Protein AF-0000000075742979 (afdb_homodimer)

Foldseek 3Di:
DPPPLDALLCVLVVLCVVVPHDLCRVCVQLVHDSVVSVCSNVVNDQDQPLVSLVSSCVVSVHPSVSNNDSSVTCQALNLPVLVLQVLLLVCLPDQNCVVCPVPNAAADDDDPLVVLVVLLVVLLLCVLLVNLSPCSNSLSVSLSVLSSCCRHHDPVCNLSSLQSNLSSLLSSLSSCLLQPNLVSSLSSLVSSLVSCVVNVHVLSNLLSLLSNLSSPCPDVRNVVSLVSLCVLQVVLVVVLVVLDLSSLLSNLLSLLSNLLSCLLVLNNVSSVVSLVSSQSSQVSNVAQDQRSHSRGHDLLSLLSVLSSCLSNLNLVVSVVSVVVRPPQVVGGLLSQLVSLCSNLSSCVSVLNLVRNQVSNVVNCVSRVSSLLSHSCNVVSLVSSCVSPVVVGDPPSVVSCVVSRD/DPPPLAALLCVLVVLCVVVPHDLCRVCVQLVHDSVVSVCSNVVVDQDQPLVSLVSSCVVSVHPSVSNNDSNVTCPALNCPVLVLQVLLLVCLPDQLCVVCPVPNAAADDDDPLVVLVVLLVVLLLCVLLLNQSPCSNSLSVSLSVLSNCCRHHDPVCNLSSLQSNLSSLLSSLSSCLLLPNLVSSLSSLVSSLVSCVVNVHVLSNLLSLLSNLSSPCPDVRNVVSLVSLCVLQVVLVVVLVVLDLSSLLSNLLSLLSNLLSCLLVLNNVSSVVSLVSSQSSQVSNVAQDQRSHSRGHDLLSLLSVLSSCLSNLNLVVSVVSVVVRPPQVVGGLLSQLVSLCSNLSSCLSVLNLVRNLVSNVVNCVSRVSSLLSHNCNVVSLVSSCVSPVVVGDPPSVVSCVVSRD

pLDDT: mean 85.49, std 13.37, range [21.77, 98.5]

InterPro domains:
  IPR001387 Cro/C1-type, helix-turn-helix domain [PS50943] (14-67)
  IPR001387 Cro/C1-type, helix-turn-helix domain [SM00530] (11-67)
  IPR001387 Cro/C1-type, helix-turn-helix domain [cd00093] (9-67)
  IPR010982 Lambda repressor-like, DNA-binding domain superfamily [G3DSA:1.10.260.40] (5-81)
  IPR010982 Lambda repressor-like, DNA-binding domain superfamily [SSF47413] (6-69)

Organism: Mycobacterium marinum (strain ATCC BAA-535 / M) (NCBI:txid216594)

Nearest PDB structures (foldseek):
  8rtc-assembly1_A  TM=5.058E-01  e=1.995E-01  Bacillus phage phi3T
  4gyo-assembly3_B  TM=4.997E-01  e=2.160E-01  Bacillus subtilis subsp. subtilis str. 168
  9dze-assembly1_B  TM=2.645E-01  e=1.289E-01  synthetic construct
  8fbn-assembly1_E  TM=3.028E-01  e=9.766E-01  synthetic construct
  6e9r-assembly1_B  TM=3.457E-01  e=3.920E+00  synthetic construct

Structure (mmCIF, N/CA/C/O backbone):
data_AF-0000000075742979-model_v1
#
loop_
_entity.id
_entity.type
_entity.pdbx_description
1 polymer 'Transcriptional regulatory protein'
#
loop_
_atom_site.group_PDB
_atom_site.id
_atom_site.type_symbol
_atom_site.label_atom_id
_atom_site.label_alt_id
_atom_site.label_comp_id
_atom_site.label_asym_id
_atom_site.label_entity_id
_atom_site.label_seq_id
_atom_site.pdbx_PDB_ins_code
_atom_site.Cartn_x
_atom_site.Cartn_y
_atom_site.Cartn_z
_atom_site.occupancy
_atom_site.B_iso_or_equiv
_atom_site.auth_seq_id
_atom_site.auth_comp_id
_atom_site.auth_asym_id
_atom_site.auth_atom_id
_atom_site.pdbx_PDB_model_num
ATOM 1 N N . MET A 1 1 ? -16.797 20.641 -16.25 1 21.77 1 MET A N 1
ATOM 2 C CA . MET A 1 1 ? -15.906 21.609 -15.641 1 21.77 1 MET A CA 1
ATOM 3 C C . MET A 1 1 ? -14.703 20.922 -15.008 1 21.77 1 MET A C 1
ATOM 5 O O . MET A 1 1 ? -14.828 19.828 -14.453 1 21.77 1 MET A O 1
ATOM 9 N N . PRO A 1 2 ? -13.508 21.172 -15.414 1 26.16 2 PRO A N 1
ATOM 10 C CA . PRO A 1 2 ? -12.289 20.469 -14.992 1 26.16 2 PRO A CA 1
ATOM 11 C C . PRO A 1 2 ? -12.227 20.25 -13.484 1 26.16 2 PRO A C 1
ATOM 13 O O . PRO A 1 2 ? -12.781 21.031 -12.719 1 26.16 2 PRO A O 1
ATOM 16 N N . ARG A 1 3 ? -12.273 19.203 -13.047 1 35.12 3 ARG A N 1
ATOM 17 C CA . ARG A 1 3 ? -12.297 19.078 -11.586 1 35.12 3 ARG A CA 1
ATOM 18 C C . ARG A 1 3 ? -11.367 20.078 -10.93 1 35.12 3 ARG A C 1
ATOM 20 O O . ARG A 1 3 ? -10.148 19.938 -10.992 1 35.12 3 ARG A O 1
ATOM 27 N N . ALA A 1 4 ? -11.461 21.297 -10.898 1 39.97 4 ALA A N 1
ATOM 28 C CA . ALA A 1 4 ? -10.844 22.438 -10.234 1 39.97 4 ALA A CA 1
ATOM 29 C C . ALA A 1 4 ? -10.391 22.078 -8.828 1 39.97 4 ALA A C 1
ATOM 31 O O . ALA A 1 4 ? -11.023 21.266 -8.148 1 39.97 4 ALA A O 1
ATOM 32 N N . ASP A 1 5 ? -9.039 22.312 -8.375 1 51.34 5 ASP A N 1
ATOM 33 C CA . ASP A 1 5 ? -8.281 22.266 -7.129 1 51.34 5 ASP A CA 1
ATOM 34 C C . ASP A 1 5 ? -9.117 22.797 -5.965 1 51.34 5 ASP A C 1
ATOM 36 O O . ASP A 1 5 ? -9.203 24.016 -5.766 1 51.34 5 ASP A O 1
ATOM 40 N N . ARG A 1 6 ? -9.961 22.188 -5.559 1 63.91 6 ARG A N 1
ATOM 41 C CA . ARG A 1 6 ? -10.891 22.688 -4.543 1 63.91 6 ARG A CA 1
ATOM 42 C C . ARG A 1 6 ? -10.18 22.922 -3.215 1 63.91 6 ARG A C 1
ATOM 44 O O . ARG A 1 6 ? -9.297 22.141 -2.834 1 63.91 6 ARG A O 1
ATOM 51 N N . THR A 1 7 ? -10.359 24.031 -2.711 1 74.69 7 THR A N 1
ATOM 52 C CA . THR A 1 7 ? -9.867 24.312 -1.37 1 74.69 7 THR A CA 1
ATOM 53 C C . THR A 1 7 ? -10.555 23.438 -0.336 1 74.69 7 THR A C 1
ATOM 55 O O . THR A 1 7 ? -11.602 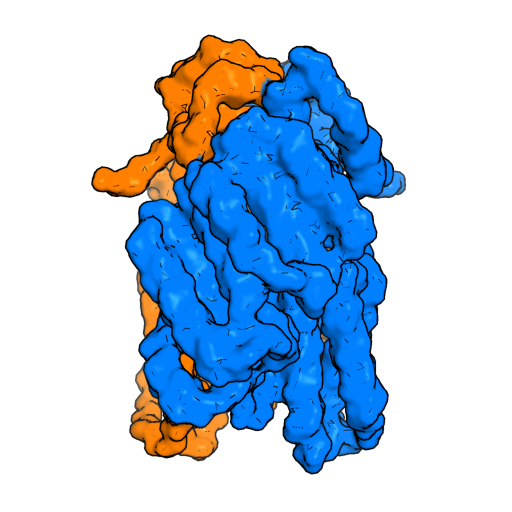22.844 -0.613 1 74.69 7 THR A O 1
ATOM 58 N N . PRO A 1 8 ? -9.953 23.234 0.695 1 80.31 8 PRO A N 1
ATOM 59 C CA . PRO A 1 8 ? -10.625 22.469 1.75 1 80.31 8 PRO A CA 1
ATOM 60 C C . PRO A 1 8 ? -12.031 22.984 2.049 1 80.31 8 PRO A C 1
ATOM 62 O O . PRO A 1 8 ? -12.945 22.188 2.297 1 80.31 8 PRO A O 1
ATOM 65 N N . GLY A 1 9 ? -12.133 24.328 1.956 1 84.31 9 GLY A N 1
ATOM 66 C CA . GLY A 1 9 ? -13.445 24.906 2.189 1 84.31 9 GLY A CA 1
ATOM 67 C C . GLY A 1 9 ? -14.469 24.5 1.144 1 84.31 9 GLY A C 1
ATOM 68 O O . GLY A 1 9 ? -15.617 24.203 1.475 1 84.31 9 GLY A O 1
ATOM 69 N N . GLU A 1 10 ? -13.938 24.531 -0.092 1 81.88 10 GLU A N 1
ATOM 70 C CA . GLU A 1 10 ? -14.82 24.094 -1.173 1 81.88 10 GLU A CA 1
ATOM 71 C C . GLU A 1 10 ? -15.203 22.625 -1.017 1 81.88 10 GLU A C 1
ATOM 73 O O . GLU A 1 10 ? -16.344 22.234 -1.312 1 81.88 10 GLU A O 1
ATOM 78 N N . LEU A 1 11 ? -14.258 21.922 -0.571 1 80.44 11 LEU A N 1
ATOM 79 C CA . LEU A 1 11 ? -14.531 20.5 -0.311 1 80.44 11 LEU A CA 1
ATOM 80 C C . LEU A 1 11 ? -15.578 20.359 0.786 1 80.44 11 LEU A C 1
ATOM 82 O O . LEU A 1 11 ? -16.453 19.484 0.697 1 80.44 11 LEU A O 1
ATOM 86 N N . VAL A 1 12 ? -15.477 21.188 1.735 1 84.56 12 VAL A N 1
ATOM 87 C CA . VAL A 1 12 ? -16.453 21.188 2.814 1 84.56 12 VAL A CA 1
ATOM 88 C C . VAL A 1 12 ? -17.859 21.438 2.246 1 84.56 12 VAL A C 1
ATOM 90 O O . VAL A 1 12 ? -18.797 20.719 2.553 1 84.56 12 VAL A O 1
ATOM 93 N N . GLY A 1 13 ? -17.891 22.438 1.402 1 86.19 13 GLY A N 1
ATOM 94 C CA . GLY A 1 13 ? -19.172 22.75 0.779 1 86.19 13 GLY A CA 1
ATOM 95 C C . GLY A 1 13 ? -19.719 21.609 -0.056 1 86.19 13 GLY A C 1
ATOM 96 O O . GLY A 1 13 ? -20.906 21.281 0.027 1 86.19 13 GLY A O 1
ATOM 97 N N . ARG A 1 14 ? -18.891 21.094 -0.788 1 81.19 14 ARG A N 1
ATOM 98 C CA . ARG A 1 14 ? -19.266 19.984 -1.668 1 81.19 14 ARG A CA 1
ATOM 99 C C . ARG A 1 14 ? -19.797 18.812 -0.866 1 81.19 14 ARG A C 1
ATOM 101 O O . ARG A 1 14 ? -20.891 18.312 -1.133 1 81.19 14 ARG A O 1
ATOM 108 N N . TYR A 1 15 ? -19.047 18.422 0.06 1 77.69 15 TYR A N 1
ATOM 109 C CA . TYR A 1 15 ? -19.406 17.25 0.846 1 77.69 15 TYR A CA 1
ATOM 110 C C . TYR A 1 15 ? -20.609 17.531 1.727 1 77.69 15 TYR A C 1
ATOM 112 O O . TYR A 1 15 ? -21.453 16.656 1.948 1 77.69 15 TYR A O 1
ATOM 120 N N . ARG A 1 16 ? -20.656 18.766 2.186 1 82.5 16 ARG A N 1
ATOM 121 C CA . ARG A 1 16 ? -21.828 19.188 2.961 1 82.5 16 ARG A CA 1
ATOM 122 C C . ARG A 1 16 ? -23.094 19.078 2.133 1 82.5 16 ARG A C 1
ATOM 124 O O . ARG A 1 16 ? -24.109 18.562 2.604 1 82.5 16 ARG A O 1
ATOM 131 N N . LYS A 1 17 ? -22.938 19.562 0.986 1 80.62 17 LYS A N 1
ATOM 132 C CA . LYS A 1 17 ? -24.078 19.516 0.079 1 80.62 17 LYS A CA 1
ATOM 133 C C . LYS A 1 17 ? -24.438 18.078 -0.305 1 80.62 17 LYS A C 1
ATOM 135 O O . LYS A 1 17 ? -25.609 17.734 -0.411 1 80.62 17 LYS A O 1
ATOM 140 N N . GLU A 1 18 ? -23.453 17.344 -0.498 1 72.81 18 GLU A N 1
ATOM 141 C CA . GLU A 1 18 ? -23.641 15.945 -0.849 1 72.81 18 GLU A CA 1
ATOM 142 C C . GLU A 1 18 ? -24.375 15.188 0.262 1 72.81 18 GLU A C 1
ATOM 144 O O . GLU A 1 18 ? -25.109 14.234 -0.006 1 72.81 18 GLU A O 1
ATOM 149 N N . ARG A 1 19 ? -24.172 15.719 1.435 1 67.62 19 ARG A N 1
ATOM 150 C CA . ARG A 1 19 ? -24.797 15.125 2.611 1 67.62 19 ARG A CA 1
ATOM 151 C C . ARG A 1 19 ? -26.125 15.812 2.945 1 67.62 19 ARG A C 1
ATOM 153 O O . ARG A 1 19 ? -26.719 15.539 3.988 1 67.62 19 ARG A O 1
ATOM 160 N N . ASN A 1 20 ? -26.453 16.766 2.082 1 74.75 20 ASN A N 1
ATOM 161 C CA . ASN A 1 20 ? -27.641 17.594 2.25 1 74.75 20 ASN A CA 1
ATOM 162 C C . ASN A 1 20 ? -27.672 18.266 3.621 1 74.75 20 ASN A C 1
ATOM 164 O O . ASN A 1 20 ? -28.703 18.297 4.281 1 74.75 20 ASN A O 1
ATOM 168 N N . TRP A 1 21 ? -26.562 18.578 4.105 1 80.31 21 TRP A N 1
ATOM 169 C CA . TRP A 1 21 ? -26.438 19.359 5.332 1 80.31 21 TRP A CA 1
ATOM 170 C C . TRP A 1 21 ? -26.484 20.859 5.031 1 80.31 21 TRP A C 1
ATOM 172 O O . TRP A 1 21 ? -25.922 21.312 4.031 1 80.31 21 TRP A O 1
ATOM 182 N N . SER A 1 22 ? -27.281 21.5 5.891 1 83.88 22 SER A N 1
ATOM 183 C CA . SER A 1 22 ? -27.172 22.953 5.855 1 83.88 22 SER A CA 1
ATOM 184 C C . SER A 1 22 ? -25.906 23.438 6.555 1 83.88 22 SER A C 1
ATOM 186 O O . SER A 1 22 ? -25.25 22.656 7.262 1 83.88 22 SER A O 1
ATOM 188 N N . ARG A 1 23 ? -25.562 24.656 6.285 1 87.88 23 ARG A N 1
ATOM 189 C CA . ARG A 1 23 ? -24.422 25.234 6.973 1 87.88 23 ARG A CA 1
ATOM 190 C C . ARG A 1 23 ? -24.641 25.281 8.477 1 87.88 23 ARG A C 1
ATOM 192 O O . ARG A 1 23 ? -23.703 25.094 9.258 1 87.88 23 ARG A O 1
ATOM 199 N N . GLU A 1 24 ? -25.906 25.531 8.836 1 81.88 24 GLU A N 1
ATOM 200 C CA . GLU A 1 24 ? -26.266 25.578 10.25 1 81.88 24 GLU A CA 1
ATOM 201 C C . GLU A 1 24 ? -26.016 24.234 10.938 1 81.88 24 GLU A C 1
ATOM 203 O O . GLU A 1 24 ? -25.469 24.188 12.039 1 81.88 24 GLU A O 1
ATOM 208 N N . ARG A 1 25 ? -26.344 23.281 10.25 1 79.94 25 ARG A N 1
ATOM 209 C CA . ARG A 1 25 ? -26.156 21.938 10.797 1 79.94 25 ARG A CA 1
ATOM 210 C C . ARG A 1 25 ? -24.688 21.625 10.961 1 79.94 25 ARG A C 1
ATOM 212 O O . ARG A 1 25 ? -24.266 21.109 12.008 1 79.94 25 ARG A O 1
ATOM 219 N N . LEU A 1 26 ? -23.984 21.844 9.961 1 84.94 26 LEU A N 1
ATOM 220 C CA . LEU A 1 26 ? -22.547 21.578 10.039 1 84.94 26 LEU A CA 1
ATOM 221 C C . LEU A 1 26 ? -21.922 22.406 11.164 1 84.94 26 LEU A C 1
ATOM 223 O O . LEU A 1 26 ? -21.094 21.891 11.922 1 84.94 26 LEU A O 1
ATOM 227 N N . ALA A 1 27 ? -22.266 23.609 11.281 1 81.5 27 ALA A N 1
ATOM 228 C CA . ALA A 1 27 ? -21.734 24.516 12.297 1 81.5 27 ALA A CA 1
ATOM 229 C C . ALA A 1 27 ? -21.984 23.984 13.703 1 81.5 27 ALA A C 1
ATOM 231 O O . ALA A 1 27 ? -21.078 24 14.547 1 81.5 27 ALA A O 1
ATOM 232 N N . GLY A 1 28 ? -23.047 23.594 13.852 1 74.12 28 GLY A N 1
ATOM 233 C CA . GLY A 1 28 ? -23.391 23.016 15.141 1 74.12 28 GLY A CA 1
ATOM 234 C C . GLY A 1 28 ? -22.562 21.781 15.469 1 74.12 28 GLY A C 1
ATOM 235 O O . GLY A 1 28 ? -22.109 21.625 16.609 1 74.12 28 GLY A O 1
ATOM 236 N N . GLN A 1 29 ? -22.359 20.938 14.445 1 71.81 29 GLN A N 1
ATOM 237 C CA . GLN A 1 29 ? -21.656 19.672 14.641 1 71.81 29 GLN A CA 1
ATOM 238 C C . GLN A 1 29 ? -20.188 19.922 14.969 1 71.81 29 GLN A C 1
ATOM 240 O O . GLN A 1 29 ? -19.562 19.141 15.703 1 71.81 29 GLN A O 1
ATOM 245 N N . ILE A 1 30 ? -19.688 20.938 14.414 1 74.5 30 ILE A N 1
ATOM 246 C CA . ILE A 1 30 ? -18.266 21.172 14.602 1 74.5 30 ILE A CA 1
ATOM 247 C C . ILE A 1 30 ? -18.047 22.281 15.625 1 74.5 30 ILE A C 1
ATOM 249 O O . ILE A 1 30 ? -16.922 22.734 15.82 1 74.5 30 ILE A O 1
ATOM 253 N N . HIS A 1 31 ? -19.234 22.688 16.25 1 73.06 31 HIS A N 1
ATOM 254 C CA . HIS A 1 31 ? -19.219 23.719 17.281 1 73.06 31 HIS A CA 1
ATOM 255 C C . HIS A 1 31 ? -18.547 24.984 16.781 1 73.06 31 HIS A C 1
ATOM 257 O O . HIS A 1 31 ? -17.656 25.531 17.438 1 73.06 31 HIS A O 1
ATOM 263 N N . LYS A 1 32 ? -18.938 25.328 15.602 1 81.31 32 LYS A N 1
ATOM 264 C CA . LYS A 1 32 ? -18.547 26.594 15 1 81.31 32 LYS A CA 1
ATOM 265 C C . LYS A 1 32 ? -19.766 27.422 14.609 1 81.31 32 LYS A C 1
ATOM 267 O O . LYS A 1 32 ? -20.906 26.938 14.703 1 81.31 32 LYS A O 1
ATOM 272 N N . SER A 1 33 ? -19.609 28.594 14.305 1 76.69 33 SER A N 1
ATOM 273 C CA . SER A 1 33 ? -20.719 29.438 13.867 1 76.69 33 SER A CA 1
ATOM 274 C C . SER A 1 33 ? -21.078 29.172 12.406 1 76.69 33 SER A C 1
ATOM 276 O O . SER A 1 33 ? -20.234 28.703 11.633 1 76.69 33 SER A O 1
ATOM 278 N N . VAL A 1 34 ? -22.359 29.422 12.141 1 83.38 34 VAL A N 1
ATOM 279 C CA . VAL A 1 34 ? -22.797 29.297 10.758 1 83.38 34 VAL A CA 1
ATOM 280 C C . VAL A 1 34 ? -21.969 30.219 9.867 1 83.38 34 VAL A C 1
ATOM 282 O O . VAL A 1 34 ? -21.625 29.844 8.734 1 83.38 34 VAL A O 1
ATOM 285 N N . SER A 1 35 ? -21.641 31.344 10.414 1 79.38 35 SER A N 1
ATOM 286 C CA . SER A 1 35 ? -20.812 32.281 9.672 1 79.38 35 SER A CA 1
ATOM 287 C C . SER A 1 35 ? -19.438 31.703 9.367 1 79.38 35 SER A C 1
ATOM 289 O O . SER A 1 35 ? -18.906 31.875 8.266 1 79.38 35 SER A O 1
ATOM 291 N N . TRP A 1 36 ? -18.922 30.969 10.273 1 84.88 36 TRP A N 1
ATOM 292 C CA . TRP A 1 36 ? -17.625 30.328 10.07 1 84.88 36 TRP A CA 1
ATOM 293 C C . TRP A 1 36 ? -17.688 29.328 8.93 1 84.88 36 TRP A C 1
ATOM 295 O O . TRP A 1 36 ? -16.828 29.328 8.047 1 84.88 36 TRP A O 1
ATOM 305 N N . VAL A 1 37 ? -18.719 28.562 8.914 1 90.06 37 VAL A N 1
ATOM 306 C CA . VAL A 1 37 ? -18.859 27.547 7.875 1 90.06 37 VAL A CA 1
ATOM 307 C C . VAL A 1 37 ? -19 28.219 6.512 1 90.06 37 VAL A C 1
ATOM 309 O O . VAL A 1 37 ? -18.359 27.812 5.543 1 90.06 37 VAL A O 1
ATOM 312 N N . ALA A 1 38 ? -19.797 29.219 6.527 1 84.88 38 ALA A N 1
ATOM 313 C CA . ALA A 1 38 ? -19.984 29.953 5.277 1 84.88 38 ALA A CA 1
ATOM 314 C C . ALA A 1 38 ? -18.656 30.531 4.777 1 84.88 38 ALA A C 1
ATOM 316 O O . ALA A 1 38 ? -18.359 30.469 3.584 1 84.88 38 ALA A O 1
ATOM 317 N N . GLN A 1 39 ? -17.953 31.078 5.672 1 83 39 GLN A N 1
ATOM 318 C CA . GLN A 1 39 ? -16.688 31.703 5.312 1 83 39 GLN A CA 1
ATOM 319 C C . GLN A 1 39 ? -15.68 30.672 4.809 1 83 39 GLN A C 1
ATOM 321 O O . GLN A 1 39 ? -14.938 30.938 3.859 1 83 39 GLN A O 1
ATOM 326 N N . ILE A 1 40 ? -15.688 29.484 5.453 1 86.19 40 ILE A N 1
ATOM 327 C CA . ILE A 1 40 ? -14.766 28.438 5.031 1 86.19 40 ILE A CA 1
ATOM 328 C C . ILE A 1 40 ? -15.141 27.953 3.635 1 86.19 40 ILE A C 1
ATOM 330 O O . ILE A 1 40 ? -14.273 27.734 2.785 1 86.19 40 ILE A O 1
ATOM 334 N N . GLU A 1 41 ? -16.391 27.828 3.43 1 88.44 41 GLU A N 1
ATOM 335 C CA . GLU A 1 41 ? -16.859 27.297 2.148 1 88.44 41 GLU A CA 1
ATOM 336 C C . GLU A 1 41 ? -16.578 28.281 1.017 1 88.44 41 GLU A C 1
ATOM 338 O O . GLU A 1 41 ? -16.359 27.875 -0.125 1 88.44 41 GLU A O 1
ATOM 343 N N . ARG A 1 42 ? -16.641 29.547 1.396 1 80.12 42 ARG A N 1
ATOM 344 C CA . ARG A 1 42 ? -16.406 30.578 0.396 1 80.12 42 ARG A CA 1
ATOM 345 C C . ARG A 1 42 ? -14.906 30.875 0.259 1 80.12 42 ARG A C 1
ATOM 347 O O . ARG A 1 42 ? -14.508 31.734 -0.535 1 80.12 42 ARG A O 1
ATOM 354 N N . GLY A 1 43 ? -14.195 30.234 1.104 1 78.81 43 GLY A N 1
ATOM 355 C CA . GLY A 1 43 ? -12.758 30.438 1.037 1 78.81 43 GLY A CA 1
ATOM 356 C C . GLY A 1 43 ? -12.289 31.688 1.752 1 78.81 43 GLY A C 1
ATOM 357 O O . GLY A 1 43 ? -11.164 32.125 1.555 1 78.81 43 GLY A O 1
ATOM 358 N N . GLU A 1 44 ? -13.117 32.281 2.488 1 74.19 44 GLU A N 1
ATOM 359 C CA . GLU A 1 44 ? -12.789 33.5 3.207 1 74.19 44 GLU A CA 1
ATOM 360 C C . GLU A 1 44 ? -11.938 33.219 4.441 1 74.19 44 GLU A C 1
ATOM 362 O O . GLU A 1 44 ? -11.172 34.062 4.887 1 74.19 44 GLU A O 1
ATOM 367 N N . LEU A 1 45 ? -12.188 32.062 5.098 1 78 45 LEU A N 1
ATOM 368 C CA . LEU A 1 45 ? -11.344 31.594 6.191 1 78 45 LEU A CA 1
ATOM 369 C C . LEU A 1 45 ? -10.547 30.359 5.773 1 78 45 LEU A C 1
ATOM 371 O O . LEU A 1 45 ? -11.086 29.453 5.125 1 78 45 LEU A O 1
ATOM 375 N N . PRO A 1 46 ? -9.312 30.359 6.066 1 74.5 46 PRO A N 1
ATOM 376 C CA . PRO A 1 46 ? -8.531 29.172 5.734 1 74.5 46 PRO A CA 1
ATOM 377 C C . PRO A 1 46 ? -8.891 27.969 6.609 1 74.5 46 PRO A C 1
ATOM 379 O O . PRO A 1 46 ? -9.164 28.125 7.801 1 74.5 46 PRO A O 1
ATOM 382 N N . LEU A 1 47 ? -9.141 26.844 5.988 1 80.62 47 LEU A N 1
ATOM 383 C CA . LEU A 1 47 ? -9.344 25.594 6.688 1 80.62 47 LEU A CA 1
ATOM 384 C C . LEU A 1 47 ? -8.094 24.719 6.625 1 80.62 47 LEU A C 1
ATOM 386 O O . LEU A 1 47 ? -7.93 23.922 5.699 1 80.62 47 LEU A O 1
ATOM 390 N N . VAL A 1 48 ? -7.25 24.922 7.645 1 74.62 48 VAL A N 1
ATOM 391 C CA . VAL A 1 48 ? -5.938 24.297 7.59 1 74.62 48 VAL A CA 1
ATOM 392 C C . VAL A 1 48 ? -5.672 23.547 8.891 1 74.62 48 VAL A C 1
ATOM 394 O O . VAL A 1 48 ? -4.641 22.875 9.039 1 74.62 48 VAL A O 1
ATOM 397 N N . ASP A 1 49 ? -6.57 23.656 9.805 1 71.25 49 ASP A N 1
ATOM 398 C CA . ASP A 1 49 ? -6.445 22.953 11.07 1 71.25 49 ASP A CA 1
ATOM 399 C C . ASP A 1 49 ? -6.684 21.453 10.891 1 71.25 49 ASP A C 1
ATOM 401 O O . ASP A 1 49 ? -7.801 21.031 10.586 1 71.25 49 ASP A O 1
ATOM 405 N N . ILE A 1 50 ? -5.672 20.703 11.062 1 74.12 50 ILE A N 1
ATOM 406 C CA . ILE A 1 50 ? -5.723 19.266 10.766 1 74.12 50 ILE A CA 1
ATOM 407 C C . ILE A 1 50 ? -6.766 18.594 11.656 1 74.12 50 ILE A C 1
ATOM 409 O O . ILE A 1 50 ? -7.418 17.641 11.234 1 74.12 50 ILE A O 1
ATOM 413 N N . THR A 1 51 ? -6.898 19.172 12.836 1 66.94 51 THR A N 1
ATOM 414 C CA . THR A 1 51 ? -7.922 18.625 13.727 1 66.94 51 THR A CA 1
ATOM 415 C C . THR A 1 51 ? -9.312 18.906 13.172 1 66.94 51 THR A C 1
ATOM 417 O O . THR A 1 51 ? -10.164 18.016 13.133 1 66.94 51 THR A O 1
ATOM 420 N N . VAL A 1 52 ? -9.406 20.141 12.695 1 76.38 52 VAL A N 1
ATOM 421 C CA . VAL A 1 52 ? -10.695 20.516 12.125 1 76.38 52 VAL A CA 1
ATOM 422 C C . VAL A 1 52 ? -10.922 19.75 10.82 1 76.38 52 VAL A C 1
ATOM 424 O O . VAL A 1 52 ? -12.023 19.281 10.547 1 76.38 52 VAL A O 1
ATOM 427 N N . LEU A 1 53 ? -9.781 19.672 10.102 1 79.19 53 LEU A N 1
ATOM 428 C CA . LEU A 1 53 ? -9.867 18.906 8.867 1 79.19 53 LEU A CA 1
ATOM 429 C C . LEU A 1 53 ? -10.281 17.469 9.156 1 79.19 53 LEU A C 1
ATOM 431 O O . LEU A 1 53 ? -11.133 16.906 8.461 1 79.19 53 LEU A O 1
ATOM 435 N N . GLY A 1 54 ? -9.602 16.953 10.141 1 71.56 54 GLY A N 1
ATOM 436 C CA . GLY A 1 54 ? -9.953 15.609 10.547 1 71.56 54 GLY A CA 1
ATOM 437 C C . GLY A 1 54 ? -11.398 15.484 11 1 71.56 54 GLY A C 1
ATOM 438 O O . GLY A 1 54 ? -12.094 14.539 10.625 1 71.56 54 GLY A O 1
ATOM 439 N N . GLN A 1 55 ? -11.789 16.516 11.727 1 71.5 55 GLN A N 1
ATOM 440 C CA . GLN A 1 55 ? -13.164 16.547 12.219 1 71.5 55 GLN A CA 1
ATOM 441 C C . GLN A 1 55 ? -14.156 16.656 11.062 1 71.5 55 GLN A C 1
ATOM 443 O O . GLN A 1 55 ? -15.148 15.93 11.016 1 71.5 55 GLN A O 1
ATOM 448 N N . LEU A 1 56 ? -13.805 17.562 10.234 1 77.62 56 LEU A N 1
ATOM 449 C CA . LEU A 1 56 ? -14.68 17.797 9.086 1 77.62 56 LEU A CA 1
ATOM 450 C C . LEU A 1 56 ? -14.711 16.562 8.188 1 77.62 56 LEU A C 1
ATOM 452 O O . LEU A 1 56 ? -15.781 16.156 7.719 1 77.62 56 LEU A O 1
ATOM 456 N N . ALA A 1 57 ? -13.531 16.062 7.965 1 73.62 57 ALA A N 1
ATOM 457 C CA . ALA A 1 57 ? -13.461 14.859 7.133 1 73.62 57 ALA A CA 1
ATOM 458 C C . ALA A 1 57 ? -14.289 13.719 7.727 1 73.62 57 ALA A C 1
ATOM 460 O O . ALA A 1 57 ? -15.047 13.062 7.016 1 73.62 57 ALA A O 1
ATOM 461 N N . ALA A 1 58 ? -14.148 13.672 8.961 1 64.56 58 ALA A N 1
ATOM 462 C CA . ALA A 1 58 ? -14.883 12.641 9.68 1 64.56 58 ALA A CA 1
ATOM 463 C C . ALA A 1 58 ? -16.375 12.914 9.656 1 64.56 58 ALA A C 1
ATOM 465 O O . ALA A 1 58 ? -17.188 12.016 9.391 1 64.56 58 ALA A O 1
ATOM 466 N N . LEU A 1 59 ? -16.719 14.227 9.891 1 66.94 59 LEU A N 1
ATOM 467 C CA . LEU A 1 59 ? -18.109 14.664 9.969 1 66.94 59 LEU A CA 1
ATOM 468 C C . LEU A 1 59 ? -18.781 14.57 8.609 1 66.94 59 LEU A C 1
ATOM 470 O O . LEU A 1 59 ? -19.969 14.203 8.516 1 66.94 59 LEU A O 1
ATOM 474 N N . LEU A 1 60 ? -18 14.82 7.578 1 71.62 60 LEU A N 1
ATOM 475 C CA . LEU A 1 60 ? -18.547 14.93 6.23 1 71.62 60 LEU A CA 1
ATOM 476 C C . LEU A 1 60 ? -18.344 13.633 5.453 1 71.62 60 LEU A C 1
ATOM 478 O O . LEU A 1 60 ? -18.812 13.516 4.312 1 71.62 60 LEU A O 1
ATOM 482 N N . GLY A 1 61 ? -17.609 12.727 6.141 1 60.25 61 GLY A N 1
ATOM 483 C CA . GLY A 1 61 ? -17.344 11.445 5.496 1 60.25 61 GLY A CA 1
ATOM 484 C C . GLY A 1 61 ? -16.391 11.555 4.328 1 60.25 61 GLY A C 1
ATOM 485 O O . GLY A 1 61 ? -16.562 10.875 3.314 1 60.25 61 GLY A O 1
ATOM 486 N N . ALA A 1 62 ? -15.602 12.422 4.387 1 65 62 ALA A N 1
ATOM 487 C CA . ALA A 1 62 ? -14.617 12.672 3.342 1 65 62 ALA A CA 1
ATOM 488 C C . ALA A 1 62 ? -13.25 12.125 3.738 1 65 62 ALA A C 1
ATOM 490 O O . ALA A 1 62 ? -12.914 12.07 4.926 1 65 62 ALA A O 1
ATOM 491 N N . PRO A 1 63 ? -12.609 11.492 2.824 1 57.69 63 PRO A N 1
ATOM 492 C CA . PRO A 1 63 ? -11.227 11.141 3.15 1 57.69 63 PRO A CA 1
ATOM 493 C C . PRO A 1 63 ? -10.414 12.328 3.654 1 57.69 63 PRO A C 1
ATOM 495 O O . PRO A 1 63 ? -10.336 13.359 2.979 1 57.69 63 PRO A O 1
ATOM 498 N N . LEU A 1 64 ? -9.891 12 4.828 1 63.78 64 LEU A N 1
ATOM 499 C CA . LEU A 1 64 ? -9.07 13.07 5.398 1 63.78 64 LEU A CA 1
ATOM 500 C C . LEU A 1 64 ? -7.973 13.484 4.426 1 63.78 64 LEU A C 1
ATOM 502 O O . LEU A 1 64 ? -7.664 14.672 4.309 1 63.78 64 LEU A O 1
ATOM 506 N N . GLN A 1 65 ? -7.633 12.477 3.742 1 59.91 65 GLN A N 1
ATOM 507 C CA . GLN A 1 65 ? -6.531 12.758 2.826 1 59.91 65 GLN A CA 1
ATOM 508 C C . GLN A 1 65 ? -6.953 13.758 1.754 1 59.91 65 GLN A C 1
ATOM 510 O O . GLN A 1 65 ? -6.16 14.609 1.34 1 59.91 65 GLN A O 1
ATOM 515 N N . GLU A 1 66 ? -8.086 13.68 1.376 1 65.44 66 GLU A N 1
ATOM 516 C CA . GLU A 1 66 ? -8.578 14.633 0.381 1 65.44 66 GLU A CA 1
ATOM 517 C C . GLU A 1 66 ? -8.555 16.062 0.92 1 65.44 66 GLU A C 1
ATOM 519 O O . GLU A 1 66 ? -8.195 17 0.201 1 65.44 66 GLU A O 1
ATOM 524 N N . PHE A 1 67 ? -8.953 16.203 2.158 1 72.5 67 PHE A N 1
ATOM 525 C CA . PHE A 1 67 ? -8.93 17.516 2.793 1 72.5 67 PHE A CA 1
ATOM 526 C C . PHE A 1 67 ? -7.5 18 2.982 1 72.5 67 PHE A C 1
ATOM 528 O O . PHE A 1 67 ? -7.211 19.188 2.777 1 72.5 67 PHE A O 1
ATOM 535 N N . ILE A 1 68 ? -6.789 16.922 3.367 1 67.56 68 ILE A N 1
ATOM 536 C CA . ILE A 1 68 ? -5.387 17.266 3.566 1 67.56 68 ILE A CA 1
ATOM 537 C C . ILE A 1 68 ? -4.773 17.719 2.242 1 67.56 68 ILE A C 1
ATOM 539 O O . ILE A 1 68 ? -4.121 18.75 2.178 1 67.56 68 ILE A O 1
ATOM 543 N N . ASP A 1 69 ? -5.117 16.969 1.266 1 62.25 69 ASP A N 1
ATOM 544 C CA . ASP A 1 69 ? -4.582 17.297 -0.052 1 62.25 69 ASP A CA 1
ATOM 545 C C . ASP A 1 69 ? -5.082 18.656 -0.518 1 62.25 69 ASP A C 1
ATOM 547 O O . ASP A 1 69 ? -4.32 19.453 -1.085 1 62.25 69 ASP A O 1
ATOM 551 N N . ALA A 1 70 ? -6.27 18.875 -0.309 1 68.06 70 ALA A N 1
ATOM 552 C CA . ALA A 1 70 ? -6.871 20.141 -0.702 1 68.06 70 ALA A CA 1
ATOM 553 C C . ALA A 1 70 ? -6.273 21.297 0.091 1 68.06 70 ALA A C 1
ATOM 555 O O . ALA A 1 70 ? -6.078 22.391 -0.446 1 68.06 70 ALA A O 1
ATOM 556 N N . ALA A 1 71 ? -6.09 20.984 1.367 1 67 71 ALA A N 1
ATOM 557 C CA . ALA A 1 71 ? -5.539 22.031 2.229 1 67 71 ALA A CA 1
ATOM 558 C C . ALA A 1 71 ? -4.09 22.328 1.862 1 67 71 ALA A C 1
ATOM 560 O O . ALA A 1 71 ? -3.652 23.484 1.949 1 67 71 ALA A O 1
ATOM 561 N N . LEU A 1 72 ? -3.494 21.156 1.652 1 58 72 LEU A N 1
ATOM 562 C CA . LEU A 1 72 ? -2.086 21.312 1.311 1 58 72 LEU A CA 1
ATOM 563 C C . LEU A 1 72 ? -1.93 21.859 -0.106 1 58 72 LEU A C 1
ATOM 565 O O . LEU A 1 72 ? -0.905 22.469 -0.436 1 58 72 LEU A O 1
ATOM 569 N N . GLY A 1 73 ? -3.012 21.984 -0.778 1 48.62 73 GLY A N 1
ATOM 570 C CA . GLY A 1 73 ? -2.982 22.438 -2.158 1 48.62 73 GLY A CA 1
ATOM 571 C C . GLY A 1 73 ? -2.375 21.422 -3.109 1 48.62 73 GLY A C 1
ATOM 572 O O . GLY A 1 73 ? -1.891 20.375 -2.682 1 48.62 73 GLY A O 1
ATOM 573 N N . PRO A 1 74 ? -2.797 21.484 -4.285 1 43 74 PRO A N 1
ATOM 574 C CA . PRO A 1 74 ? -2.285 20.578 -5.312 1 43 74 PRO A CA 1
ATOM 575 C C . PRO A 1 74 ? -0.808 20.234 -5.121 1 43 74 PRO A C 1
ATOM 577 O O . PRO A 1 74 ? -0.359 19.156 -5.52 1 43 74 PRO A O 1
ATOM 580 N N . ASP A 1 75 ? -0.099 21.047 -4.637 1 39.34 75 ASP A N 1
ATOM 581 C CA . ASP A 1 75 ? 1.35 20.891 -4.699 1 39.34 75 ASP A CA 1
ATOM 582 C C . ASP A 1 75 ? 1.838 19.891 -3.652 1 39.34 75 ASP A C 1
ATOM 584 O O . ASP A 1 75 ? 2.967 19.391 -3.734 1 39.34 75 ASP A O 1
ATOM 588 N N . THR A 1 76 ? 1.409 19.766 -2.5 1 35.41 76 THR A N 1
ATOM 589 C CA . THR A 1 76 ? 2.121 19 -1.486 1 35.41 76 THR A CA 1
ATOM 590 C C . THR A 1 76 ? 1.925 17.5 -1.706 1 35.41 76 THR A C 1
ATOM 592 O O . THR A 1 76 ? 2.895 16.734 -1.74 1 35.41 76 THR A O 1
ATOM 595 N N . GLU A 1 77 ? 1.232 16.609 -0.886 1 39.47 77 GLU A N 1
ATOM 596 C CA . GLU A 1 77 ? 1.227 15.188 -1.176 1 39.47 77 GLU A CA 1
ATOM 597 C C . GLU A 1 77 ? 0.636 14.898 -2.555 1 39.47 77 GLU A C 1
ATOM 599 O O . GLU A 1 77 ? -0.569 14.68 -2.686 1 39.47 77 GLU A O 1
ATOM 604 N N . THR A 1 78 ? 0.728 15.688 -3.559 1 37.72 78 THR A N 1
ATOM 605 C CA . THR A 1 78 ? 0.394 15.625 -4.977 1 37.72 78 THR A CA 1
ATOM 606 C C . THR A 1 78 ? 0.591 14.211 -5.516 1 37.72 78 THR A C 1
ATOM 608 O O . THR A 1 78 ? 1.724 13.773 -5.73 1 37.72 78 THR A O 1
ATOM 611 N N . VAL A 1 79 ? 0.419 13.203 -4.941 1 39.75 79 VAL A N 1
ATOM 612 C CA . VAL A 1 79 ? 0.353 12.164 -5.965 1 39.75 79 VAL A CA 1
ATOM 613 C C . VAL A 1 79 ? -0.2 12.75 -7.262 1 39.75 79 VAL A C 1
ATOM 615 O O . VAL A 1 79 ? -1.396 13.031 -7.363 1 39.75 79 VAL A O 1
ATOM 618 N N . ARG A 1 80 ? 0.406 13.859 -7.715 1 40.62 80 ARG A N 1
ATOM 619 C CA . ARG A 1 80 ? 0.156 14.406 -9.047 1 40.62 80 ARG A CA 1
ATOM 620 C C . ARG A 1 80 ? -0.422 13.344 -9.969 1 40.62 80 ARG A C 1
ATOM 622 O O . ARG A 1 80 ? 0.073 12.211 -10.016 1 40.62 80 ARG A O 1
ATOM 629 N N . ASN A 1 81 ? -1.658 13.367 -10.031 1 50.97 81 ASN A N 1
ATOM 630 C CA . ASN A 1 81 ? -2.264 12.664 -11.156 1 50.97 81 ASN A CA 1
ATOM 631 C C . ASN A 1 81 ? -1.312 12.586 -12.352 1 50.97 81 ASN A C 1
ATOM 633 O O . ASN A 1 81 ? -1.391 13.406 -13.266 1 50.97 81 ASN A O 1
ATOM 637 N N . ARG A 1 82 ? -0.174 11.969 -12.125 1 61.97 82 ARG A N 1
ATOM 638 C CA . ARG A 1 82 ? 0.753 11.758 -13.234 1 61.97 82 ARG A CA 1
ATOM 639 C C . ARG A 1 82 ? 0.277 10.617 -14.133 1 61.97 82 ARG A C 1
ATOM 641 O O . ARG A 1 82 ? 0.274 9.453 -13.727 1 61.97 82 ARG A O 1
ATOM 648 N N . PRO A 1 83 ? -0.333 10.992 -15.141 1 66.62 83 PRO A N 1
ATOM 649 C CA . PRO A 1 83 ? -0.863 9.992 -16.062 1 66.62 83 PRO A CA 1
ATOM 650 C C . PRO A 1 83 ? 0.067 8.789 -16.234 1 66.62 83 PRO A C 1
ATOM 652 O O . PRO A 1 83 ? -0.4 7.656 -16.359 1 66.62 83 PRO A O 1
ATOM 655 N N . TYR A 1 84 ? 1.363 9.102 -16.109 1 74.31 84 TYR A N 1
ATOM 656 C CA . TYR A 1 84 ? 2.303 8 -16.328 1 74.31 84 TYR A CA 1
ATOM 657 C C . TYR A 1 84 ? 2.297 7.039 -15.156 1 74.31 84 TYR A C 1
ATOM 659 O O . TYR A 1 84 ? 2.582 5.852 -15.312 1 74.31 84 TYR A O 1
ATOM 667 N N . VAL A 1 85 ? 1.92 7.477 -14.031 1 80 85 VAL A N 1
ATOM 668 C CA . VAL A 1 85 ? 1.852 6.613 -12.859 1 80 85 VAL A CA 1
ATOM 669 C C . VAL A 1 85 ? 0.564 5.793 -12.898 1 80 85 VAL A C 1
ATOM 671 O O . VAL A 1 85 ? 0.559 4.617 -12.516 1 80 85 VAL A O 1
ATOM 674 N N . GLU A 1 86 ? -0.454 6.387 -13.461 1 79.06 86 GLU A N 1
ATOM 675 C CA . GLU A 1 86 ? -1.749 5.715 -13.508 1 79.06 86 GLU A CA 1
ATOM 676 C C . GLU A 1 86 ? -1.69 4.469 -14.391 1 79.06 86 GLU A C 1
ATOM 678 O O . GLU A 1 86 ? -2.252 3.43 -14.039 1 79.06 86 GLU A O 1
ATOM 683 N N . GLN A 1 87 ? -1.049 4.594 -15.484 1 83.12 87 GLN A N 1
ATOM 684 C CA . GLN A 1 87 ? -0.935 3.443 -16.375 1 83.12 87 GLN A CA 1
ATOM 685 C C . GLN A 1 87 ? -0.149 2.312 -15.719 1 83.12 87 GLN A C 1
ATOM 687 O O . GLN A 1 87 ? -0.49 1.139 -15.875 1 83.12 87 GLN A O 1
ATOM 692 N N . LEU A 1 88 ? 0.829 2.66 -15.055 1 87.75 88 LEU A N 1
ATOM 693 C CA . LEU A 1 88 ? 1.624 1.658 -14.352 1 87.75 88 LEU A CA 1
ATOM 694 C C . LEU A 1 88 ? 0.817 1.013 -13.227 1 87.75 88 LEU A C 1
ATOM 696 O O . LEU A 1 88 ? 0.839 -0.21 -13.062 1 87.75 88 LEU A O 1
ATOM 700 N N . ARG A 1 89 ? 0.052 1.805 -12.562 1 84.5 89 ARG A N 1
ATOM 701 C CA . ARG A 1 89 ? -0.811 1.293 -11.508 1 84.5 89 ARG A CA 1
ATOM 702 C C . ARG A 1 89 ? -1.807 0.277 -12.055 1 84.5 89 ARG A C 1
ATOM 704 O O . ARG A 1 89 ? -2.01 -0.783 -11.453 1 84.5 89 ARG A O 1
ATOM 711 N N . LEU A 1 90 ? -2.312 0.579 -13.133 1 83.31 90 LEU A N 1
ATOM 712 C CA . LEU A 1 90 ? -3.295 -0.304 -13.758 1 83.31 90 LEU A CA 1
ATOM 713 C C . LEU A 1 90 ? -2.654 -1.625 -14.164 1 83.31 90 LEU A C 1
ATOM 715 O O . LEU A 1 90 ? -3.262 -2.688 -14.016 1 83.31 90 LEU A O 1
ATOM 719 N N . ALA A 1 91 ? -1.481 -1.513 -14.562 1 86.25 91 ALA A N 1
ATOM 720 C CA . ALA A 1 91 ? -0.782 -2.711 -15.016 1 86.25 91 ALA A CA 1
ATOM 721 C C . ALA A 1 91 ? -0.479 -3.646 -13.844 1 86.25 91 ALA A C 1
ATOM 723 O O . ALA A 1 91 ? -0.301 -4.852 -14.039 1 86.25 91 ALA A O 1
ATOM 724 N N . ILE A 1 92 ? -0.425 -3.061 -12.695 1 86.25 92 ILE A N 1
ATOM 725 C CA . ILE A 1 92 ? -0.036 -3.881 -11.555 1 86.25 92 ILE A CA 1
ATOM 726 C C . ILE A 1 92 ? -1.268 -4.215 -10.719 1 86.25 92 ILE A C 1
ATOM 728 O O . ILE A 1 92 ? -1.173 -4.945 -9.727 1 86.25 92 ILE A O 1
ATOM 732 N N . ALA A 1 93 ? -2.387 -3.605 -11.172 1 79.75 93 ALA A N 1
ATOM 733 C CA . ALA A 1 93 ? -3.619 -3.854 -10.43 1 79.75 93 ALA A CA 1
ATOM 734 C C . ALA A 1 93 ? -4.344 -5.086 -10.961 1 79.75 93 ALA A C 1
ATOM 736 O O . ALA A 1 93 ? -4.359 -5.328 -12.172 1 79.75 93 ALA A O 1
ATOM 737 N N . GLY A 1 94 ? -4.797 -5.969 -10.133 1 72.62 94 GLY A N 1
ATOM 738 C CA . GLY A 1 94 ? -5.586 -7.125 -10.523 1 72.62 94 GLY A CA 1
ATOM 739 C C . GLY A 1 94 ? -4.754 -8.234 -11.148 1 72.62 94 GLY A C 1
ATOM 740 O O . GLY A 1 94 ? -3.555 -8.344 -10.883 1 72.62 94 GLY A O 1
ATOM 741 N N . HIS A 1 95 ? -5.441 -9.109 -11.75 1 72.38 95 HIS A N 1
ATOM 742 C CA . HIS A 1 95 ? -4.766 -10.203 -12.438 1 72.38 95 HIS A CA 1
ATOM 743 C C . HIS A 1 95 ? -4.074 -9.711 -13.711 1 72.38 95 HIS A C 1
ATOM 745 O O . HIS A 1 95 ? -4.688 -9.023 -14.523 1 72.38 95 HIS A O 1
ATOM 751 N N . PRO A 1 96 ? -2.885 -10.023 -13.859 1 68.19 96 PRO A N 1
ATOM 752 C CA . PRO A 1 96 ? -2.096 -9.492 -14.969 1 68.19 96 PRO A CA 1
ATOM 753 C C . PRO A 1 96 ? -2.576 -10.008 -16.328 1 68.19 96 PRO A C 1
ATOM 755 O O . PRO A 1 96 ? -2.32 -9.375 -17.359 1 68.19 96 PRO A O 1
ATOM 758 N N . ALA A 1 97 ? -3.258 -11.109 -16.297 1 67.5 97 ALA A N 1
ATOM 759 C CA . ALA A 1 97 ? -3.785 -11.695 -17.531 1 67.5 97 ALA A CA 1
ATOM 760 C C . ALA A 1 97 ? -5.23 -12.148 -17.344 1 67.5 97 ALA A C 1
ATOM 762 O O . ALA A 1 97 ? -5.523 -13.344 -17.375 1 67.5 97 ALA A O 1
ATOM 763 N N . PRO A 1 98 ? -6.094 -11.18 -17.25 1 69 98 PRO A N 1
ATOM 764 C CA . PRO A 1 98 ? -7.477 -11.523 -16.906 1 69 98 PRO A CA 1
ATOM 765 C C . PRO A 1 98 ? -8.125 -12.461 -17.922 1 69 98 PRO A C 1
ATOM 767 O O . PRO A 1 98 ? -8.922 -13.328 -17.547 1 69 98 PRO A O 1
ATOM 770 N N . ASP A 1 99 ? -7.738 -12.32 -19.141 1 69.5 99 ASP A N 1
ATOM 771 C CA . ASP A 1 99 ? -8.344 -13.141 -20.188 1 69.5 99 ASP A CA 1
ATOM 772 C C . ASP A 1 99 ? -7.93 -14.602 -20.047 1 69.5 99 ASP A C 1
ATOM 774 O O . ASP A 1 99 ? -8.625 -15.5 -20.531 1 69.5 99 ASP A O 1
ATOM 778 N N . ASN A 1 100 ? -6.844 -14.805 -19.391 1 70.62 100 ASN A N 1
ATOM 779 C CA . ASN A 1 100 ? -6.312 -16.156 -19.25 1 70.62 100 ASN A CA 1
ATOM 780 C C . ASN A 1 100 ? -6.922 -16.875 -18.062 1 70.62 100 ASN A C 1
ATOM 782 O O . ASN A 1 100 ? -6.691 -18.078 -17.875 1 70.62 100 ASN A O 1
ATOM 786 N N . ILE A 1 101 ? -7.684 -16.203 -17.297 1 69.62 101 ILE A N 1
ATOM 787 C CA . ILE A 1 101 ? -8.242 -16.797 -16.094 1 69.62 101 ILE A CA 1
ATOM 788 C C . ILE A 1 101 ? -9.281 -17.859 -16.453 1 69.62 101 ILE A C 1
ATOM 790 O O . ILE A 1 101 ? -9.219 -18.984 -15.984 1 69.62 101 ILE A O 1
ATOM 794 N N . ILE A 1 102 ? -10.086 -17.469 -17.344 1 67.62 102 ILE A N 1
ATOM 795 C CA . ILE A 1 102 ? -11.203 -18.344 -17.672 1 67.62 102 ILE A CA 1
ATOM 796 C C . ILE A 1 102 ? -10.828 -19.234 -18.859 1 67.62 102 ILE A C 1
ATOM 798 O O . ILE A 1 102 ? -11.172 -20.422 -18.891 1 67.62 102 ILE A O 1
ATOM 802 N N . THR A 1 103 ? -10 -18.625 -19.828 1 70.06 103 THR A N 1
ATOM 803 C CA . THR A 1 103 ? -9.594 -19.359 -21.016 1 70.06 103 THR A CA 1
ATOM 804 C C . THR A 1 103 ? -8.078 -19.359 -21.172 1 70.06 103 THR A C 1
ATOM 806 O O . THR A 1 103 ? -7.531 -18.547 -21.922 1 70.06 103 THR A O 1
ATOM 809 N N . PRO A 1 104 ? -7.512 -20.266 -20.406 1 69.69 104 PRO A N 1
ATOM 810 C CA . PRO A 1 104 ? -6.051 -20.281 -20.5 1 69.69 104 PRO A CA 1
ATOM 811 C C . PRO A 1 104 ? -5.555 -20.656 -21.891 1 69.69 104 PRO A C 1
ATOM 813 O O . PRO A 1 104 ? -6.125 -21.547 -22.547 1 69.69 104 PRO A O 1
ATOM 816 N N . VAL A 1 105 ? -4.781 -19.766 -22.484 1 69.38 105 VAL A N 1
ATOM 817 C CA . VAL A 1 105 ? -4.141 -20.031 -23.781 1 69.38 105 VAL A CA 1
ATOM 818 C C . VAL A 1 105 ? -2.822 -20.766 -23.547 1 69.38 105 VAL A C 1
ATOM 820 O O . VAL A 1 105 ? -2.004 -20.359 -22.734 1 69.38 105 VAL A O 1
ATOM 823 N N . ILE A 1 106 ? -2.738 -21.859 -24.172 1 72.25 106 ILE A N 1
ATOM 824 C CA . ILE A 1 106 ? -1.516 -22.641 -24.109 1 72.25 106 ILE A CA 1
ATOM 825 C C . ILE A 1 106 ? -0.723 -22.484 -25.406 1 72.25 106 ILE A C 1
ATOM 827 O O . ILE A 1 106 ? -1.304 -22.422 -26.484 1 72.25 106 ILE A O 1
ATOM 831 N N . ASP A 1 107 ? 0.608 -22.297 -25.328 1 71.25 107 ASP A N 1
ATOM 832 C CA . ASP A 1 107 ? 1.562 -22.266 -26.438 1 71.25 107 ASP A CA 1
ATOM 833 C C . ASP A 1 107 ? 1.331 -21.062 -27.344 1 71.25 107 ASP A C 1
ATOM 835 O O . ASP A 1 107 ? 1.019 -21.219 -28.531 1 71.25 107 ASP A O 1
ATOM 839 N N . GLY A 1 108 ? 1.315 -20 -26.781 1 74.94 108 GLY A N 1
ATOM 840 C CA . GLY A 1 108 ? 1.22 -18.75 -27.531 1 74.94 108 GLY A CA 1
ATOM 841 C C . GLY A 1 108 ? 2.406 -18.516 -28.438 1 74.94 108 GLY A C 1
ATOM 842 O O . GLY A 1 108 ? 3.301 -19.359 -28.531 1 74.94 108 GLY A O 1
ATOM 843 N N . PRO A 1 109 ? 2.389 -17.484 -29.266 1 78.75 109 PRO A N 1
ATOM 844 C CA . PRO A 1 109 ? 3.479 -17.172 -30.203 1 78.75 109 PRO A CA 1
ATOM 845 C C . PRO A 1 109 ? 4.82 -16.984 -29.484 1 78.75 109 PRO A C 1
ATOM 847 O O . PRO A 1 109 ? 4.859 -16.594 -28.328 1 78.75 109 PRO A O 1
ATOM 850 N N . PRO A 1 110 ? 5.879 -17.453 -30.25 1 83.44 110 PRO A N 1
ATOM 851 C CA . PRO A 1 110 ? 7.207 -17.25 -29.672 1 83.44 110 PRO A CA 1
ATOM 852 C C . PRO A 1 110 ? 7.508 -15.773 -29.391 1 83.44 110 PRO A C 1
ATOM 854 O O . PRO A 1 110 ? 7.047 -14.898 -30.141 1 83.44 110 PRO A O 1
ATOM 857 N N . CYS A 1 111 ? 8.18 -15.648 -28.297 1 88.38 111 CYS A N 1
ATOM 858 C CA . CYS A 1 111 ? 8.547 -14.297 -27.891 1 88.38 111 CYS A CA 1
ATOM 859 C C . CYS A 1 111 ? 9.93 -13.922 -28.406 1 88.38 111 CYS A C 1
ATOM 861 O O . CYS A 1 111 ? 10.812 -14.781 -28.5 1 88.38 111 CYS A O 1
ATOM 863 N N . ASP A 1 112 ? 10.062 -12.695 -28.891 1 93.06 112 ASP A N 1
ATOM 864 C CA . ASP A 1 112 ? 11.375 -12.141 -29.219 1 93.06 112 ASP A CA 1
ATOM 865 C C . ASP A 1 112 ? 12.164 -11.812 -27.953 1 93.06 112 ASP A C 1
ATOM 867 O O . ASP A 1 112 ? 12.141 -10.68 -27.469 1 93.06 112 ASP A O 1
ATOM 871 N N . MET A 1 113 ? 12.961 -12.75 -27.562 1 93.81 113 MET A N 1
ATOM 872 C CA . MET A 1 113 ? 13.656 -12.648 -26.297 1 93.81 113 MET A CA 1
ATOM 873 C C . MET A 1 113 ? 14.664 -11.508 -26.312 1 93.81 113 MET A C 1
ATOM 875 O O . MET A 1 113 ? 14.852 -10.828 -25.297 1 93.81 113 MET A O 1
ATOM 879 N N . GLU A 1 114 ? 15.273 -11.305 -27.375 1 95.12 114 GLU A N 1
ATOM 880 C CA . GLU A 1 114 ? 16.281 -10.25 -27.469 1 95.12 114 GLU A CA 1
ATOM 881 C C . GLU A 1 114 ? 15.641 -8.867 -27.344 1 95.12 114 GLU A C 1
ATOM 883 O O . GLU A 1 114 ? 16.172 -7.992 -26.656 1 95.12 114 GLU A O 1
ATOM 888 N N . SER A 1 115 ? 14.562 -8.688 -27.969 1 96.56 115 SER A N 1
ATOM 889 C CA . SER A 1 115 ? 13.828 -7.434 -27.844 1 96.56 115 SER A CA 1
ATOM 890 C C . SER A 1 115 ? 13.406 -7.172 -26.406 1 96.56 115 SER A C 1
ATOM 892 O O . SER A 1 115 ? 13.547 -6.051 -25.906 1 96.56 115 SER A O 1
ATOM 894 N N . LEU A 1 116 ? 12.953 -8.188 -25.781 1 96.81 116 LEU A N 1
ATOM 895 C CA . LEU A 1 116 ? 12.516 -8.055 -24.391 1 96.81 116 LEU A CA 1
ATOM 896 C C . LEU A 1 116 ? 13.68 -7.695 -23.484 1 96.81 116 LEU A C 1
ATOM 898 O O . LEU A 1 116 ? 13.547 -6.84 -22.609 1 96.81 116 LEU A O 1
ATOM 902 N N . ARG A 1 117 ? 14.797 -8.289 -23.75 1 96.81 117 ARG A N 1
ATOM 903 C CA . ARG A 1 117 ? 16 -8 -22.969 1 96.81 117 ARG A CA 1
ATOM 904 C C . ARG A 1 117 ? 16.453 -6.555 -23.172 1 96.81 117 ARG A C 1
ATOM 906 O O . ARG A 1 117 ? 16.781 -5.871 -22.203 1 96.81 117 ARG A O 1
ATOM 913 N N . GLN A 1 118 ? 16.406 -6.16 -24.344 1 97.31 118 GLN A N 1
ATOM 914 C CA . GLN A 1 118 ? 16.828 -4.809 -24.672 1 97.31 118 GLN A CA 1
ATOM 915 C C . GLN A 1 118 ? 15.906 -3.768 -24.047 1 97.31 118 GLN A C 1
ATOM 917 O O . GLN A 1 118 ? 16.375 -2.746 -23.531 1 97.31 118 GLN A O 1
ATOM 922 N N . ARG A 1 119 ? 14.703 -4.027 -24.094 1 97.19 119 ARG A N 1
ATOM 923 C CA . ARG A 1 119 ? 13.727 -3.098 -23.531 1 97.19 119 ARG A CA 1
ATOM 92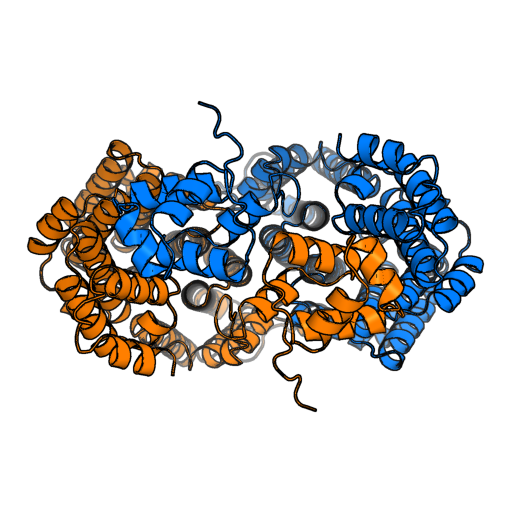4 C C . ARG A 1 119 ? 13.852 -3.031 -22.016 1 97.19 119 ARG A C 1
ATOM 926 O O . ARG A 1 119 ? 13.727 -1.958 -21.422 1 97.19 119 ARG A O 1
ATOM 933 N N . THR A 1 120 ? 14.086 -4.148 -21.391 1 97.25 120 THR A N 1
ATOM 934 C CA . THR A 1 120 ? 14.305 -4.176 -19.953 1 97.25 120 THR A CA 1
ATOM 935 C C . THR A 1 120 ? 15.539 -3.363 -19.578 1 97.25 120 THR A C 1
ATOM 937 O O . THR A 1 120 ? 15.492 -2.553 -18.641 1 97.25 120 THR A O 1
ATOM 940 N N . ARG A 1 121 ? 16.578 -3.553 -20.328 1 96.44 121 ARG A N 1
ATOM 941 C CA . ARG A 1 121 ? 17.812 -2.805 -20.094 1 96.44 121 ARG A CA 1
ATOM 942 C C . ARG A 1 121 ? 17.594 -1.308 -20.281 1 96.44 121 ARG A C 1
ATOM 944 O O . ARG A 1 121 ? 18.078 -0.501 -19.484 1 96.44 121 ARG A O 1
ATOM 951 N N . HIS A 1 122 ? 16.844 -1.002 -21.234 1 96.62 122 HIS A N 1
ATOM 952 C CA . HIS A 1 122 ? 16.562 0.399 -21.516 1 96.62 122 HIS A CA 1
ATOM 953 C C . HIS A 1 122 ? 15.789 1.049 -20.375 1 96.62 122 HIS A C 1
ATOM 955 O O . HIS A 1 122 ? 16.109 2.17 -19.969 1 96.62 122 HIS A O 1
ATOM 961 N N . ILE A 1 123 ? 14.859 0.396 -19.891 1 96.38 123 ILE A N 1
ATOM 962 C CA . ILE A 1 123 ? 14.055 0.895 -18.781 1 96.38 123 ILE A CA 1
ATOM 963 C C . ILE A 1 123 ? 14.961 1.191 -17.578 1 96.38 123 ILE A C 1
ATOM 965 O O . ILE A 1 123 ? 14.875 2.268 -16.984 1 96.38 123 ILE A O 1
ATOM 969 N N . TRP A 1 124 ? 15.812 0.337 -17.266 1 96.06 124 TRP A N 1
ATOM 970 C CA . TRP A 1 124 ? 16.672 0.515 -16.094 1 96.06 124 TRP A CA 1
ATOM 971 C C . TRP A 1 124 ? 17.656 1.656 -16.312 1 96.06 124 TRP A C 1
ATOM 973 O O . TRP A 1 124 ? 17.984 2.404 -15.391 1 96.06 124 TRP A O 1
ATOM 983 N N . GLN A 1 125 ? 18.156 1.734 -17.531 1 95.44 125 GLN A N 1
ATOM 984 C CA . GLN A 1 125 ? 19.031 2.854 -17.844 1 95.44 125 GLN A CA 1
ATOM 985 C C . GLN A 1 125 ? 18.344 4.188 -17.609 1 95.44 125 GLN A C 1
ATOM 987 O O . GLN A 1 125 ? 18.938 5.113 -17.047 1 95.44 125 GLN A O 1
ATOM 992 N N . ARG A 1 126 ? 17.141 4.219 -17.969 1 94.69 126 ARG A N 1
ATOM 993 C CA . ARG A 1 126 ? 16.375 5.453 -17.812 1 94.69 126 ARG A CA 1
ATOM 994 C C . ARG A 1 126 ? 16.062 5.711 -16.344 1 94.69 126 ARG A C 1
ATOM 996 O O . ARG A 1 126 ? 16.078 6.859 -15.891 1 94.69 126 ARG A O 1
ATOM 1003 N N . ILE A 1 127 ? 15.781 4.699 -15.625 1 92.88 127 ILE A N 1
ATOM 1004 C CA . ILE A 1 127 ? 15.516 4.836 -14.195 1 92.88 127 ILE A CA 1
ATOM 1005 C C . ILE A 1 127 ? 16.766 5.352 -13.492 1 92.88 127 ILE A C 1
ATOM 1007 O O . ILE A 1 127 ? 16.688 6.277 -12.68 1 92.88 127 ILE A O 1
ATOM 1011 N N . HIS A 1 128 ? 17.875 4.809 -13.867 1 93.75 128 HIS A N 1
ATOM 1012 C CA . HIS A 1 128 ? 19.141 5.238 -13.289 1 93.75 128 HIS A CA 1
ATOM 1013 C C . HIS A 1 128 ? 19.469 6.68 -13.664 1 93.75 128 HIS A C 1
ATOM 1015 O O . HIS A 1 128 ? 20.203 7.363 -12.953 1 93.75 128 HIS A O 1
ATOM 1021 N N . ALA A 1 129 ? 18.859 7.125 -14.695 1 93.19 129 ALA A N 1
ATOM 1022 C CA . ALA A 1 129 ? 19.047 8.508 -15.133 1 93.19 129 ALA A CA 1
ATOM 1023 C C . ALA A 1 129 ? 17.984 9.422 -14.516 1 93.19 129 ALA A C 1
ATOM 1025 O O . ALA A 1 129 ? 17.953 10.617 -14.805 1 93.19 129 ALA A O 1
ATOM 1026 N N . SER A 1 130 ? 17.109 8.836 -13.719 1 90.75 130 SER A N 1
ATOM 1027 C CA . SER A 1 130 ? 16 9.539 -13.078 1 90.75 130 SER A CA 1
ATOM 1028 C C . SER A 1 130 ? 15.055 10.125 -14.109 1 90.75 130 SER A C 1
ATOM 1030 O O . SER A 1 130 ? 14.531 11.227 -13.93 1 90.75 130 SER A O 1
ATOM 1032 N N . ALA A 1 131 ? 14.914 9.484 -15.18 1 87.81 131 ALA A N 1
ATOM 1033 C CA . ALA A 1 131 ? 13.977 9.883 -16.219 1 87.81 131 ALA A CA 1
ATOM 1034 C C . ALA A 1 131 ? 12.664 9.125 -16.109 1 87.81 131 ALA A C 1
ATOM 1036 O O . ALA A 1 131 ? 12.328 8.312 -16.969 1 87.81 131 ALA A O 1
ATOM 1037 N N . TYR A 1 132 ? 11.844 9.438 -15.164 1 81.94 132 TYR A N 1
ATOM 1038 C CA . TYR A 1 132 ? 10.68 8.648 -14.773 1 81.94 132 TYR A CA 1
ATOM 1039 C C . TYR A 1 132 ? 9.469 9.008 -15.625 1 81.94 132 TYR A C 1
ATOM 1041 O O . TYR A 1 132 ? 8.648 8.148 -15.945 1 81.94 132 TYR A O 1
ATOM 1049 N N . ARG A 1 133 ? 9.336 10.227 -15.984 1 76.75 133 ARG A N 1
ATOM 1050 C CA . ARG A 1 133 ? 8.109 10.75 -16.578 1 76.75 133 ARG A CA 1
ATOM 1051 C C . ARG A 1 133 ? 7.762 10.023 -17.859 1 76.75 133 ARG A C 1
ATOM 1053 O O . ARG A 1 133 ? 6.586 9.852 -18.188 1 76.75 133 ARG A O 1
ATOM 1060 N N . ASP A 1 134 ? 8.75 9.469 -18.469 1 80.62 134 ASP A N 1
ATOM 1061 C CA . ASP A 1 134 ? 8.492 8.82 -19.75 1 80.62 134 ASP A CA 1
ATOM 1062 C C . ASP A 1 134 ? 8.445 7.301 -19.609 1 80.62 134 ASP A C 1
ATOM 1064 O O . ASP A 1 134 ? 8.164 6.586 -20.562 1 80.62 134 ASP A O 1
ATOM 1068 N N . MET A 1 135 ? 8.617 6.863 -18.438 1 88.81 135 MET A N 1
ATOM 1069 C CA . MET A 1 135 ? 8.836 5.426 -18.328 1 88.81 135 MET A CA 1
ATOM 1070 C C . MET A 1 135 ? 7.578 4.711 -17.844 1 88.81 135 MET A C 1
ATOM 1072 O O . MET A 1 135 ? 7.453 3.494 -18 1 88.81 135 MET A O 1
ATOM 1076 N N . GLY A 1 136 ? 6.629 5.367 -17.312 1 88 136 GLY A N 1
ATOM 1077 C CA . GLY A 1 136 ? 5.43 4.738 -16.781 1 88 136 GLY A CA 1
ATOM 1078 C C . GLY A 1 136 ? 4.727 3.852 -17.797 1 88 136 GLY A C 1
ATOM 1079 O O . GLY A 1 136 ? 4.609 2.643 -17.594 1 88 136 GLY A O 1
ATOM 1080 N N . PRO A 1 137 ? 4.371 4.449 -18.875 1 89.12 137 PRO A N 1
ATOM 1081 C CA . PRO A 1 137 ? 3.695 3.664 -19.906 1 89.12 137 PRO A CA 1
ATOM 1082 C C . PRO A 1 137 ? 4.578 2.559 -20.484 1 89.12 137 PRO A C 1
ATOM 1084 O O . PRO A 1 137 ? 4.09 1.47 -20.797 1 89.12 137 PRO A O 1
ATOM 1087 N N . THR A 1 138 ? 5.836 2.861 -20.609 1 94.19 138 THR A N 1
ATOM 1088 C CA . THR A 1 138 ? 6.77 1.888 -21.156 1 94.19 138 THR A CA 1
ATOM 1089 C C . THR A 1 138 ? 6.887 0.672 -20.234 1 94.19 138 THR A C 1
ATOM 1091 O O . THR A 1 138 ? 6.844 -0.469 -20.703 1 94.19 138 THR A O 1
ATOM 1094 N N . ILE A 1 139 ? 7.02 0.917 -19.031 1 95.94 139 ILE A N 1
ATOM 1095 C CA . ILE A 1 139 ? 7.113 -0.167 -18.062 1 95.94 139 ILE A CA 1
ATOM 1096 C C . ILE A 1 139 ? 5.809 -0.958 -18.047 1 95.94 139 ILE A C 1
ATOM 1098 O O . ILE A 1 139 ? 5.824 -2.191 -18.062 1 95.94 139 ILE A O 1
ATOM 1102 N N . ALA A 1 140 ? 4.676 -0.235 -18.031 1 92.62 140 ALA A N 1
ATOM 1103 C CA . ALA A 1 140 ? 3.361 -0.875 -18.016 1 92.62 140 ALA A CA 1
ATOM 1104 C C . ALA A 1 140 ? 3.195 -1.81 -19.219 1 92.62 140 ALA A C 1
ATOM 1106 O O . ALA A 1 140 ? 2.732 -2.943 -19.062 1 92.62 140 ALA A O 1
ATOM 1107 N N . ALA A 1 141 ? 3.561 -1.354 -20.344 1 93.12 141 ALA A N 1
ATOM 1108 C CA . ALA A 1 141 ? 3.438 -2.145 -21.562 1 93.12 141 ALA A CA 1
ATOM 1109 C C . ALA A 1 141 ? 4.312 -3.393 -21.5 1 93.12 141 ALA A C 1
ATOM 1111 O O . ALA A 1 141 ? 3.883 -4.48 -21.875 1 93.12 141 ALA A O 1
ATOM 1112 N N . LEU A 1 142 ? 5.496 -3.225 -21.078 1 96.12 142 LEU A N 1
ATOM 1113 C CA . LEU A 1 142 ? 6.406 -4.359 -20.984 1 96.12 142 LEU A CA 1
ATOM 1114 C C . LEU A 1 142 ? 5.922 -5.371 -19.953 1 96.12 142 LEU A C 1
ATOM 1116 O O . LEU A 1 142 ? 6.027 -6.582 -20.172 1 96.12 142 LEU A O 1
ATOM 1120 N N . ILE A 1 143 ? 5.418 -4.898 -18.812 1 95.25 143 ILE A N 1
ATOM 1121 C CA . ILE A 1 143 ? 4.848 -5.785 -17.797 1 95.25 143 ILE A CA 1
ATOM 1122 C C . ILE A 1 143 ? 3.736 -6.629 -18.422 1 95.25 143 ILE A C 1
ATOM 1124 O O . ILE A 1 143 ? 3.719 -7.852 -18.281 1 95.25 143 ILE A O 1
ATOM 1128 N N . SER A 1 144 ? 2.84 -5.953 -19.109 1 92.25 144 SER A N 1
ATOM 1129 C CA . SER A 1 144 ? 1.72 -6.652 -19.734 1 92.25 144 SER A CA 1
ATOM 1130 C C . SER A 1 144 ? 2.205 -7.727 -20.688 1 92.25 144 SER A C 1
ATOM 1132 O O . SER A 1 144 ? 1.711 -8.859 -20.672 1 92.25 144 SER A O 1
ATOM 1134 N N . GLU A 1 145 ? 3.131 -7.395 -21.484 1 92.5 145 GLU A N 1
ATOM 1135 C CA . GLU A 1 145 ? 3.67 -8.328 -22.469 1 92.5 145 GLU A CA 1
ATOM 1136 C C . GLU A 1 145 ? 4.359 -9.508 -21.781 1 92.5 145 GLU A C 1
ATOM 1138 O O . GLU A 1 145 ? 4.113 -10.664 -22.141 1 92.5 145 GLU A O 1
ATOM 1143 N N . LEU A 1 146 ? 5.188 -9.242 -20.844 1 94.75 146 LEU A N 1
ATOM 1144 C CA . LEU A 1 146 ? 5.938 -10.281 -20.156 1 94.75 146 LEU A CA 1
ATOM 1145 C C . LEU A 1 146 ? 5.008 -11.18 -19.344 1 94.75 146 LEU A C 1
ATOM 1147 O O . LEU A 1 146 ? 5.211 -12.391 -19.266 1 94.75 146 LEU A O 1
ATOM 1151 N N . GLU A 1 147 ? 4.023 -10.562 -18.656 1 92.25 147 GLU A N 1
ATOM 1152 C CA . GLU A 1 147 ? 3.035 -11.344 -17.906 1 92.25 147 GLU A CA 1
ATOM 1153 C C . GLU A 1 147 ? 2.297 -12.312 -18.828 1 92.25 147 GLU A C 1
ATOM 1155 O O . GLU A 1 147 ? 2.139 -13.492 -18.5 1 92.25 147 GLU A O 1
ATOM 1160 N N . ASN A 1 148 ? 1.881 -11.836 -19.922 1 89.06 148 ASN A N 1
ATOM 1161 C CA . ASN A 1 148 ? 1.202 -12.688 -20.891 1 89.06 148 ASN A CA 1
ATOM 1162 C C . ASN A 1 148 ? 2.125 -13.781 -21.422 1 89.06 148 ASN A C 1
ATOM 1164 O O . ASN A 1 148 ? 1.754 -14.953 -21.438 1 89.06 148 ASN A O 1
ATOM 1168 N N . ALA A 1 149 ? 3.291 -13.438 -21.812 1 90.56 149 ALA A N 1
ATOM 1169 C CA . ALA A 1 149 ? 4.25 -14.375 -22.375 1 90.56 149 ALA A CA 1
ATOM 1170 C C . ALA A 1 149 ? 4.629 -15.453 -21.375 1 90.56 149 ALA A C 1
ATOM 1172 O O . ALA A 1 149 ? 4.785 -16.625 -21.734 1 90.56 149 ALA A O 1
ATOM 1173 N N . SER A 1 150 ? 4.824 -15.07 -20.172 1 90.69 150 SER A N 1
ATOM 1174 C CA . SER A 1 150 ? 5.234 -16.031 -19.141 1 90.69 150 SER A CA 1
ATOM 1175 C C . SER A 1 150 ? 4.16 -17.094 -18.906 1 90.69 150 SER A C 1
ATOM 1177 O O . SER A 1 150 ? 4.441 -18.156 -18.359 1 90.69 150 SER A O 1
ATOM 1179 N N . ARG A 1 151 ? 2.984 -16.859 -19.297 1 85.88 151 ARG A N 1
ATOM 1180 C CA . ARG A 1 151 ? 1.873 -17.781 -19.094 1 85.88 151 ARG A CA 1
ATOM 1181 C C . ARG A 1 151 ? 1.563 -18.562 -20.359 1 85.88 151 ARG A C 1
ATOM 1183 O O . ARG A 1 151 ? 1.066 -19.688 -20.297 1 85.88 151 ARG A O 1
ATOM 1190 N N . THR A 1 152 ? 1.897 -17.953 -21.5 1 85.94 152 THR A N 1
ATOM 1191 C CA . THR A 1 152 ? 1.408 -18.531 -22.75 1 85.94 152 THR A CA 1
ATOM 1192 C C . THR A 1 152 ? 2.562 -19.078 -23.594 1 85.94 152 THR A C 1
ATOM 1194 O O . THR A 1 152 ? 2.354 -19.891 -24.484 1 85.94 152 THR A O 1
ATOM 1197 N N . ALA A 1 153 ? 3.723 -18.562 -23.328 1 86.69 153 ALA A N 1
ATOM 1198 C CA . ALA A 1 153 ? 4.863 -18.984 -24.141 1 86.69 153 ALA A CA 1
ATOM 1199 C C . ALA A 1 153 ? 5.188 -20.453 -23.906 1 86.69 153 ALA A C 1
ATOM 1201 O O . ALA A 1 153 ? 4.699 -21.062 -22.953 1 86.69 153 ALA A O 1
ATOM 1202 N N . ALA A 1 154 ? 5.945 -20.953 -24.844 1 85.94 154 ALA A N 1
ATOM 1203 C CA . ALA A 1 154 ? 6.41 -22.344 -24.719 1 85.94 154 ALA A CA 1
ATOM 1204 C C . ALA A 1 154 ? 7.207 -22.531 -23.422 1 85.94 154 ALA A C 1
ATOM 1206 O O . ALA A 1 154 ? 7.891 -21.625 -22.969 1 85.94 154 ALA A O 1
ATOM 1207 N N . LYS A 1 155 ? 7.16 -23.703 -22.844 1 83.81 155 LYS A N 1
ATOM 1208 C CA . LYS A 1 155 ? 7.816 -24.031 -21.594 1 83.81 155 LYS A CA 1
ATOM 1209 C C . LYS A 1 155 ? 9.32 -23.797 -21.672 1 83.81 155 LYS A C 1
ATOM 1211 O O . LYS A 1 155 ? 9.961 -23.453 -20.688 1 83.81 155 LYS A O 1
ATOM 1216 N N . THR A 1 156 ? 9.844 -23.922 -22.859 1 85.5 156 THR A N 1
ATOM 1217 C CA . THR A 1 156 ? 11.281 -23.797 -23.047 1 85.5 156 THR A CA 1
ATOM 1218 C C . THR A 1 156 ? 11.734 -22.344 -22.922 1 85.5 156 THR A C 1
ATOM 1220 O O . THR A 1 156 ? 12.898 -22.078 -22.625 1 85.5 156 THR A O 1
ATOM 1223 N N . GLN A 1 157 ? 10.82 -21.406 -23.094 1 88.44 157 GLN A N 1
ATOM 1224 C CA . GLN A 1 157 ? 11.188 -20 -23.062 1 88.44 157 GLN A CA 1
ATOM 1225 C C . GLN A 1 157 ? 10.891 -19.391 -21.703 1 88.44 157 GLN A C 1
ATOM 1227 O O . GLN A 1 157 ? 11.406 -18.312 -21.359 1 88.44 157 GLN A O 1
ATOM 1232 N N . ARG A 1 158 ? 10.133 -20.062 -20.953 1 87.56 158 ARG A N 1
ATOM 1233 C CA . ARG A 1 158 ? 9.625 -19.5 -19.703 1 87.56 158 ARG A CA 1
ATOM 1234 C C . ARG A 1 158 ? 10.766 -19.219 -18.734 1 87.56 158 ARG A C 1
ATOM 1236 O O . ARG A 1 158 ? 10.773 -18.172 -18.078 1 87.56 158 ARG A O 1
ATOM 1243 N N . PRO A 1 159 ? 11.766 -20.031 -18.781 1 89.88 159 PRO A N 1
ATOM 1244 C CA . PRO A 1 159 ? 12.859 -19.766 -17.844 1 89.88 159 PRO A CA 1
ATOM 1245 C C . PRO A 1 159 ? 13.586 -18.453 -18.141 1 89.88 159 PRO A C 1
ATOM 1247 O O . PRO A 1 159 ? 14.188 -17.859 -17.234 1 89.88 159 PRO A O 1
ATOM 1250 N N . GLU A 1 160 ? 13.492 -18.016 -19.344 1 93.19 160 GLU A N 1
ATOM 1251 C CA . GLU A 1 160 ? 14.164 -16.766 -19.688 1 93.19 160 GLU A CA 1
ATOM 1252 C C . GLU A 1 160 ? 13.234 -15.57 -19.531 1 93.19 160 GLU A C 1
ATOM 1254 O O . GLU A 1 160 ? 13.695 -14.438 -19.391 1 93.19 160 GLU A O 1
ATOM 1259 N N . LEU A 1 161 ? 11.961 -15.789 -19.516 1 95.5 161 LEU A N 1
ATOM 1260 C CA . LEU A 1 161 ? 10.969 -14.719 -19.422 1 95.5 161 LEU A CA 1
ATOM 1261 C C . LEU A 1 161 ? 10.805 -14.25 -17.984 1 95.5 161 LEU A C 1
ATOM 1263 O O . LEU A 1 161 ? 10.625 -13.055 -17.734 1 95.5 161 LEU A O 1
ATOM 1267 N N . LEU A 1 162 ? 10.922 -15.156 -17.078 1 95.69 162 LEU A N 1
ATOM 1268 C CA . LEU A 1 162 ? 10.609 -14.891 -15.672 1 95.69 162 LEU A CA 1
ATOM 1269 C C . LEU A 1 162 ? 11.617 -13.922 -15.062 1 95.69 162 LEU A C 1
ATOM 1271 O O . LEU A 1 162 ? 11.234 -12.961 -14.391 1 95.69 162 LEU A O 1
ATOM 1275 N N . PRO A 1 163 ? 12.922 -14.07 -15.352 1 96.56 163 PRO A N 1
ATOM 1276 C CA . PRO A 1 163 ? 13.875 -13.07 -14.852 1 96.56 163 PRO A CA 1
ATOM 1277 C C . PRO A 1 163 ? 13.617 -11.68 -15.406 1 96.56 163 PRO A C 1
ATOM 1279 O O . PRO A 1 163 ? 13.75 -10.688 -14.688 1 96.56 163 PRO A O 1
ATOM 1282 N N . LEU A 1 164 ? 13.227 -11.641 -16.641 1 97.5 164 LEU A N 1
ATOM 1283 C CA . LEU A 1 164 ? 12.922 -10.352 -17.25 1 97.5 164 LEU A CA 1
ATOM 1284 C C . LEU A 1 164 ? 11.695 -9.727 -16.609 1 97.5 164 LEU A C 1
ATOM 1286 O O . LEU A 1 164 ? 11.664 -8.516 -16.375 1 97.5 164 LEU A O 1
ATOM 1290 N N . LEU A 1 165 ? 10.727 -10.523 -16.344 1 97.06 165 LEU A N 1
ATOM 1291 C CA . LEU A 1 165 ? 9.531 -10.062 -15.648 1 97.06 165 LEU A CA 1
ATOM 1292 C C . LEU A 1 165 ? 9.883 -9.516 -14.273 1 97.06 165 LEU A C 1
ATOM 1294 O O . LEU A 1 165 ? 9.453 -8.422 -13.898 1 97.06 165 LEU A O 1
ATOM 1298 N N . ALA A 1 166 ? 10.711 -10.258 -13.531 1 97.25 166 ALA A N 1
ATOM 1299 C CA . ALA A 1 166 ? 11.148 -9.828 -12.203 1 97.25 166 ALA A CA 1
ATOM 1300 C C . ALA A 1 166 ? 11.875 -8.492 -12.273 1 97.25 166 ALA A C 1
ATOM 1302 O O . ALA A 1 166 ? 11.594 -7.582 -11.484 1 97.25 166 ALA A O 1
ATOM 1303 N N . GLN A 1 167 ? 12.719 -8.398 -13.227 1 97.94 167 GLN A N 1
ATOM 1304 C CA . GLN A 1 167 ? 13.508 -7.18 -13.375 1 97.94 167 GLN A CA 1
ATOM 1305 C C . GLN A 1 167 ? 12.625 -5.988 -13.727 1 97.94 167 GLN A C 1
ATOM 1307 O O . GLN A 1 167 ? 12.852 -4.875 -13.25 1 97.94 167 GLN A O 1
ATOM 1312 N N . THR A 1 168 ? 11.688 -6.219 -14.539 1 97.69 168 THR A N 1
ATOM 1313 C CA . THR A 1 168 ? 10.781 -5.152 -14.938 1 97.69 168 THR A CA 1
ATOM 1314 C C . THR A 1 168 ? 9.93 -4.699 -13.758 1 97.69 168 THR A C 1
ATOM 1316 O O . THR A 1 168 ? 9.727 -3.5 -13.555 1 97.69 168 THR A O 1
ATOM 1319 N N . TYR A 1 169 ? 9.469 -5.637 -13 1 97.25 169 TYR A N 1
ATOM 1320 C CA . TYR A 1 169 ? 8.727 -5.289 -11.789 1 97.25 169 TYR A CA 1
ATOM 1321 C C . TYR A 1 169 ? 9.617 -4.543 -10.797 1 97.25 169 TYR A C 1
ATOM 1323 O O . TYR A 1 169 ? 9.148 -3.652 -10.086 1 97.25 169 TYR A O 1
ATOM 1331 N N . GLN A 1 170 ? 10.844 -4.918 -10.703 1 97.5 170 GLN A N 1
ATOM 1332 C CA . GLN A 1 170 ? 11.781 -4.191 -9.852 1 97.5 170 GLN A CA 1
ATOM 1333 C C . GLN A 1 170 ? 11.914 -2.736 -10.297 1 97.5 170 GLN A C 1
ATOM 1335 O O . GLN A 1 170 ? 11.945 -1.827 -9.469 1 97.5 170 GLN A O 1
ATOM 1340 N N . ALA A 1 171 ? 11.992 -2.578 -11.578 1 96.75 171 ALA A N 1
ATOM 1341 C CA . ALA A 1 171 ? 12.07 -1.222 -12.117 1 96.75 171 ALA A CA 1
ATOM 1342 C C . ALA A 1 171 ? 10.805 -0.431 -11.789 1 96.75 171 ALA A C 1
ATOM 1344 O O . ALA A 1 171 ? 10.875 0.749 -11.438 1 96.75 171 ALA A O 1
ATOM 1345 N N . ALA A 1 172 ? 9.688 -1.083 -11.914 1 95.75 172 ALA A N 1
ATOM 1346 C CA . ALA A 1 172 ? 8.43 -0.451 -11.547 1 95.75 172 ALA A CA 1
ATOM 1347 C C . ALA A 1 172 ? 8.43 -0.018 -10.078 1 95.75 172 ALA A C 1
ATOM 1349 O O . ALA A 1 172 ? 8.055 1.11 -9.758 1 95.75 172 ALA A O 1
ATOM 1350 N N . ALA A 1 173 ? 8.883 -0.912 -9.25 1 94.88 173 ALA A N 1
ATOM 1351 C CA . ALA A 1 173 ? 8.953 -0.604 -7.82 1 94.88 173 ALA A CA 1
ATOM 1352 C C . ALA A 1 173 ? 9.875 0.584 -7.566 1 94.88 173 ALA A C 1
ATOM 1354 O O . ALA A 1 173 ? 9.547 1.479 -6.781 1 94.88 173 ALA A O 1
ATOM 1355 N N . ALA A 1 174 ? 11.008 0.583 -8.234 1 94.19 174 ALA A N 1
ATOM 1356 C CA . ALA A 1 174 ? 11.977 1.665 -8.07 1 94.19 174 ALA A CA 1
ATOM 1357 C C . ALA A 1 174 ? 11.375 3.006 -8.484 1 94.19 174 ALA A C 1
ATOM 1359 O O . ALA A 1 174 ? 11.555 4.012 -7.793 1 94.19 174 ALA A O 1
ATOM 1360 N N . MET A 1 175 ? 10.672 3.006 -9.523 1 90.62 175 MET A N 1
ATOM 1361 C CA . MET A 1 175 ? 10.055 4.238 -10.008 1 90.62 175 MET A CA 1
ATOM 1362 C C . MET A 1 175 ? 8.938 4.695 -9.078 1 90.62 175 MET A C 1
ATOM 1364 O O . MET A 1 175 ? 8.844 5.879 -8.75 1 90.62 175 MET A O 1
ATOM 1368 N N . LEU A 1 176 ? 8.109 3.785 -8.664 1 87.94 176 LEU A N 1
ATOM 1369 C CA . LEU A 1 176 ? 6.941 4.109 -7.855 1 87.94 176 LEU A CA 1
ATOM 1370 C C . LEU A 1 176 ? 7.355 4.676 -6.5 1 87.94 176 LEU A C 1
ATOM 1372 O O . LEU A 1 176 ? 6.68 5.555 -5.957 1 87.94 176 LEU A O 1
ATOM 1376 N N . VAL A 1 177 ? 8.414 4.219 -5.965 1 84.19 177 VAL A N 1
ATOM 1377 C CA . VAL A 1 177 ? 8.938 4.754 -4.715 1 84.19 177 VAL A CA 1
ATOM 1378 C C . VAL A 1 177 ? 9.297 6.227 -4.898 1 84.19 177 VAL A C 1
ATOM 1380 O O . VAL A 1 177 ? 9.07 7.043 -4.004 1 84.19 177 VAL A O 1
ATOM 1383 N N . LYS A 1 178 ? 9.82 6.551 -5.996 1 80.12 178 LYS A N 1
ATOM 1384 C CA . LYS A 1 178 ? 10.258 7.914 -6.266 1 80.12 178 LYS A CA 1
ATOM 1385 C C . LYS A 1 178 ? 9.07 8.875 -6.312 1 80.12 178 LYS A C 1
ATOM 1387 O O . LYS A 1 178 ? 9.195 10.039 -5.93 1 80.12 178 LYS A O 1
ATOM 1392 N N . VAL A 1 179 ? 8.008 8.328 -6.754 1 73.19 179 VAL A N 1
ATOM 1393 C CA . VAL A 1 179 ? 6.855 9.211 -6.902 1 73.19 179 VAL A CA 1
ATOM 1394 C C . VAL A 1 179 ? 5.973 9.125 -5.66 1 73.19 179 VAL A C 1
ATOM 1396 O O . VAL A 1 179 ? 4.879 9.695 -5.625 1 73.19 179 VAL A O 1
ATOM 1399 N N . GLY A 1 180 ? 6.352 8.32 -4.715 1 72.94 180 GLY A N 1
ATOM 1400 C CA . GLY A 1 180 ? 5.676 8.289 -3.426 1 72.94 180 GLY A CA 1
ATOM 1401 C C . GLY A 1 180 ? 4.543 7.281 -3.371 1 72.94 180 GLY A C 1
ATOM 1402 O O . GLY A 1 180 ? 3.75 7.281 -2.426 1 72.94 180 GLY A O 1
ATOM 1403 N N . ASP A 1 181 ? 4.359 6.508 -4.359 1 78.38 181 ASP A N 1
ATOM 1404 C CA . ASP A 1 181 ? 3.32 5.484 -4.363 1 78.38 181 ASP A CA 1
ATOM 1405 C C . ASP A 1 181 ? 3.82 4.191 -3.721 1 78.38 181 ASP A C 1
ATOM 1407 O O . ASP A 1 181 ? 4.172 3.24 -4.422 1 78.38 181 ASP A O 1
ATOM 1411 N N . ARG A 1 182 ? 3.758 4.051 -2.473 1 79.75 182 ARG A N 1
ATOM 1412 C CA . ARG A 1 182 ? 4.371 2.965 -1.713 1 79.75 182 ARG A CA 1
ATOM 1413 C C . ARG A 1 182 ? 3.555 1.682 -1.835 1 79.75 182 ARG A C 1
ATOM 1415 O O . ARG A 1 182 ? 4.117 0.586 -1.896 1 79.75 182 ARG A O 1
ATOM 1422 N N . GLY A 1 183 ? 2.262 1.834 -1.84 1 80.75 183 GLY A N 1
ATOM 1423 C CA . GLY A 1 183 ? 1.42 0.656 -1.982 1 80.75 183 GLY A CA 1
ATOM 1424 C C . GLY A 1 183 ? 1.664 -0.097 -3.277 1 80.75 183 GLY A C 1
ATOM 1425 O O . GLY A 1 183 ? 1.982 -1.288 -3.258 1 80.75 183 GLY A O 1
ATOM 1426 N N . ALA A 1 184 ? 1.589 0.657 -4.359 1 86.31 184 ALA A N 1
ATOM 1427 C CA . ALA A 1 184 ? 1.837 0.044 -5.66 1 86.31 184 ALA A CA 1
ATOM 1428 C C . ALA A 1 184 ? 3.275 -0.455 -5.77 1 86.31 184 ALA A C 1
ATOM 1430 O O . ALA A 1 184 ? 3.535 -1.494 -6.379 1 86.31 184 ALA A O 1
ATOM 1431 N N . GLY A 1 185 ? 4.176 0.312 -5.199 1 91.12 185 GLY A N 1
ATOM 1432 C CA . GLY A 1 185 ? 5.562 -0.119 -5.18 1 91.12 185 GLY A CA 1
ATOM 1433 C C . GLY A 1 185 ? 5.77 -1.439 -4.465 1 91.12 185 GLY A C 1
ATOM 1434 O O . GLY A 1 185 ? 6.531 -2.289 -4.926 1 91.12 185 GLY A O 1
ATOM 1435 N N . TRP A 1 186 ? 5.082 -1.586 -3.396 1 89.75 186 TRP A N 1
ATOM 1436 C CA . TRP A 1 186 ? 5.152 -2.828 -2.633 1 89.75 186 TRP A CA 1
ATOM 1437 C C . TRP A 1 186 ? 4.629 -4.004 -3.453 1 89.75 186 TRP A C 1
ATOM 1439 O O . TRP A 1 186 ? 5.262 -5.059 -3.512 1 89.75 186 TRP A O 1
ATOM 1449 N N . VAL A 1 187 ? 3.553 -3.807 -4.066 1 91.69 187 VAL A N 1
ATOM 1450 C CA . VAL A 1 187 ? 2.961 -4.859 -4.887 1 91.69 187 VAL A CA 1
ATOM 1451 C C . VAL A 1 187 ? 3.916 -5.227 -6.02 1 91.69 187 VAL A C 1
ATOM 1453 O O . VAL A 1 187 ? 4.141 -6.41 -6.289 1 91.69 187 VAL A O 1
ATOM 1456 N N . ALA A 1 188 ? 4.461 -4.227 -6.66 1 94.75 188 ALA A N 1
ATOM 1457 C CA . ALA A 1 188 ? 5.406 -4.48 -7.746 1 94.75 188 ALA A CA 1
ATOM 1458 C C . ALA A 1 188 ? 6.609 -5.281 -7.25 1 94.75 188 ALA A C 1
ATOM 1460 O O . ALA A 1 188 ? 7.02 -6.25 -7.887 1 94.75 188 ALA A O 1
ATOM 1461 N N . ALA A 1 189 ? 7.152 -4.879 -6.164 1 94.75 189 ALA A N 1
ATOM 1462 C CA . ALA A 1 189 ? 8.297 -5.59 -5.594 1 94.75 189 ALA A CA 1
ATOM 1463 C C . ALA A 1 189 ? 7.918 -7.023 -5.23 1 94.75 189 ALA A C 1
ATOM 1465 O O . ALA A 1 189 ? 8.703 -7.949 -5.438 1 94.75 189 ALA A O 1
ATOM 1466 N N . ASP A 1 190 ? 6.762 -7.148 -4.676 1 93.31 190 ASP A N 1
ATOM 1467 C CA . ASP A 1 190 ? 6.289 -8.477 -4.297 1 93.31 190 ASP A CA 1
ATOM 1468 C C . ASP A 1 190 ? 6.141 -9.375 -5.523 1 93.31 190 ASP A C 1
ATOM 1470 O O . ASP A 1 190 ? 6.508 -10.555 -5.484 1 93.31 190 ASP A O 1
ATOM 1474 N N . ARG A 1 191 ? 5.629 -8.875 -6.566 1 94.31 191 ARG A N 1
ATOM 1475 C CA . ARG A 1 191 ? 5.5 -9.648 -7.797 1 94.31 191 ARG A CA 1
ATOM 1476 C C . ARG A 1 191 ? 6.871 -9.969 -8.391 1 94.31 191 ARG A C 1
ATOM 1478 O O . ARG A 1 191 ? 7.055 -11.023 -9 1 94.31 191 ARG A O 1
ATOM 1485 N N . ALA A 1 192 ? 7.789 -9.031 -8.227 1 95.81 192 ALA A N 1
ATOM 1486 C CA . ALA A 1 192 ? 9.164 -9.32 -8.641 1 95.81 192 ALA A CA 1
ATOM 1487 C C . ALA A 1 192 ? 9.719 -10.523 -7.887 1 95.81 192 ALA A C 1
ATOM 1489 O O . ALA A 1 192 ? 10.352 -11.398 -8.484 1 95.81 192 ALA A O 1
ATOM 1490 N N . ILE A 1 193 ? 9.484 -10.586 -6.629 1 93 193 ILE A N 1
ATOM 1491 C CA . ILE A 1 193 ? 9.953 -11.688 -5.793 1 93 193 ILE A CA 1
ATOM 1492 C C . ILE A 1 193 ? 9.305 -12.992 -6.25 1 93 193 ILE A C 1
ATOM 1494 O O . ILE A 1 193 ? 9.977 -14.016 -6.379 1 93 193 ILE A O 1
ATOM 1498 N N . ALA A 1 194 ? 8.023 -12.961 -6.523 1 91.12 194 ALA A N 1
ATOM 1499 C CA . ALA A 1 194 ? 7.305 -14.148 -6.973 1 91.12 194 ALA A CA 1
ATOM 1500 C C . ALA A 1 194 ? 7.867 -14.664 -8.289 1 91.12 194 ALA A C 1
ATOM 1502 O O . ALA A 1 194 ? 8.102 -15.867 -8.445 1 91.12 194 ALA A O 1
ATOM 1503 N N . ALA A 1 195 ? 8.055 -13.781 -9.234 1 93.44 195 ALA A N 1
ATOM 1504 C CA . ALA A 1 195 ? 8.625 -14.172 -10.516 1 93.44 195 ALA A CA 1
ATOM 1505 C C . ALA A 1 195 ? 10.031 -14.742 -10.344 1 93.44 195 ALA A C 1
ATOM 1507 O O . ALA A 1 195 ? 10.391 -15.727 -10.984 1 93.44 195 ALA A O 1
ATOM 1508 N N . ALA A 1 196 ? 10.836 -14.109 -9.508 1 93.62 196 ALA A N 1
ATOM 1509 C CA . ALA A 1 196 ? 12.195 -14.555 -9.234 1 93.62 196 ALA A CA 1
ATOM 1510 C C . ALA A 1 196 ? 12.203 -15.961 -8.625 1 93.62 196 ALA A C 1
ATOM 1512 O O . ALA A 1 196 ? 13.047 -16.781 -8.969 1 93.62 196 ALA A O 1
ATOM 1513 N N . GLU A 1 197 ? 11.305 -16.188 -7.758 1 88.56 197 GLU A N 1
ATOM 1514 C CA . GLU A 1 197 ? 11.211 -17.5 -7.121 1 88.56 197 GLU A CA 1
ATOM 1515 C C . GLU A 1 197 ? 10.914 -18.594 -8.141 1 88.56 197 GLU A C 1
ATOM 1517 O O . GLU A 1 197 ? 11.484 -19.688 -8.078 1 88.56 197 GLU A O 1
ATOM 1522 N N . GLN A 1 198 ? 10.055 -18.312 -9.055 1 88.19 198 GLN A N 1
ATOM 1523 C CA . GLN A 1 198 ? 9.711 -19.266 -10.102 1 88.19 198 GLN A CA 1
ATOM 1524 C C . GLN A 1 198 ? 10.914 -19.547 -11 1 88.19 198 GLN A C 1
ATOM 1526 O O . GLN A 1 198 ? 10.992 -20.609 -11.625 1 88.19 198 GLN A O 1
ATOM 1531 N N . SER A 1 199 ? 11.797 -18.625 -11.07 1 88.94 199 SER A N 1
ATOM 1532 C CA . SER A 1 199 ? 13 -18.812 -11.883 1 88.94 199 SER A CA 1
ATOM 1533 C C . SER A 1 199 ? 14.109 -19.484 -11.094 1 88.94 199 SER A C 1
ATOM 1535 O O . SER A 1 199 ? 15.172 -19.781 -11.641 1 88.94 199 SER A O 1
ATOM 1537 N N . HIS A 1 200 ? 13.914 -19.703 -9.789 1 86.38 200 HIS A N 1
ATOM 1538 C CA . HIS A 1 200 ? 14.867 -20.328 -8.883 1 86.38 200 HIS A CA 1
ATOM 1539 C C . HIS A 1 200 ? 16.188 -19.578 -8.867 1 86.38 200 HIS A C 1
ATOM 1541 O O . HIS A 1 200 ? 17.266 -20.203 -8.93 1 86.38 200 HIS A O 1
ATOM 1547 N N . ASP A 1 201 ? 16.172 -18.281 -8.844 1 88.44 201 ASP A N 1
ATOM 1548 C CA . ASP A 1 201 ? 17.344 -17.406 -8.805 1 88.44 201 ASP A CA 1
ATOM 1549 C C . ASP A 1 201 ? 17.406 -16.641 -7.484 1 88.44 201 ASP A C 1
ATOM 1551 O O . ASP A 1 201 ? 16.75 -15.594 -7.34 1 88.44 201 ASP A O 1
ATOM 1555 N N . PRO A 1 202 ? 18.188 -17.094 -6.559 1 87.06 202 PRO A N 1
ATOM 1556 C CA . PRO A 1 202 ? 18.234 -16.469 -5.234 1 87.06 202 PRO A CA 1
ATOM 1557 C C . PRO A 1 202 ? 18.625 -14.992 -5.297 1 87.06 202 PRO A C 1
ATOM 1559 O O . PRO A 1 202 ? 18.125 -14.188 -4.512 1 87.06 202 PRO A O 1
ATOM 1562 N N . ALA A 1 203 ? 19.562 -14.688 -6.16 1 92.19 203 ALA A N 1
ATOM 1563 C CA . ALA A 1 203 ? 19.984 -13.289 -6.281 1 92.19 203 ALA A CA 1
ATOM 1564 C C . ALA A 1 203 ? 18.812 -12.406 -6.723 1 92.19 203 ALA A C 1
ATOM 1566 O O . ALA A 1 203 ? 18.625 -11.305 -6.195 1 92.19 203 ALA A O 1
ATOM 1567 N N . LEU A 1 204 ? 18.062 -12.938 -7.633 1 93.81 204 LEU A N 1
ATOM 1568 C CA . LEU A 1 204 ? 16.922 -12.188 -8.141 1 93.81 204 LEU A CA 1
ATOM 1569 C C . LEU A 1 204 ? 15.852 -12.023 -7.059 1 93.81 204 LEU A C 1
ATOM 1571 O O . LEU A 1 204 ? 15.172 -11 -6.996 1 93.81 204 LEU A O 1
ATOM 1575 N N . ILE A 1 205 ? 15.695 -12.992 -6.199 1 92.25 205 ILE A N 1
ATOM 1576 C CA . ILE A 1 205 ? 14.773 -12.914 -5.066 1 92.25 205 ILE A CA 1
ATOM 1577 C C . ILE A 1 205 ? 15.242 -11.82 -4.102 1 92.25 205 ILE A C 1
ATOM 1579 O O . ILE A 1 205 ? 14.445 -10.969 -3.691 1 92.25 205 ILE A O 1
ATOM 1583 N N . LEU A 1 206 ? 16.516 -11.828 -3.801 1 91.69 206 LEU A N 1
ATOM 1584 C CA . LEU A 1 206 ? 17.062 -10.836 -2.889 1 91.69 206 LEU A CA 1
ATOM 1585 C C . LEU A 1 206 ? 16.938 -9.43 -3.471 1 91.69 206 LEU A C 1
ATOM 1587 O O . LEU A 1 206 ? 16.703 -8.469 -2.736 1 91.69 206 LEU A O 1
ATOM 1591 N N . ALA A 1 207 ? 17.125 -9.359 -4.762 1 95.62 207 ALA A N 1
ATOM 1592 C CA . ALA A 1 207 ? 16.953 -8.07 -5.422 1 95.62 207 ALA A CA 1
ATOM 1593 C C . ALA A 1 207 ? 15.531 -7.543 -5.238 1 95.62 207 ALA A C 1
ATOM 1595 O O . ALA A 1 207 ? 15.328 -6.355 -4.977 1 95.62 207 ALA A O 1
ATOM 1596 N N . GLY A 1 208 ? 14.562 -8.406 -5.414 1 94.75 208 GLY A N 1
ATOM 1597 C CA . GLY A 1 208 ? 13.18 -8.031 -5.16 1 94.75 208 GLY A CA 1
ATOM 1598 C C . GLY A 1 208 ? 12.938 -7.59 -3.729 1 94.75 208 GLY A C 1
ATOM 1599 O O . GLY A 1 208 ? 12.227 -6.609 -3.488 1 94.75 208 GLY A O 1
ATOM 1600 N N . GLN A 1 209 ? 13.516 -8.273 -2.814 1 92.69 209 GLN A N 1
ATOM 1601 C CA . GLN A 1 209 ? 13.383 -7.93 -1.404 1 92.69 209 GLN A CA 1
ATOM 1602 C C . GLN A 1 209 ? 13.992 -6.559 -1.112 1 92.69 209 GLN A C 1
ATOM 1604 O O . GLN A 1 209 ? 13.453 -5.793 -0.313 1 92.69 209 GLN A O 1
ATOM 1609 N N . LEU A 1 210 ? 15.086 -6.344 -1.711 1 94.62 210 LEU A N 1
ATOM 1610 C CA . LEU A 1 210 ? 15.727 -5.039 -1.558 1 94.62 210 LEU A CA 1
ATOM 1611 C C . LEU A 1 210 ? 14.805 -3.926 -2.049 1 94.62 210 LEU A C 1
ATOM 1613 O O . LEU A 1 210 ? 14.648 -2.904 -1.375 1 94.62 210 LEU A O 1
ATOM 1617 N N . ARG A 1 211 ? 14.203 -4.117 -3.225 1 95.38 211 ARG A N 1
ATOM 1618 C CA . ARG A 1 211 ? 13.273 -3.127 -3.758 1 95.38 211 ARG A CA 1
ATOM 1619 C C . ARG A 1 211 ? 12.07 -2.951 -2.834 1 95.38 211 ARG A C 1
ATOM 1621 O O . ARG A 1 211 ? 11.594 -1.833 -2.641 1 95.38 211 ARG A O 1
ATOM 1628 N N . MET A 1 212 ? 11.617 -4.035 -2.311 1 92.25 212 MET A N 1
ATOM 1629 C CA . MET A 1 212 ? 10.5 -3.977 -1.379 1 92.25 212 MET A CA 1
ATOM 1630 C C . MET A 1 212 ? 10.852 -3.135 -0.156 1 92.25 212 MET A C 1
ATOM 1632 O O . MET A 1 212 ? 10.078 -2.262 0.242 1 92.25 212 MET A O 1
ATOM 1636 N N . ALA A 1 213 ? 11.977 -3.434 0.413 1 92.06 213 ALA A N 1
ATOM 1637 C CA . ALA A 1 213 ? 12.406 -2.689 1.593 1 92.06 213 ALA A CA 1
ATOM 1638 C C . ALA A 1 213 ? 12.508 -1.196 1.292 1 92.06 213 ALA A C 1
ATOM 1640 O O . ALA A 1 213 ? 12.133 -0.364 2.125 1 92.06 213 ALA A O 1
ATOM 1641 N N . ARG A 1 214 ? 12.969 -0.853 0.13 1 91.81 214 ARG A N 1
ATOM 1642 C CA . ARG A 1 214 ? 13.086 0.545 -0.272 1 91.81 214 ARG A CA 1
ATOM 1643 C C . ARG A 1 214 ? 11.711 1.217 -0.321 1 91.81 214 ARG A C 1
ATOM 1645 O O . ARG A 1 214 ? 11.586 2.398 0.007 1 91.81 214 ARG A O 1
ATOM 1652 N N . THR A 1 215 ? 10.75 0.5 -0.757 1 87 215 THR A N 1
ATOM 1653 C CA . THR A 1 215 ? 9.398 1.046 -0.839 1 87 215 THR A CA 1
ATOM 1654 C C . THR A 1 215 ? 8.852 1.343 0.553 1 87 215 THR A C 1
ATOM 1656 O O . THR A 1 215 ? 8.031 2.246 0.723 1 87 215 THR A O 1
ATOM 1659 N N . LEU A 1 216 ? 9.359 0.689 1.51 1 82.38 216 LEU A N 1
ATOM 1660 C CA . LEU A 1 216 ? 8.758 0.759 2.84 1 82.38 216 LEU A CA 1
ATOM 1661 C C . LEU A 1 216 ? 9.602 1.634 3.766 1 82.38 216 LEU A C 1
ATOM 1663 O O . LEU A 1 216 ? 9.242 1.837 4.926 1 82.38 216 LEU A O 1
ATOM 1667 N N . LEU A 1 217 ? 10.672 2.186 3.33 1 77.44 217 LEU A N 1
ATOM 1668 C CA . LEU A 1 217 ? 11.641 2.914 4.145 1 77.44 217 LEU A CA 1
ATOM 1669 C C . LEU A 1 217 ? 11.016 4.172 4.738 1 77.44 217 LEU A C 1
ATOM 1671 O O . LEU A 1 217 ? 11.352 4.57 5.855 1 77.44 217 LEU A O 1
ATOM 1675 N N . ASP A 1 218 ? 10.203 4.805 3.922 1 61.12 218 ASP A N 1
ATOM 1676 C CA . ASP A 1 218 ? 9.695 6.102 4.359 1 61.12 218 ASP A CA 1
ATOM 1677 C C . ASP A 1 218 ? 8.234 5.996 4.809 1 61.12 218 ASP A C 1
ATOM 1679 O O . ASP A 1 218 ? 7.504 6.988 4.793 1 61.12 218 ASP A O 1
ATOM 1683 N N . SER A 1 219 ? 7.836 4.82 5.152 1 57.56 219 SER A N 1
ATOM 1684 C CA . SER A 1 219 ? 6.453 4.613 5.566 1 57.56 219 SER A CA 1
ATOM 1685 C C . SER A 1 219 ? 6.375 4.188 7.031 1 57.56 219 SER A C 1
ATOM 1687 O O . SER A 1 219 ? 7.398 4.098 7.711 1 57.56 219 SER A O 1
ATOM 1689 N N . SER A 1 220 ? 5.18 4.227 7.523 1 56.38 220 SER A N 1
ATOM 1690 C CA . SER A 1 220 ? 4.922 3.705 8.859 1 56.38 220 SER A CA 1
ATOM 1691 C C . SER A 1 220 ? 5.332 2.24 8.969 1 56.38 220 SER A C 1
ATOM 1693 O O . SER A 1 220 ? 5.387 1.685 10.07 1 56.38 220 SER A O 1
ATOM 1695 N N . GLU A 1 221 ? 5.824 1.877 7.863 1 67.69 221 GLU A N 1
ATOM 1696 C CA . GLU A 1 221 ? 6.121 0.449 7.816 1 67.69 221 GLU A CA 1
ATOM 1697 C C . GLU A 1 221 ? 7.625 0.196 7.883 1 67.69 221 GLU A C 1
ATOM 1699 O O . GLU A 1 221 ? 8.117 -0.806 7.359 1 67.69 221 GLU A O 1
ATOM 1704 N N . GLN A 1 222 ? 8.383 0.982 8.453 1 75.06 222 GLN A N 1
ATOM 1705 C CA . GLN A 1 222 ? 9.828 0.865 8.547 1 75.06 222 GLN A CA 1
ATOM 1706 C C . GLN A 1 222 ? 10.227 -0.411 9.289 1 75.06 222 GLN A C 1
ATOM 1708 O O . GLN A 1 222 ? 11.289 -0.986 9.016 1 75.06 222 GLN A O 1
ATOM 1713 N N . ALA A 1 223 ? 9.383 -0.795 10.203 1 75.56 223 ALA A N 1
ATOM 1714 C CA . ALA A 1 223 ? 9.672 -2.01 10.961 1 75.56 223 ALA A CA 1
ATOM 1715 C C . ALA A 1 223 ? 9.75 -3.225 10.039 1 75.56 223 ALA A C 1
ATOM 1717 O O . ALA A 1 223 ? 10.586 -4.109 10.234 1 75.56 223 ALA A O 1
ATOM 1718 N N . LEU A 1 224 ? 8.914 -3.189 9.07 1 81.06 224 LEU A N 1
ATOM 1719 C CA . LEU A 1 224 ? 8.922 -4.277 8.102 1 81.06 224 LEU A CA 1
ATOM 1720 C C . LEU A 1 224 ? 10.195 -4.254 7.266 1 81.06 224 LEU A C 1
ATOM 1722 O O . LEU A 1 224 ? 10.82 -5.293 7.039 1 81.06 224 LEU A O 1
ATOM 1726 N N . ALA A 1 225 ? 10.547 -3.109 6.789 1 87.25 225 ALA A N 1
ATOM 1727 C CA . ALA A 1 225 ? 11.789 -2.961 6.043 1 87.25 225 ALA A CA 1
ATOM 1728 C C . ALA A 1 225 ? 12.984 -3.426 6.867 1 87.25 225 ALA A C 1
ATOM 1730 O O . ALA A 1 225 ? 13.859 -4.129 6.359 1 87.25 225 ALA A O 1
ATOM 1731 N N . ARG A 1 226 ? 12.969 -3.074 8.117 1 87.5 226 ARG A N 1
ATOM 1732 C CA . ARG A 1 226 ? 14.055 -3.471 9.016 1 87.5 226 ARG A CA 1
ATOM 1733 C C . ARG A 1 226 ? 14.141 -4.988 9.125 1 87.5 226 ARG A C 1
ATOM 1735 O O . ARG A 1 226 ? 15.234 -5.559 9.078 1 87.5 226 ARG A O 1
ATOM 1742 N N . HIS A 1 227 ? 13.031 -5.574 9.273 1 84.75 227 HIS A N 1
ATOM 1743 C CA . HIS A 1 227 ? 13 -7.027 9.406 1 84.75 227 HIS A CA 1
ATOM 1744 C C . HIS A 1 227 ? 13.562 -7.703 8.164 1 84.75 227 HIS A C 1
ATOM 1746 O O . HIS A 1 227 ? 14.438 -8.57 8.266 1 84.75 227 HIS A O 1
ATOM 1752 N N . VAL A 1 228 ? 13.125 -7.293 7.031 1 87.25 228 VAL A N 1
ATOM 1753 C CA . VAL A 1 228 ? 13.531 -7.898 5.77 1 87.25 228 VAL A CA 1
ATOM 1754 C C . VAL A 1 228 ? 15.023 -7.668 5.543 1 87.25 228 VAL A C 1
ATOM 1756 O O . VAL A 1 228 ? 15.75 -8.594 5.168 1 87.25 228 VAL A O 1
ATOM 1759 N N . LEU A 1 229 ? 15.461 -6.508 5.805 1 92.62 229 LEU A N 1
ATOM 1760 C CA . LEU A 1 229 ? 16.859 -6.168 5.582 1 92.62 229 LEU A CA 1
ATOM 1761 C C . LEU A 1 229 ? 17.766 -6.883 6.578 1 92.62 229 LEU A C 1
ATOM 1763 O O . LEU A 1 229 ? 18.875 -7.301 6.234 1 92.62 229 LEU A O 1
ATOM 1767 N N . THR A 1 230 ? 17.312 -6.992 7.797 1 91.12 230 THR A N 1
ATOM 1768 C CA . THR A 1 230 ? 18.078 -7.73 8.805 1 91.12 230 THR A CA 1
ATOM 1769 C C . THR A 1 230 ? 18.266 -9.188 8.383 1 91.12 230 THR A C 1
ATOM 1771 O O . THR A 1 230 ? 19.359 -9.727 8.461 1 91.12 230 THR A O 1
ATOM 1774 N N . GLN A 1 231 ? 17.234 -9.766 7.914 1 86.44 231 GLN A N 1
ATOM 1775 C CA . GLN A 1 231 ? 17.297 -11.148 7.453 1 86.44 231 GLN A CA 1
ATOM 1776 C C . GLN A 1 231 ? 18.266 -11.289 6.273 1 86.44 231 GLN A C 1
ATOM 1778 O O . GLN A 1 231 ? 19.031 -12.242 6.203 1 86.44 231 GLN A O 1
ATOM 1783 N N . ALA A 1 232 ? 18.203 -10.398 5.367 1 88.88 232 ALA A N 1
ATOM 1784 C CA . ALA A 1 232 ? 19.016 -10.438 4.156 1 88.88 232 ALA A CA 1
ATOM 1785 C C . ALA A 1 232 ? 20.5 -10.297 4.492 1 88.88 232 ALA A C 1
ATOM 1787 O O . ALA A 1 232 ? 21.359 -10.789 3.754 1 88.88 232 ALA A O 1
ATOM 1788 N N . THR A 1 233 ? 20.812 -9.648 5.586 1 92.56 233 THR A N 1
ATOM 1789 C CA . THR A 1 233 ? 22.203 -9.336 5.902 1 92.56 233 THR A CA 1
ATOM 1790 C C . THR A 1 233 ? 22.766 -10.336 6.902 1 92.56 233 THR A C 1
ATOM 1792 O O . THR A 1 233 ? 23.969 -10.336 7.18 1 92.56 233 THR A O 1
ATOM 1795 N N . ARG A 1 234 ? 21.969 -11.203 7.43 1 87.94 234 ARG A N 1
ATOM 1796 C CA . ARG A 1 234 ? 22.328 -12.094 8.523 1 87.94 234 ARG A CA 1
ATOM 1797 C C . ARG A 1 234 ? 23.484 -13.008 8.117 1 87.94 234 ARG A C 1
ATOM 1799 O O . ARG A 1 234 ? 24.359 -13.297 8.93 1 87.94 234 ARG A O 1
ATOM 1806 N N . ARG A 1 235 ? 23.531 -13.422 6.914 1 86.44 235 ARG A N 1
ATOM 1807 C CA . ARG A 1 235 ? 24.531 -14.391 6.484 1 86.44 235 ARG A CA 1
ATOM 1808 C C . ARG A 1 235 ? 25.625 -13.719 5.652 1 86.44 235 ARG A C 1
ATOM 1810 O O . ARG A 1 235 ? 26.109 -14.297 4.68 1 86.44 235 ARG A O 1
ATOM 1817 N N . HIS A 1 236 ? 25.938 -12.516 5.957 1 91.12 236 HIS A N 1
ATOM 1818 C CA . HIS A 1 236 ? 26.906 -11.766 5.164 1 91.12 236 HIS A CA 1
ATOM 1819 C C . HIS A 1 236 ? 28.266 -12.445 5.168 1 91.12 236 HIS A C 1
ATOM 1821 O O . HIS A 1 236 ? 29 -12.398 4.172 1 91.12 236 HIS A O 1
ATOM 1827 N N . ASP A 1 237 ? 28.594 -13.18 6.246 1 92.44 237 ASP A N 1
ATOM 1828 C CA . ASP A 1 237 ? 29.875 -13.867 6.309 1 92.44 237 ASP A CA 1
ATOM 1829 C C . ASP A 1 237 ? 29.953 -14.992 5.273 1 92.44 237 ASP A C 1
ATOM 1831 O O . ASP A 1 237 ? 30.969 -15.141 4.586 1 92.44 237 ASP A O 1
ATOM 1835 N N . ALA A 1 238 ? 28.906 -15.742 5.234 1 89.62 238 ALA A N 1
ATOM 1836 C CA . ALA A 1 238 ? 28.844 -16.828 4.254 1 89.62 238 ALA A CA 1
ATOM 1837 C C . ALA A 1 238 ? 28.906 -16.281 2.83 1 89.62 238 ALA A C 1
ATOM 1839 O O . ALA A 1 238 ? 29.516 -16.891 1.949 1 89.62 238 ALA A O 1
ATOM 1840 N N . ILE A 1 239 ? 28.328 -15.172 2.633 1 89.06 239 ILE A N 1
ATOM 1841 C CA . ILE A 1 239 ? 28.281 -14.547 1.314 1 89.06 239 ILE A CA 1
ATOM 1842 C C . ILE A 1 239 ? 29.688 -14.039 0.948 1 89.06 239 ILE A C 1
ATOM 1844 O O . ILE A 1 239 ? 30.125 -14.188 -0.194 1 89.06 239 ILE A O 1
ATOM 1848 N N . ILE A 1 240 ? 30.328 -13.484 1.87 1 91.56 240 ILE A N 1
ATOM 1849 C CA . ILE A 1 240 ? 31.688 -13.023 1.671 1 91.56 240 ILE A CA 1
ATOM 1850 C C . ILE A 1 240 ? 32.594 -14.203 1.308 1 91.56 240 ILE A C 1
ATOM 1852 O O . ILE A 1 240 ? 33.375 -14.125 0.353 1 91.56 240 ILE A O 1
ATOM 1856 N N . ALA A 1 241 ? 32.438 -15.258 2.025 1 93.12 241 ALA A N 1
ATOM 1857 C CA . ALA A 1 241 ? 33.25 -16.453 1.781 1 93.12 241 ALA A CA 1
ATOM 1858 C C . ALA A 1 241 ? 32.969 -17.031 0.397 1 93.12 241 ALA A C 1
ATOM 1860 O O . ALA A 1 241 ? 33.875 -17.531 -0.274 1 93.12 241 ALA A O 1
ATOM 1861 N N . GLY A 1 242 ? 31.844 -17 -0.032 1 91.94 242 GLY A N 1
ATOM 1862 C CA . GLY A 1 242 ? 31.453 -17.531 -1.329 1 91.94 242 GLY A CA 1
ATOM 1863 C C . GLY A 1 242 ? 31.938 -16.672 -2.488 1 91.94 242 GLY A C 1
ATOM 1864 O O . GLY A 1 242 ? 32.125 -17.172 -3.6 1 91.94 242 GLY A O 1
ATOM 1865 N N . GLY A 1 243 ? 31.938 -15.367 -2.365 1 92.75 243 GLY A N 1
ATOM 1866 C CA . GLY A 1 243 ? 32.562 -14.461 -3.316 1 92.75 243 GLY A CA 1
ATOM 1867 C C . GLY A 1 243 ? 31.688 -14.148 -4.512 1 92.75 243 GLY A C 1
ATOM 1868 O O . GLY A 1 243 ? 32.156 -13.609 -5.512 1 92.75 243 GLY A O 1
ATOM 1869 N N . ASP A 1 244 ? 30.406 -14.492 -4.52 1 93.88 244 ASP A N 1
ATOM 1870 C CA . ASP A 1 244 ? 29.516 -14.18 -5.633 1 93.88 244 ASP A CA 1
ATOM 1871 C C . ASP A 1 244 ? 29.234 -12.68 -5.703 1 93.88 244 ASP A C 1
ATOM 1873 O O . ASP A 1 244 ? 28.625 -12.117 -4.793 1 93.88 244 ASP A O 1
ATOM 1877 N N . PRO A 1 245 ? 29.609 -12.047 -6.762 1 96.12 245 PRO A N 1
ATOM 1878 C CA . PRO A 1 245 ? 29.5 -10.586 -6.832 1 96.12 245 PRO A CA 1
ATOM 1879 C C . PRO A 1 245 ? 28.062 -10.094 -6.742 1 96.12 245 PRO A C 1
ATOM 1881 O O . PRO A 1 245 ? 27.797 -9.039 -6.16 1 96.12 245 PRO A O 1
ATOM 1884 N N . ALA A 1 246 ? 27.188 -10.812 -7.305 1 95.44 246 ALA A N 1
ATOM 1885 C CA . ALA A 1 246 ? 25.781 -10.422 -7.266 1 95.44 246 ALA A CA 1
ATOM 1886 C C . ALA A 1 246 ? 25.234 -10.453 -5.836 1 95.44 246 ALA A C 1
ATOM 1888 O O . ALA A 1 246 ? 24.625 -9.492 -5.371 1 95.44 246 ALA A O 1
ATOM 1889 N N . LEU A 1 247 ? 25.484 -11.539 -5.172 1 93.88 247 LEU A N 1
ATOM 1890 C CA . LEU A 1 247 ? 25.016 -11.68 -3.795 1 93.88 247 LEU A CA 1
ATOM 1891 C C . LEU A 1 247 ? 25.703 -10.664 -2.889 1 93.88 247 LEU A C 1
ATOM 1893 O O . LEU A 1 247 ? 25.062 -10.086 -2.004 1 93.88 247 LEU A O 1
ATOM 1897 N N . ILE A 1 248 ? 26.984 -10.453 -3.115 1 96.44 248 ILE A N 1
ATOM 1898 C CA . ILE A 1 248 ? 27.734 -9.461 -2.355 1 96.44 248 ILE A CA 1
ATOM 1899 C C . ILE A 1 248 ? 27.094 -8.086 -2.527 1 96.44 248 ILE A C 1
ATOM 1901 O O . ILE A 1 248 ? 26.859 -7.375 -1.548 1 96.44 248 ILE A O 1
ATOM 1905 N N . SER A 1 249 ? 26.797 -7.707 -3.734 1 97.81 249 SER A N 1
ATOM 1906 C CA . SER A 1 249 ? 26.188 -6.414 -4.035 1 97.81 249 SER A CA 1
ATOM 1907 C C . SER A 1 249 ? 24.828 -6.262 -3.354 1 97.81 249 SER A C 1
ATOM 1909 O O . SER A 1 249 ? 24.531 -5.211 -2.783 1 97.81 249 SER A O 1
ATOM 1911 N N . LEU A 1 250 ? 24.062 -7.285 -3.422 1 96.25 250 LEU A N 1
ATOM 1912 C CA . LEU A 1 250 ? 22.703 -7.242 -2.879 1 96.25 250 LEU A CA 1
ATOM 1913 C C . LEU A 1 250 ? 22.734 -7.191 -1.354 1 96.25 250 LEU A C 1
ATOM 1915 O O . LEU A 1 250 ? 22.031 -6.391 -0.743 1 96.25 250 LEU A O 1
ATOM 1919 N N . VAL A 1 251 ? 23.516 -7.988 -0.719 1 95.62 251 VAL A N 1
ATOM 1920 C CA . VAL A 1 251 ? 23.625 -8.008 0.735 1 95.62 251 VAL A CA 1
ATOM 1921 C C . VAL A 1 251 ? 24.266 -6.703 1.218 1 95.62 251 VAL A C 1
ATOM 1923 O O . VAL A 1 251 ? 23.828 -6.133 2.223 1 95.62 251 VAL A O 1
ATOM 1926 N N . GLY A 1 252 ? 25.281 -6.301 0.542 1 98 252 GLY A N 1
ATOM 1927 C CA . GLY A 1 252 ? 25.875 -5.012 0.862 1 98 252 GLY A CA 1
ATOM 1928 C C . GLY A 1 252 ? 24.891 -3.863 0.79 1 98 252 GLY A C 1
ATOM 1929 O O . GLY A 1 252 ? 24.828 -3.025 1.69 1 98 252 GLY A O 1
ATOM 1930 N N . SER A 1 253 ? 24.109 -3.77 -0.288 1 98 253 SER A N 1
ATOM 1931 C CA . SER A 1 253 ? 23.094 -2.738 -0.442 1 98 253 SER A CA 1
ATOM 1932 C C . SER A 1 253 ? 22.047 -2.828 0.662 1 98 253 SER A C 1
ATOM 1934 O O . SER A 1 253 ? 21.562 -1.806 1.15 1 98 253 SER A O 1
ATOM 1936 N N . SER A 1 254 ? 21.688 -4.055 1.031 1 96.75 254 SER A N 1
ATOM 1937 C CA . SER A 1 254 ? 20.75 -4.25 2.139 1 96.75 254 SER A CA 1
ATOM 1938 C C . SER A 1 254 ? 21.328 -3.703 3.441 1 96.75 254 SER A C 1
ATOM 1940 O O . SER A 1 254 ? 20.609 -3.068 4.219 1 96.75 254 SER A O 1
ATOM 1942 N N . ALA A 1 255 ? 22.578 -3.924 3.646 1 97.94 255 ALA A N 1
ATOM 1943 C CA . ALA A 1 255 ? 23.25 -3.404 4.84 1 97.94 255 ALA A CA 1
ATOM 1944 C C . ALA A 1 255 ? 23.234 -1.879 4.855 1 97.94 255 ALA A C 1
ATOM 1946 O O . ALA A 1 255 ? 23.078 -1.266 5.914 1 97.94 255 ALA A O 1
ATOM 1947 N N . LEU A 1 256 ? 23.422 -1.312 3.73 1 98.19 256 LEU A N 1
ATOM 1948 C CA . LEU A 1 256 ? 23.406 0.144 3.639 1 98.19 256 LEU A CA 1
ATOM 1949 C C . LEU A 1 256 ? 22.031 0.698 4.008 1 98.19 256 LEU A C 1
ATOM 1951 O O . LEU A 1 256 ? 21.938 1.668 4.762 1 98.19 256 LEU A O 1
ATOM 1955 N N . LEU A 1 257 ? 21 0.105 3.49 1 96.5 257 LEU A N 1
ATOM 1956 C CA . LEU A 1 257 ? 19.656 0.544 3.828 1 96.5 257 LEU A CA 1
ATOM 1957 C C . LEU A 1 257 ? 19.359 0.326 5.309 1 96.5 257 LEU A C 1
ATOM 1959 O O . LEU A 1 257 ? 18.719 1.159 5.949 1 96.5 257 LEU A O 1
ATOM 1963 N N . LEU A 1 258 ? 19.812 -0.773 5.801 1 96.25 258 LEU A N 1
ATOM 1964 C CA . LEU A 1 258 ? 19.641 -1.052 7.223 1 96.25 258 LEU A CA 1
ATOM 1965 C C . LEU A 1 258 ? 20.344 -0.005 8.07 1 96.25 258 LEU A C 1
ATOM 1967 O O . LEU A 1 258 ? 19.844 0.411 9.109 1 96.25 258 LEU A O 1
ATOM 1971 N N . ALA A 1 259 ? 21.516 0.418 7.633 1 97.25 259 ALA A N 1
ATOM 1972 C CA . ALA A 1 259 ? 22.234 1.479 8.32 1 97.25 259 ALA A CA 1
ATOM 1973 C C . ALA A 1 259 ? 21.406 2.756 8.398 1 97.25 259 ALA A C 1
ATOM 1975 O O . ALA A 1 259 ? 21.359 3.404 9.445 1 97.25 259 ALA A O 1
ATOM 1976 N N . ILE A 1 260 ? 20.828 3.068 7.316 1 94.62 260 ILE A N 1
ATOM 1977 C CA . ILE A 1 260 ? 19.984 4.262 7.266 1 94.62 260 ILE A CA 1
ATOM 1978 C C . ILE A 1 260 ? 18.828 4.133 8.258 1 94.62 260 ILE A C 1
ATOM 1980 O O . ILE A 1 260 ? 18.547 5.066 9.008 1 94.62 260 ILE A O 1
ATOM 1984 N N . LEU A 1 261 ? 18.219 3.031 8.305 1 89.81 261 LEU A N 1
ATOM 1985 C CA . LEU A 1 261 ? 17.094 2.801 9.211 1 89.81 261 LEU A CA 1
ATOM 1986 C C . LEU A 1 261 ? 17.547 2.908 10.664 1 89.81 261 LEU A C 1
ATOM 1988 O O . LEU A 1 261 ? 16.875 3.535 11.484 1 89.81 261 LEU A O 1
ATOM 1992 N N . HIS A 1 262 ? 18.672 2.309 10.977 1 92.06 262 HIS A N 1
ATOM 1993 C CA . HIS A 1 262 ? 19.203 2.414 12.336 1 92.06 262 HIS A CA 1
ATOM 1994 C C . HIS A 1 262 ? 19.531 3.859 12.688 1 92.06 262 HIS A C 1
ATOM 1996 O O . HIS A 1 262 ? 19.328 4.289 13.82 1 92.06 262 HIS A O 1
ATOM 2002 N N . ALA A 1 263 ? 20.031 4.562 11.75 1 88.69 263 ALA A N 1
ATOM 2003 C CA . ALA A 1 263 ? 20.344 5.973 11.969 1 88.69 263 ALA A CA 1
ATOM 2004 C C . ALA A 1 263 ? 19.078 6.77 12.266 1 88.69 263 ALA A C 1
ATOM 2006 O O . ALA A 1 263 ? 19.062 7.617 13.164 1 88.69 263 ALA A O 1
ATOM 2007 N N . ARG A 1 264 ? 18.016 6.488 11.523 1 80.44 264 ARG A N 1
ATOM 2008 C CA . ARG A 1 264 ? 16.734 7.152 11.742 1 80.44 264 ARG A CA 1
ATOM 2009 C C . ARG A 1 264 ? 16.203 6.867 13.148 1 80.44 264 ARG A C 1
ATOM 2011 O O . ARG A 1 264 ? 15.539 7.711 13.75 1 80.44 264 ARG A O 1
ATOM 2018 N N . ASP A 1 265 ? 16.625 5.738 13.617 1 80.06 265 ASP A N 1
ATOM 2019 C CA . ASP A 1 265 ? 16.234 5.352 14.969 1 80.06 265 ASP A CA 1
ATOM 2020 C C . ASP A 1 265 ? 17.234 5.875 16 1 80.06 265 ASP A C 1
ATOM 2022 O O . ASP A 1 265 ? 17.219 5.477 17.156 1 80.06 265 ASP A O 1
ATOM 2026 N N . ALA A 1 266 ? 18.141 6.598 15.578 1 82.31 266 ALA A N 1
ATOM 2027 C CA . ALA A 1 266 ? 19.188 7.195 16.406 1 82.31 266 ALA A CA 1
ATOM 2028 C C . ALA A 1 266 ? 20.047 6.117 17.062 1 82.31 266 ALA A C 1
ATOM 2030 O O . ALA A 1 266 ? 20.547 6.297 18.172 1 82.31 266 ALA A O 1
ATOM 2031 N N . ASN A 1 267 ? 20.078 5.016 16.531 1 88.88 267 ASN A N 1
ATOM 2032 C CA . ASN A 1 267 ? 20.969 3.945 16.969 1 88.88 267 ASN A CA 1
ATOM 2033 C C . ASN A 1 267 ? 22.312 3.988 16.234 1 88.88 267 ASN A C 1
ATOM 2035 O O . ASN A 1 267 ? 22.531 3.217 15.305 1 88.88 267 ASN A O 1
ATOM 2039 N N . THR A 1 268 ? 23.172 4.789 16.719 1 89.31 268 THR A N 1
ATOM 2040 C CA . THR A 1 268 ? 24.453 5.082 16.062 1 89.31 268 THR A CA 1
ATOM 2041 C C . THR A 1 268 ? 25.297 3.82 15.938 1 89.31 268 THR A C 1
ATOM 2043 O O . THR A 1 268 ? 25.844 3.537 14.875 1 89.31 268 THR A O 1
ATOM 2046 N N . ASP A 1 269 ? 25.344 3.068 16.953 1 94.31 269 ASP A N 1
ATOM 2047 C CA . ASP A 1 269 ? 26.188 1.886 16.969 1 94.31 269 ASP A CA 1
ATOM 2048 C C . ASP A 1 269 ? 25.766 0.875 15.914 1 94.31 269 ASP A C 1
ATOM 2050 O O . ASP A 1 269 ? 26.594 0.371 15.156 1 94.31 269 ASP A O 1
ATOM 2054 N N . ALA A 1 270 ? 24.5 0.603 15.883 1 95.5 270 ALA A N 1
ATOM 2055 C CA . ALA A 1 270 ? 23.984 -0.349 14.906 1 95.5 270 ALA A CA 1
ATOM 2056 C C . ALA A 1 270 ? 24.188 0.158 13.484 1 95.5 270 ALA A C 1
ATOM 2058 O O . ALA A 1 270 ? 24.5 -0.621 12.578 1 95.5 270 ALA A O 1
ATOM 2059 N N . ALA A 1 271 ? 24 1.414 13.258 1 96.12 271 ALA A N 1
ATOM 2060 C CA . ALA A 1 271 ? 24.219 2.006 11.945 1 96.12 271 ALA A CA 1
ATOM 2061 C C . ALA A 1 271 ? 25.656 1.825 11.492 1 96.12 271 ALA A C 1
ATOM 2063 O O . ALA A 1 271 ? 25.922 1.403 10.359 1 96.12 271 ALA A O 1
ATOM 2064 N N . GLU A 1 272 ? 26.531 2.064 12.422 1 97.25 272 GLU A N 1
ATOM 2065 C CA . GLU A 1 272 ? 27.953 1.959 12.102 1 97.25 272 GLU A CA 1
ATOM 2066 C C . GLU A 1 272 ? 28.359 0.508 11.859 1 97.25 272 GLU A C 1
ATOM 2068 O O . GLU A 1 272 ? 29.219 0.229 11.031 1 97.25 272 GLU A O 1
ATOM 2073 N N . GLN A 1 273 ? 27.797 -0.346 12.617 1 97.75 273 GLN A N 1
ATOM 2074 C CA . GLN A 1 273 ? 28.062 -1.763 12.398 1 97.75 273 GLN A CA 1
ATOM 2075 C C . GLN A 1 273 ? 27.625 -2.188 10.992 1 97.75 273 GLN A C 1
ATOM 2077 O O . GLN A 1 273 ? 28.359 -2.92 10.312 1 97.75 273 GLN A O 1
ATOM 2082 N N . CYS A 1 274 ? 26.469 -1.733 10.578 1 98.25 274 CYS A N 1
ATOM 2083 C CA . CYS A 1 274 ? 26 -2.037 9.234 1 98.25 274 CYS A CA 1
ATOM 2084 C C . CYS A 1 274 ? 26.922 -1.455 8.18 1 98.25 274 CYS A C 1
ATOM 2086 O O . CYS A 1 274 ? 27.203 -2.102 7.164 1 98.25 274 CYS A O 1
ATOM 2088 N N . LEU A 1 275 ? 27.406 -0.272 8.398 1 98.25 275 LEU A N 1
ATOM 2089 C CA . LEU A 1 275 ? 28.359 0.331 7.473 1 98.25 275 LEU A CA 1
ATOM 2090 C C . LEU A 1 275 ? 29.641 -0.491 7.391 1 98.25 275 LEU A C 1
ATOM 2092 O O . LEU A 1 275 ? 30.219 -0.645 6.312 1 98.25 275 LEU A O 1
ATOM 2096 N N . THR A 1 276 ? 30.047 -0.97 8.523 1 98.25 276 THR A N 1
ATOM 2097 C CA . THR A 1 276 ? 31.234 -1.803 8.562 1 98.25 276 THR A CA 1
ATOM 2098 C C . THR A 1 276 ? 31.047 -3.062 7.723 1 98.25 276 THR A C 1
ATOM 2100 O O . THR A 1 276 ? 31.938 -3.439 6.949 1 98.25 276 THR A O 1
ATOM 2103 N N . VAL A 1 277 ? 29.938 -3.664 7.863 1 97.94 277 VAL A N 1
ATOM 2104 C CA . VAL A 1 277 ? 29.625 -4.848 7.074 1 97.94 277 VAL A CA 1
ATOM 2105 C C . VAL A 1 277 ? 29.641 -4.496 5.586 1 97.94 277 VAL A C 1
ATOM 2107 O O . VAL A 1 277 ? 30.219 -5.219 4.777 1 97.94 277 VAL A O 1
ATOM 2110 N N . ALA A 1 278 ? 29 -3.404 5.219 1 98.5 278 ALA A N 1
ATOM 2111 C CA . ALA A 1 278 ? 28.953 -2.969 3.824 1 98.5 278 ALA A CA 1
ATOM 2112 C C . ALA A 1 278 ? 30.359 -2.713 3.283 1 98.5 278 ALA A C 1
ATOM 2114 O O . ALA A 1 278 ? 30.656 -3.074 2.145 1 98.5 278 ALA A O 1
ATOM 2115 N N . ARG A 1 279 ? 31.219 -2.115 4.066 1 98 279 ARG A N 1
ATOM 2116 C CA . ARG A 1 279 ? 32.594 -1.845 3.662 1 98 279 ARG A CA 1
ATOM 2117 C C . ARG A 1 279 ? 33.344 -3.141 3.398 1 98 279 ARG A C 1
ATOM 2119 O O . ARG A 1 279 ? 34.094 -3.24 2.424 1 98 279 ARG A O 1
ATOM 2126 N N . ARG A 1 280 ? 33.156 -4.066 4.266 1 97.94 280 ARG A N 1
ATOM 2127 C CA . ARG A 1 280 ? 33.812 -5.359 4.078 1 97.94 280 ARG A CA 1
ATOM 2128 C C . ARG A 1 280 ? 33.375 -6.016 2.777 1 97.94 280 ARG A C 1
ATOM 2130 O O . ARG A 1 280 ? 34.188 -6.527 2.02 1 97.94 280 ARG A O 1
ATOM 2137 N N . LEU A 1 281 ? 32.125 -5.973 2.561 1 98.06 281 LEU A N 1
ATOM 2138 C CA . LEU A 1 281 ? 31.578 -6.555 1.342 1 98.06 281 LEU A CA 1
ATOM 2139 C C . LEU A 1 281 ? 32.094 -5.82 0.108 1 98.06 281 LEU A C 1
ATOM 2141 O O . LEU A 1 281 ? 32.469 -6.453 -0.883 1 98.06 281 LEU A O 1
ATOM 2145 N N . ALA A 1 282 ? 32.125 -4.543 0.157 1 98 282 ALA A N 1
ATOM 2146 C CA . ALA A 1 282 ? 32.625 -3.744 -0.959 1 98 282 ALA A CA 1
ATOM 2147 C C . ALA A 1 282 ? 34.094 -4.035 -1.229 1 98 282 ALA A C 1
ATOM 2149 O O . ALA A 1 282 ? 34.531 -4.047 -2.381 1 98 282 ALA A O 1
ATOM 2150 N N . ALA A 1 283 ? 34.812 -4.254 -0.181 1 97.19 283 ALA A N 1
ATOM 2151 C CA . ALA A 1 283 ? 36.219 -4.578 -0.32 1 97.19 283 ALA A CA 1
ATOM 2152 C C . ALA A 1 283 ? 36.406 -5.895 -1.068 1 97.19 283 ALA A C 1
ATOM 2154 O O . ALA A 1 283 ? 37.312 -6.016 -1.909 1 97.19 283 ALA A O 1
ATOM 2155 N N . VAL A 1 284 ? 35.625 -6.809 -0.785 1 96.94 284 VAL A N 1
ATOM 2156 C CA . VAL A 1 284 ? 35.688 -8.102 -1.457 1 96.94 284 VAL A CA 1
ATOM 2157 C C . VAL A 1 284 ? 35.312 -7.941 -2.928 1 96.94 284 VAL A C 1
ATOM 2159 O O . VAL A 1 284 ? 35.906 -8.57 -3.801 1 96.94 284 VAL A O 1
ATOM 2162 N N . LEU A 1 285 ? 34.344 -7.098 -3.193 1 96.12 285 LEU A N 1
ATOM 2163 C CA . LEU A 1 285 ? 33.906 -6.855 -4.562 1 96.12 285 LEU A CA 1
ATOM 2164 C C . LEU A 1 285 ? 35 -6.191 -5.379 1 96.12 285 LEU A C 1
ATOM 2166 O O . LEU A 1 285 ? 35.125 -6.434 -6.582 1 96.12 285 LEU A O 1
ATOM 2170 N N . GLY A 1 286 ? 35.781 -5.355 -4.715 1 94.81 286 GLY A N 1
ATOM 2171 C CA . GLY A 1 286 ? 36.969 -4.793 -5.32 1 94.81 286 GLY A CA 1
ATOM 2172 C C . GLY A 1 286 ? 36.688 -3.561 -6.16 1 94.81 286 GLY A C 1
ATOM 2173 O O . GLY A 1 286 ? 37.625 -2.906 -6.641 1 94.81 286 GLY A O 1
ATOM 2174 N N . GLY A 1 287 ? 35.5 -3.129 -6.438 1 95.44 287 GLY A N 1
ATOM 2175 C CA . GLY A 1 287 ? 35.125 -1.955 -7.211 1 95.44 287 GLY A CA 1
ATOM 2176 C C . GLY A 1 287 ? 33.625 -1.735 -7.273 1 95.44 287 GLY A C 1
ATOM 2177 O O . GLY A 1 287 ? 32.875 -2.504 -6.695 1 95.44 287 GLY A O 1
ATOM 2178 N N . ASP A 1 288 ? 33.25 -0.573 -7.891 1 96.19 288 ASP A N 1
ATOM 2179 C CA . ASP A 1 288 ? 31.828 -0.28 -8.039 1 96.19 288 ASP A CA 1
ATOM 2180 C C . ASP A 1 288 ? 31.219 -1.065 -9.203 1 96.19 288 ASP A C 1
ATOM 2182 O O . ASP A 1 288 ? 31.766 -1.058 -10.312 1 96.19 288 ASP A O 1
ATOM 2186 N N . CYS A 1 289 ? 30.25 -1.761 -8.938 1 95.31 289 CYS A N 1
ATOM 2187 C CA . CYS A 1 289 ? 29.547 -2.572 -9.93 1 95.31 289 CYS A CA 1
ATOM 2188 C C . CYS A 1 289 ? 28.047 -2.328 -9.859 1 95.31 289 CYS A C 1
ATOM 2190 O O . CYS A 1 289 ? 27.547 -1.789 -8.875 1 95.31 289 CYS A O 1
ATOM 2192 N N . ASN A 1 290 ? 27.344 -2.68 -10.938 1 96.56 290 ASN A N 1
ATOM 2193 C CA . ASN A 1 290 ? 25.906 -2.469 -10.977 1 96.56 290 ASN A CA 1
ATOM 2194 C C . ASN A 1 290 ? 25.141 -3.789 -11.109 1 96.56 290 ASN A C 1
ATOM 2196 O O . ASN A 1 290 ? 24.234 -3.914 -11.93 1 96.56 290 ASN A O 1
ATOM 2200 N N . HIS A 1 291 ? 25.609 -4.758 -10.312 1 96.06 291 HIS A N 1
ATOM 2201 C CA . HIS A 1 291 ? 24.859 -6.012 -10.273 1 96.06 291 HIS A CA 1
ATOM 2202 C C . HIS A 1 291 ? 23.453 -5.797 -9.734 1 96.06 291 HIS A C 1
ATOM 2204 O O . HIS A 1 291 ? 23.281 -5.234 -8.648 1 96.06 291 HIS A O 1
ATOM 2210 N N . HIS A 1 292 ? 22.438 -6.246 -10.523 1 95.69 292 HIS A N 1
ATOM 2211 C CA . HIS A 1 292 ? 21.016 -6.137 -10.188 1 95.69 292 HIS A CA 1
ATOM 2212 C C . HIS A 1 292 ? 20.625 -4.688 -9.914 1 95.69 292 HIS A C 1
ATOM 2214 O O . HIS A 1 292 ? 19.812 -4.418 -9.039 1 95.69 292 HIS A O 1
ATOM 2220 N N . ASP A 1 293 ? 21.391 -3.764 -10.562 1 95.88 293 ASP A N 1
ATOM 2221 C CA . ASP A 1 293 ? 21.062 -2.342 -10.539 1 95.88 293 ASP A CA 1
ATOM 2222 C C . ASP A 1 293 ? 21.172 -1.768 -9.133 1 95.88 293 ASP A C 1
ATOM 2224 O O . ASP A 1 293 ? 20.344 -0.939 -8.727 1 95.88 293 ASP A O 1
ATOM 2228 N N . THR A 1 294 ? 22.109 -2.197 -8.359 1 96.31 294 THR A N 1
ATOM 2229 C CA . THR A 1 294 ? 22.328 -1.733 -6.992 1 96.31 294 THR A CA 1
ATOM 2230 C C . THR A 1 294 ? 23.359 -0.611 -6.953 1 96.31 294 THR A C 1
ATOM 2232 O O . THR A 1 294 ? 23.453 0.111 -5.957 1 96.31 294 THR A O 1
ATOM 2235 N N . GLU A 1 295 ? 24.281 -0.611 -7.977 1 96.69 295 GLU A N 1
ATOM 2236 C CA . GLU A 1 295 ? 25.406 0.312 -8.016 1 96.69 295 GLU A CA 1
ATOM 2237 C C . GLU A 1 295 ? 26.234 0.23 -6.734 1 96.69 295 GLU A C 1
ATOM 2239 O O . GLU A 1 295 ? 26.656 1.255 -6.191 1 96.69 295 GLU A O 1
ATOM 2244 N N . PHE A 1 296 ? 26.453 -0.984 -6.297 1 97.69 296 PHE A N 1
ATOM 2245 C CA . PHE A 1 296 ? 27.156 -1.204 -5.043 1 97.69 296 PHE A CA 1
ATOM 2246 C C . PHE A 1 296 ? 28.672 -1.201 -5.266 1 97.69 296 PHE A C 1
ATOM 2248 O O . PHE A 1 296 ? 29.156 -1.722 -6.273 1 97.69 296 PHE A O 1
ATOM 2255 N N . GLY A 1 297 ? 29.312 -0.681 -4.301 1 97.88 297 GLY A N 1
ATOM 2256 C CA . GLY A 1 297 ? 30.766 -0.635 -4.254 1 97.88 297 GLY A CA 1
ATOM 2257 C C . GLY A 1 297 ? 31.297 0.392 -3.273 1 97.88 297 GLY A C 1
ATOM 2258 O O . GLY A 1 297 ? 30.531 0.996 -2.521 1 97.88 297 GLY A O 1
ATOM 2259 N N . PRO A 1 298 ? 32.594 0.524 -3.285 1 97.44 298 PRO A N 1
ATOM 2260 C CA . PRO A 1 298 ? 33.219 1.4 -2.291 1 97.44 298 PRO A CA 1
ATOM 2261 C C . PRO A 1 298 ? 32.688 2.838 -2.365 1 97.44 298 PRO A C 1
ATOM 2263 O O . PRO A 1 298 ? 32.469 3.475 -1.332 1 97.44 298 PRO A O 1
ATOM 2266 N N . THR A 1 299 ? 32.531 3.361 -3.557 1 97.94 299 THR A N 1
ATOM 2267 C CA . THR A 1 299 ? 32.062 4.734 -3.705 1 97.94 299 THR A CA 1
ATOM 2268 C C . THR A 1 299 ? 30.656 4.895 -3.135 1 97.94 299 THR A C 1
ATOM 2270 O O . THR A 1 299 ? 30.391 5.832 -2.381 1 97.94 299 THR A O 1
ATOM 2273 N N . ASN A 1 300 ? 29.766 3.99 -3.465 1 97.62 300 ASN A N 1
ATOM 2274 C CA . ASN A 1 300 ? 28.391 4.055 -2.963 1 97.62 300 ASN A CA 1
ATOM 2275 C C . ASN A 1 300 ? 28.344 3.877 -1.448 1 97.62 300 ASN A C 1
ATOM 2277 O O . ASN A 1 300 ? 27.531 4.5 -0.772 1 97.62 300 ASN A O 1
ATOM 2281 N N . VAL A 1 301 ? 29.203 3.037 -0.905 1 98.25 301 VAL A N 1
ATOM 2282 C CA . VAL A 1 301 ? 29.266 2.863 0.542 1 98.25 301 VAL A CA 1
ATOM 2283 C C . VAL A 1 301 ? 29.672 4.18 1.2 1 98.25 301 VAL A C 1
ATOM 2285 O O . VAL A 1 301 ? 29.078 4.586 2.203 1 98.25 301 VAL A O 1
ATOM 2288 N N . ALA A 1 302 ? 30.656 4.797 0.608 1 98.19 302 ALA A N 1
ATOM 2289 C CA . ALA A 1 302 ? 31.109 6.082 1.139 1 98.19 302 ALA A CA 1
ATOM 2290 C C . ALA A 1 302 ? 30 7.121 1.083 1 98.19 302 ALA A C 1
ATOM 2292 O O . ALA A 1 302 ? 29.797 7.891 2.027 1 98.19 302 ALA A O 1
ATOM 2293 N N . MET A 1 303 ? 29.297 7.148 0.018 1 98 303 MET A N 1
ATOM 2294 C CA . MET A 1 303 ? 28.188 8.078 -0.137 1 98 303 MET A CA 1
ATOM 2295 C C . MET A 1 303 ? 27.094 7.797 0.891 1 98 303 MET A C 1
ATOM 2297 O O . MET A 1 303 ? 26.531 8.727 1.48 1 98 303 MET A O 1
ATOM 2301 N N . HIS A 1 304 ? 26.781 6.543 1.117 1 97.75 304 HIS A N 1
ATOM 2302 C CA . HIS A 1 304 ? 25.766 6.172 2.102 1 97.75 304 HIS A CA 1
ATOM 2303 C C . HIS A 1 304 ? 26.203 6.547 3.512 1 97.75 304 HIS A C 1
ATOM 2305 O O . HIS A 1 304 ? 25.375 6.898 4.355 1 97.75 304 HIS A O 1
ATOM 2311 N N . ALA A 1 305 ? 27.5 6.453 3.74 1 98.31 305 ALA A N 1
ATOM 2312 C CA . ALA A 1 305 ? 28.016 6.855 5.047 1 98.31 305 ALA A CA 1
ATOM 2313 C C . ALA A 1 305 ? 27.703 8.32 5.332 1 98.31 305 ALA A C 1
ATOM 2315 O O . ALA A 1 305 ? 27.422 8.695 6.477 1 98.31 305 ALA A O 1
ATOM 2316 N N . VAL A 1 306 ? 27.766 9.102 4.32 1 98.06 306 VAL A N 1
ATOM 2317 C CA . VAL A 1 306 ? 27.359 10.5 4.449 1 98.06 306 VAL A CA 1
ATOM 2318 C C . VAL A 1 306 ? 25.891 10.578 4.832 1 98.06 306 VAL A C 1
ATOM 2320 O O . VAL A 1 306 ? 25.516 11.289 5.773 1 98.06 306 VAL A O 1
ATOM 2323 N N . GLY A 1 307 ? 25.062 9.789 4.133 1 97.06 307 GLY A N 1
ATOM 2324 C CA . GLY A 1 307 ? 23.641 9.758 4.43 1 97.06 307 GLY A CA 1
ATOM 2325 C C . GLY A 1 307 ? 23.328 9.312 5.848 1 97.06 307 GLY A C 1
ATOM 2326 O O . GLY A 1 307 ? 22.422 9.844 6.492 1 97.06 307 GLY A O 1
ATOM 2327 N N . VAL A 1 308 ? 24.078 8.375 6.32 1 95.94 308 VAL A N 1
ATOM 2328 C CA . VAL A 1 308 ? 23.891 7.859 7.672 1 95.94 308 VAL A CA 1
ATOM 2329 C C . VAL A 1 308 ? 24.203 8.961 8.688 1 95.94 308 VAL A C 1
ATOM 2331 O O . VAL A 1 308 ? 23.438 9.164 9.633 1 95.94 308 VAL A O 1
ATOM 2334 N N . ALA A 1 309 ? 25.219 9.719 8.453 1 95.75 309 ALA A N 1
ATOM 2335 C CA . ALA A 1 309 ? 25.562 10.812 9.352 1 95.75 309 ALA A CA 1
ATOM 2336 C C . ALA A 1 309 ? 24.484 11.891 9.344 1 95.75 309 ALA A C 1
ATOM 2338 O O . ALA A 1 309 ? 24.156 12.461 10.391 1 95.75 309 ALA A O 1
ATOM 2339 N N . VAL A 1 310 ? 23.953 12.125 8.195 1 93.12 310 VAL A N 1
ATOM 2340 C CA . VAL A 1 310 ? 22.875 13.109 8.062 1 93.12 310 VAL A CA 1
ATOM 2341 C C . VAL A 1 310 ? 21.656 12.656 8.852 1 93.12 310 VAL A C 1
ATOM 2343 O O . VAL A 1 310 ? 21.078 13.438 9.609 1 93.12 310 VAL A O 1
ATOM 2346 N N . GLU A 1 311 ? 21.312 11.406 8.703 1 88.31 311 GLU A N 1
ATOM 2347 C CA . GLU A 1 311 ? 20.156 10.859 9.414 1 88.31 311 GLU A CA 1
ATOM 2348 C C . GLU A 1 311 ? 20.375 10.883 10.922 1 88.31 311 GLU A C 1
ATOM 2350 O O . GLU A 1 311 ? 19.422 11.07 11.688 1 88.31 311 GLU A O 1
ATOM 2355 N N . LEU A 1 312 ? 21.641 10.812 11.281 1 86.31 312 LEU A N 1
ATOM 2356 C CA . LEU A 1 312 ? 22 10.859 12.695 1 86.31 312 LEU A CA 1
ATOM 2357 C C . LEU A 1 312 ? 22.031 12.305 13.203 1 86.31 312 LEU A C 1
ATOM 2359 O O . LEU A 1 312 ? 22.234 12.539 14.391 1 86.31 312 LEU A O 1
ATOM 2363 N N . GLY A 1 313 ? 21.875 13.242 12.305 1 84.88 313 GLY A N 1
ATOM 2364 C CA . GLY A 1 313 ? 21.844 14.648 12.664 1 84.88 313 GLY A CA 1
ATOM 2365 C C . GLY A 1 313 ? 23.219 15.258 12.82 1 84.88 313 GLY A C 1
ATOM 2366 O O . GLY A 1 313 ? 23.359 16.344 13.391 1 84.88 313 GLY A O 1
ATOM 2367 N N . ASN A 1 314 ? 24.219 14.547 12.422 1 89.69 314 ASN A N 1
ATOM 2368 C CA . ASN A 1 314 ? 25.594 15.031 12.555 1 89.69 314 ASN A CA 1
ATOM 2369 C C . ASN A 1 314 ? 26.109 15.648 11.258 1 89.69 314 ASN A C 1
ATOM 2371 O O . ASN A 1 314 ? 26.797 15 10.484 1 89.69 314 ASN A O 1
ATOM 2375 N N . GLY A 1 315 ? 25.875 16.922 11.102 1 91.19 315 GLY A N 1
ATOM 2376 C CA . GLY A 1 315 ? 26.203 17.625 9.875 1 91.19 315 GLY A CA 1
ATOM 2377 C C . GLY A 1 315 ? 27.703 17.672 9.602 1 91.19 315 GLY A C 1
ATOM 2378 O O . GLY A 1 315 ? 28.141 17.406 8.484 1 91.19 315 GLY A O 1
ATOM 2379 N N . GLN A 1 316 ? 28.438 18.031 10.617 1 93.75 316 GLN A N 1
ATOM 2380 C CA . GLN A 1 316 ? 29.875 18.141 10.438 1 93.75 316 GLN A CA 1
ATOM 2381 C C . GLN A 1 316 ? 30.5 16.797 10.078 1 93.75 316 GLN A C 1
ATOM 2383 O O . GLN A 1 316 ? 31.344 16.719 9.188 1 93.75 316 GLN A O 1
ATOM 2388 N N . GLN A 1 317 ? 30.062 15.781 10.75 1 95.56 317 GLN A N 1
ATOM 2389 C CA . GLN A 1 317 ? 30.562 14.445 10.43 1 95.56 317 GLN A CA 1
ATOM 2390 C C . GLN A 1 317 ? 30.203 14.055 9 1 95.56 317 GLN A C 1
ATOM 2392 O O . GLN A 1 317 ? 31.016 13.422 8.312 1 95.56 317 GLN A O 1
ATOM 2397 N N . ALA A 1 318 ? 29 14.375 8.578 1 97.38 318 ALA A N 1
ATOM 2398 C CA . ALA A 1 318 ? 28.578 14.102 7.207 1 97.38 318 ALA A CA 1
ATOM 2399 C C . ALA A 1 318 ? 29.5 14.781 6.203 1 97.38 318 ALA A C 1
ATOM 2401 O O . ALA A 1 318 ? 29.953 14.156 5.238 1 97.38 318 ALA A O 1
ATOM 2402 N N . LEU A 1 319 ? 29.812 16.031 6.469 1 97.56 319 LEU A N 1
ATOM 2403 C CA . LEU A 1 319 ? 30.688 16.781 5.57 1 97.56 319 LEU A CA 1
ATOM 2404 C C . LEU A 1 319 ? 32.094 16.25 5.609 1 97.56 319 LEU A C 1
ATOM 2406 O O . LEU A 1 319 ? 32.781 16.219 4.586 1 97.56 319 LEU A O 1
ATOM 2410 N N . ASP A 1 320 ? 32.562 15.836 6.734 1 98 320 ASP A N 1
ATOM 2411 C CA . ASP A 1 320 ? 33.875 15.203 6.855 1 98 320 ASP A CA 1
ATOM 2412 C C . ASP A 1 320 ? 33.938 13.906 6.043 1 98 320 ASP A C 1
ATOM 2414 O O . ASP A 1 320 ? 34.906 13.656 5.34 1 98 320 ASP A O 1
ATOM 2418 N N . ARG A 1 321 ? 32.906 13.109 6.117 1 97.94 321 ARG A N 1
ATOM 2419 C CA . ARG A 1 321 ? 32.844 11.867 5.348 1 97.94 321 ARG A CA 1
ATOM 2420 C C . ARG A 1 321 ? 32.781 12.156 3.852 1 97.94 321 ARG A C 1
ATOM 2422 O O . ARG A 1 321 ? 33.344 11.414 3.053 1 97.94 321 ARG A O 1
ATOM 2429 N N . ALA A 1 322 ? 32.094 13.211 3.496 1 98 322 ALA A N 1
ATOM 2430 C CA . ALA A 1 322 ? 31.938 13.594 2.094 1 98 322 ALA A CA 1
ATOM 2431 C C . ALA A 1 322 ? 33.312 13.891 1.468 1 98 322 ALA A C 1
ATOM 2433 O O . ALA A 1 322 ? 33.5 13.641 0.278 1 98 322 ALA A O 1
ATOM 2434 N N . ALA A 1 323 ? 34.188 14.383 2.27 1 96.31 323 ALA A N 1
ATOM 2435 C CA . ALA A 1 323 ? 35.531 14.727 1.798 1 96.31 323 ALA A CA 1
ATOM 2436 C C . ALA A 1 323 ? 36.281 13.484 1.346 1 96.31 323 ALA A C 1
ATOM 2438 O O . ALA A 1 323 ? 37.219 13.57 0.558 1 96.31 323 ALA A O 1
ATOM 2439 N N . HIS A 1 324 ? 35.844 12.344 1.755 1 94.38 324 HIS A N 1
ATOM 2440 C CA . HIS A 1 324 ? 36.531 11.102 1.437 1 94.38 324 HIS A CA 1
ATOM 2441 C C . HIS A 1 324 ? 35.844 10.359 0.294 1 94.38 324 HIS A C 1
ATOM 2443 O O . HIS A 1 324 ? 36.281 9.281 -0.109 1 94.38 324 HIS A O 1
ATOM 2449 N N . VAL A 1 325 ? 34.719 10.867 -0.211 1 97.31 325 VAL A N 1
ATOM 2450 C CA . VAL A 1 325 ? 34.031 10.234 -1.338 1 97.31 325 VAL A CA 1
ATOM 2451 C C . VAL A 1 325 ? 34.812 10.531 -2.629 1 97.31 325 VAL A C 1
ATOM 2453 O O . VAL A 1 325 ? 35.031 11.688 -2.969 1 97.31 325 VAL A O 1
ATOM 2456 N N . ARG A 1 326 ? 35.156 9.453 -3.307 1 94.56 326 ARG A N 1
ATOM 2457 C CA . ARG A 1 326 ? 35.938 9.594 -4.527 1 94.56 326 ARG A CA 1
ATOM 2458 C C . ARG A 1 326 ? 35.094 9.234 -5.758 1 94.56 326 ARG A C 1
ATOM 2460 O O . ARG A 1 326 ? 34.375 8.242 -5.75 1 94.56 326 ARG A O 1
ATOM 2467 N N . HIS A 1 327 ? 35.125 10.039 -6.75 1 93.06 327 HIS A N 1
ATOM 2468 C CA . HIS A 1 327 ? 34.594 9.836 -8.086 1 93.06 327 HIS A CA 1
ATOM 2469 C C . HIS A 1 327 ? 33.094 9.523 -8.039 1 93.06 327 HIS A C 1
ATOM 2471 O O . HIS A 1 327 ? 32.625 8.539 -8.633 1 93.06 327 HIS A O 1
ATOM 2477 N N . PRO A 1 328 ? 32.312 10.32 -7.352 1 94.94 328 PRO A N 1
ATOM 2478 C CA . PRO A 1 328 ? 30.875 10.078 -7.348 1 94.94 328 PRO A CA 1
ATOM 2479 C C . PRO A 1 328 ? 30.266 10.125 -8.742 1 94.94 328 PRO A C 1
ATOM 2481 O O . PRO A 1 328 ? 29.203 9.539 -8.977 1 94.94 328 PRO A O 1
ATOM 2484 N N . GLU A 1 329 ? 31 10.758 -9.734 1 94.25 329 GLU A N 1
ATOM 2485 C CA . GLU A 1 329 ? 30.5 10.953 -11.094 1 94.25 329 GLU A CA 1
ATOM 2486 C C . GLU A 1 329 ? 30.453 9.641 -11.859 1 94.25 329 GLU A C 1
ATOM 2488 O O . GLU A 1 329 ? 29.828 9.555 -12.922 1 94.25 329 GLU A O 1
ATOM 2493 N N . GLN A 1 330 ? 31.062 8.664 -11.32 1 94.31 330 GLN A N 1
ATOM 2494 C CA . GLN A 1 330 ? 31.078 7.367 -11.977 1 94.31 330 GLN A CA 1
ATOM 2495 C C . GLN A 1 330 ? 29.75 6.629 -11.758 1 94.31 330 GLN A C 1
ATOM 2497 O O . GLN A 1 330 ? 29.469 5.648 -12.445 1 94.31 330 GLN A O 1
ATOM 2502 N N . LEU A 1 331 ? 29 7.012 -10.805 1 96.69 331 LEU A N 1
ATOM 2503 C CA . LEU A 1 331 ? 27.703 6.391 -10.539 1 96.69 331 LEU A CA 1
ATOM 2504 C C . LEU A 1 331 ? 26.594 7.086 -11.328 1 96.69 331 LEU A C 1
ATOM 2506 O O . LEU A 1 331 ? 26.844 8.07 -12.031 1 96.69 331 LEU A O 1
ATOM 2510 N N . SER A 1 332 ? 25.469 6.559 -11.359 1 96.56 332 SER A N 1
ATOM 2511 C CA . SER A 1 332 ? 24.344 7.047 -12.148 1 96.56 332 SER A CA 1
ATOM 2512 C C . SER A 1 332 ? 23.938 8.453 -11.727 1 96.56 332 SER A C 1
ATOM 2514 O O . SER A 1 332 ? 24.203 8.875 -10.602 1 96.56 332 SER A O 1
ATOM 2516 N N . PRO A 1 333 ? 23.297 9.211 -12.609 1 96.44 333 PRO A N 1
ATOM 2517 C CA . PRO A 1 333 ? 22.766 10.523 -12.242 1 96.44 333 PRO A CA 1
ATOM 2518 C C . PRO A 1 333 ? 21.828 10.461 -11.039 1 96.44 333 PRO A C 1
ATOM 2520 O O . PRO A 1 333 ? 21.859 11.344 -10.18 1 96.44 333 PRO A O 1
ATOM 2523 N N . GLU A 1 334 ? 21.078 9.414 -10.977 1 94.62 334 GLU A N 1
ATOM 2524 C CA . GLU A 1 334 ? 20.188 9.227 -9.828 1 94.62 334 GLU A CA 1
ATOM 2525 C C . GLU A 1 334 ? 20.969 9.195 -8.523 1 94.62 334 GLU A C 1
ATOM 2527 O O . GLU A 1 334 ? 20.641 9.906 -7.574 1 94.62 334 GLU A O 1
ATOM 2532 N N . ARG A 1 335 ? 22 8.406 -8.5 1 95.75 335 ARG A N 1
ATOM 2533 C CA . ARG A 1 335 ? 22.781 8.234 -7.273 1 95.75 335 ARG A CA 1
ATOM 2534 C C . ARG A 1 335 ? 23.547 9.516 -6.93 1 95.75 335 ARG A C 1
ATOM 2536 O O . ARG A 1 335 ? 23.625 9.891 -5.758 1 95.75 335 ARG A O 1
ATOM 2543 N N . GLN A 1 336 ? 24.047 10.164 -7.934 1 97.38 336 GLN A N 1
ATOM 2544 C CA . GLN A 1 336 ? 24.734 11.43 -7.727 1 97.38 336 GLN A CA 1
ATOM 2545 C C . GLN A 1 336 ? 23.797 12.469 -7.113 1 97.38 336 GLN A C 1
ATOM 2547 O O . GLN A 1 336 ? 24.156 13.141 -6.145 1 97.38 336 GLN A O 1
ATOM 2552 N N . ALA A 1 337 ? 22.672 12.555 -7.676 1 96.94 337 ALA A N 1
ATOM 2553 C CA . ALA A 1 337 ? 21.719 13.562 -7.215 1 96.94 337 ALA A CA 1
ATOM 2554 C C . ALA A 1 337 ? 21.281 13.289 -5.777 1 96.94 337 ALA A C 1
ATOM 2556 O O . ALA A 1 337 ? 21.219 14.203 -4.957 1 96.94 337 ALA A O 1
ATOM 2557 N N . ARG A 1 338 ? 21 12.086 -5.473 1 94.75 338 ARG A N 1
ATOM 2558 C CA . ARG A 1 338 ? 20.594 11.719 -4.121 1 94.75 338 ARG A CA 1
ATOM 2559 C C . ARG A 1 338 ? 21.719 12.016 -3.117 1 94.75 338 ARG A C 1
ATOM 2561 O O . ARG A 1 338 ? 21.438 12.461 -1.998 1 94.75 338 ARG A O 1
ATOM 2568 N N . TYR A 1 339 ? 22.922 11.727 -3.551 1 97.38 339 TYR A N 1
ATOM 2569 C CA . TYR A 1 339 ? 24.094 12.055 -2.73 1 97.38 339 TYR A CA 1
ATOM 2570 C C . TYR A 1 339 ? 24.172 13.555 -2.473 1 97.38 339 TYR A C 1
ATOM 2572 O O . TYR A 1 339 ? 24.375 13.984 -1.336 1 97.38 339 TYR A O 1
ATOM 2580 N N . LEU A 1 340 ? 23.922 14.312 -3.459 1 98 340 LEU A N 1
ATOM 2581 C CA . LEU A 1 340 ? 24 15.766 -3.35 1 98 340 LEU A CA 1
ATOM 2582 C C . LEU A 1 340 ? 22.859 16.312 -2.498 1 98 340 LEU A C 1
ATOM 2584 O O . LEU A 1 340 ? 23.031 17.312 -1.792 1 98 340 LEU A O 1
ATOM 2588 N N . ILE A 1 341 ? 21.797 15.648 -2.512 1 95.88 341 ILE A N 1
ATOM 2589 C CA . ILE A 1 341 ? 20.719 16.031 -1.616 1 95.88 341 ILE A CA 1
ATOM 2590 C C . ILE A 1 341 ? 21.141 15.797 -0.167 1 95.88 341 ILE A C 1
ATOM 2592 O O . ILE A 1 341 ? 20.875 16.625 0.703 1 95.88 341 ILE A O 1
ATOM 2596 N N . ASP A 1 342 ? 21.797 14.688 0.089 1 96 342 ASP A N 1
ATOM 2597 C CA . ASP A 1 342 ? 22.312 14.43 1.426 1 96 342 ASP A CA 1
ATOM 2598 C C . ASP A 1 342 ? 23.359 15.477 1.82 1 96 342 ASP A C 1
ATOM 2600 O O . ASP A 1 342 ? 23.406 15.906 2.975 1 96 342 ASP A O 1
ATOM 2604 N N . ILE A 1 343 ? 24.141 15.898 0.86 1 97.88 343 ILE A N 1
ATOM 2605 C CA . ILE A 1 343 ? 25.125 16.953 1.107 1 97.88 343 ILE A CA 1
ATOM 2606 C C . ILE A 1 343 ? 24.422 18.25 1.475 1 97.88 343 ILE A C 1
ATOM 2608 O O . ILE A 1 343 ? 24.844 18.953 2.395 1 97.88 343 ILE A O 1
ATOM 2612 N N . ALA A 1 344 ? 23.391 18.531 0.775 1 96.69 344 ALA A N 1
ATOM 2613 C CA . ALA A 1 344 ? 22.609 19.719 1.092 1 96.69 344 ALA A CA 1
ATOM 2614 C C . ALA A 1 344 ? 22.078 19.672 2.52 1 96.69 344 ALA A C 1
ATOM 2616 O O . ALA A 1 344 ? 22.156 20.656 3.26 1 96.69 344 ALA A O 1
ATOM 2617 N N . ARG A 1 345 ? 21.594 18.531 2.861 1 93.19 345 ARG A N 1
ATOM 2618 C CA . ARG A 1 345 ? 21.078 18.344 4.219 1 93.19 345 ARG A CA 1
ATOM 2619 C C . ARG A 1 345 ? 22.203 18.5 5.242 1 93.19 345 ARG A C 1
ATOM 2621 O O . ARG A 1 345 ? 22 19.078 6.309 1 93.19 345 ARG A O 1
ATOM 2628 N N . ALA A 1 346 ? 23.359 18 4.938 1 95 346 ALA A N 1
ATOM 2629 C CA . ALA A 1 346 ? 24.516 18.141 5.82 1 95 346 ALA A CA 1
ATOM 2630 C C . ALA A 1 346 ? 24.875 19.609 6.035 1 95 346 ALA A C 1
ATOM 2632 O O . ALA A 1 346 ? 25.125 20.031 7.164 1 95 346 ALA A O 1
ATOM 2633 N N . HIS A 1 347 ? 24.859 20.375 5.012 1 95.62 347 HIS A N 1
ATOM 2634 C CA . HIS A 1 347 ? 25.141 21.797 5.094 1 95.62 347 HIS A CA 1
ATOM 2635 C C . HIS A 1 347 ? 24.109 22.531 5.941 1 95.62 347 HIS A C 1
ATOM 2637 O O . HIS A 1 347 ? 24.438 23.422 6.711 1 95.62 347 HIS A O 1
ATOM 2643 N N . LEU A 1 348 ? 22.906 22.141 5.801 1 89.62 348 LEU A N 1
ATOM 2644 C CA . LEU A 1 348 ? 21.844 22.781 6.59 1 89.62 348 LEU A CA 1
ATOM 2645 C C . LEU A 1 348 ? 22.016 22.438 8.07 1 89.62 348 LEU A C 1
ATOM 2647 O O . LEU A 1 348 ? 21.766 23.297 8.93 1 89.62 348 LEU A O 1
ATOM 2651 N N . LEU A 1 349 ? 22.391 21.219 8.336 1 85 349 LEU A N 1
ATOM 2652 C CA . LEU A 1 349 ? 22.641 20.812 9.711 1 85 349 LEU A CA 1
ATOM 2653 C C . LEU A 1 349 ? 23.766 21.641 10.328 1 85 349 LEU A C 1
ATOM 2655 O O . LEU A 1 349 ? 23.812 21.828 11.547 1 85 349 LEU A O 1
ATOM 2659 N N . THR A 1 350 ? 24.656 22.203 9.5 1 89 350 THR A N 1
ATOM 2660 C CA . THR A 1 350 ? 25.75 23.047 9.969 1 89 350 THR A CA 1
ATOM 2661 C C . THR A 1 350 ? 25.438 24.516 9.734 1 89 350 THR A C 1
ATOM 2663 O O . THR A 1 350 ? 26.328 25.375 9.781 1 89 350 THR A O 1
ATOM 2666 N N . ARG A 1 351 ? 24.172 24.844 9.305 1 86.62 351 ARG A N 1
ATOM 2667 C CA . ARG A 1 351 ? 23.609 26.188 9.148 1 86.62 351 ARG A CA 1
ATOM 2668 C C . ARG A 1 351 ? 24.281 26.922 8 1 86.62 351 ARG A C 1
ATOM 2670 O O . ARG A 1 351 ? 24.5 28.141 8.078 1 86.62 351 ARG A O 1
ATOM 2677 N N . SER A 1 352 ? 24.719 26.156 7.047 1 92.69 352 SER A N 1
ATOM 2678 C CA . SER A 1 352 ? 25.25 26.766 5.824 1 92.69 352 SER A CA 1
ATOM 2679 C C . SER A 1 352 ? 24.219 26.719 4.699 1 92.69 352 SER A C 1
ATOM 2681 O O . SER A 1 352 ? 24.172 25.766 3.92 1 92.69 352 SER A O 1
ATOM 2683 N N . GLY A 1 353 ? 23.484 27.75 4.516 1 91.88 353 GLY A N 1
ATOM 2684 C CA . GLY A 1 353 ? 22.484 27.844 3.461 1 91.88 353 GLY A CA 1
ATOM 2685 C C . GLY A 1 353 ? 23.094 27.875 2.07 1 91.88 353 GLY A C 1
ATOM 2686 O O . GLY A 1 353 ? 22.562 27.266 1.141 1 91.88 353 GLY A O 1
ATOM 2687 N N . ARG A 1 354 ? 24.172 28.609 1.966 1 94.19 354 ARG A N 1
ATOM 2688 C CA . ARG A 1 354 ? 24.844 28.719 0.675 1 94.19 354 ARG A CA 1
ATOM 2689 C C . ARG A 1 354 ? 25.359 27.375 0.195 1 94.19 354 ARG A C 1
ATOM 2691 O O . ARG A 1 354 ? 25.188 27.016 -0.973 1 94.19 354 ARG A O 1
ATOM 2698 N N . GLY A 1 355 ? 25.969 26.625 1.118 1 96.44 355 GLY A N 1
ATOM 2699 C CA . GLY A 1 355 ? 26.422 25.281 0.769 1 96.44 355 GLY A CA 1
ATOM 2700 C C . GLY A 1 355 ? 25.297 24.359 0.337 1 96.44 355 GLY A C 1
ATOM 2701 O O . GLY A 1 355 ? 25.438 23.609 -0.63 1 96.44 355 GLY A O 1
ATOM 2702 N N . ALA A 1 356 ? 24.219 24.438 1.017 1 96.81 356 ALA A N 1
ATOM 2703 C CA . ALA A 1 356 ? 23.047 23.625 0.703 1 96.81 356 ALA A CA 1
ATOM 2704 C C . ALA A 1 356 ? 22.484 23.969 -0.676 1 96.81 356 ALA A C 1
ATOM 2706 O O . ALA A 1 356 ? 22.203 23.062 -1.474 1 96.81 356 ALA A O 1
ATOM 2707 N N . LEU A 1 357 ? 22.438 25.25 -0.929 1 96.19 357 LEU A N 1
ATOM 2708 C CA . LEU A 1 357 ? 21.922 25.688 -2.215 1 96.19 357 LEU A CA 1
ATOM 2709 C C . LEU A 1 357 ? 22.812 25.234 -3.357 1 96.19 357 LEU A C 1
ATOM 2711 O O . LEU A 1 357 ? 22.312 24.75 -4.379 1 96.19 357 LEU A O 1
ATOM 2715 N N . LEU A 1 358 ? 24.078 25.375 -3.191 1 96.94 358 LEU A N 1
ATOM 2716 C CA . LEU A 1 358 ? 25.016 24.953 -4.23 1 96.94 358 LEU A CA 1
ATOM 2717 C C . LEU A 1 358 ? 24.891 23.469 -4.512 1 96.94 358 LEU A C 1
ATOM 2719 O O . LEU A 1 358 ? 24.922 23.047 -5.668 1 96.94 358 LEU A O 1
ATOM 2723 N N . ALA A 1 359 ? 24.703 22.703 -3.469 1 97.88 359 ALA A N 1
ATOM 2724 C CA . ALA A 1 359 ? 24.516 21.266 -3.631 1 97.88 359 ALA A CA 1
ATOM 2725 C C . ALA A 1 359 ? 23.234 20.953 -4.395 1 97.88 359 ALA A C 1
ATOM 2727 O O . ALA A 1 359 ? 23.234 20.094 -5.289 1 97.88 359 ALA A O 1
ATOM 2728 N N . LEU A 1 360 ? 22.172 21.625 -4.09 1 97.12 360 LEU A N 1
ATOM 2729 C CA . LEU A 1 360 ? 20.891 21.375 -4.75 1 97.12 360 LEU A CA 1
ATOM 2730 C C . LEU A 1 360 ? 20.953 21.797 -6.215 1 97.12 360 LEU A C 1
ATOM 2732 O O . LEU A 1 360 ? 20.391 21.125 -7.082 1 97.12 360 LEU A O 1
ATOM 2736 N N . VAL A 1 361 ? 21.609 22.906 -6.461 1 97.19 361 VAL A N 1
ATOM 2737 C CA . VAL A 1 361 ? 21.734 23.391 -7.836 1 97.19 361 VAL A CA 1
ATOM 2738 C C . VAL A 1 361 ? 22.531 22.375 -8.664 1 97.19 361 VAL A C 1
ATOM 2740 O O . VAL A 1 361 ? 22.156 22.062 -9.789 1 97.19 361 VAL A O 1
ATOM 2743 N N . LYS A 1 362 ? 23.594 21.906 -8.117 1 97.38 362 LYS A N 1
ATOM 2744 C CA . LYS A 1 362 ? 24.375 20.891 -8.797 1 97.38 362 LYS A CA 1
ATOM 2745 C C . LYS A 1 362 ? 23.547 19.625 -9.047 1 97.38 362 LYS A C 1
ATOM 2747 O O . LYS A 1 362 ? 23.609 19.047 -10.125 1 97.38 362 LYS A O 1
ATOM 2752 N N . ALA A 1 363 ? 22.797 19.172 -8.039 1 97.38 363 ALA A N 1
ATOM 2753 C CA . ALA A 1 363 ? 21.938 18 -8.172 1 97.38 363 ALA A CA 1
ATOM 2754 C C . ALA A 1 363 ? 20.906 18.203 -9.297 1 97.38 363 ALA A C 1
ATOM 2756 O O . ALA A 1 363 ? 20.641 17.281 -10.062 1 97.38 363 ALA A O 1
ATOM 2757 N N . GLU A 1 364 ? 20.359 19.406 -9.367 1 95.94 364 GLU A N 1
ATOM 2758 C CA . GLU A 1 364 ? 19.391 19.734 -10.398 1 95.94 364 GLU A CA 1
ATOM 2759 C C . GLU A 1 364 ? 20 19.625 -11.797 1 95.94 364 GLU A C 1
ATOM 2761 O O . GLU A 1 364 ? 19.344 19.172 -12.734 1 95.94 364 GLU A O 1
ATOM 2766 N N . GLN A 1 365 ? 21.203 20.078 -11.953 1 95.75 365 GLN A N 1
ATOM 2767 C CA . GLN A 1 365 ? 21.906 20 -13.234 1 95.75 365 GLN A CA 1
ATOM 2768 C C . GLN A 1 365 ? 22.125 18.562 -13.672 1 95.75 365 GLN A C 1
ATOM 2770 O O . GLN A 1 365 ? 22.078 18.25 -14.859 1 95.75 365 GLN A O 1
ATOM 2775 N N . ILE A 1 366 ? 22.297 17.734 -12.719 1 96.38 366 ILE A N 1
ATOM 2776 C CA . ILE A 1 366 ? 22.609 16.344 -13.008 1 96.38 366 ILE A CA 1
ATOM 2777 C C . ILE A 1 366 ? 21.328 15.57 -13.273 1 96.38 366 ILE A C 1
ATOM 2779 O O . ILE A 1 366 ? 21.234 14.812 -14.242 1 96.38 366 ILE A O 1
ATOM 2783 N N . ALA A 1 367 ? 20.344 15.734 -12.445 1 95.06 367 ALA A N 1
ATOM 2784 C CA . ALA A 1 367 ? 19.094 14.984 -12.523 1 95.06 367 ALA A CA 1
ATOM 2785 C C . ALA A 1 367 ? 17.906 15.82 -12.039 1 95.06 367 ALA A C 1
ATOM 2787 O O . ALA A 1 367 ? 17.453 15.656 -10.906 1 95.06 367 ALA A O 1
ATOM 2788 N N . PRO A 1 368 ? 17.375 16.641 -12.875 1 91.75 368 PRO A N 1
ATOM 2789 C CA . PRO A 1 368 ? 16.328 17.578 -12.461 1 91.75 368 PRO A CA 1
ATOM 2790 C C . PRO A 1 368 ? 15.062 16.859 -11.977 1 91.75 368 PRO A C 1
ATOM 2792 O O . PRO A 1 368 ? 14.43 17.281 -11.008 1 91.75 368 PRO A O 1
ATOM 2795 N N . GLU A 1 369 ? 14.695 15.734 -12.555 1 86.88 369 GLU A N 1
ATOM 2796 C CA . GLU A 1 369 ? 13.477 15.023 -12.172 1 86.88 369 GLU A CA 1
ATOM 2797 C C . GLU A 1 369 ? 13.625 14.391 -10.789 1 86.88 369 GLU A C 1
ATOM 2799 O O . GLU A 1 369 ? 12.641 14.281 -10.047 1 86.88 369 GLU A O 1
ATOM 2804 N N . GLU A 1 370 ? 14.852 13.969 -10.469 1 89.62 370 GLU A N 1
ATOM 2805 C CA . GLU A 1 370 ? 15.102 13.43 -9.133 1 89.62 370 GLU A CA 1
ATOM 2806 C C . GLU A 1 370 ? 14.773 14.461 -8.055 1 89.62 370 GLU A C 1
ATOM 2808 O O . GLU A 1 370 ? 14.125 14.133 -7.059 1 89.62 370 GLU A O 1
ATOM 2813 N N . LEU A 1 371 ? 15.172 15.695 -8.297 1 89.12 371 LEU A N 1
ATOM 2814 C CA . LEU A 1 371 ? 14.922 16.75 -7.324 1 89.12 371 LEU A CA 1
ATOM 2815 C C . LEU A 1 371 ? 13.438 17.109 -7.281 1 89.12 371 LEU A C 1
ATOM 2817 O O . LEU A 1 371 ? 12.852 17.219 -6.203 1 89.12 371 LEU A O 1
ATOM 2821 N N . ALA A 1 372 ? 12.906 17.219 -8.43 1 84 372 ALA A N 1
ATOM 2822 C CA . ALA A 1 372 ? 11.516 17.656 -8.531 1 84 372 ALA A CA 1
ATOM 2823 C C . ALA A 1 372 ? 10.578 16.641 -7.891 1 84 372 ALA A C 1
ATOM 2825 O O . ALA A 1 372 ? 9.555 17 -7.309 1 84 372 ALA A O 1
ATOM 2826 N N . GLU A 1 373 ? 11.016 15.391 -7.926 1 78.31 373 GLU A N 1
ATOM 2827 C CA . GLU A 1 373 ? 10.109 14.336 -7.488 1 78.31 373 GLU A CA 1
ATOM 2828 C C . GLU A 1 373 ? 10.422 13.898 -6.062 1 78.31 373 GLU A C 1
ATOM 2830 O O . GLU A 1 373 ? 9.633 13.172 -5.445 1 78.31 373 GLU A O 1
ATOM 2835 N N . THR A 1 374 ? 11.523 14.32 -5.566 1 78.56 374 THR A N 1
ATOM 2836 C CA . THR A 1 374 ? 11.867 14 -4.188 1 78.56 374 THR A CA 1
ATOM 2837 C C . THR A 1 374 ? 11.164 14.945 -3.219 1 78.56 374 THR A C 1
ATOM 2839 O O . THR A 1 374 ? 11.453 16.141 -3.189 1 78.56 374 THR A O 1
ATOM 2842 N N . PRO A 1 375 ? 10.305 14.484 -2.441 1 67.31 375 PRO A N 1
ATOM 2843 C CA . PRO A 1 375 ? 9.477 15.352 -1.599 1 67.31 375 PRO A CA 1
ATOM 2844 C C . PRO A 1 375 ? 10.297 16.172 -0.617 1 67.31 375 PRO A C 1
ATOM 2846 O O . PRO A 1 375 ? 9.961 17.328 -0.338 1 67.31 375 PRO A O 1
ATOM 2849 N N . ARG A 1 376 ? 11.367 15.719 -0.202 1 74.62 376 ARG A N 1
ATOM 2850 C CA . ARG A 1 376 ? 12.172 16.391 0.813 1 74.62 376 ARG A CA 1
ATOM 2851 C C . ARG A 1 376 ? 12.836 17.641 0.25 1 74.62 376 ARG A C 1
ATOM 2853 O O . ARG A 1 376 ? 13.195 18.547 1.001 1 74.62 376 ARG A O 1
ATOM 2860 N N . VAL A 1 377 ? 12.969 17.703 -1.024 1 86.19 377 VAL A N 1
ATOM 2861 C CA . VAL A 1 377 ? 13.719 18.797 -1.644 1 86.19 377 VAL A CA 1
ATOM 2862 C C . VAL A 1 377 ? 12.977 20.109 -1.444 1 86.19 377 VAL A C 1
ATOM 2864 O O . VAL A 1 377 ? 13.594 21.141 -1.162 1 86.19 377 VAL A O 1
ATOM 2867 N N . ALA A 1 378 ? 11.734 20.109 -1.584 1 76.94 378 ALA A N 1
ATOM 2868 C CA . ALA A 1 378 ? 10.961 21.312 -1.329 1 76.94 378 ALA A CA 1
ATOM 2869 C C . ALA A 1 378 ? 11.203 21.828 0.086 1 76.94 378 ALA A C 1
ATOM 2871 O O . ALA A 1 378 ? 11.375 23.031 0.292 1 76.94 378 ALA A O 1
ATOM 2872 N N . GLU A 1 379 ? 11.344 20.891 0.899 1 72.06 379 GLU A N 1
ATOM 2873 C CA . GLU A 1 379 ? 11.609 21.219 2.295 1 72.06 379 GLU A CA 1
ATOM 2874 C C . GLU A 1 379 ? 13 21.812 2.467 1 72.06 379 GLU A C 1
ATOM 2876 O O . GLU A 1 379 ? 13.195 22.75 3.244 1 72.06 379 GLU A O 1
ATOM 2881 N N . LEU A 1 380 ? 13.852 21.297 1.83 1 84.69 380 LEU A N 1
ATOM 2882 C CA . LEU A 1 380 ? 15.219 21.797 1.898 1 84.69 380 LEU A CA 1
ATOM 2883 C C . LEU A 1 380 ? 15.305 23.219 1.385 1 84.69 380 LEU A C 1
ATOM 2885 O O . LEU A 1 380 ? 16 24.047 1.965 1 84.69 380 LEU A O 1
ATOM 2889 N N . ILE A 1 381 ? 14.594 23.5 0.378 1 85.5 381 ILE A N 1
ATOM 2890 C CA . ILE A 1 381 ? 14.57 24.844 -0.186 1 85.5 381 ILE A CA 1
ATOM 2891 C C . ILE A 1 381 ? 13.961 25.828 0.822 1 85.5 381 ILE A C 1
ATOM 2893 O O . ILE A 1 381 ? 14.492 26.922 1.031 1 85.5 381 ILE A O 1
ATOM 2897 N N . ASP A 1 382 ? 12.977 25.359 1.456 1 77.5 382 ASP A N 1
ATOM 2898 C CA . ASP A 1 382 ? 12.359 26.172 2.494 1 77.5 382 ASP A CA 1
ATOM 2899 C C . ASP A 1 382 ? 13.328 26.422 3.65 1 77.5 382 ASP A C 1
ATOM 2901 O O . ASP A 1 382 ? 13.398 27.531 4.176 1 77.5 382 ASP A O 1
ATOM 2905 N N . ASP A 1 383 ? 14.039 25.406 4.012 1 78.06 383 ASP A N 1
ATOM 2906 C CA . ASP A 1 383 ? 15.016 25.516 5.098 1 78.06 383 ASP A CA 1
ATOM 2907 C C . ASP A 1 383 ? 16.125 26.5 4.746 1 78.06 383 ASP A C 1
ATOM 2909 O O . ASP A 1 383 ? 16.578 27.266 5.598 1 78.06 383 ASP A O 1
ATOM 2913 N N . ILE A 1 384 ? 16.5 26.516 3.561 1 87.88 384 ILE A N 1
ATOM 2914 C CA . ILE A 1 384 ? 17.516 27.438 3.098 1 87.88 384 ILE A CA 1
ATOM 2915 C C . ILE A 1 384 ? 17 28.875 3.168 1 87.88 384 ILE A C 1
ATOM 2917 O O . ILE A 1 384 ? 17.719 29.781 3.609 1 87.88 384 ILE A O 1
ATOM 2921 N N . GLU A 1 385 ? 15.766 28.984 2.779 1 81.25 385 GLU A N 1
ATOM 2922 C CA . GLU A 1 385 ? 15.141 30.297 2.826 1 81.25 385 GLU A CA 1
ATOM 2923 C C . GLU A 1 385 ? 15.031 30.812 4.262 1 81.25 385 GLU A C 1
ATOM 2925 O O . GLU A 1 385 ? 15.305 31.984 4.531 1 81.25 385 GLU A O 1
ATOM 2930 N N . ALA A 1 386 ? 14.703 29.969 5.086 1 77.31 386 ALA A N 1
ATOM 2931 C CA . ALA A 1 386 ? 14.539 30.328 6.488 1 77.31 386 ALA A CA 1
ATOM 2932 C C . ALA A 1 386 ? 15.875 30.703 7.125 1 77.31 386 ALA A C 1
ATOM 2934 O O . ALA A 1 386 ? 15.938 31.578 7.98 1 77.31 386 ALA A O 1
ATOM 2935 N N . LEU A 1 387 ? 16.891 30.062 6.781 1 78.38 387 LEU A N 1
ATOM 2936 C CA . LEU A 1 387 ? 18.234 30.297 7.316 1 78.38 387 LEU A CA 1
ATOM 2937 C C . LEU A 1 387 ? 18.828 31.578 6.75 1 78.38 387 LEU A C 1
ATOM 2939 O O . LEU A 1 387 ? 19.734 32.156 7.348 1 78.38 387 LEU A O 1
ATOM 2943 N N . ASN A 1 388 ? 18.359 31.938 5.5 1 81 388 ASN A N 1
ATOM 2944 C CA . ASN A 1 388 ? 18.922 33.094 4.816 1 81 388 ASN A CA 1
ATOM 2945 C C . ASN A 1 388 ? 17.844 34.125 4.504 1 81 388 ASN A C 1
ATOM 2947 O O . ASN A 1 388 ? 17.688 34.562 3.355 1 81 388 ASN A O 1
ATOM 2951 N N . ARG A 1 389 ? 17.125 34.594 5.48 1 64.81 389 ARG A N 1
ATOM 2952 C CA . ARG A 1 389 ? 16.016 35.5 5.285 1 64.81 389 ARG A CA 1
ATOM 2953 C C . ARG A 1 389 ? 16.516 36.875 4.852 1 64.81 389 ARG A C 1
ATOM 2955 O O . ARG A 1 389 ? 15.922 37.531 3.979 1 64.81 389 ARG A O 1
ATOM 2962 N N . ARG A 1 390 ? 17.578 37.406 5.547 1 71.38 390 ARG A N 1
ATOM 2963 C CA . ARG A 1 390 ? 18.125 38.719 5.195 1 71.38 390 ARG A CA 1
ATOM 2964 C C . ARG A 1 390 ? 19.656 38.688 5.18 1 71.38 390 ARG A C 1
ATOM 2966 O O . ARG A 1 390 ? 20.281 38.5 6.223 1 71.38 390 ARG A O 1
ATOM 2973 N N . PRO A 1 391 ? 20.125 38.75 3.918 1 73.12 391 PRO A N 1
ATOM 2974 C CA . PRO A 1 391 ? 19.547 38.812 2.57 1 73.12 391 PRO A CA 1
ATOM 2975 C C . PRO A 1 391 ? 19.156 37.438 2.023 1 73.12 391 PRO A C 1
ATOM 2977 O O . PRO A 1 391 ? 19.703 36.438 2.467 1 73.12 391 PRO A O 1
ATOM 2980 N N . ARG A 1 392 ? 18.266 37.5 1.14 1 80.31 392 ARG A N 1
ATOM 2981 C CA . ARG A 1 392 ? 17.875 36.281 0.458 1 80.31 392 ARG A CA 1
ATOM 2982 C C . ARG A 1 392 ? 19.016 35.719 -0.38 1 80.31 392 ARG A C 1
ATOM 2984 O O . ARG A 1 392 ? 19.766 36.469 -0.99 1 80.31 392 ARG A O 1
ATOM 2991 N N . LEU A 1 393 ? 19.203 34.531 -0.288 1 88.56 393 LEU A N 1
ATOM 2992 C CA . LEU A 1 393 ? 20.25 33.875 -1.077 1 88.56 393 LEU A CA 1
ATOM 2993 C C . LEU A 1 393 ? 19.906 33.906 -2.562 1 88.56 393 LEU A C 1
ATOM 2995 O O . LEU A 1 393 ? 18.844 33.406 -2.967 1 88.56 393 LEU A O 1
ATOM 2999 N N . PRO A 1 394 ? 20.688 34.594 -3.283 1 89.25 394 PRO A N 1
ATOM 3000 C CA . PRO A 1 394 ? 20.438 34.625 -4.723 1 89.25 394 PRO A CA 1
ATOM 3001 C C . PRO A 1 394 ? 20.406 33.219 -5.352 1 89.25 394 PRO A C 1
ATOM 3003 O O . PRO A 1 394 ? 21.219 32.375 -5.004 1 89.25 394 PRO A O 1
ATOM 3006 N N . GLY A 1 395 ? 19.406 32.938 -6.152 1 91.19 395 GLY A N 1
ATOM 3007 C CA . GLY A 1 395 ? 19.328 31.672 -6.863 1 91.19 395 GLY A CA 1
ATOM 3008 C C . GLY A 1 395 ? 18.297 30.734 -6.289 1 91.19 395 GLY A C 1
ATOM 3009 O O . GLY A 1 395 ? 17.859 29.781 -6.961 1 91.19 395 GLY A O 1
ATOM 3010 N N . LEU A 1 396 ? 17.953 30.969 -5.059 1 91.56 396 LEU A N 1
ATOM 3011 C CA . LEU A 1 396 ? 17.031 30.062 -4.398 1 91.56 396 LEU A CA 1
ATOM 3012 C C . LEU A 1 396 ? 15.656 30.109 -5.051 1 91.56 396 LEU A C 1
ATOM 3014 O O . LEU A 1 396 ? 15.062 29.062 -5.32 1 91.56 396 LEU A O 1
ATOM 3018 N N . ARG A 1 397 ? 15.164 31.281 -5.262 1 85.5 397 ARG A N 1
ATOM 3019 C CA . ARG A 1 397 ? 13.867 31.453 -5.902 1 85.5 397 ARG A CA 1
ATOM 3020 C C . ARG A 1 397 ? 13.859 30.859 -7.305 1 85.5 397 ARG A C 1
ATOM 3022 O O . ARG A 1 397 ? 12.875 30.266 -7.727 1 85.5 397 ARG A O 1
ATOM 3029 N N . GLU A 1 398 ? 14.922 31.078 -8.008 1 91.25 398 GLU A N 1
ATOM 3030 C CA . GLU A 1 398 ? 15.047 30.547 -9.359 1 91.25 398 GLU A CA 1
ATOM 3031 C C . GLU A 1 398 ? 15.023 29.016 -9.352 1 91.25 398 GLU A C 1
ATOM 3033 O O . GLU A 1 398 ? 14.406 28.391 -10.219 1 91.25 398 GLU A O 1
ATOM 3038 N N . LEU A 1 399 ? 15.711 28.469 -8.398 1 92.94 399 LEU A N 1
ATOM 3039 C CA . LEU A 1 399 ? 15.719 27.016 -8.273 1 92.94 399 LEU A CA 1
ATOM 3040 C C . LEU A 1 399 ? 14.305 26.484 -8.039 1 92.94 399 LEU A C 1
ATOM 3042 O O . LEU A 1 399 ? 13.883 25.531 -8.688 1 92.94 399 LEU A O 1
ATOM 3046 N N . ARG A 1 400 ? 13.602 27.094 -7.137 1 87.81 400 ARG A N 1
ATOM 3047 C CA . ARG A 1 400 ? 12.234 26.688 -6.832 1 87.81 400 ARG A CA 1
ATOM 3048 C C . ARG A 1 400 ? 11.352 26.766 -8.07 1 87.81 400 ARG A C 1
ATOM 3050 O O . ARG A 1 400 ? 10.555 25.859 -8.344 1 87.81 400 ARG A O 1
ATOM 3057 N N . GLN A 1 401 ? 11.531 27.812 -8.852 1 84.62 401 GLN A N 1
ATOM 3058 C CA . GLN A 1 401 ? 10.742 28.031 -10.062 1 84.62 401 GLN A CA 1
ATOM 3059 C C . GLN A 1 401 ? 11.039 26.953 -11.109 1 84.62 401 GLN A C 1
ATOM 3061 O O . GLN A 1 401 ? 10.125 26.469 -11.789 1 84.62 401 GLN A O 1
ATOM 3066 N N . ARG A 1 402 ? 12.234 26.625 -11.211 1 89.44 402 ARG A N 1
ATOM 3067 C CA . ARG A 1 402 ? 12.617 25.609 -12.203 1 89.44 402 ARG A CA 1
ATOM 3068 C C . ARG A 1 402 ? 12.078 24.234 -11.828 1 89.44 402 ARG A C 1
ATOM 3070 O O . ARG A 1 402 ? 11.695 23.453 -12.695 1 89.44 402 ARG A O 1
ATOM 3077 N N . LEU A 1 403 ? 12.008 23.969 -10.57 1 85.31 403 LEU A N 1
ATOM 3078 C CA . LEU A 1 403 ? 11.609 22.641 -10.117 1 85.31 403 LEU A CA 1
ATOM 3079 C C . LEU A 1 403 ? 10.094 22.516 -10.078 1 85.31 403 LEU A C 1
ATOM 3081 O O . LEU A 1 403 ? 9.539 21.469 -10.422 1 85.31 403 LEU A O 1
ATOM 3085 N N . TYR A 1 404 ? 9.43 23.547 -9.672 1 73.94 404 TYR A N 1
ATOM 3086 C CA . TYR A 1 404 ? 8.016 23.406 -9.344 1 73.94 404 TYR A CA 1
ATOM 3087 C C . TYR A 1 404 ? 7.168 24.422 -10.109 1 73.94 404 TYR A C 1
ATOM 3089 O O . TYR A 1 404 ? 5.949 24.484 -9.93 1 73.94 404 TYR A O 1
ATOM 3097 N N . GLY A 1 405 ? 7.711 25.328 -10.898 1 70.62 405 GLY A N 1
ATOM 3098 C CA . GLY A 1 405 ? 6.977 26.344 -11.633 1 70.62 405 GLY A CA 1
ATOM 3099 C C . GLY A 1 405 ? 6.367 25.828 -12.922 1 70.62 405 GLY A C 1
ATOM 3100 O O . GLY A 1 405 ? 6.77 24.781 -13.43 1 70.62 405 GLY A O 1
ATOM 3101 N N . MET B 1 1 ? 11.797 5.102 28.547 1 21.81 1 MET B N 1
ATOM 3102 C CA . MET B 1 1 ? 10.539 5.82 28.719 1 21.81 1 MET B CA 1
ATOM 3103 C C . MET B 1 1 ? 9.562 5.512 27.594 1 21.81 1 MET B C 1
ATOM 3105 O O . MET B 1 1 ? 9.969 5.355 26.438 1 21.81 1 MET B O 1
ATOM 3109 N N . PRO B 1 2 ? 8.461 4.941 27.828 1 26.34 2 PRO B N 1
ATOM 3110 C CA . PRO B 1 2 ? 7.512 4.457 26.828 1 26.34 2 PRO B CA 1
ATOM 3111 C C . PRO B 1 2 ? 7.285 5.461 25.703 1 26.34 2 PRO B C 1
ATOM 3113 O O . PRO B 1 2 ? 7.398 6.672 25.906 1 26.34 2 PRO B O 1
ATOM 3116 N N . ARG B 1 3 ? 7.582 5.219 24.609 1 35.62 3 ARG B N 1
ATOM 3117 C CA . ARG B 1 3 ? 7.445 6.258 23.594 1 35.62 3 ARG B CA 1
ATOM 3118 C C . ARG B 1 3 ? 6.16 7.055 23.797 1 35.62 3 ARG B C 1
ATOM 3120 O O . ARG B 1 3 ? 5.066 6.551 23.531 1 35.62 3 ARG B O 1
ATOM 3127 N N . ALA B 1 4 ? 5.844 7.812 24.75 1 40.06 4 ALA B N 1
ATOM 3128 C CA . ALA B 1 4 ? 4.82 8.781 25.125 1 40.06 4 ALA B CA 1
ATOM 3129 C C . ALA B 1 4 ? 4.281 9.523 23.906 1 40.06 4 ALA B C 1
ATOM 3131 O O . ALA B 1 4 ? 5.023 9.789 22.953 1 40.06 4 ALA B O 1
ATOM 3132 N N . ASP B 1 5 ? 2.877 9.555 23.625 1 51.66 5 ASP B N 1
ATOM 3133 C CA . ASP B 1 5 ? 1.984 10.219 22.672 1 51.66 5 ASP B CA 1
ATOM 3134 C C . ASP B 1 5 ? 2.381 11.68 22.484 1 51.66 5 ASP B C 1
ATOM 3136 O O . ASP B 1 5 ? 2.018 12.539 23.281 1 51.66 5 ASP B O 1
ATOM 3140 N N . ARG B 1 6 ? 3.32 11.961 21.922 1 63.44 6 ARG B N 1
ATOM 3141 C CA . ARG B 1 6 ? 3.863 13.305 21.797 1 63.44 6 ARG B CA 1
ATOM 3142 C C . ARG B 1 6 ? 2.928 14.203 20.984 1 63.44 6 ARG B C 1
ATOM 3144 O O . ARG B 1 6 ? 2.316 13.75 20.016 1 63.44 6 ARG B O 1
ATOM 3151 N N . THR B 1 7 ? 2.629 15.281 21.516 1 74.69 7 THR B N 1
ATOM 3152 C CA . THR B 1 7 ? 1.874 16.281 20.781 1 74.69 7 THR B CA 1
ATOM 3153 C C . THR B 1 7 ? 2.656 16.766 19.562 1 74.69 7 THR B C 1
ATOM 3155 O O . THR B 1 7 ? 3.869 16.562 19.469 1 74.69 7 THR B O 1
ATOM 3158 N N . PRO B 1 8 ? 2.008 17.234 18.656 1 80.06 8 PRO B N 1
ATOM 3159 C CA . PRO B 1 8 ? 2.732 17.797 17.5 1 80.06 8 PRO B CA 1
ATOM 3160 C C . PRO B 1 8 ? 3.828 18.766 17.922 1 80.06 8 PRO B C 1
ATOM 3162 O O . PRO B 1 8 ? 4.906 18.781 17.312 1 80.06 8 PRO B O 1
ATOM 3165 N N . GLY B 1 9 ? 3.494 19.531 18.984 1 83.75 9 GLY B N 1
ATOM 3166 C CA . GLY B 1 9 ? 4.492 20.469 19.484 1 83.75 9 GLY B CA 1
ATOM 3167 C C . GLY B 1 9 ? 5.73 19.797 20.031 1 83.75 9 GLY B C 1
ATOM 3168 O O . GLY B 1 9 ? 6.852 20.234 19.781 1 83.75 9 GLY B O 1
ATOM 3169 N N . GLU B 1 10 ? 5.406 18.703 20.766 1 81.56 10 GLU B N 1
ATOM 3170 C CA . GLU B 1 10 ? 6.527 17.922 21.281 1 81.56 10 GLU B CA 1
ATOM 3171 C C . GLU B 1 10 ? 7.355 17.312 20.156 1 81.56 10 GLU B C 1
ATOM 3173 O O . GLU B 1 10 ? 8.578 17.234 20.25 1 81.56 10 GLU B O 1
ATOM 3178 N N . LEU B 1 11 ? 6.645 16.922 19.203 1 80.19 11 LEU B N 1
ATOM 3179 C CA . LEU B 1 11 ? 7.336 16.391 18.031 1 80.19 11 LEU B CA 1
ATOM 3180 C C . LEU B 1 11 ? 8.203 17.453 17.375 1 80.19 11 LEU B C 1
ATOM 3182 O O . LEU B 1 11 ? 9.312 17.172 16.938 1 80.19 11 LEU B O 1
ATOM 3186 N N . VAL B 1 12 ? 7.676 18.609 17.375 1 84.19 12 VAL B N 1
ATOM 3187 C CA . VAL B 1 12 ? 8.438 19.734 16.812 1 84.19 12 VAL B CA 1
ATOM 3188 C C . VAL B 1 12 ? 9.734 19.922 17.609 1 84.19 12 VAL B C 1
ATOM 3190 O O . VAL B 1 12 ? 10.812 20.031 17.016 1 84.19 12 VAL B O 1
ATOM 3193 N N . GLY B 1 13 ? 9.578 19.891 18.906 1 85.94 13 GLY B N 1
ATOM 3194 C CA . GLY B 1 13 ? 10.75 20.016 19.75 1 85.94 13 GLY B CA 1
ATOM 3195 C C . GLY B 1 13 ? 11.766 18.906 19.531 1 85.94 13 GLY B C 1
ATOM 3196 O O . GLY B 1 13 ? 12.969 19.172 19.438 1 85.94 13 GLY B O 1
ATOM 3197 N N . ARG B 1 14 ? 11.266 17.797 19.5 1 81.12 14 ARG B N 1
ATOM 3198 C CA . ARG B 1 14 ? 12.117 16.625 19.312 1 81.12 14 ARG B CA 1
ATOM 3199 C C . ARG B 1 14 ? 12.891 16.703 18 1 81.12 14 ARG B C 1
ATOM 3201 O O . ARG B 1 14 ? 14.117 16.562 18 1 81.12 14 ARG B O 1
ATOM 3208 N N . TYR B 1 15 ? 12.172 16.922 16.984 1 78.12 15 TYR B N 1
ATOM 3209 C CA . TYR B 1 15 ? 12.789 16.953 15.664 1 78.12 15 TYR B CA 1
ATOM 3210 C C . TYR B 1 15 ? 13.695 18.156 15.508 1 78.12 15 TYR B C 1
ATOM 3212 O O . TYR B 1 15 ? 14.734 18.094 14.852 1 78.12 15 TYR B O 1
ATOM 3220 N N . ARG B 1 16 ? 13.258 19.234 16.125 1 82.31 16 ARG B N 1
ATOM 3221 C CA . ARG B 1 16 ? 14.086 20.422 16.125 1 82.31 16 ARG B CA 1
ATOM 3222 C C . ARG B 1 16 ? 15.43 20.172 16.797 1 82.31 16 ARG B C 1
ATOM 3224 O O . ARG B 1 16 ? 16.484 20.531 16.25 1 82.31 16 ARG B O 1
ATOM 3231 N N . LYS B 1 17 ? 15.281 19.547 17.875 1 80.38 17 LYS B N 1
ATOM 3232 C CA . LYS B 1 17 ? 16.484 19.219 18.625 1 80.38 17 LYS B CA 1
ATOM 3233 C C . LYS B 1 17 ? 17.344 18.203 17.859 1 80.38 17 LYS B C 1
ATOM 3235 O O . LYS B 1 17 ? 18.578 18.312 17.859 1 80.38 17 LYS B O 1
ATOM 3240 N N . GLU B 1 18 ? 16.719 17.297 17.281 1 73 18 GLU B N 1
ATOM 3241 C CA . GLU B 1 18 ? 17.422 16.281 16.5 1 73 18 GLU B CA 1
ATOM 3242 C C . GLU B 1 18 ? 18.188 16.906 15.336 1 73 18 GLU B C 1
ATOM 3244 O O . GLU B 1 18 ? 19.234 16.391 14.93 1 73 18 GLU B O 1
ATOM 3249 N N . ARG B 1 19 ? 17.656 18.031 14.938 1 68 19 ARG B N 1
ATOM 3250 C CA . ARG B 1 19 ? 18.266 18.75 13.828 1 68 19 ARG B CA 1
ATOM 3251 C C . ARG B 1 19 ? 19.219 19.828 14.336 1 68 19 ARG B C 1
ATOM 3253 O O . ARG B 1 19 ? 19.719 20.641 13.555 1 68 19 ARG B O 1
ATOM 3260 N N . ASN B 1 20 ? 19.312 19.859 15.656 1 74.94 20 ASN B N 1
ATOM 3261 C CA . ASN B 1 20 ? 20.109 20.844 16.359 1 74.94 20 ASN B CA 1
ATOM 3262 C C . ASN B 1 20 ? 19.719 22.266 15.961 1 74.94 20 ASN B C 1
ATOM 3264 O O . ASN B 1 20 ? 20.594 23.109 15.727 1 74.94 20 ASN B O 1
ATOM 3268 N N . TRP B 1 21 ? 18.516 22.469 15.695 1 80.31 21 TRP B N 1
ATOM 3269 C CA . TRP B 1 21 ? 17.953 23.797 15.461 1 80.31 21 TRP B CA 1
ATOM 3270 C C . TRP B 1 21 ? 17.547 24.453 16.766 1 80.31 21 TRP B C 1
ATOM 3272 O O . TRP B 1 21 ? 17.016 23.781 17.672 1 80.31 21 TRP B O 1
ATOM 3282 N N . SER B 1 22 ? 17.953 25.719 16.812 1 83.94 22 SER B N 1
ATOM 3283 C CA . SER B 1 22 ? 17.375 26.5 17.906 1 83.94 22 SER B CA 1
ATOM 3284 C C . SER B 1 22 ? 15.93 26.891 17.594 1 83.94 22 SER B C 1
ATOM 3286 O O . SER B 1 22 ? 15.477 26.766 16.453 1 83.94 22 SER B O 1
ATOM 3288 N N . ARG B 1 23 ? 15.258 27.297 18.609 1 88.06 23 ARG B N 1
ATOM 3289 C CA . ARG B 1 23 ? 13.891 27.766 18.406 1 88.06 23 ARG B CA 1
ATOM 3290 C C . ARG B 1 23 ? 13.867 29 17.5 1 88.06 23 ARG B C 1
ATOM 3292 O O . ARG B 1 23 ? 12.938 29.156 16.703 1 88.06 23 ARG B O 1
ATOM 3299 N N . GLU B 1 24 ? 14.906 29.828 17.672 1 81.38 24 GLU B N 1
ATOM 3300 C CA . GLU B 1 24 ? 15.008 31.031 16.844 1 81.38 24 GLU B CA 1
ATOM 3301 C C . GLU B 1 24 ? 15.117 30.688 15.367 1 81.38 24 GLU B C 1
ATOM 3303 O O . GLU B 1 24 ? 14.461 31.297 14.523 1 81.38 24 GLU B O 1
ATOM 3308 N N . ARG B 1 25 ? 15.844 29.703 15.148 1 79.69 25 ARG B N 1
ATOM 3309 C CA . ARG B 1 25 ? 16.031 29.281 13.766 1 79.69 25 ARG B CA 1
ATOM 3310 C C . ARG B 1 25 ? 14.734 28.734 13.18 1 79.69 25 ARG B C 1
ATOM 3312 O O . ARG B 1 25 ? 14.359 29.078 12.055 1 79.69 25 ARG B O 1
ATOM 3319 N N . LEU B 1 26 ? 14.164 27.891 13.883 1 84.88 26 LEU B N 1
ATOM 3320 C CA . LEU B 1 26 ? 12.898 27.344 13.414 1 84.88 26 LEU B CA 1
ATOM 3321 C C . LEU B 1 26 ? 11.875 28.453 13.188 1 84.88 26 LEU B C 1
ATOM 3323 O O . LEU B 1 26 ? 11.164 28.453 12.18 1 84.88 26 LEU B O 1
ATOM 3327 N N . ALA B 1 27 ? 11.781 29.344 14.07 1 81.31 27 ALA B N 1
ATOM 3328 C CA . ALA B 1 27 ? 10.828 30.453 14 1 81.31 27 ALA B CA 1
ATOM 3329 C C . ALA B 1 27 ? 11.031 31.266 12.727 1 81.31 27 ALA B C 1
ATOM 3331 O O . ALA B 1 27 ? 10.062 31.625 12.055 1 81.31 27 ALA B O 1
ATOM 3332 N N . GLY B 1 28 ? 12.133 31.516 12.523 1 73.88 28 GLY B N 1
ATOM 3333 C CA . GLY B 1 28 ? 12.445 32.25 11.312 1 73.88 28 GLY B CA 1
ATOM 3334 C C . GLY B 1 28 ? 12.039 31.516 10.047 1 73.88 28 GLY B C 1
ATOM 3335 O O . GLY B 1 28 ? 11.492 32.125 9.117 1 73.88 28 GLY B O 1
ATOM 3336 N N . GLN B 1 29 ? 12.273 30.172 10.047 1 72.25 29 GLN B N 1
ATOM 3337 C CA . GLN B 1 29 ? 12 29.359 8.867 1 72.25 29 GLN B CA 1
ATOM 3338 C C . GLN B 1 29 ? 10.5 29.281 8.594 1 72.25 29 GLN B C 1
ATOM 3340 O O . GLN B 1 29 ? 10.078 29.172 7.441 1 72.25 29 GLN B O 1
ATOM 3345 N N . ILE B 1 30 ? 9.781 29.281 9.648 1 74.81 30 ILE B N 1
ATOM 3346 C CA . ILE B 1 30 ? 8.352 29.094 9.469 1 74.81 30 ILE B CA 1
ATOM 3347 C C . ILE B 1 30 ? 7.629 30.438 9.586 1 74.81 30 ILE B C 1
ATOM 3349 O O . ILE B 1 30 ? 6.398 30.484 9.609 1 74.81 30 ILE B O 1
ATOM 3353 N N . HIS B 1 31 ? 8.508 31.531 9.672 1 73.62 31 HIS B N 1
ATOM 3354 C CA . HIS B 1 31 ? 8 32.906 9.773 1 73.62 31 HIS B CA 1
ATOM 3355 C C . HIS B 1 31 ? 7.02 33.031 10.938 1 73.62 31 HIS B C 1
ATOM 3357 O O . HIS B 1 31 ? 5.91 33.531 10.766 1 73.62 31 HIS B O 1
ATOM 3363 N N . LYS B 1 32 ? 7.457 32.5 11.992 1 81.31 32 LYS B N 1
ATOM 3364 C CA . LYS B 1 32 ? 6.758 32.656 13.266 1 81.31 32 LYS B CA 1
ATOM 3365 C C . LYS B 1 32 ? 7.684 33.25 14.328 1 81.31 32 LYS B C 1
ATOM 3367 O O . LYS B 1 32 ? 8.883 33.406 14.086 1 81.31 32 LYS B O 1
ATOM 3372 N N . SER B 1 33 ? 7.23 33.656 15.359 1 76.75 33 SER B N 1
ATOM 3373 C CA . SER B 1 33 ? 8.047 34.188 16.453 1 76.75 33 SER B CA 1
ATOM 3374 C C . SER B 1 33 ? 8.68 33.031 17.25 1 76.75 33 SER B C 1
ATOM 3376 O O . SER B 1 33 ? 8.172 31.922 17.281 1 76.75 33 SER B O 1
ATOM 3378 N N . VAL B 1 34 ? 9.82 33.406 17.812 1 83.38 34 VAL B N 1
ATOM 3379 C CA . VAL B 1 34 ? 10.484 32.438 18.688 1 83.38 34 VAL B CA 1
ATOM 3380 C C . VAL B 1 34 ? 9.539 32.031 19.828 1 83.38 34 VAL B C 1
ATOM 3382 O O . VAL B 1 34 ? 9.516 30.875 20.234 1 83.38 34 VAL B O 1
ATOM 3385 N N . SER B 1 35 ? 8.789 33.031 20.25 1 79.38 35 SER B N 1
ATOM 3386 C CA . SER B 1 35 ? 7.816 32.75 21.297 1 79.38 35 SER B CA 1
ATOM 3387 C C . SER B 1 35 ? 6.781 31.719 20.844 1 79.38 35 SER B C 1
ATOM 3389 O O . SER B 1 35 ? 6.387 30.844 21.609 1 79.38 35 SER B O 1
ATOM 3391 N N . TRP B 1 36 ? 6.414 31.812 19.625 1 84.94 36 TRP B N 1
ATOM 3392 C CA . TRP B 1 36 ? 5.441 30.859 19.078 1 84.94 36 TRP B CA 1
ATOM 3393 C C . TRP B 1 36 ? 5.996 29.438 19.078 1 84.94 36 TRP B C 1
ATOM 3395 O O . TRP B 1 36 ? 5.324 28.516 19.531 1 84.94 36 TRP B O 1
ATOM 3405 N N . VAL B 1 37 ? 7.203 29.328 18.688 1 89.94 37 VAL B N 1
ATOM 3406 C CA . VAL B 1 37 ? 7.832 28 18.625 1 89.94 37 VAL B CA 1
ATOM 3407 C C . VAL B 1 37 ? 7.93 27.422 20.047 1 89.94 37 VAL B C 1
ATOM 3409 O O . VAL B 1 37 ? 7.613 26.25 20.25 1 89.94 37 VAL B O 1
ATOM 3412 N N . ALA B 1 38 ? 8.344 28.281 20.875 1 85 38 ALA B N 1
ATOM 3413 C CA . ALA B 1 38 ? 8.461 27.828 22.266 1 85 38 ALA B CA 1
ATOM 3414 C C . ALA B 1 38 ? 7.113 27.375 22.812 1 85 38 ALA B C 1
ATOM 3416 O O . ALA B 1 38 ? 7.031 26.344 23.484 1 85 38 ALA B O 1
ATOM 3417 N N . GLN B 1 39 ? 6.137 28.125 22.531 1 83 39 GLN B N 1
ATOM 3418 C CA . GLN B 1 39 ? 4.801 27.812 23.016 1 83 39 GLN B CA 1
ATOM 3419 C C . GLN B 1 39 ? 4.277 26.5 22.422 1 83 39 GLN B C 1
ATOM 3421 O O . GLN B 1 39 ? 3.641 25.703 23.109 1 83 39 GLN B O 1
ATOM 3426 N N . ILE B 1 40 ? 4.59 26.297 21.125 1 85.88 40 ILE B N 1
ATOM 3427 C CA . ILE B 1 40 ? 4.133 25.062 20.469 1 85.88 40 ILE B CA 1
ATOM 3428 C C . ILE B 1 40 ? 4.855 23.859 21.078 1 85.88 40 ILE B C 1
ATOM 3430 O O . ILE B 1 40 ? 4.246 22.828 21.328 1 85.88 40 ILE B O 1
ATOM 3434 N N . GLU B 1 41 ? 6.094 24.047 21.328 1 88.12 41 GLU B N 1
ATOM 3435 C CA . GLU B 1 41 ? 6.891 22.938 21.844 1 88.12 41 GLU B CA 1
ATOM 3436 C C . GLU B 1 41 ? 6.477 22.578 23.266 1 88.12 41 GLU B C 1
ATOM 3438 O O . GLU B 1 41 ? 6.566 21.422 23.672 1 88.12 41 GLU B O 1
ATOM 3443 N N . ARG B 1 42 ? 6.062 23.625 23.953 1 79.81 42 ARG B N 1
ATOM 3444 C CA . ARG B 1 42 ? 5.645 23.406 25.328 1 79.81 42 ARG B CA 1
ATOM 3445 C C . ARG B 1 42 ? 4.18 22.984 25.406 1 79.81 42 ARG B C 1
ATOM 3447 O O . ARG B 1 42 ? 3.643 22.766 26.484 1 79.81 42 ARG B O 1
ATOM 3454 N N . GLY B 1 43 ? 3.602 23.016 24.25 1 78.88 43 GLY B N 1
ATOM 3455 C CA . GLY B 1 43 ? 2.203 22.609 24.219 1 78.88 43 GLY B CA 1
ATOM 3456 C C . GLY B 1 43 ? 1.252 23.719 24.609 1 78.88 43 GLY B C 1
ATOM 3457 O O . GLY B 1 43 ? 0.08 23.469 24.906 1 78.88 43 GLY B O 1
ATOM 3458 N N . GLU B 1 44 ? 1.719 24.875 24.703 1 73.88 44 GLU B N 1
ATOM 3459 C CA . GLU B 1 44 ? 0.902 26.031 25.094 1 73.88 44 GLU B CA 1
ATOM 3460 C C . GLU B 1 44 ? 0.025 26.5 23.953 1 73.88 44 GLU B C 1
ATOM 3462 O O . GLU B 1 44 ? -1.035 27.094 24.172 1 73.88 44 GLU B O 1
ATOM 3467 N N . LEU B 1 45 ? 0.526 26.391 22.703 1 77.75 45 LEU B N 1
ATOM 3468 C CA . LEU B 1 45 ? -0.264 26.656 21.516 1 77.75 45 LEU B CA 1
ATOM 3469 C C . LEU B 1 45 ? -0.538 25.375 20.734 1 77.75 45 LEU B C 1
ATOM 3471 O O . LEU B 1 45 ? 0.357 24.547 20.578 1 77.75 45 LEU B O 1
ATOM 3475 N N . PRO B 1 46 ? -1.748 25.203 20.359 1 74.19 46 PRO B N 1
ATOM 3476 C CA . PRO B 1 46 ? -2.033 24.016 19.547 1 74.19 46 PRO B CA 1
ATOM 3477 C C . PRO B 1 46 ? -1.428 24.078 18.156 1 74.19 46 PRO B C 1
ATOM 3479 O O . PRO B 1 46 ? -1.403 25.156 17.547 1 74.19 46 PRO B O 1
ATOM 3482 N N . LEU B 1 47 ? -0.742 23.047 17.766 1 80.19 47 LEU B N 1
ATOM 3483 C CA . LEU B 1 47 ? -0.233 22.906 16.406 1 80.19 47 LEU B CA 1
ATOM 3484 C C . LEU B 1 47 ? -1.103 21.938 15.594 1 80.19 47 LEU B C 1
ATOM 3486 O O . LEU B 1 47 ? -0.849 20.734 15.578 1 80.19 47 LEU B O 1
ATOM 3490 N N . VAL B 1 48 ? -2.102 22.547 14.961 1 74.69 48 VAL B N 1
ATOM 3491 C CA . VAL B 1 48 ? -3.107 21.703 14.32 1 74.69 48 VAL B CA 1
ATOM 3492 C C . VAL B 1 48 ? -3.307 22.156 12.875 1 74.69 48 VAL B C 1
ATOM 3494 O O . VAL B 1 48 ? -4.074 21.531 12.125 1 74.69 48 VAL B O 1
ATOM 3497 N N . ASP B 1 49 ? -2.66 23.188 12.516 1 70.94 49 ASP B N 1
ATOM 3498 C CA . ASP B 1 49 ? -2.734 23.688 11.141 1 70.94 49 ASP B CA 1
ATOM 3499 C C . ASP B 1 49 ? -1.989 22.75 10.188 1 70.94 49 ASP B C 1
ATOM 3501 O O . ASP B 1 49 ? -0.762 22.656 10.25 1 70.94 49 ASP B O 1
ATOM 3505 N N . ILE B 1 50 ? -2.709 22.109 9.367 1 73.94 50 ILE B N 1
ATOM 3506 C CA . ILE B 1 50 ? -2.143 21.078 8.508 1 73.94 50 ILE B CA 1
ATOM 3507 C C . ILE B 1 50 ? -1.08 21.688 7.594 1 73.94 50 ILE B C 1
ATOM 3509 O O . ILE B 1 50 ? -0.093 21.031 7.258 1 73.94 50 ILE B O 1
ATOM 3513 N N . THR B 1 51 ? -1.339 22.938 7.277 1 66.94 51 THR B N 1
ATOM 3514 C CA . THR B 1 51 ? -0.336 23.625 6.461 1 66.94 51 THR B CA 1
ATOM 3515 C C . THR B 1 51 ? 0.954 23.828 7.25 1 66.94 51 THR B C 1
ATOM 3517 O O . THR B 1 51 ? 2.047 23.547 6.746 1 66.94 51 THR B O 1
ATOM 3520 N N . VAL B 1 52 ? 0.709 24.234 8.5 1 76.12 52 VAL B N 1
ATOM 3521 C CA . VAL B 1 52 ? 1.87 24.453 9.352 1 76.12 52 VAL B CA 1
ATOM 3522 C C . VAL B 1 52 ? 2.521 23.109 9.68 1 76.12 52 VAL B C 1
ATOM 3524 O O . VAL B 1 52 ? 3.75 22.984 9.68 1 76.12 52 VAL B O 1
ATOM 3527 N N . LEU B 1 53 ? 1.596 22.141 9.906 1 78.94 53 LEU B N 1
ATOM 3528 C CA . LEU B 1 53 ? 2.115 20.812 10.148 1 78.94 53 LEU B CA 1
ATOM 3529 C C . LEU B 1 53 ? 2.938 20.312 8.961 1 78.94 53 LEU B C 1
ATOM 3531 O O . LEU B 1 53 ? 4.02 19.75 9.141 1 78.94 53 LEU B O 1
ATOM 3535 N N . GLY B 1 54 ? 2.32 20.531 7.852 1 71.56 54 GLY B N 1
ATOM 3536 C CA . GLY B 1 54 ? 3.037 20.172 6.641 1 71.56 54 GLY B CA 1
ATOM 3537 C C . GLY B 1 54 ? 4.355 20.906 6.484 1 71.56 54 GLY B C 1
ATOM 3538 O O . GLY B 1 54 ? 5.371 20.297 6.141 1 71.56 54 GLY B O 1
ATOM 3539 N N . GLN B 1 55 ? 4.277 22.172 6.84 1 71.5 55 GLN B N 1
ATOM 3540 C CA . GLN B 1 55 ? 5.477 23 6.762 1 71.5 55 GLN B CA 1
ATOM 3541 C C . GLN B 1 55 ? 6.531 22.531 7.758 1 71.5 55 GLN B C 1
ATOM 3543 O O . GLN B 1 55 ? 7.707 22.406 7.406 1 71.5 55 GLN B O 1
ATOM 3548 N N . LEU B 1 56 ? 6.027 22.328 8.922 1 77.44 56 LEU B N 1
ATOM 3549 C CA . LEU B 1 56 ? 6.938 21.891 9.977 1 77.44 56 LEU B CA 1
ATOM 3550 C C . LEU B 1 56 ? 7.516 20.516 9.648 1 77.44 56 LEU B C 1
ATOM 3552 O O . LEU B 1 56 ? 8.719 20.281 9.828 1 77.44 56 LEU B O 1
ATOM 3556 N N . ALA B 1 57 ? 6.633 19.656 9.219 1 73.75 57 ALA B N 1
ATOM 3557 C CA . ALA B 1 57 ? 7.082 18.328 8.859 1 73.75 57 ALA B CA 1
ATOM 3558 C C . ALA B 1 57 ? 8.148 18.375 7.766 1 73.75 57 ALA B C 1
ATOM 3560 O O . ALA B 1 57 ? 9.18 17.703 7.863 1 73.75 57 ALA B O 1
ATOM 3561 N N . ALA B 1 58 ? 7.844 19.219 6.91 1 64.44 58 ALA B N 1
ATOM 3562 C CA . ALA B 1 58 ? 8.766 19.391 5.793 1 64.44 58 ALA B CA 1
ATOM 3563 C C . ALA B 1 58 ? 10.07 20.031 6.254 1 64.44 58 ALA B C 1
ATOM 3565 O O . ALA B 1 58 ? 11.156 19.562 5.891 1 64.44 58 ALA B O 1
ATOM 3566 N N . LEU B 1 59 ? 9.922 21.078 7.137 1 67.12 59 LEU B N 1
ATOM 3567 C CA . LEU B 1 59 ? 11.055 21.844 7.637 1 67.12 59 LEU B CA 1
ATOM 3568 C C . LEU B 1 59 ? 11.922 20.984 8.562 1 67.12 59 LEU B C 1
ATOM 3570 O O . LEU B 1 59 ? 13.148 21.094 8.539 1 67.12 59 LEU B O 1
ATOM 3574 N N . LEU B 1 60 ? 11.273 20.094 9.273 1 71.56 60 LEU B N 1
ATOM 3575 C CA . LEU B 1 60 ? 11.945 19.344 10.32 1 71.56 60 LEU B CA 1
ATOM 3576 C C . LEU B 1 60 ? 12.305 17.938 9.828 1 71.56 60 LEU B C 1
ATOM 3578 O O . LEU B 1 60 ? 12.938 17.172 10.555 1 71.56 60 LEU B O 1
ATOM 3582 N N . GLY B 1 61 ? 11.828 17.672 8.594 1 59.94 61 GLY B N 1
ATOM 3583 C CA . GLY B 1 61 ? 12.102 16.359 8.023 1 59.94 61 GLY B CA 1
ATOM 3584 C C . GLY B 1 61 ? 11.344 15.242 8.703 1 59.94 61 GLY B C 1
ATOM 3585 O O . GLY B 1 61 ? 11.875 14.148 8.883 1 59.94 61 GLY B O 1
ATOM 3586 N N . ALA B 1 62 ? 10.32 15.547 9.195 1 65 62 ALA B N 1
ATOM 3587 C CA . ALA B 1 62 ? 9.469 14.586 9.898 1 65 62 ALA B CA 1
ATOM 3588 C C . ALA B 1 62 ? 8.32 14.117 9.008 1 65 62 ALA B C 1
ATOM 3590 O O . ALA B 1 62 ? 7.848 14.859 8.156 1 65 62 ALA B O 1
ATOM 3591 N N . PRO B 1 63 ? 8.062 12.867 9.016 1 57.62 63 PRO B N 1
ATOM 3592 C CA . PRO B 1 63 ? 6.844 12.453 8.32 1 57.62 63 PRO B CA 1
ATOM 3593 C C . PRO B 1 63 ? 5.617 13.258 8.742 1 57.62 63 PRO B C 1
ATOM 3595 O O . PRO B 1 63 ? 5.301 13.32 9.938 1 57.62 63 PRO B O 1
ATOM 3598 N N . LEU B 1 64 ? 5.062 13.766 7.656 1 63.53 64 LEU B N 1
ATOM 3599 C CA . LEU B 1 64 ? 3.861 14.547 7.945 1 63.53 64 LEU B CA 1
ATOM 3600 C C . LEU B 1 64 ? 2.844 13.711 8.711 1 63.53 64 LEU B C 1
ATOM 3602 O O . LEU B 1 64 ? 2.178 14.211 9.617 1 63.53 64 LEU B O 1
ATOM 3606 N N . GLN B 1 65 ? 2.951 12.492 8.344 1 59.78 65 GLN B N 1
ATOM 3607 C CA . GLN B 1 65 ? 1.969 11.617 8.969 1 59.78 65 GLN B CA 1
ATOM 3608 C C . GLN B 1 65 ? 2.188 11.539 10.477 1 59.78 65 GLN B C 1
ATOM 3610 O O . GLN B 1 65 ? 1.227 11.461 11.25 1 59.78 65 GLN B O 1
ATOM 3615 N N . GLU B 1 66 ? 3.32 11.586 10.844 1 64.69 66 GLU B N 1
ATOM 3616 C CA . GLU B 1 66 ? 3.609 11.562 12.273 1 64.69 66 GLU B CA 1
ATOM 3617 C C . GLU B 1 66 ? 3.033 12.781 12.977 1 64.69 66 GLU B C 1
ATOM 3619 O O . GLU B 1 66 ? 2.5 12.672 14.086 1 64.69 66 GLU B O 1
ATOM 3624 N N . PHE B 1 67 ? 3.168 13.914 12.344 1 71.94 67 PHE B N 1
ATOM 3625 C CA . PHE B 1 67 ? 2.623 15.141 12.898 1 71.94 67 PHE B CA 1
ATOM 3626 C C . PHE B 1 67 ? 1.099 15.109 12.906 1 71.94 67 PHE B C 1
ATOM 3628 O O . PHE B 1 67 ? 0.467 15.547 13.867 1 71.94 67 PHE B O 1
ATOM 3635 N N . ILE B 1 68 ? 0.737 14.539 11.734 1 67.12 68 ILE B N 1
ATOM 3636 C CA . ILE B 1 68 ? -0.714 14.438 11.641 1 67.12 68 ILE B CA 1
ATOM 3637 C C . ILE B 1 68 ? -1.239 13.508 12.734 1 67.12 68 ILE B C 1
ATOM 3639 O O . ILE B 1 68 ? -2.188 13.852 13.445 1 67.12 68 ILE B O 1
ATOM 3643 N N . ASP B 1 69 ? -0.531 12.461 12.852 1 61.88 69 ASP B N 1
ATOM 3644 C CA . ASP B 1 69 ? -0.944 11.492 13.867 1 61.88 69 ASP B CA 1
ATOM 3645 C C . ASP B 1 69 ? -0.868 12.102 15.266 1 61.88 69 ASP B C 1
ATOM 3647 O O . ASP B 1 69 ? -1.759 11.891 16.094 1 61.88 69 ASP B O 1
ATOM 3651 N N . ALA B 1 70 ? 0.145 12.773 15.477 1 67.62 70 ALA B N 1
ATOM 3652 C CA . ALA B 1 70 ? 0.337 13.414 16.766 1 67.62 70 ALA B CA 1
ATOM 3653 C C . ALA B 1 70 ? -0.722 14.484 17.016 1 67.62 70 ALA B C 1
ATOM 3655 O O . ALA B 1 70 ? -1.188 14.664 18.141 1 67.62 70 ALA B O 1
ATOM 3656 N N . ALA B 1 71 ? -0.972 15.188 15.914 1 66.81 71 ALA B N 1
ATOM 3657 C CA . ALA B 1 71 ? -1.955 16.266 16.031 1 66.81 71 ALA B CA 1
ATOM 3658 C C . ALA B 1 71 ? -3.355 15.695 16.266 1 66.81 71 ALA B C 1
ATOM 3660 O O . ALA B 1 71 ? -4.16 16.297 16.984 1 66.81 71 ALA B O 1
ATOM 3661 N N . LEU B 1 72 ? -3.508 14.68 15.391 1 57.72 72 LEU B N 1
ATOM 3662 C CA . LEU B 1 72 ? -4.824 14.07 15.508 1 57.72 72 LEU B CA 1
ATOM 3663 C C . LEU B 1 72 ? -4.953 13.281 16.812 1 57.72 72 LEU B C 1
ATOM 3665 O O . LEU B 1 72 ? -6.062 13.055 17.297 1 57.72 72 LEU B O 1
ATOM 3669 N N . GLY B 1 73 ? -3.898 13.219 17.5 1 48.47 73 GLY B N 1
ATOM 3670 C CA . GLY B 1 73 ? -3.885 12.445 18.734 1 48.47 73 GLY B CA 1
ATOM 3671 C C . GLY B 1 73 ? -4.004 10.953 18.5 1 48.47 73 GLY B C 1
ATOM 3672 O O . GLY B 1 73 ? -4.176 10.508 17.359 1 48.47 73 GLY B O 1
ATOM 3673 N N . PRO B 1 74 ? -3.477 10.219 19.344 1 42.69 74 PRO B N 1
ATOM 3674 C CA . PRO B 1 74 ? -3.541 8.758 19.25 1 42.69 74 PRO B CA 1
ATOM 3675 C C . PRO B 1 74 ? -4.844 8.266 18.625 1 42.69 74 PRO B C 1
ATOM 3677 O O . PRO B 1 74 ? -4.875 7.203 18 1 42.69 74 PRO B O 1
ATOM 3680 N N . ASP B 1 75 ? -5.832 8.906 18.75 1 39.22 75 ASP B N 1
ATOM 3681 C CA . ASP B 1 75 ? -7.129 8.32 18.438 1 39.22 75 ASP B CA 1
ATOM 3682 C C . ASP B 1 75 ? -7.41 8.375 16.938 1 39.22 75 ASP B C 1
ATOM 3684 O O . ASP B 1 75 ? -8.289 7.668 16.438 1 39.22 75 ASP B O 1
ATOM 3688 N N . THR B 1 76 ? -7.152 9.312 16.172 1 35.59 76 THR B N 1
ATOM 3689 C CA . THR B 1 76 ? -7.754 9.438 14.852 1 35.59 76 THR B CA 1
ATOM 3690 C C . THR B 1 76 ? -7.098 8.469 13.867 1 35.59 76 THR B C 1
ATOM 3692 O O . THR B 1 76 ? -7.785 7.719 13.18 1 35.59 76 THR B O 1
ATOM 3695 N N . GLU B 1 77 ? -6.301 8.828 12.781 1 38.88 77 GLU B N 1
ATOM 3696 C CA . GLU B 1 77 ? -5.824 7.805 11.859 1 38.88 77 GLU B CA 1
ATOM 3697 C C . GLU B 1 77 ? -4.977 6.762 12.578 1 38.88 77 GLU B C 1
ATOM 3699 O O . GLU B 1 77 ? -3.75 6.875 12.625 1 38.88 77 GLU B O 1
ATOM 3704 N N . THR B 1 78 ? -5.129 6.438 13.828 1 37.28 78 THR B N 1
ATOM 3705 C CA . THR B 1 78 ? -4.57 5.402 14.695 1 37.28 78 THR B CA 1
ATOM 3706 C C . THR B 1 78 ? -4.297 4.125 13.906 1 37.28 78 THR B C 1
ATOM 3708 O O . THR B 1 78 ? -5.223 3.393 13.555 1 37.28 78 THR B O 1
ATOM 3711 N N . VAL B 1 79 ? -3.918 4.055 12.789 1 39.62 79 VAL B N 1
ATOM 3712 C CA . VAL B 1 79 ? -3.377 2.703 12.68 1 39.62 79 VAL B CA 1
ATOM 3713 C C . VAL B 1 79 ? -2.883 2.23 14.047 1 39.62 79 VAL B C 1
ATOM 3715 O O . VAL B 1 79 ? -1.852 2.697 14.531 1 39.62 79 VAL B O 1
ATOM 3718 N N . ARG B 1 80 ? -3.768 2.334 15.039 1 40.5 80 ARG B N 1
ATOM 3719 C CA . ARG B 1 80 ? -3.523 1.737 16.344 1 40.5 80 ARG B CA 1
ATOM 3720 C C . ARG B 1 80 ? -2.48 0.629 16.25 1 40.5 80 ARG B C 1
ATOM 3722 O O . ARG B 1 80 ? -2.555 -0.233 15.375 1 40.5 80 ARG B O 1
ATOM 3729 N N . ASN B 1 81 ? -1.312 1.048 16.5 1 51 81 ASN B N 1
ATOM 3730 C CA . ASN B 1 81 ? -0.339 0.006 16.812 1 51 81 ASN B CA 1
ATOM 3731 C C . ASN B 1 81 ? -1.011 -1.238 17.375 1 51 81 ASN B C 1
ATOM 3733 O O . ASN B 1 81 ? -1.066 -1.413 18.594 1 51 81 ASN B O 1
ATOM 3737 N N . ARG B 1 82 ? -1.937 -1.764 16.609 1 61.72 82 ARG B N 1
ATOM 3738 C CA . ARG B 1 82 ? -2.555 -3.016 17.031 1 61.72 82 ARG B CA 1
ATOM 3739 C C . ARG B 1 82 ? -1.594 -4.188 16.859 1 61.72 82 ARG B C 1
ATOM 3741 O O . ARG B 1 82 ? -1.255 -4.559 15.734 1 61.72 82 ARG B O 1
ATOM 3748 N N . PRO B 1 83 ? -0.993 -4.496 17.875 1 66.44 83 PRO B N 1
ATOM 3749 C CA . PRO B 1 83 ? -0.022 -5.59 17.828 1 66.44 83 PRO B CA 1
ATOM 3750 C C . PRO B 1 83 ? -0.46 -6.727 16.906 1 66.44 83 PRO B C 1
ATOM 3752 O O . PRO B 1 83 ? 0.373 -7.336 16.234 1 66.44 83 PRO B O 1
ATOM 3755 N N . TYR B 1 84 ? -1.789 -6.879 16.859 1 74.38 84 TYR B N 1
ATOM 3756 C CA . TYR B 1 84 ? -2.266 -7.992 16.047 1 74.38 84 TYR B CA 1
ATOM 3757 C C . TYR B 1 84 ? -2.117 -7.688 14.57 1 74.38 84 TYR B C 1
ATOM 3759 O O . TYR B 1 84 ? -1.957 -8.602 13.75 1 74.38 84 TYR B O 1
ATOM 3767 N N . VAL B 1 85 ? -2.088 -6.477 14.211 1 80.12 85 VAL B N 1
ATOM 3768 C CA . VAL B 1 85 ? -1.919 -6.09 12.812 1 80.12 85 VAL B CA 1
ATOM 3769 C C . VAL B 1 85 ? -0.442 -6.164 12.43 1 80.12 85 VAL B C 1
ATOM 3771 O O . VAL B 1 85 ? -0.101 -6.574 11.32 1 80.12 85 VAL B O 1
ATOM 3774 N N . GLU B 1 86 ? 0.391 -5.891 13.406 1 78.88 86 GLU B N 1
ATOM 3775 C CA . GLU B 1 86 ? 1.828 -5.887 13.148 1 78.88 86 GLU B CA 1
ATOM 3776 C C . GLU B 1 86 ? 2.328 -7.289 12.805 1 78.88 86 GLU B C 1
ATOM 3778 O O . GLU B 1 86 ? 3.145 -7.453 11.891 1 78.88 86 GLU B O 1
ATOM 3783 N N . GLN B 1 87 ? 1.87 -8.234 13.516 1 83.06 87 GLN B N 1
ATOM 3784 C CA . GLN B 1 87 ? 2.289 -9.609 13.242 1 83.06 87 GLN B CA 1
ATOM 3785 C C . GLN B 1 87 ? 1.837 -10.055 11.852 1 83.06 87 GLN B C 1
ATOM 3787 O O . GLN B 1 87 ? 2.572 -10.75 11.148 1 83.06 87 GLN B O 1
ATOM 3792 N N . LEU B 1 88 ? 0.706 -9.688 11.508 1 87.69 88 LEU B N 1
ATOM 3793 C CA . LEU B 1 88 ? 0.194 -10.031 10.188 1 87.69 88 LEU B CA 1
ATOM 3794 C C . LEU B 1 88 ? 0.984 -9.312 9.094 1 87.69 88 LEU B C 1
ATOM 3796 O O . LEU B 1 88 ? 1.349 -9.922 8.086 1 87.69 88 LEU B O 1
ATOM 3800 N N . ARG B 1 89 ? 1.324 -8.102 9.352 1 84.56 89 ARG B N 1
ATOM 3801 C CA . ARG B 1 89 ? 2.131 -7.328 8.414 1 84.56 89 ARG B CA 1
ATOM 3802 C C . ARG B 1 89 ? 3.484 -7.992 8.18 1 84.56 89 ARG B C 1
ATOM 3804 O O . ARG B 1 89 ? 3.934 -8.109 7.039 1 84.56 89 ARG B O 1
ATOM 3811 N N . LEU B 1 90 ? 4.027 -8.438 9.188 1 83.25 90 LEU B N 1
ATOM 3812 C CA . LEU B 1 90 ? 5.332 -9.078 9.102 1 83.25 90 LEU B CA 1
ATOM 3813 C C . LEU B 1 90 ? 5.246 -10.375 8.305 1 83.25 90 LEU B C 1
ATOM 3815 O O . LEU B 1 90 ? 6.145 -10.695 7.52 1 83.25 90 LEU B O 1
ATOM 3819 N N . ALA B 1 91 ? 4.176 -11 8.469 1 86.25 91 ALA B N 1
ATOM 3820 C CA . ALA B 1 91 ? 4 -12.273 7.781 1 86.25 91 ALA B CA 1
ATOM 3821 C C . ALA B 1 91 ? 3.852 -12.062 6.277 1 86.25 91 ALA B C 1
ATOM 3823 O O . ALA B 1 91 ? 4.121 -12.977 5.488 1 86.25 91 ALA B O 1
ATOM 3824 N N . ILE B 1 92 ? 3.43 -10.891 5.934 1 86.06 92 ILE B N 1
ATOM 3825 C CA . ILE B 1 92 ? 3.166 -10.672 4.52 1 86.06 92 ILE B CA 1
ATOM 3826 C C . ILE B 1 92 ? 4.293 -9.836 3.91 1 86.06 92 ILE B C 1
ATOM 3828 O O . ILE B 1 92 ? 4.301 -9.578 2.703 1 86.06 92 ILE B O 1
ATOM 3832 N N . ALA B 1 93 ? 5.188 -9.414 4.84 1 79.62 93 ALA B N 1
ATOM 3833 C CA . ALA B 1 93 ? 6.301 -8.602 4.363 1 79.62 93 ALA B CA 1
ATOM 3834 C C . ALA B 1 93 ? 7.477 -9.477 3.938 1 79.62 93 ALA B C 1
ATOM 3836 O O . ALA B 1 93 ? 7.758 -10.5 4.566 1 79.62 93 ALA B O 1
ATOM 3837 N N . GLY B 1 94 ? 8.062 -9.258 2.805 1 72.44 94 GLY B N 1
ATOM 3838 C CA . GLY B 1 94 ? 9.242 -9.969 2.344 1 72.44 94 GLY B CA 1
ATOM 3839 C C . GLY B 1 94 ? 8.945 -11.352 1.811 1 72.44 94 GLY B C 1
ATOM 3840 O O . GLY B 1 94 ? 7.816 -11.633 1.395 1 72.44 94 GLY B O 1
ATOM 3841 N N . HIS B 1 95 ? 9.984 -12.086 1.652 1 72.19 95 HIS B N 1
ATOM 3842 C CA . HIS B 1 95 ? 9.828 -13.461 1.192 1 72.19 95 HIS B CA 1
ATOM 3843 C C . HIS B 1 95 ? 9.234 -14.344 2.285 1 72.19 95 HIS B C 1
ATOM 3845 O O . HIS B 1 95 ? 9.711 -14.336 3.422 1 72.19 95 HIS B O 1
ATOM 3851 N N . PRO B 1 96 ? 8.25 -15.023 1.98 1 68.12 96 PRO B N 1
ATOM 3852 C CA . PRO B 1 96 ? 7.516 -15.805 2.982 1 68.12 96 PRO B CA 1
ATOM 3853 C C . PRO B 1 96 ? 8.344 -16.938 3.568 1 68.12 96 PRO B C 1
ATOM 3855 O O . PRO B 1 96 ? 8.062 -17.422 4.668 1 68.12 96 PRO B O 1
ATOM 3858 N N . ALA B 1 97 ? 9.344 -17.328 2.84 1 67.5 97 ALA B N 1
ATOM 3859 C CA . ALA B 1 97 ? 10.227 -18.406 3.295 1 67.5 97 ALA B CA 1
ATOM 3860 C C . ALA B 1 97 ? 11.688 -18.047 3.062 1 67.5 97 ALA B C 1
ATOM 3862 O O . ALA B 1 97 ? 12.367 -18.688 2.254 1 67.5 97 ALA B O 1
ATOM 3863 N N . PRO B 1 98 ? 12.148 -17.125 3.842 1 69 98 PRO B N 1
ATOM 3864 C CA . PRO B 1 98 ? 13.484 -16.609 3.572 1 69 98 PRO B CA 1
ATOM 3865 C C . PRO B 1 98 ? 14.57 -17.688 3.662 1 69 98 PRO B C 1
ATOM 3867 O O . PRO B 1 98 ? 15.539 -17.656 2.904 1 69 98 PRO B O 1
ATOM 3870 N N . ASP B 1 99 ? 14.352 -18.625 4.504 1 69.44 99 ASP B N 1
ATOM 3871 C CA . ASP B 1 99 ? 15.359 -19.656 4.691 1 69.44 99 ASP B CA 1
ATOM 3872 C C . ASP B 1 99 ? 15.445 -20.562 3.463 1 69.44 99 ASP B C 1
ATOM 3874 O O . ASP B 1 99 ? 16.469 -21.203 3.232 1 69.44 99 ASP B O 1
ATOM 3878 N N . ASN B 1 100 ? 14.398 -20.562 2.709 1 70.75 100 ASN B N 1
ATOM 3879 C CA . ASN B 1 100 ? 14.352 -21.438 1.547 1 70.75 100 ASN B CA 1
ATOM 3880 C C . ASN B 1 100 ? 14.961 -20.781 0.317 1 70.75 100 ASN B C 1
ATOM 3882 O O . ASN B 1 100 ? 15.125 -21.422 -0.723 1 70.75 100 ASN B O 1
ATOM 3886 N N . ILE B 1 101 ? 15.328 -19.562 0.428 1 70 101 ILE B N 1
ATOM 3887 C CA . ILE B 1 101 ? 15.852 -18.844 -0.722 1 70 101 ILE B CA 1
ATOM 3888 C C . ILE B 1 101 ? 17.234 -19.375 -1.098 1 70 101 ILE B C 1
ATOM 3890 O O . ILE B 1 101 ? 17.469 -19.719 -2.258 1 70 101 ILE B O 1
ATOM 3894 N N . ILE B 1 102 ? 17.984 -19.516 -0.111 1 67.56 102 ILE B N 1
ATOM 3895 C CA . ILE B 1 102 ? 19.375 -19.891 -0.365 1 67.56 102 ILE B CA 1
ATOM 3896 C C . ILE B 1 102 ? 19.516 -21.422 -0.301 1 67.56 102 ILE B C 1
ATOM 3898 O O . ILE B 1 102 ? 20.234 -22.016 -1.098 1 67.56 102 ILE B O 1
ATOM 3902 N N . THR B 1 103 ? 18.703 -22.062 0.656 1 70.25 103 THR B N 1
ATOM 3903 C CA . THR B 1 103 ? 18.766 -23.5 0.833 1 70.25 103 THR B C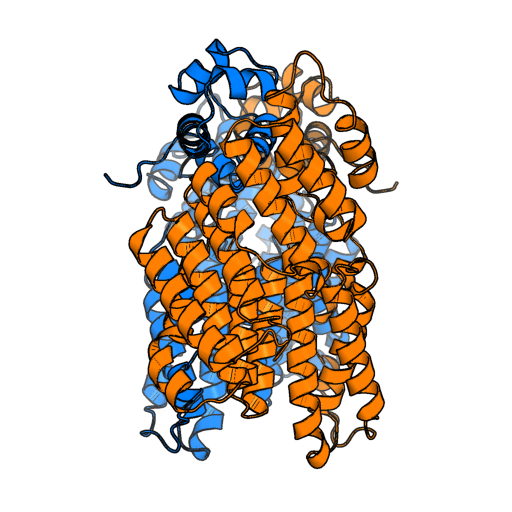A 1
ATOM 3904 C C . THR B 1 103 ? 17.375 -24.125 0.71 1 70.25 103 THR B C 1
ATOM 3906 O O . THR B 1 103 ? 16.719 -24.406 1.718 1 70.25 103 THR B O 1
ATOM 3909 N N . PRO B 1 104 ? 17.031 -24.312 -0.551 1 70.06 104 PRO B N 1
ATOM 3910 C CA . PRO B 1 104 ? 15.688 -24.875 -0.725 1 70.06 104 PRO B CA 1
ATOM 3911 C C . PRO B 1 104 ? 15.57 -26.297 -0.156 1 70.06 104 PRO B C 1
ATOM 3913 O O . PRO B 1 104 ? 16.484 -27.094 -0.293 1 70.06 104 PRO B O 1
ATOM 3916 N N . VAL B 1 105 ? 14.633 -26.453 0.765 1 69.56 105 VAL B N 1
ATOM 3917 C CA . VAL B 1 105 ? 14.32 -27.781 1.314 1 69.56 105 VAL B CA 1
ATOM 3918 C C . VAL B 1 105 ? 13.305 -28.484 0.419 1 69.56 105 VAL B C 1
ATOM 3920 O O . VAL B 1 105 ? 12.281 -27.906 0.058 1 69.56 105 VAL B O 1
ATOM 3923 N N . ILE B 1 106 ? 13.688 -29.609 0.026 1 72.31 106 ILE B N 1
ATOM 3924 C CA . ILE B 1 106 ? 12.812 -30.422 -0.797 1 72.31 106 ILE B CA 1
ATOM 3925 C C . ILE B 1 106 ? 12.219 -31.562 0.046 1 72.31 106 ILE B C 1
ATOM 3927 O O . ILE B 1 106 ? 12.906 -32.125 0.896 1 72.31 106 ILE B O 1
ATOM 3931 N N . ASP B 1 107 ? 10.906 -31.844 -0.062 1 71.19 107 ASP B N 1
ATOM 3932 C CA . ASP B 1 107 ? 10.188 -32.969 0.529 1 71.19 107 ASP B CA 1
ATOM 3933 C C . ASP B 1 107 ? 10.133 -32.844 2.051 1 71.19 107 ASP B C 1
ATOM 3935 O O . ASP B 1 107 ? 10.656 -33.719 2.764 1 71.19 107 ASP B O 1
ATOM 3939 N N . GLY B 1 108 ? 9.695 -31.797 2.469 1 74.94 108 GLY B N 1
ATOM 3940 C CA . GLY B 1 108 ? 9.484 -31.594 3.893 1 74.94 108 GLY B CA 1
ATOM 3941 C C . GLY B 1 108 ? 8.445 -32.531 4.488 1 74.94 108 GLY B C 1
ATOM 3942 O O . GLY B 1 108 ? 7.91 -33.375 3.793 1 74.94 108 GLY B O 1
ATOM 3943 N N . PRO B 1 109 ? 8.242 -32.5 5.793 1 78.75 109 PRO B N 1
ATOM 3944 C CA . PRO B 1 109 ? 7.273 -33.375 6.461 1 78.75 109 PRO B CA 1
ATOM 3945 C C . PRO B 1 109 ? 5.852 -33.188 5.926 1 78.75 109 PRO B C 1
ATOM 3947 O O . PRO B 1 109 ? 5.504 -32.125 5.434 1 78.75 109 PRO B O 1
ATOM 3950 N N . PRO B 1 110 ? 5.141 -34.375 5.926 1 83.38 110 PRO B N 1
ATOM 3951 C CA . PRO B 1 110 ? 3.748 -34.281 5.488 1 83.38 110 PRO B CA 1
ATOM 3952 C C . PRO B 1 110 ? 2.934 -33.312 6.344 1 83.38 110 PRO B C 1
ATOM 3954 O O . PRO B 1 110 ? 3.186 -33.188 7.543 1 83.38 110 PRO B O 1
ATOM 3957 N N . CYS B 1 111 ? 2.098 -32.656 5.602 1 88.25 111 CYS B N 1
ATOM 3958 C CA . CYS B 1 111 ? 1.245 -31.672 6.27 1 88.25 111 CYS B CA 1
ATOM 3959 C C . CYS B 1 111 ? -0.088 -32.312 6.672 1 88.25 111 CYS B C 1
ATOM 3961 O O . CYS B 1 111 ? -0.602 -33.188 5.977 1 88.25 111 CYS B O 1
ATOM 3963 N N . ASP B 1 112 ? -0.561 -31.984 7.875 1 93.06 112 ASP B N 1
ATOM 3964 C CA . ASP B 1 112 ? -1.914 -32.344 8.297 1 93.06 112 ASP B CA 1
ATOM 3965 C C . ASP B 1 112 ? -2.951 -31.469 7.574 1 93.06 112 ASP B C 1
ATOM 3967 O O . ASP B 1 112 ? -3.389 -30.453 8.109 1 93.06 112 ASP B O 1
ATOM 3971 N N . MET B 1 113 ? -3.436 -32 6.516 1 93.81 113 MET B N 1
ATOM 3972 C CA . MET B 1 113 ? -4.316 -31.25 5.637 1 93.81 113 MET B CA 1
ATOM 3973 C C . MET B 1 113 ? -5.637 -30.922 6.332 1 93.81 113 MET B C 1
ATOM 3975 O O . MET B 1 113 ? -6.195 -29.844 6.145 1 93.81 113 MET B O 1
ATOM 3979 N N . GLU B 1 114 ? -6.109 -31.797 7.09 1 95.12 114 GLU B N 1
ATOM 3980 C CA . GLU B 1 114 ? -7.383 -31.578 7.773 1 95.12 114 GLU B CA 1
ATOM 3981 C C . GLU B 1 114 ? -7.273 -30.469 8.812 1 95.12 114 GLU B C 1
ATOM 3983 O O . GLU B 1 114 ? -8.164 -29.625 8.922 1 95.12 114 GLU B O 1
ATOM 3988 N N . SER B 1 115 ? -6.23 -30.453 9.523 1 96.62 115 SER B N 1
ATOM 3989 C CA . SER B 1 115 ? -5.992 -29.375 10.484 1 96.62 115 SER B CA 1
ATOM 3990 C C . SER B 1 115 ? -5.918 -28.016 9.789 1 96.62 115 SER B C 1
ATOM 3992 O O . SER B 1 115 ? -6.504 -27.047 10.258 1 96.62 115 SER B O 1
ATOM 3994 N N . LEU B 1 116 ? -5.25 -28.016 8.695 1 96.88 116 LEU B N 1
ATOM 3995 C CA . LEU B 1 116 ? -5.098 -26.766 7.945 1 96.88 116 LEU B CA 1
ATOM 3996 C C . LEU B 1 116 ? -6.445 -26.281 7.43 1 96.88 116 LEU B C 1
ATOM 3998 O O . LEU B 1 116 ? -6.742 -25.078 7.5 1 96.88 116 LEU B O 1
ATOM 4002 N N . ARG B 1 117 ? -7.238 -27.188 7.004 1 96.88 117 ARG B N 1
ATOM 4003 C CA . ARG B 1 117 ? -8.57 -26.859 6.512 1 96.88 117 ARG B CA 1
ATOM 4004 C C . ARG B 1 117 ? -9.445 -26.297 7.633 1 96.88 117 ARG B C 1
ATOM 4006 O O . ARG B 1 117 ? -10.133 -25.297 7.449 1 96.88 117 ARG B O 1
ATOM 4013 N N . GLN B 1 118 ? -9.352 -26.922 8.711 1 97.38 118 GLN B N 1
ATOM 4014 C CA . GLN B 1 118 ? -10.156 -26.5 9.859 1 97.38 118 GLN B CA 1
ATOM 4015 C C . GLN B 1 118 ? -9.742 -25.125 10.352 1 97.38 118 GLN B C 1
ATOM 4017 O O . GLN B 1 118 ? -10.594 -24.297 10.695 1 97.38 118 GLN B O 1
ATOM 4022 N N . ARG B 1 119 ? -8.539 -24.906 10.391 1 97.19 119 ARG B N 1
ATOM 4023 C CA . ARG B 1 119 ? -8.031 -23.625 10.852 1 97.19 119 ARG B CA 1
ATOM 4024 C C . ARG B 1 119 ? -8.406 -22.5 9.875 1 97.19 119 ARG B C 1
ATOM 4026 O O . ARG B 1 119 ? -8.742 -21.391 10.297 1 97.19 119 ARG B O 1
ATOM 4033 N N . THR B 1 120 ? -8.336 -22.781 8.602 1 97.31 120 THR B N 1
ATOM 4034 C CA . THR B 1 120 ? -8.75 -21.812 7.598 1 97.31 120 THR B CA 1
ATOM 4035 C C . THR B 1 120 ? -10.227 -21.469 7.754 1 97.31 120 THR B C 1
ATOM 4037 O O . THR B 1 120 ? -10.609 -20.297 7.746 1 97.31 120 THR B O 1
ATOM 4040 N N . ARG B 1 121 ? -11.023 -22.484 7.957 1 96.5 121 ARG B N 1
ATOM 4041 C CA . ARG B 1 121 ? -12.453 -22.281 8.156 1 96.5 121 ARG B CA 1
ATOM 4042 C C . ARG B 1 121 ? -12.719 -21.469 9.414 1 96.5 121 ARG B C 1
ATOM 4044 O O . ARG B 1 121 ? -13.562 -20.578 9.406 1 96.5 121 ARG B O 1
ATOM 4051 N N . HIS B 1 122 ? -11.977 -21.734 10.391 1 96.69 122 HIS B N 1
ATOM 4052 C CA . HIS B 1 122 ? -12.133 -21.031 11.656 1 96.69 122 HIS B CA 1
ATOM 4053 C C . HIS B 1 122 ? -11.82 -19.547 11.5 1 96.69 122 HIS B C 1
ATOM 4055 O O . HIS B 1 122 ? -12.555 -18.688 12 1 96.69 122 HIS B O 1
ATOM 4061 N N . ILE B 1 123 ? -10.812 -19.266 10.836 1 96.38 123 ILE B N 1
ATOM 4062 C CA . ILE B 1 123 ? -10.406 -17.875 10.594 1 96.38 123 ILE B CA 1
ATOM 4063 C C . ILE B 1 123 ? -11.531 -17.125 9.883 1 96.38 123 ILE B C 1
ATOM 4065 O O . ILE B 1 123 ? -11.906 -16.031 10.297 1 96.38 123 ILE B O 1
ATOM 4069 N N . TRP B 1 124 ? -12.094 -17.672 8.914 1 96.06 124 TRP B N 1
ATOM 4070 C CA . TRP B 1 124 ? -13.141 -17 8.148 1 96.06 124 TRP B CA 1
ATOM 4071 C C . TRP B 1 124 ? -14.406 -16.828 8.984 1 96.06 124 TRP B C 1
ATOM 4073 O O . TRP B 1 124 ? -15.086 -15.812 8.875 1 96.06 124 TRP B O 1
ATOM 4083 N N . GLN B 1 125 ? -14.688 -17.844 9.75 1 95.5 125 GLN B N 1
ATOM 4084 C CA . GLN B 1 125 ? -15.828 -17.719 10.648 1 95.5 125 GLN B CA 1
ATOM 4085 C C . GLN B 1 125 ? -15.672 -16.516 11.578 1 95.5 125 GLN B C 1
ATOM 4087 O O . GLN B 1 125 ? -16.625 -15.773 11.805 1 95.5 125 GLN B O 1
ATOM 4092 N N . ARG B 1 126 ? -14.508 -16.375 12.031 1 94.75 126 ARG B N 1
ATOM 4093 C CA . ARG B 1 126 ? -14.242 -15.273 12.953 1 94.75 126 ARG B CA 1
ATOM 4094 C C . ARG B 1 126 ? -14.266 -13.93 12.227 1 94.75 126 ARG B C 1
ATOM 4096 O O . ARG B 1 126 ? -14.734 -12.93 12.773 1 94.75 126 ARG B O 1
ATOM 4103 N N . ILE B 1 127 ? -13.781 -13.898 11.047 1 92.94 127 ILE B N 1
ATOM 4104 C CA . ILE B 1 127 ? -13.812 -12.68 10.25 1 92.94 127 ILE B CA 1
ATOM 4105 C C . ILE B 1 127 ? -15.258 -12.273 9.969 1 92.94 127 ILE B C 1
ATOM 4107 O O . ILE B 1 127 ? -15.625 -11.109 10.133 1 92.94 127 ILE B O 1
ATOM 4111 N N . HIS B 1 128 ? -16.047 -13.25 9.656 1 93.88 128 HIS B N 1
ATOM 4112 C CA . HIS B 1 128 ? -17.453 -13 9.391 1 93.88 128 HIS B CA 1
ATOM 4113 C C . HIS B 1 128 ? -18.172 -12.531 10.656 1 93.88 128 HIS B C 1
ATOM 4115 O O . HIS B 1 128 ? -19.203 -11.859 10.578 1 93.88 128 HIS B O 1
ATOM 4121 N N . ALA B 1 129 ? -17.609 -12.836 11.758 1 93.25 129 ALA B N 1
ATOM 4122 C CA . ALA B 1 129 ? -18.172 -12.414 13.039 1 93.25 129 ALA B CA 1
ATOM 4123 C C . ALA B 1 129 ? -17.594 -11.062 13.469 1 93.25 129 ALA B C 1
ATOM 4125 O O . ALA B 1 129 ? -17.922 -10.562 14.547 1 93.25 129 ALA B O 1
ATOM 4126 N N . SER B 1 130 ? -16.703 -10.523 12.641 1 90.81 130 SER B N 1
ATOM 4127 C CA . SER B 1 130 ? -16.016 -9.273 12.914 1 90.81 130 SER B CA 1
ATOM 4128 C C . SER B 1 130 ? -15.164 -9.367 14.172 1 90.81 130 SER B C 1
ATOM 4130 O O . SER B 1 130 ? -15.086 -8.414 14.953 1 90.81 130 SER B O 1
ATOM 4132 N N . ALA B 1 131 ? -14.656 -10.492 14.43 1 87.69 131 ALA B N 1
ATOM 4133 C CA . ALA B 1 131 ? -13.75 -10.711 15.555 1 87.69 131 ALA B CA 1
ATOM 4134 C C . ALA B 1 131 ? -12.297 -10.625 15.117 1 87.69 131 ALA B C 1
ATOM 4136 O O . ALA B 1 131 ? -11.578 -11.625 15.133 1 87.69 131 ALA B O 1
ATOM 4137 N N . TYR B 1 132 ? -11.789 -9.484 14.859 1 81.81 132 TYR B N 1
ATOM 4138 C CA . TYR B 1 132 ? -10.508 -9.258 14.195 1 81.81 132 TYR B CA 1
ATOM 4139 C C . TYR B 1 132 ? -9.367 -9.273 15.203 1 81.81 132 TYR B C 1
ATOM 4141 O O . TYR B 1 132 ? -8.266 -9.75 14.906 1 81.81 132 TYR B O 1
ATOM 4149 N N . ARG B 1 133 ? -9.586 -8.773 16.359 1 76.56 133 ARG B N 1
ATOM 4150 C CA . ARG B 1 133 ? -8.523 -8.484 17.328 1 76.56 133 ARG B CA 1
ATOM 4151 C C . ARG B 1 133 ? -7.766 -9.75 17.688 1 76.56 133 ARG B C 1
ATOM 4153 O O . ARG B 1 133 ? -6.562 -9.703 17.953 1 76.56 133 ARG B O 1
ATOM 4160 N N . ASP B 1 134 ? -8.414 -10.852 17.531 1 80.75 134 ASP B N 1
ATOM 4161 C CA . ASP B 1 134 ? -7.766 -12.102 17.938 1 80.75 134 ASP B CA 1
ATOM 4162 C C . ASP B 1 134 ? -7.227 -12.859 16.734 1 80.75 134 ASP B C 1
ATOM 4164 O O . ASP B 1 134 ? -6.574 -13.898 16.875 1 80.75 134 ASP B O 1
ATOM 4168 N N . MET B 1 135 ? -7.414 -12.32 15.609 1 88.81 135 MET B N 1
ATOM 4169 C CA . MET B 1 135 ? -7.152 -13.156 14.438 1 88.81 135 MET B CA 1
ATOM 4170 C C . MET B 1 135 ? -5.816 -12.797 13.797 1 88.81 135 MET B C 1
ATOM 4172 O O . MET B 1 135 ? -5.266 -13.578 13.023 1 88.81 135 MET B O 1
ATOM 4176 N N . GLY B 1 136 ? -5.246 -11.695 14.086 1 87.94 136 GLY B N 1
ATOM 4177 C CA . GLY B 1 136 ? -4 -11.273 13.469 1 87.94 136 GLY B CA 1
ATOM 4178 C C . GLY B 1 136 ? -2.893 -12.305 13.586 1 87.94 136 GLY B C 1
ATOM 4179 O O . GLY B 1 136 ? -2.408 -12.82 12.578 1 87.94 136 GLY B O 1
ATOM 4180 N N . PRO B 1 137 ? -2.588 -12.633 14.789 1 89.06 137 PRO B N 1
ATOM 4181 C CA . PRO B 1 137 ? -1.537 -13.633 15 1 89.06 137 PRO B CA 1
ATOM 4182 C C . PRO B 1 137 ? -1.899 -15 14.422 1 89.06 137 PRO B C 1
ATOM 4184 O O . PRO B 1 137 ? -1.032 -15.703 13.898 1 89.06 137 PRO B O 1
ATOM 4187 N N . THR B 1 138 ? -3.154 -15.336 14.531 1 94.19 138 THR B N 1
ATOM 4188 C CA . THR B 1 138 ? -3.615 -16.625 14.023 1 94.19 138 THR B CA 1
ATOM 4189 C C . THR B 1 138 ? -3.455 -16.703 12.508 1 94.19 138 THR B C 1
ATOM 4191 O O . THR B 1 138 ? -2.961 -17.703 11.984 1 94.19 138 THR B O 1
ATOM 4194 N N . ILE B 1 139 ? -3.838 -15.719 11.883 1 95.94 139 ILE B N 1
ATOM 4195 C CA . ILE B 1 139 ? -3.713 -15.672 10.43 1 95.94 139 ILE B CA 1
ATOM 4196 C C . ILE B 1 139 ? -2.236 -15.68 10.039 1 95.94 139 ILE B C 1
ATOM 4198 O O . ILE B 1 139 ? -1.834 -16.422 9.141 1 95.94 139 ILE B O 1
ATOM 4202 N N . ALA B 1 140 ? -1.438 -14.867 10.742 1 92.62 140 ALA B N 1
ATOM 4203 C CA . ALA B 1 140 ? -0.004 -14.797 10.469 1 92.62 140 ALA B CA 1
ATOM 4204 C C . ALA B 1 140 ? 0.647 -16.172 10.594 1 92.62 140 ALA B C 1
ATOM 4206 O O . ALA B 1 140 ? 1.435 -16.562 9.734 1 92.62 140 ALA B O 1
ATOM 4207 N N . ALA B 1 141 ? 0.339 -16.859 11.602 1 93.12 141 ALA B N 1
ATOM 4208 C CA . ALA B 1 141 ? 0.909 -18.172 11.844 1 93.12 141 ALA B CA 1
ATOM 4209 C C . ALA B 1 141 ? 0.503 -19.156 10.75 1 93.12 141 ALA B C 1
ATOM 4211 O O . ALA B 1 141 ? 1.329 -19.938 10.266 1 93.12 141 ALA B O 1
ATOM 4212 N N . LEU B 1 142 ? -0.718 -19.141 10.406 1 96.12 142 LEU B N 1
ATOM 4213 C CA . LEU B 1 142 ? -1.197 -20.062 9.375 1 96.12 142 LEU B CA 1
ATOM 4214 C C . LEU B 1 142 ? -0.567 -19.734 8.023 1 96.12 142 LEU B C 1
ATOM 4216 O O . LEU B 1 142 ? -0.225 -20.625 7.254 1 96.12 142 LEU B O 1
ATOM 4220 N N . ILE B 1 143 ? -0.443 -18.422 7.699 1 95.31 143 ILE B N 1
ATOM 4221 C CA . ILE B 1 143 ? 0.229 -18.016 6.473 1 95.31 143 ILE B CA 1
ATOM 4222 C C . ILE B 1 143 ? 1.642 -18.594 6.438 1 95.31 143 ILE B C 1
ATOM 4224 O O . ILE B 1 143 ? 2.047 -19.203 5.441 1 95.31 143 ILE B O 1
ATOM 4228 N N . SER B 1 144 ? 2.361 -18.406 7.52 1 92.25 144 SER B N 1
ATOM 4229 C CA . SER B 1 144 ? 3.732 -18.891 7.594 1 92.25 144 SER B CA 1
ATOM 4230 C C . SER B 1 144 ? 3.791 -20.406 7.355 1 92.25 144 SER B C 1
ATOM 4232 O O . SER B 1 144 ? 4.625 -20.891 6.59 1 92.25 144 SER B O 1
ATOM 4234 N N . GLU B 1 145 ? 2.941 -21.094 7.977 1 92.44 145 GLU B N 1
ATOM 4235 C CA . GLU B 1 145 ? 2.908 -22.547 7.848 1 92.44 145 GLU B CA 1
ATOM 4236 C C . GLU B 1 145 ? 2.559 -22.969 6.422 1 92.44 145 GLU B C 1
ATOM 4238 O O . GLU B 1 145 ? 3.229 -23.828 5.84 1 92.44 145 GLU B O 1
ATOM 4243 N N . LEU B 1 146 ? 1.553 -22.406 5.875 1 94.69 146 LEU B N 1
ATOM 4244 C CA . LEU B 1 146 ? 1.099 -22.766 4.535 1 94.69 146 LEU B CA 1
ATOM 4245 C C . LEU B 1 146 ? 2.137 -22.375 3.486 1 94.69 146 LEU B C 1
ATOM 4247 O O . LEU B 1 146 ? 2.346 -23.109 2.516 1 94.69 146 LEU B O 1
ATOM 4251 N N . GLU B 1 147 ? 2.74 -21.172 3.643 1 92.25 147 GLU B N 1
ATOM 4252 C CA . GLU B 1 147 ? 3.805 -20.75 2.734 1 92.25 147 GLU B CA 1
ATOM 4253 C C . GLU B 1 147 ? 4.957 -21.75 2.742 1 92.25 147 GLU B C 1
ATOM 4255 O O . GLU B 1 147 ? 5.453 -22.141 1.684 1 92.25 147 GLU B O 1
ATOM 4260 N N . ASN B 1 148 ? 5.355 -22.125 3.873 1 89.12 148 ASN B N 1
ATOM 4261 C CA . ASN B 1 148 ? 6.426 -23.125 3.99 1 89.12 148 ASN B CA 1
ATOM 4262 C C . ASN B 1 148 ? 6.016 -24.453 3.389 1 89.12 148 ASN B C 1
ATOM 4264 O O . ASN B 1 148 ? 6.762 -25.047 2.6 1 89.12 148 ASN B O 1
ATOM 4268 N N . ALA B 1 149 ? 4.871 -24.938 3.719 1 90.56 149 ALA B N 1
ATOM 4269 C CA . ALA B 1 149 ? 4.387 -26.234 3.254 1 90.56 149 ALA B CA 1
ATOM 4270 C C . ALA B 1 149 ? 4.242 -26.25 1.735 1 90.56 149 ALA B C 1
ATOM 4272 O O . ALA B 1 149 ? 4.547 -27.266 1.089 1 90.56 149 ALA B O 1
ATOM 4273 N N . SER B 1 150 ? 3.748 -25.203 1.193 1 90.75 150 SER B N 1
ATOM 4274 C CA . SER B 1 150 ? 3.527 -25.141 -0.248 1 90.75 150 SER B CA 1
ATOM 4275 C C . SER B 1 150 ? 4.844 -25.234 -1.012 1 90.75 150 SER B C 1
ATOM 4277 O O . SER B 1 150 ? 4.855 -25.547 -2.203 1 90.75 150 SER B O 1
ATOM 4279 N N . ARG B 1 151 ? 5.922 -25 -0.404 1 85.88 151 ARG B N 1
ATOM 4280 C CA . ARG B 1 151 ? 7.23 -25 -1.046 1 85.88 151 ARG B CA 1
ATOM 4281 C C . ARG B 1 151 ? 7.984 -26.297 -0.736 1 85.88 151 ARG B C 1
ATOM 4283 O O . ARG B 1 151 ? 8.82 -26.734 -1.526 1 85.88 151 ARG B O 1
ATOM 4290 N N . THR B 1 152 ? 7.648 -26.891 0.407 1 85.94 152 THR B N 1
ATOM 4291 C CA . THR B 1 152 ? 8.492 -27.984 0.882 1 85.94 152 THR B CA 1
ATOM 4292 C C . THR B 1 152 ? 7.734 -29.312 0.846 1 85.94 152 THR B C 1
ATOM 4294 O O . THR B 1 152 ? 8.344 -30.391 0.863 1 85.94 152 THR B O 1
ATOM 4297 N N . ALA B 1 153 ? 6.441 -29.203 0.869 1 86.75 153 ALA B N 1
ATOM 4298 C CA . ALA B 1 153 ? 5.648 -30.438 0.92 1 86.75 153 ALA B CA 1
ATOM 4299 C C . ALA B 1 153 ? 5.809 -31.25 -0.365 1 86.75 153 ALA B C 1
ATOM 4301 O O . ALA B 1 153 ? 6.32 -30.734 -1.365 1 86.75 153 A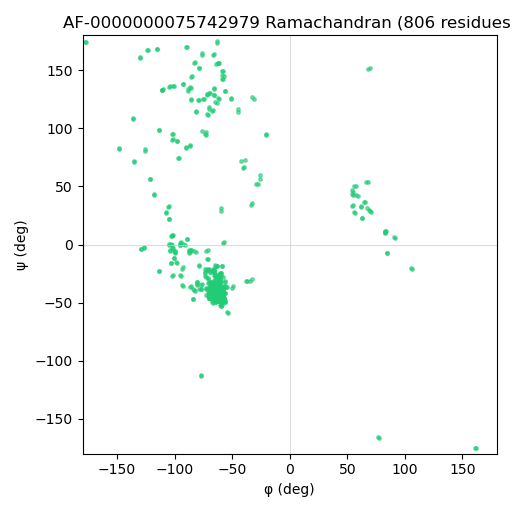LA B O 1
ATOM 4302 N N . ALA B 1 154 ? 5.414 -32.469 -0.248 1 86 154 ALA B N 1
ATOM 4303 C CA . ALA B 1 154 ? 5.43 -33.344 -1.418 1 86 154 ALA B CA 1
ATOM 4304 C C . ALA B 1 154 ? 4.555 -32.781 -2.535 1 86 154 ALA B C 1
ATOM 4306 O O . ALA B 1 154 ? 3.539 -32.125 -2.27 1 86 154 ALA B O 1
ATOM 4307 N N . LYS B 1 155 ? 4.895 -33.031 -3.754 1 83.75 155 LYS B N 1
ATOM 4308 C CA . LYS B 1 155 ? 4.199 -32.5 -4.93 1 83.75 155 LYS B CA 1
ATOM 4309 C C . LYS B 1 155 ? 2.738 -32.938 -4.941 1 83.75 155 LYS B C 1
ATOM 4311 O O . LYS B 1 155 ? 1.872 -32.219 -5.434 1 83.75 155 LYS B O 1
ATOM 4316 N N . THR B 1 156 ? 2.484 -34.062 -4.332 1 85.44 156 THR B N 1
ATOM 4317 C CA . THR B 1 156 ? 1.138 -34.625 -4.344 1 85.44 156 THR B CA 1
ATOM 4318 C C . THR B 1 156 ? 0.214 -33.812 -3.43 1 85.44 156 THR B C 1
ATOM 4320 O O . THR B 1 156 ? -1.007 -33.844 -3.6 1 85.44 156 THR B O 1
ATOM 4323 N N . GLN B 1 157 ? 0.773 -33.094 -2.482 1 88.44 157 GLN B N 1
ATOM 4324 C CA . GLN B 1 157 ? -0.044 -32.375 -1.52 1 88.44 157 GLN B CA 1
ATOM 4325 C C . GLN B 1 157 ? -0.191 -30.906 -1.924 1 88.44 157 GLN B C 1
ATOM 4327 O O . GLN B 1 157 ? -1.076 -30.219 -1.427 1 88.44 157 GLN B O 1
ATOM 4332 N N . ARG B 1 158 ? 0.62 -30.5 -2.783 1 87.56 158 ARG B N 1
ATOM 4333 C CA . ARG B 1 158 ? 0.71 -29.078 -3.111 1 87.56 158 ARG B CA 1
ATOM 4334 C C . ARG B 1 158 ? -0.595 -28.578 -3.719 1 87.56 158 ARG B C 1
ATOM 4336 O O . ARG B 1 158 ? -1.058 -27.484 -3.385 1 87.56 158 ARG B O 1
ATOM 4343 N N . PRO B 1 159 ? -1.253 -29.422 -4.438 1 89.88 159 PRO B N 1
ATOM 4344 C CA . PRO B 1 159 ? -2.502 -28.953 -5.035 1 89.88 159 PRO B CA 1
ATOM 4345 C C . PRO B 1 159 ? -3.574 -28.641 -3.992 1 89.88 159 PRO B C 1
ATOM 4347 O O . PRO B 1 159 ? -4.465 -27.812 -4.242 1 89.88 159 PRO B O 1
ATOM 4350 N N . GLU B 1 160 ? -3.436 -29.219 -2.859 1 93.19 160 GLU B N 1
ATOM 4351 C CA . GLU B 1 160 ? -4.426 -28.984 -1.814 1 93.19 160 GLU B CA 1
ATOM 4352 C C . GLU B 1 160 ? -3.99 -27.844 -0.9 1 93.19 160 GLU B C 1
ATOM 4354 O O . GLU B 1 160 ? -4.82 -27.219 -0.226 1 93.19 160 GLU B O 1
ATOM 4359 N N . LEU B 1 161 ? -2.742 -27.531 -0.867 1 95.56 161 LEU B N 1
ATOM 4360 C CA . LEU B 1 161 ? -2.199 -26.5 0.016 1 95.56 161 LEU B CA 1
ATOM 4361 C C . LEU B 1 161 ? -2.424 -25.109 -0.566 1 95.56 161 LEU B C 1
ATOM 4363 O O . LEU B 1 161 ? -2.699 -24.172 0.172 1 95.56 161 LEU B O 1
ATOM 4367 N N . LEU B 1 162 ? -2.373 -25.031 -1.849 1 95.69 162 LEU B N 1
ATOM 4368 C CA . LEU B 1 162 ? -2.387 -23.734 -2.525 1 95.69 162 LEU B CA 1
ATOM 4369 C C . LEU B 1 162 ? -3.742 -23.047 -2.373 1 95.69 162 LEU B C 1
ATOM 4371 O O . LEU B 1 162 ? -3.812 -21.859 -2.051 1 95.69 162 LEU B O 1
ATOM 4375 N N . PRO B 1 163 ? -4.863 -23.781 -2.49 1 96.62 163 PRO B N 1
ATOM 4376 C CA . PRO B 1 163 ? -6.16 -23.141 -2.24 1 96.62 163 PRO B CA 1
ATOM 4377 C C . PRO B 1 163 ? -6.305 -22.656 -0.803 1 96.62 163 PRO B C 1
ATOM 4379 O O . PRO B 1 163 ? -6.871 -21.578 -0.571 1 96.62 163 PRO B O 1
ATOM 4382 N N . LEU B 1 164 ? -5.762 -23.406 0.094 1 97.56 164 LEU B N 1
ATOM 4383 C CA . LEU B 1 164 ? -5.82 -23 1.492 1 97.56 164 LEU B CA 1
ATOM 4384 C C . LEU B 1 164 ? -4.992 -21.734 1.719 1 97.56 164 LEU B C 1
ATOM 4386 O O . LEU B 1 164 ? -5.402 -20.844 2.465 1 97.56 164 LEU B O 1
ATOM 4390 N N . LEU B 1 165 ? -3.867 -21.703 1.102 1 97.06 165 LEU B N 1
ATOM 4391 C CA . LEU B 1 165 ? -3.021 -20.516 1.176 1 97.06 165 LEU B CA 1
ATOM 4392 C C . LEU B 1 165 ? -3.744 -19.297 0.61 1 97.06 165 LEU B C 1
ATOM 4394 O O . LEU B 1 165 ? -3.764 -18.234 1.236 1 97.06 165 LEU B O 1
ATOM 4398 N N . ALA B 1 166 ? -4.371 -19.453 -0.544 1 97.25 166 ALA B N 1
ATOM 4399 C CA . ALA B 1 166 ? -5.129 -18.375 -1.172 1 97.25 166 ALA B CA 1
ATOM 4400 C C . ALA B 1 166 ? -6.246 -17.891 -0.256 1 97.25 166 ALA B C 1
ATOM 4402 O O . ALA B 1 166 ? -6.414 -16.672 -0.06 1 97.25 166 ALA B O 1
ATOM 4403 N N . GLN B 1 167 ? -6.906 -18.812 0.314 1 98 167 GLN B N 1
ATOM 4404 C CA . GLN B 1 167 ? -8.023 -18.469 1.186 1 98 167 GLN B CA 1
ATOM 4405 C C . GLN B 1 167 ? -7.547 -17.734 2.434 1 98 167 GLN B C 1
ATOM 4407 O O . GLN B 1 167 ? -8.211 -16.812 2.902 1 98 167 GLN B O 1
ATOM 4412 N N . THR B 1 168 ? -6.488 -18.156 2.939 1 97.69 168 THR B N 1
ATOM 4413 C CA . THR B 1 168 ? -5.938 -17.516 4.129 1 97.69 168 THR B CA 1
ATOM 4414 C C . THR B 1 168 ? -5.484 -16.094 3.818 1 97.69 168 THR B C 1
ATOM 4416 O O . THR B 1 168 ? -5.734 -15.172 4.598 1 97.69 168 THR B O 1
ATOM 4419 N N . TYR B 1 169 ? -4.855 -15.93 2.697 1 97.25 169 TYR B N 1
ATOM 4420 C CA . TYR B 1 169 ? -4.473 -14.586 2.27 1 97.25 169 TYR B CA 1
ATOM 4421 C C . TYR B 1 169 ? -5.703 -13.719 2.031 1 97.25 169 TYR B C 1
ATOM 4423 O O . TYR B 1 169 ? -5.68 -12.516 2.289 1 97.25 169 TYR B O 1
ATOM 4431 N N . GLN B 1 170 ? -6.734 -14.281 1.505 1 97.5 170 GLN B N 1
ATOM 4432 C CA . GLN B 1 170 ? -7.977 -13.539 1.335 1 97.5 170 GLN B CA 1
ATOM 4433 C C . GLN B 1 170 ? -8.516 -13.062 2.678 1 97.5 170 GLN B C 1
ATOM 4435 O O . GLN B 1 170 ? -8.984 -11.922 2.797 1 97.5 170 GLN B O 1
ATOM 4440 N N . ALA B 1 171 ? -8.445 -13.938 3.619 1 96.81 171 ALA B N 1
ATOM 4441 C CA . ALA B 1 171 ? -8.891 -13.555 4.961 1 96.81 171 ALA B CA 1
ATOM 4442 C C . ALA B 1 171 ? -8.031 -12.43 5.523 1 96.81 171 ALA B C 1
ATOM 4444 O O . ALA B 1 171 ? -8.555 -11.5 6.148 1 96.81 171 ALA B O 1
ATOM 4445 N N . ALA B 1 172 ? -6.766 -12.531 5.305 1 95.75 172 ALA B N 1
ATOM 4446 C CA . ALA B 1 172 ? -5.859 -11.461 5.727 1 95.75 172 ALA B CA 1
ATOM 4447 C C . ALA B 1 172 ? -6.234 -10.133 5.082 1 95.75 172 ALA B C 1
ATOM 4449 O O . ALA B 1 172 ? -6.312 -9.109 5.762 1 95.75 172 ALA B O 1
ATOM 4450 N N . ALA B 1 173 ? -6.48 -10.195 3.801 1 94.88 173 ALA B N 1
ATOM 4451 C CA . ALA B 1 173 ? -6.875 -8.984 3.078 1 94.88 173 ALA B CA 1
ATOM 4452 C C . ALA B 1 173 ? -8.172 -8.406 3.641 1 94.88 173 ALA B C 1
ATOM 4454 O O . ALA B 1 173 ? -8.289 -7.195 3.836 1 94.88 173 ALA B O 1
ATOM 4455 N N . ALA B 1 174 ? -9.117 -9.281 3.908 1 94.25 174 ALA B N 1
ATOM 4456 C CA . ALA B 1 174 ? -10.398 -8.852 4.449 1 94.25 174 ALA B CA 1
ATOM 4457 C C . ALA B 1 174 ? -10.227 -8.164 5.801 1 94.25 174 ALA B C 1
ATOM 4459 O O . ALA B 1 174 ? -10.844 -7.133 6.059 1 94.25 174 ALA B O 1
ATOM 4460 N N . MET B 1 175 ? -9.414 -8.695 6.59 1 90.62 175 MET B N 1
ATOM 4461 C CA . MET B 1 175 ? -9.188 -8.125 7.914 1 90.62 175 MET B CA 1
ATOM 4462 C C . MET B 1 175 ? -8.445 -6.801 7.816 1 90.62 175 MET B C 1
ATOM 4464 O O . MET B 1 175 ? -8.797 -5.832 8.492 1 90.62 175 MET B O 1
ATOM 4468 N N . LEU B 1 176 ? -7.426 -6.746 7 1 87.94 176 LEU B N 1
ATOM 4469 C CA . LEU B 1 176 ? -6.57 -5.57 6.898 1 87.94 176 LEU B CA 1
ATOM 4470 C C . LEU B 1 176 ? -7.355 -4.375 6.359 1 87.94 176 LEU B C 1
ATOM 4472 O O . LEU B 1 176 ? -7.105 -3.236 6.754 1 87.94 176 LEU B O 1
ATOM 4476 N N . VAL B 1 177 ? -8.273 -4.602 5.5 1 84.25 177 VAL B N 1
ATOM 4477 C CA . VAL B 1 177 ? -9.133 -3.541 4.988 1 84.25 177 VAL B CA 1
ATOM 4478 C C . VAL B 1 177 ? -9.93 -2.928 6.133 1 84.25 177 VAL B C 1
ATOM 4480 O O . VAL B 1 177 ? -10.133 -1.711 6.18 1 84.25 177 VAL B O 1
ATOM 4483 N N . LYS B 1 178 ? -10.344 -3.719 7.023 1 80 178 LYS B N 1
ATOM 4484 C CA . LYS B 1 178 ? -11.172 -3.258 8.133 1 80 178 LYS B CA 1
ATOM 4485 C C . LYS B 1 178 ? -10.383 -2.332 9.055 1 80 178 LYS B C 1
ATOM 4487 O O . LYS B 1 178 ? -10.945 -1.407 9.648 1 80 178 LYS B O 1
ATOM 4492 N N . VAL B 1 179 ? -9.141 -2.621 9.109 1 73.12 179 VAL B N 1
ATOM 4493 C CA . VAL B 1 179 ? -8.336 -1.826 10.039 1 73.12 179 VAL B CA 1
ATOM 4494 C C . VAL B 1 179 ? -7.684 -0.667 9.289 1 73.12 179 VAL B C 1
ATOM 4496 O O . VAL B 1 179 ? -6.863 0.061 9.852 1 73.12 179 VAL B O 1
ATOM 4499 N N . GLY B 1 180 ? -7.918 -0.573 8.016 1 72.88 180 GLY B N 1
ATOM 4500 C CA . GLY B 1 180 ? -7.48 0.58 7.242 1 72.88 180 GLY B CA 1
ATOM 4501 C C . GLY B 1 180 ? -6.098 0.406 6.645 1 72.88 180 GLY B C 1
ATOM 4502 O O . GLY B 1 180 ? -5.504 1.367 6.148 1 72.88 180 GLY B O 1
ATOM 4503 N N . ASP B 1 181 ? -5.52 -0.718 6.75 1 78.31 181 ASP B N 1
ATOM 4504 C CA . ASP B 1 181 ? -4.211 -0.976 6.16 1 78.31 181 ASP B CA 1
ATOM 4505 C C . ASP B 1 181 ? -4.344 -1.431 4.707 1 78.31 181 ASP B C 1
ATOM 4507 O O . ASP B 1 181 ? -4.242 -2.623 4.414 1 78.31 181 ASP B O 1
ATOM 4511 N N . ARG B 1 182 ? -4.441 -0.569 3.789 1 79.69 182 ARG B N 1
ATOM 4512 C CA . ARG B 1 182 ? -4.766 -0.853 2.395 1 79.69 182 ARG B CA 1
ATOM 4513 C C . ARG B 1 182 ? -3.562 -1.425 1.656 1 79.69 182 ARG B C 1
ATOM 4515 O O . ARG B 1 182 ? -3.709 -2.301 0.802 1 79.69 182 ARG B O 1
ATOM 4522 N N . GLY B 1 183 ? -2.398 -0.908 1.976 1 80.81 183 GLY B N 1
ATOM 4523 C CA . GLY B 1 183 ? -1.199 -1.424 1.333 1 80.81 183 GLY B CA 1
ATOM 4524 C C . GLY B 1 183 ? -0.972 -2.9 1.593 1 80.81 183 GLY B C 1
ATOM 4525 O O . GLY B 1 183 ? -0.873 -3.693 0.654 1 80.81 183 GLY B O 1
ATOM 4526 N N . ALA B 1 184 ? -0.995 -3.229 2.873 1 86.38 184 ALA B N 1
ATOM 4527 C CA . ALA B 1 184 ? -0.814 -4.633 3.24 1 86.38 184 ALA B CA 1
ATOM 4528 C C . ALA B 1 184 ? -1.966 -5.488 2.721 1 86.38 184 ALA B C 1
ATOM 4530 O O . ALA B 1 184 ? -1.762 -6.633 2.314 1 86.38 184 ALA B O 1
ATOM 4531 N N . GLY B 1 185 ? -3.148 -4.922 2.773 1 91.12 185 GLY B N 1
ATOM 4532 C CA . GLY B 1 185 ? -4.297 -5.629 2.23 1 91.12 185 GLY B CA 1
ATOM 4533 C C . GLY B 1 185 ? -4.156 -5.941 0.752 1 91.12 185 GLY B C 1
ATOM 4534 O O . GLY B 1 185 ? -4.512 -7.039 0.309 1 9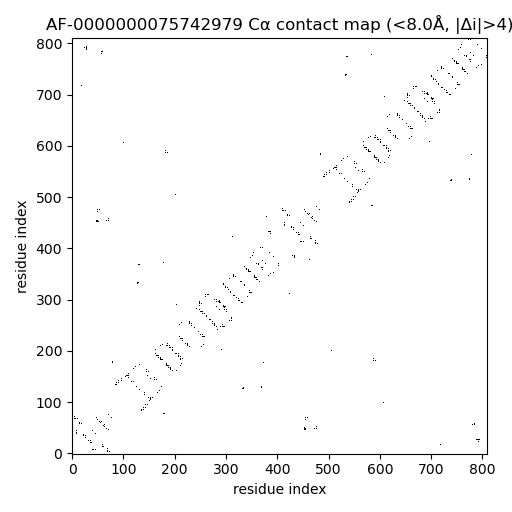1.12 185 GLY B O 1
ATOM 4535 N N . TRP B 1 186 ? -3.641 -5.016 0.046 1 89.81 186 TRP B N 1
ATOM 4536 C CA . TRP B 1 186 ? -3.41 -5.207 -1.383 1 89.81 186 TRP B CA 1
ATOM 4537 C C . TRP B 1 186 ? -2.4 -6.324 -1.627 1 89.81 186 TRP B C 1
ATOM 4539 O O . TRP B 1 186 ? -2.625 -7.199 -2.465 1 89.81 186 TRP B O 1
ATOM 4549 N N . VAL B 1 187 ? -1.364 -6.297 -0.912 1 91.69 187 VAL B N 1
ATOM 4550 C CA . VAL B 1 187 ? -0.334 -7.32 -1.056 1 91.69 187 VAL B CA 1
ATOM 4551 C C . VAL B 1 187 ? -0.921 -8.695 -0.733 1 91.69 187 VAL B C 1
ATOM 4553 O O . VAL B 1 187 ? -0.69 -9.664 -1.462 1 91.69 187 VAL B O 1
ATOM 4556 N N . ALA B 1 188 ? -1.666 -8.758 0.344 1 94.81 188 ALA B N 1
ATOM 4557 C CA . ALA B 1 188 ? -2.289 -10.023 0.723 1 94.81 188 ALA B CA 1
ATOM 4558 C C . ALA B 1 188 ? -3.213 -10.539 -0.38 1 94.81 188 ALA B C 1
ATOM 4560 O O . ALA B 1 188 ? -3.172 -11.711 -0.739 1 94.81 188 ALA B O 1
ATOM 4561 N N . ALA B 1 189 ? -4.02 -9.68 -0.878 1 94.81 189 ALA B N 1
ATOM 4562 C CA . ALA B 1 189 ? -4.93 -10.062 -1.956 1 94.81 189 ALA B CA 1
ATOM 4563 C C . ALA B 1 189 ? -4.156 -10.508 -3.193 1 94.81 189 ALA B C 1
ATOM 4565 O O . ALA B 1 189 ? -4.543 -11.469 -3.861 1 94.81 189 ALA B O 1
ATOM 4566 N N . ASP B 1 190 ? -3.127 -9.789 -3.473 1 93.25 190 ASP B N 1
ATOM 4567 C CA . ASP B 1 190 ? -2.303 -10.133 -4.629 1 93.25 190 ASP B CA 1
ATOM 4568 C C . ASP B 1 190 ? -1.671 -11.516 -4.457 1 93.25 190 ASP B C 1
ATOM 4570 O O . ASP B 1 190 ? -1.627 -12.305 -5.406 1 93.25 190 ASP B O 1
ATOM 4574 N N . ARG B 1 191 ? -1.201 -11.812 -3.33 1 94.38 191 ARG B N 1
ATOM 4575 C CA . ARG B 1 191 ? -0.629 -13.133 -3.062 1 94.38 191 ARG B CA 1
ATOM 4576 C C . ARG B 1 191 ? -1.699 -14.219 -3.121 1 94.38 191 ARG B C 1
ATOM 4578 O O . ARG B 1 191 ? -1.423 -15.344 -3.527 1 94.38 191 ARG B O 1
ATOM 4585 N N . ALA B 1 192 ? -2.893 -13.852 -2.676 1 95.88 192 ALA B N 1
ATOM 4586 C CA . ALA B 1 192 ? -4.008 -14.789 -2.83 1 95.88 192 ALA B CA 1
ATOM 4587 C C . ALA B 1 192 ? -4.234 -15.133 -4.297 1 95.88 192 ALA B C 1
ATOM 4589 O O . ALA B 1 192 ? -4.434 -16.297 -4.645 1 95.88 192 ALA B O 1
ATOM 4590 N N . ILE B 1 193 ? -4.199 -14.156 -5.141 1 93.12 193 ILE B N 1
ATOM 4591 C CA . ILE B 1 193 ? -4.395 -14.344 -6.574 1 93.12 193 ILE B CA 1
ATOM 4592 C C . ILE B 1 193 ? -3.283 -15.227 -7.133 1 93.12 193 ILE B C 1
ATOM 4594 O O . ILE B 1 193 ? -3.547 -16.156 -7.902 1 93.12 193 ILE B O 1
ATOM 4598 N N . ALA B 1 194 ? -2.059 -14.992 -6.734 1 91.06 194 ALA B N 1
ATOM 4599 C CA . ALA B 1 194 ? -0.922 -15.773 -7.203 1 91.06 194 ALA B CA 1
ATOM 4600 C C . ALA B 1 194 ? -1.065 -17.234 -6.801 1 91.06 194 ALA B C 1
ATOM 4602 O O . ALA B 1 194 ? -0.857 -18.141 -7.617 1 91.06 194 ALA B O 1
ATOM 4603 N N . ALA B 1 195 ? -1.392 -17.469 -5.559 1 93.5 195 ALA B N 1
ATOM 4604 C CA . ALA B 1 195 ? -1.593 -18.844 -5.082 1 93.5 195 ALA B CA 1
ATOM 4605 C C . ALA B 1 195 ? -2.734 -19.516 -5.832 1 93.5 195 ALA B C 1
ATOM 4607 O O . ALA B 1 195 ? -2.637 -20.688 -6.199 1 93.5 195 ALA B O 1
ATOM 4608 N N . ALA B 1 196 ? -3.822 -18.797 -6.039 1 93.69 196 ALA B N 1
ATOM 4609 C CA . ALA B 1 196 ? -4.977 -19.328 -6.766 1 93.69 196 ALA B CA 1
ATOM 4610 C C . ALA B 1 196 ? -4.602 -19.703 -8.195 1 93.69 196 ALA B C 1
ATOM 4612 O O . ALA B 1 196 ? -5.055 -20.719 -8.711 1 93.69 196 ALA B O 1
ATOM 4613 N N . GLU B 1 197 ? -3.826 -18.891 -8.805 1 88.62 197 GLU B N 1
ATOM 4614 C CA . GLU B 1 197 ? -3.402 -19.172 -10.172 1 88.62 197 GLU B CA 1
ATOM 4615 C C . GLU B 1 197 ? -2.602 -20.469 -10.258 1 88.62 197 GLU B C 1
ATOM 4617 O O . GLU B 1 197 ? -2.773 -21.25 -11.195 1 88.62 197 GLU B O 1
ATOM 4622 N N . GLN B 1 198 ? -1.763 -20.688 -9.305 1 88.25 198 GLN B N 1
ATOM 4623 C CA . GLN B 1 198 ? -0.96 -21.906 -9.273 1 88.25 198 GLN B CA 1
ATOM 4624 C C . GLN B 1 198 ? -1.838 -23.125 -9.078 1 88.25 198 GLN B C 1
ATOM 4626 O O . GLN B 1 198 ? -1.456 -24.234 -9.461 1 88.25 198 GLN B O 1
ATOM 4631 N N . SER B 1 199 ? -2.951 -22.938 -8.484 1 88.94 199 SER B N 1
ATOM 4632 C CA . SER B 1 199 ? -3.877 -24.047 -8.266 1 88.94 199 SER B CA 1
ATOM 4633 C C . SER B 1 199 ? -4.805 -24.234 -9.461 1 88.94 199 SER B C 1
ATOM 4635 O O . SER B 1 199 ? -5.613 -25.156 -9.484 1 88.94 199 SER B O 1
ATOM 4637 N N . HIS B 1 200 ? -4.766 -23.312 -10.438 1 86.44 200 HIS B N 1
ATOM 4638 C CA . HIS B 1 200 ? -5.574 -23.344 -11.656 1 86.44 200 HIS B CA 1
ATOM 4639 C C . HIS B 1 200 ? -7.062 -23.344 -11.32 1 86.44 200 HIS B C 1
ATOM 4641 O O . HIS B 1 200 ? -7.84 -24.094 -11.906 1 86.44 200 HIS B O 1
ATOM 4647 N N . ASP B 1 201 ? -7.484 -22.562 -10.367 1 88.44 201 ASP B N 1
ATOM 4648 C CA . ASP B 1 201 ? -8.867 -22.406 -9.938 1 88.44 201 ASP B CA 1
ATOM 4649 C C . ASP B 1 201 ? -9.383 -21 -10.242 1 88.44 201 ASP B C 1
ATOM 4651 O O . ASP B 1 201 ? -9.156 -20.062 -9.477 1 88.44 201 ASP B O 1
ATOM 4655 N N . PRO B 1 202 ? -10.102 -20.844 -11.328 1 87 202 PRO B N 1
ATOM 4656 C CA . PRO B 1 202 ? -10.562 -19.516 -11.742 1 87 202 PRO B CA 1
ATOM 4657 C C . PRO B 1 202 ? -11.414 -18.828 -10.672 1 87 202 PRO B C 1
ATOM 4659 O O . PRO B 1 202 ? -11.336 -17.609 -10.516 1 87 202 PRO B O 1
ATOM 4662 N N . ALA B 1 203 ? -12.25 -19.594 -10.031 1 92.25 203 ALA B N 1
ATOM 4663 C CA . ALA B 1 203 ? -13.094 -19.016 -8.992 1 92.25 203 ALA B CA 1
ATOM 4664 C C . ALA B 1 203 ? -12.242 -18.422 -7.867 1 92.25 203 ALA B C 1
ATOM 4666 O O . ALA B 1 203 ? -12.523 -17.328 -7.371 1 92.25 203 ALA B O 1
ATOM 4667 N N . LEU B 1 204 ? -11.227 -19.156 -7.539 1 93.81 204 LEU B N 1
ATOM 4668 C CA . LEU B 1 204 ? -10.344 -18.703 -6.473 1 93.81 204 LEU B CA 1
ATOM 4669 C C . LEU B 1 204 ? -9.578 -17.453 -6.898 1 93.81 204 LEU B C 1
ATOM 4671 O O . LEU B 1 204 ? -9.297 -16.578 -6.078 1 93.81 204 LEU B O 1
ATOM 4675 N N . ILE B 1 205 ? -9.227 -17.328 -8.156 1 92.25 205 ILE B N 1
ATOM 4676 C CA . ILE B 1 205 ? -8.578 -16.141 -8.695 1 92.25 205 ILE B CA 1
ATOM 4677 C C . ILE B 1 205 ? -9.523 -14.953 -8.602 1 92.25 205 ILE B C 1
ATOM 4679 O O . ILE B 1 205 ? -9.141 -13.883 -8.125 1 92.25 205 ILE B O 1
ATOM 4683 N N . LEU B 1 206 ? -10.742 -15.156 -9 1 91.69 206 LEU B N 1
ATOM 4684 C CA . LEU B 1 206 ? -11.734 -14.086 -8.961 1 91.69 206 LEU B CA 1
ATOM 4685 C C . LEU B 1 206 ? -12 -13.648 -7.52 1 91.69 206 LEU B C 1
ATOM 4687 O O . LEU B 1 206 ? -12.219 -12.461 -7.262 1 91.69 206 LEU B O 1
ATOM 4691 N N . ALA B 1 207 ? -12 -14.617 -6.648 1 95.69 207 ALA B N 1
ATOM 4692 C CA . ALA B 1 207 ? -12.172 -14.281 -5.234 1 95.69 207 ALA B CA 1
ATOM 4693 C C . ALA B 1 207 ? -11.055 -13.367 -4.75 1 95.69 207 ALA B C 1
ATOM 4695 O O . ALA B 1 207 ? -11.305 -12.406 -4.016 1 95.69 207 ALA B O 1
ATOM 4696 N N . GLY B 1 208 ? -9.844 -13.688 -5.113 1 94.81 208 GLY B N 1
ATOM 4697 C CA . GLY B 1 208 ? -8.727 -12.812 -4.797 1 94.81 208 GLY B CA 1
ATOM 4698 C C . GLY B 1 208 ? -8.867 -11.422 -5.371 1 94.81 208 GLY B C 1
ATOM 4699 O O . GLY B 1 208 ? -8.578 -10.43 -4.699 1 94.81 208 GLY B O 1
ATOM 4700 N N . GLN B 1 209 ? -9.32 -11.336 -6.566 1 92.75 209 GLN B N 1
ATOM 4701 C CA . GLN B 1 209 ? -9.539 -10.047 -7.223 1 92.75 209 GLN B CA 1
ATOM 4702 C C . GLN B 1 209 ? -10.602 -9.234 -6.5 1 92.75 209 GLN B C 1
ATOM 4704 O O . GLN B 1 209 ? -10.484 -8.016 -6.375 1 92.75 209 GLN B O 1
ATOM 4709 N N . LEU B 1 210 ? -11.602 -9.914 -6.117 1 94.69 210 LEU B N 1
ATOM 4710 C CA . LEU B 1 210 ? -12.656 -9.25 -5.359 1 94.69 210 LEU B CA 1
ATOM 4711 C C . LEU B 1 210 ? -12.102 -8.648 -4.07 1 94.69 210 LEU B C 1
ATOM 4713 O O . LEU B 1 210 ? -12.398 -7.504 -3.738 1 94.69 210 LEU B O 1
ATOM 4717 N N . ARG B 1 211 ? -11.297 -9.43 -3.344 1 95.44 211 ARG B N 1
ATOM 4718 C CA . ARG B 1 211 ? -10.68 -8.93 -2.121 1 95.44 211 ARG B CA 1
ATOM 4719 C C . ARG B 1 211 ? -9.766 -7.742 -2.412 1 95.44 211 ARG B C 1
ATOM 4721 O O . ARG B 1 211 ? -9.719 -6.781 -1.644 1 95.44 211 ARG B O 1
ATOM 4728 N N . MET B 1 212 ? -9.055 -7.844 -3.479 1 92.25 212 MET B N 1
ATOM 4729 C CA . MET B 1 212 ? -8.18 -6.746 -3.877 1 92.25 212 MET B CA 1
ATOM 4730 C C . MET B 1 212 ? -8.977 -5.469 -4.113 1 92.25 212 MET B C 1
ATOM 4732 O O . MET B 1 212 ? -8.617 -4.402 -3.613 1 92.25 212 MET B O 1
ATOM 4736 N N . ALA B 1 213 ? -10.016 -5.598 -4.883 1 92.19 213 ALA B N 1
ATOM 4737 C CA . ALA B 1 213 ? -10.852 -4.438 -5.18 1 92.19 213 ALA B CA 1
ATOM 4738 C C . ALA B 1 213 ? -11.398 -3.811 -3.896 1 92.19 213 ALA B C 1
ATOM 4740 O O . ALA B 1 213 ? -11.461 -2.586 -3.773 1 92.19 213 ALA B O 1
ATOM 4741 N N . ARG B 1 214 ? -11.758 -4.625 -2.955 1 91.88 214 ARG B N 1
ATOM 4742 C CA . ARG B 1 214 ? -12.266 -4.137 -1.679 1 91.88 214 ARG B CA 1
ATOM 4743 C C . ARG B 1 214 ? -11.219 -3.318 -0.94 1 91.88 214 ARG B C 1
ATOM 4745 O O . ARG B 1 214 ? -11.539 -2.338 -0.268 1 91.88 214 ARG B O 1
ATOM 4752 N N . THR B 1 215 ? -10.016 -3.736 -1.029 1 87.19 215 THR B N 1
ATOM 4753 C CA . THR B 1 215 ? -8.938 -3.023 -0.36 1 87.19 215 THR B CA 1
ATOM 4754 C C . THR B 1 215 ? -8.734 -1.64 -0.973 1 87.19 215 THR B C 1
ATOM 4756 O O . THR B 1 215 ? -8.305 -0.708 -0.29 1 87.19 215 THR B O 1
ATOM 4759 N N . LEU B 1 216 ? -9.133 -1.487 -2.16 1 82.44 216 LEU B N 1
ATOM 4760 C CA . LEU B 1 216 ? -8.805 -0.268 -2.893 1 82.44 216 LEU B CA 1
ATOM 4761 C C . LEU B 1 216 ? -10.023 0.646 -2.994 1 82.44 216 LEU B C 1
ATOM 4763 O O . LEU B 1 216 ? -9.938 1.739 -3.559 1 82.44 216 LEU B O 1
ATOM 4767 N N . LEU B 1 217 ? -11.148 0.285 -2.463 1 77.75 217 LEU B N 1
ATOM 4768 C CA . LEU B 1 217 ? -12.422 0.987 -2.617 1 77.75 217 LEU B CA 1
ATOM 4769 C C . LEU B 1 217 ? -12.352 2.377 -1.991 1 77.75 217 LEU B C 1
ATOM 4771 O O . LEU B 1 217 ? -12.969 3.32 -2.494 1 77.75 217 LEU B O 1
ATOM 4775 N N . ASP B 1 218 ? -11.688 2.434 -0.86 1 61.28 218 ASP B N 1
ATOM 4776 C CA . ASP B 1 218 ? -11.719 3.689 -0.119 1 61.28 218 ASP B CA 1
ATOM 4777 C C . ASP B 1 218 ? -10.398 4.445 -0.266 1 61.28 218 ASP B C 1
ATOM 4779 O O . ASP B 1 218 ? -10.047 5.27 0.584 1 61.28 218 ASP B O 1
ATOM 4783 N N . SER B 1 219 ? -9.68 4.137 -1.292 1 57.38 219 SER B N 1
ATOM 4784 C CA . SER B 1 219 ? -8.383 4.785 -1.503 1 57.38 219 SER B CA 1
ATOM 4785 C C . SER B 1 219 ? -8.398 5.637 -2.768 1 57.38 219 SER B C 1
ATOM 4787 O O . SER B 1 219 ? -9.422 5.738 -3.445 1 57.38 219 SER B O 1
ATOM 4789 N N . SER B 1 220 ? -7.375 6.418 -2.873 1 56.25 220 SER B N 1
ATOM 4790 C CA . SER B 1 220 ? -7.16 7.176 -4.102 1 56.25 220 SER B CA 1
ATOM 4791 C C . SER B 1 220 ? -7.066 6.254 -5.312 1 56.25 220 SER B C 1
ATOM 4793 O O . SER B 1 220 ? -7.094 6.711 -6.453 1 56.25 220 SER B O 1
ATOM 4795 N N . GLU B 1 221 ? -7.238 5.066 -4.93 1 67.31 221 GLU B N 1
ATOM 4796 C CA . GLU B 1 221 ? -7.027 4.086 -5.992 1 67.31 221 GLU B CA 1
ATOM 4797 C C . GLU B 1 221 ? -8.352 3.486 -6.457 1 67.31 221 GLU B C 1
ATOM 4799 O O . GLU B 1 221 ? -8.391 2.348 -6.934 1 67.31 221 GLU B O 1
ATOM 4804 N N . GLN B 1 222 ? -9.406 4.113 -6.363 1 75.19 222 GLN B N 1
ATOM 4805 C CA . GLN B 1 222 ? -10.727 3.635 -6.746 1 75.19 222 GLN B CA 1
ATOM 4806 C C . GLN B 1 222 ? -10.781 3.297 -8.234 1 75.19 222 GLN B C 1
ATOM 4808 O O . GLN B 1 222 ? -11.531 2.402 -8.641 1 75.19 222 GLN B O 1
ATOM 4813 N N . ALA B 1 223 ? -10 4.027 -8.984 1 75.69 223 ALA B N 1
ATOM 4814 C CA . ALA B 1 223 ? -9.984 3.771 -10.422 1 75.69 223 ALA B CA 1
ATOM 4815 C C . ALA B 1 223 ? -9.508 2.355 -10.719 1 75.69 223 ALA B C 1
ATOM 4817 O O . ALA B 1 223 ? -10.016 1.701 -11.633 1 75.69 223 ALA B O 1
ATOM 4818 N N . LEU B 1 224 ? -8.578 1.936 -9.93 1 81.19 224 LEU B N 1
ATOM 4819 C CA . LEU B 1 224 ? -8.07 0.578 -10.094 1 81.19 224 LEU B CA 1
ATOM 4820 C C . LEU B 1 224 ? -9.141 -0.449 -9.727 1 81.19 224 LEU B C 1
ATOM 4822 O O . LEU B 1 224 ? -9.336 -1.431 -10.445 1 81.19 224 LEU B O 1
ATOM 4826 N N . ALA B 1 225 ? -9.773 -0.24 -8.625 1 87.38 225 ALA B N 1
ATOM 4827 C CA . A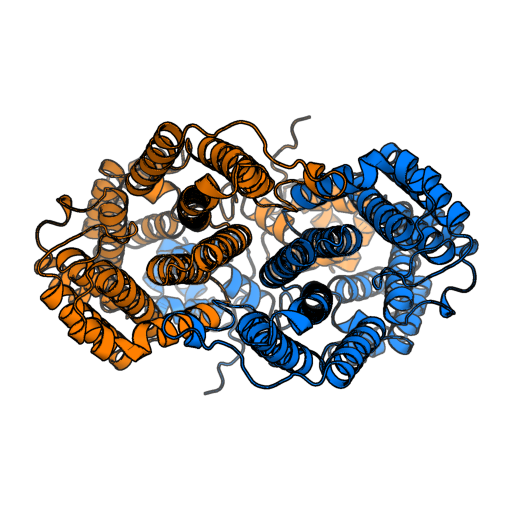LA B 1 225 ? -10.867 -1.121 -8.211 1 87.38 225 ALA B CA 1
ATOM 4828 C C . ALA B 1 225 ? -11.953 -1.186 -9.281 1 87.38 225 ALA B C 1
ATOM 4830 O O . ALA B 1 225 ? -12.453 -2.266 -9.609 1 87.38 225 ALA B O 1
ATOM 4831 N N . ARG B 1 226 ? -12.25 -0.048 -9.852 1 87.69 226 ARG B N 1
ATOM 4832 C CA . ARG B 1 226 ? -13.258 0.017 -10.898 1 87.69 226 ARG B CA 1
ATOM 4833 C C . ARG B 1 226 ? -12.852 -0.822 -12.109 1 87.69 226 ARG B C 1
ATOM 4835 O O . ARG B 1 226 ? -13.672 -1.563 -12.656 1 87.69 226 ARG B O 1
ATOM 4842 N N . HIS B 1 227 ? -11.648 -0.684 -12.461 1 84.88 227 HIS B N 1
ATOM 4843 C CA . HIS B 1 227 ? -11.148 -1.427 -13.609 1 84.88 227 HIS B CA 1
ATOM 4844 C C . HIS B 1 227 ? -11.258 -2.932 -13.383 1 84.88 227 HIS B C 1
ATOM 4846 O O . HIS B 1 227 ? -11.797 -3.652 -14.227 1 84.88 227 HIS B O 1
ATOM 4852 N N . VAL B 1 228 ? -10.812 -3.373 -12.273 1 87.31 228 VAL B N 1
ATOM 4853 C CA . VAL B 1 228 ? -10.797 -4.797 -11.953 1 87.31 228 VAL B CA 1
ATOM 4854 C C . VAL B 1 228 ? -12.227 -5.324 -11.867 1 87.31 228 VAL B C 1
ATOM 4856 O O . VAL B 1 228 ? -12.531 -6.387 -12.414 1 87.31 228 VAL B O 1
ATOM 4859 N N . LEU B 1 229 ? -13.062 -4.598 -11.25 1 92.69 229 LEU B N 1
ATOM 4860 C CA . LEU B 1 229 ? -14.445 -5.031 -11.062 1 92.69 229 LEU B CA 1
ATOM 4861 C C . LEU B 1 229 ? -15.195 -5.016 -12.391 1 92.69 229 LEU B C 1
ATOM 4863 O O . LEU B 1 229 ? -16.031 -5.887 -12.641 1 92.69 229 LEU B O 1
ATOM 4867 N N . THR B 1 230 ? -14.93 -4.035 -13.211 1 91.19 230 THR B N 1
ATOM 4868 C CA . THR B 1 230 ? -15.539 -3.979 -14.531 1 91.19 230 THR B CA 1
ATOM 4869 C C . THR B 1 230 ? -15.164 -5.207 -15.352 1 91.19 230 THR B C 1
ATOM 4871 O O . THR B 1 230 ? -16.031 -5.836 -15.969 1 91.19 230 THR B O 1
ATOM 4874 N N . GLN B 1 231 ? -13.938 -5.551 -15.312 1 86.38 231 GLN B N 1
ATOM 4875 C CA . GLN B 1 231 ? -13.477 -6.727 -16.047 1 86.38 231 GLN B CA 1
ATOM 4876 C C . GLN B 1 231 ? -14.125 -7.996 -15.516 1 86.38 231 GLN B C 1
ATOM 4878 O O . GLN B 1 231 ? -14.523 -8.867 -16.281 1 86.38 231 GLN B O 1
ATOM 4883 N N . ALA B 1 232 ? -14.234 -8.117 -14.25 1 88.88 232 ALA B N 1
ATOM 4884 C CA . ALA B 1 232 ? -14.789 -9.305 -13.609 1 88.88 232 ALA B CA 1
ATOM 4885 C C . ALA B 1 232 ? -16.266 -9.477 -13.953 1 88.88 232 ALA B C 1
ATOM 4887 O O . ALA B 1 232 ? -16.781 -10.594 -13.961 1 88.88 232 ALA B O 1
ATOM 4888 N N . THR B 1 233 ? -16.938 -8.391 -14.25 1 92.69 233 THR B N 1
ATOM 4889 C CA . THR B 1 233 ? -18.391 -8.438 -14.445 1 92.69 233 THR B CA 1
ATOM 4890 C C . THR B 1 233 ? -18.734 -8.484 -15.93 1 92.69 233 THR B C 1
ATOM 4892 O O . THR B 1 233 ? -19.891 -8.695 -16.297 1 92.69 233 THR B O 1
ATOM 4895 N N . ARG B 1 234 ? -17.781 -8.328 -16.781 1 88 234 ARG B N 1
ATOM 4896 C CA . ARG B 1 234 ? -17.984 -8.172 -18.219 1 88 234 ARG B CA 1
ATOM 4897 C C . ARG B 1 234 ? -18.688 -9.391 -18.812 1 88 234 ARG B C 1
ATOM 4899 O O . ARG B 1 234 ? -19.531 -9.266 -19.703 1 88 234 ARG B O 1
ATOM 4906 N N . ARG B 1 235 ? -18.422 -10.539 -18.328 1 86.44 235 ARG B N 1
ATOM 4907 C CA . ARG B 1 235 ? -18.953 -11.758 -18.906 1 86.44 235 ARG B CA 1
ATOM 4908 C C . ARG B 1 235 ? -20.062 -12.344 -18.047 1 86.44 235 ARG B C 1
ATOM 4910 O O . ARG B 1 235 ? -20.188 -13.562 -17.906 1 86.44 235 ARG B O 1
ATOM 4917 N N . HIS B 1 236 ? -20.812 -11.523 -17.391 1 91.31 236 HIS B N 1
ATOM 4918 C CA . HIS B 1 236 ? -21.828 -11.992 -16.469 1 91.31 236 HIS B CA 1
ATOM 4919 C C . HIS B 1 236 ? -22.875 -12.844 -17.188 1 91.31 236 HIS B C 1
ATOM 4921 O O . HIS B 1 236 ? -23.406 -13.797 -16.609 1 91.31 236 HIS B O 1
ATOM 4927 N N . ASP B 1 237 ? -23.094 -12.586 -18.5 1 92.62 237 ASP B N 1
ATOM 4928 C CA . ASP B 1 237 ? -24.062 -13.375 -19.234 1 92.62 237 ASP B CA 1
ATOM 4929 C C . ASP B 1 237 ? -23.609 -14.82 -19.406 1 92.62 237 ASP B C 1
ATOM 4931 O O . ASP B 1 237 ? -24.391 -15.758 -19.219 1 92.62 237 ASP B O 1
ATOM 4935 N N . ALA B 1 238 ? -22.375 -14.945 -19.766 1 89.75 238 ALA B N 1
ATOM 4936 C CA . ALA B 1 238 ? -21.812 -16.281 -19.906 1 89.75 238 ALA B CA 1
ATOM 4937 C C . ALA B 1 238 ? -21.828 -17.031 -18.578 1 89.75 238 ALA B C 1
ATOM 4939 O O . ALA B 1 238 ? -22.047 -18.25 -18.547 1 89.75 238 ALA B O 1
ATOM 4940 N N . ILE B 1 239 ? -21.625 -16.328 -17.531 1 89.25 239 ILE B N 1
ATOM 4941 C CA . ILE B 1 239 ? -21.594 -16.922 -16.203 1 89.25 239 ILE B CA 1
ATOM 4942 C C . ILE B 1 239 ? -23 -17.359 -15.805 1 89.25 239 ILE B C 1
ATOM 4944 O O . ILE B 1 239 ? -23.188 -18.438 -15.227 1 89.25 239 ILE B O 1
ATOM 4948 N N . ILE B 1 240 ? -23.938 -16.578 -16.109 1 91.75 240 ILE B N 1
ATOM 4949 C CA . ILE B 1 240 ? -25.328 -16.906 -15.844 1 91.75 240 ILE B CA 1
ATOM 4950 C C . ILE B 1 240 ? -25.719 -18.172 -16.609 1 91.75 240 ILE B C 1
ATOM 4952 O O . ILE B 1 240 ? -26.312 -19.094 -16.047 1 91.75 240 ILE B O 1
ATOM 4956 N N . ALA B 1 241 ? -25.328 -18.219 -17.844 1 93.25 241 ALA B N 1
ATOM 4957 C CA . ALA B 1 241 ? -25.625 -19.375 -18.688 1 93.25 241 ALA B CA 1
ATOM 4958 C C . ALA B 1 241 ? -24.953 -20.641 -18.156 1 93.25 241 ALA B C 1
ATOM 4960 O O . ALA B 1 241 ? -25.531 -21.719 -18.219 1 93.25 241 ALA B O 1
ATOM 4961 N N . GLY B 1 242 ? -23.875 -20.562 -17.672 1 92.06 242 GLY B N 1
ATOM 4962 C CA . GLY B 1 242 ? -23.125 -21.688 -17.141 1 92.06 242 GLY B CA 1
ATOM 4963 C C . GLY B 1 242 ? -23.688 -22.203 -15.82 1 92.06 242 GLY B C 1
ATOM 4964 O O . GLY B 1 242 ? -23.516 -23.375 -15.492 1 92.06 242 GLY B O 1
ATOM 4965 N N . GLY B 1 243 ? -24.141 -21.328 -14.953 1 92.88 243 GLY B N 1
ATOM 4966 C CA . GLY B 1 243 ? -24.875 -21.703 -13.758 1 92.88 243 GLY B CA 1
ATOM 4967 C C . GLY B 1 243 ? -23.969 -22.109 -12.609 1 92.88 243 GLY B C 1
ATOM 4968 O O . GLY B 1 243 ? -24.438 -22.688 -11.617 1 92.88 243 GLY B O 1
ATOM 4969 N N . ASP B 1 244 ? -22.688 -21.891 -12.648 1 93.94 244 ASP B N 1
ATOM 4970 C CA . ASP B 1 244 ? -21.781 -22.234 -11.555 1 93.94 244 ASP B CA 1
ATOM 4971 C C . ASP B 1 244 ? -22 -21.312 -10.352 1 93.94 244 ASP B C 1
ATOM 4973 O O . ASP B 1 244 ? -21.766 -20.094 -10.445 1 93.94 244 ASP B O 1
ATOM 4977 N N . PRO B 1 245 ? -22.406 -21.844 -9.25 1 96.19 245 PRO B N 1
ATOM 4978 C CA . PRO B 1 245 ? -22.781 -21 -8.109 1 96.19 245 PRO B CA 1
ATOM 4979 C C . PRO B 1 245 ? -21.625 -20.156 -7.586 1 96.19 245 PRO B C 1
ATOM 4981 O O . PRO B 1 245 ? -21.828 -19.031 -7.148 1 96.19 245 PRO B O 1
ATOM 4984 N N . ALA B 1 246 ? -20.484 -20.719 -7.594 1 95.5 246 ALA B N 1
ATOM 4985 C CA . ALA B 1 246 ? -19.312 -19.984 -7.113 1 95.5 246 ALA B CA 1
ATOM 4986 C C . ALA B 1 246 ? -19.016 -18.766 -7.996 1 95.5 246 ALA B C 1
ATOM 4988 O O . ALA B 1 246 ? -18.844 -17.656 -7.496 1 95.5 246 ALA B O 1
ATOM 4989 N N . LEU B 1 247 ? -18.984 -19 -9.273 1 93.88 247 LEU B N 1
ATOM 4990 C CA . LEU B 1 247 ? -18.719 -17.906 -10.211 1 93.88 247 LEU B CA 1
ATOM 4991 C C . LEU B 1 247 ? -19.844 -16.875 -10.164 1 93.88 247 LEU B C 1
ATOM 4993 O O . LEU B 1 247 ? -19.578 -15.664 -10.227 1 93.88 247 LEU B O 1
ATOM 4997 N N . ILE B 1 248 ? -21.062 -17.344 -10.07 1 96.5 248 ILE B N 1
ATOM 4998 C CA . ILE B 1 248 ? -22.203 -16.453 -9.953 1 96.5 248 ILE B CA 1
ATOM 4999 C C . ILE B 1 248 ? -22.047 -15.555 -8.727 1 96.5 248 ILE B C 1
ATOM 5001 O O . ILE B 1 248 ? -22.219 -14.336 -8.812 1 96.5 248 ILE B O 1
ATOM 5005 N N . SER B 1 249 ? -21.703 -16.125 -7.605 1 97.81 249 SER B N 1
ATOM 5006 C CA . SER B 1 249 ? -21.531 -15.383 -6.359 1 97.81 249 SER B CA 1
ATOM 5007 C C . SER B 1 249 ? -20.422 -14.336 -6.488 1 97.81 249 SER B C 1
ATOM 5009 O O . SER B 1 249 ? -20.594 -13.195 -6.043 1 97.81 249 SER B O 1
ATOM 5011 N N . LEU B 1 250 ? -19.359 -14.727 -7.078 1 96.25 250 LEU B N 1
ATOM 5012 C CA . LEU B 1 250 ? -18.203 -13.852 -7.195 1 96.25 250 LEU B CA 1
ATOM 5013 C C . LEU B 1 250 ? -18.484 -12.711 -8.164 1 96.25 250 LEU B C 1
ATOM 5015 O O . LEU B 1 250 ? -18.172 -11.547 -7.871 1 96.25 250 LEU B O 1
ATOM 5019 N N . VAL B 1 251 ? -19.031 -12.969 -9.297 1 95.69 251 VAL B N 1
ATOM 5020 C CA . VAL B 1 251 ? -19.359 -11.953 -10.281 1 95.69 251 VAL B CA 1
ATOM 5021 C C . VAL B 1 251 ? -20.469 -11.039 -9.742 1 95.69 251 VAL B C 1
ATOM 5023 O O . VAL B 1 251 ? -20.406 -9.82 -9.914 1 95.69 251 VAL B O 1
ATOM 5026 N N . GLY B 1 252 ? -21.422 -11.641 -9.156 1 98.06 252 GLY B N 1
ATOM 5027 C CA . GLY B 1 252 ? -22.453 -10.844 -8.508 1 98.06 252 GLY B CA 1
ATOM 5028 C C . GLY B 1 252 ? -21.906 -9.891 -7.461 1 98.06 252 GLY B C 1
ATOM 5029 O O . GLY B 1 252 ? -22.281 -8.719 -7.426 1 98.06 252 GLY B O 1
ATOM 5030 N N . SER B 1 253 ? -21.062 -10.375 -6.559 1 98 253 SER B N 1
ATOM 5031 C CA . SER B 1 253 ? -20.438 -9.539 -5.539 1 98 253 SER B CA 1
ATOM 5032 C C . SER B 1 253 ? -19.609 -8.43 -6.172 1 98 253 SER B C 1
ATOM 5034 O O . SER B 1 253 ? -19.578 -7.305 -5.664 1 98 253 SER B O 1
ATOM 5036 N N . SER B 1 254 ? -18.922 -8.758 -7.266 1 96.75 254 SER B N 1
ATOM 5037 C CA . SER B 1 254 ? -18.172 -7.742 -7.996 1 96.75 254 SER B CA 1
ATOM 5038 C C . SER B 1 254 ? -19.078 -6.652 -8.539 1 96.75 254 SER B C 1
ATOM 5040 O O . SER B 1 254 ? -18.75 -5.469 -8.469 1 96.75 254 SER B O 1
ATOM 5042 N N . ALA B 1 255 ? -20.203 -7.051 -9.031 1 98 255 ALA B N 1
ATOM 5043 C CA . ALA B 1 255 ? -21.188 -6.09 -9.531 1 98 255 ALA B CA 1
ATOM 5044 C C . ALA B 1 255 ? -21.672 -5.176 -8.422 1 98 255 ALA B C 1
ATOM 5046 O O . ALA B 1 255 ? -21.906 -3.984 -8.641 1 98 255 ALA B O 1
ATOM 5047 N N . LEU B 1 256 ? -21.875 -5.734 -7.293 1 98.19 256 LEU B N 1
ATOM 5048 C CA . LEU B 1 256 ? -22.328 -4.941 -6.156 1 98.19 256 LEU B CA 1
ATOM 5049 C C . LEU B 1 256 ? -21.297 -3.885 -5.777 1 98.19 256 LEU B C 1
ATOM 5051 O O . LEU B 1 256 ? -21.641 -2.727 -5.543 1 98.19 256 LEU B O 1
ATOM 5055 N N . LEU B 1 257 ? -20.062 -4.281 -5.711 1 96.5 257 LEU B N 1
ATOM 5056 C CA . LEU B 1 257 ? -19.016 -3.322 -5.398 1 96.5 257 LEU B CA 1
ATOM 5057 C C . LEU B 1 257 ? -18.906 -2.262 -6.488 1 96.5 257 LEU B C 1
ATOM 5059 O O . LEU B 1 257 ? -18.672 -1.085 -6.195 1 96.5 257 LEU B O 1
ATOM 5063 N N . LEU B 1 258 ? -19.016 -2.686 -7.695 1 96.38 258 LEU B N 1
ATOM 5064 C CA . LEU B 1 258 ? -18.984 -1.745 -8.812 1 96.38 258 LEU B CA 1
ATOM 5065 C C . LEU B 1 258 ? -20.141 -0.745 -8.711 1 96.38 258 LEU B C 1
ATOM 5067 O O . LEU B 1 258 ? -19.969 0.438 -9.008 1 96.38 258 LEU B O 1
ATOM 5071 N N . ALA B 1 259 ? -21.281 -1.209 -8.281 1 97.25 259 ALA B N 1
ATOM 5072 C CA . ALA B 1 259 ? -22.422 -0.322 -8.07 1 97.25 259 ALA B CA 1
ATOM 5073 C C . ALA B 1 259 ? -22.094 0.763 -7.051 1 97.25 259 ALA B C 1
ATOM 5075 O O . ALA B 1 259 ? -22.422 1.935 -7.254 1 97.25 259 ALA B O 1
ATOM 5076 N N . ILE B 1 260 ? -21.484 0.35 -6.02 1 94.75 260 ILE B N 1
ATOM 5077 C CA . ILE B 1 260 ? -21.094 1.292 -4.977 1 94.75 260 ILE B CA 1
ATOM 5078 C C . ILE B 1 260 ? -20.141 2.334 -5.551 1 94.75 260 ILE B C 1
ATOM 5080 O O . ILE B 1 260 ? -20.297 3.533 -5.305 1 94.75 260 ILE B O 1
ATOM 5084 N N . LEU B 1 261 ? -19.203 1.925 -6.297 1 89.75 261 LEU B N 1
ATOM 5085 C CA . LEU B 1 261 ? -18.234 2.836 -6.887 1 89.75 261 LEU B CA 1
ATOM 5086 C C . LEU B 1 261 ? -18.906 3.816 -7.836 1 89.75 261 LEU B C 1
ATOM 5088 O O . LEU B 1 261 ? -18.625 5.016 -7.809 1 89.75 261 LEU B O 1
ATOM 5092 N N . HIS B 1 262 ? -19.812 3.324 -8.656 1 92.12 262 HIS B N 1
ATOM 5093 C CA . HIS B 1 262 ? -20.547 4.203 -9.555 1 92.12 262 HIS B CA 1
ATOM 5094 C C . HIS B 1 262 ? -21.391 5.199 -8.773 1 92.12 262 HIS B C 1
ATOM 5096 O O . HIS B 1 262 ? -21.531 6.359 -9.172 1 92.12 262 HIS B O 1
ATOM 5102 N N . ALA B 1 263 ? -21.938 4.75 -7.719 1 88.44 263 ALA B N 1
ATOM 5103 C CA . ALA B 1 263 ? -22.734 5.637 -6.871 1 88.44 263 ALA B CA 1
ATOM 5104 C C . ALA B 1 263 ? -21.875 6.75 -6.281 1 88.44 263 ALA B C 1
ATOM 5106 O O . ALA B 1 263 ? -22.281 7.914 -6.25 1 88.44 263 ALA B O 1
ATOM 5107 N N . ARG B 1 264 ? -20.688 6.402 -5.836 1 80.44 264 ARG B N 1
ATOM 5108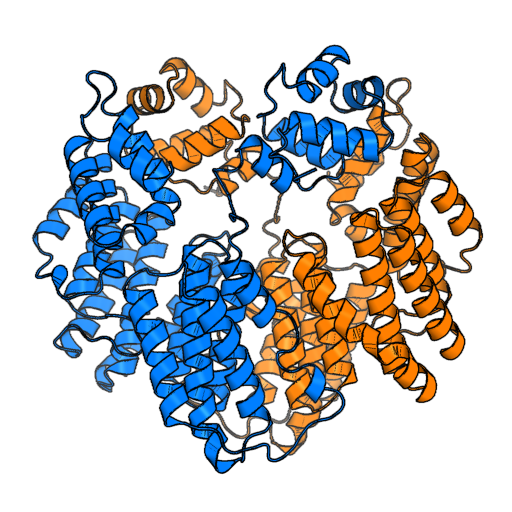 C CA . ARG B 1 264 ? -19.75 7.387 -5.297 1 80.44 264 ARG B CA 1
ATOM 5109 C C . ARG B 1 264 ? -19.375 8.422 -6.352 1 80.44 264 ARG B C 1
ATOM 5111 O O . ARG B 1 264 ? -19.141 9.586 -6.023 1 80.44 264 ARG B O 1
ATOM 5118 N N . ASP B 1 265 ? -19.453 7.969 -7.555 1 79.81 265 ASP B N 1
ATOM 5119 C CA . ASP B 1 265 ? -19.172 8.867 -8.672 1 79.81 265 ASP B CA 1
ATOM 5120 C C . ASP B 1 265 ? -20.438 9.586 -9.117 1 79.81 265 ASP B C 1
ATOM 5122 O O . ASP B 1 265 ? -20.453 10.219 -10.18 1 79.81 265 ASP B O 1
ATOM 5126 N N . ALA B 1 266 ? -21.453 9.406 -8.461 1 82.38 266 ALA B N 1
ATOM 5127 C CA . ALA B 1 266 ? -22.766 10.016 -8.734 1 82.38 266 ALA B CA 1
ATOM 5128 C C . ALA B 1 266 ? -23.297 9.57 -10.094 1 82.38 266 ALA B C 1
ATOM 5130 O O . ALA B 1 266 ? -23.984 10.336 -10.773 1 82.38 266 ALA B O 1
ATOM 5131 N N . ASN B 1 267 ? -22.875 8.531 -10.555 1 89 267 ASN B N 1
ATOM 5132 C CA . ASN B 1 267 ? -23.406 7.926 -11.773 1 89 267 ASN B CA 1
ATOM 5133 C C . ASN B 1 267 ? -24.562 6.969 -11.469 1 89 267 ASN B C 1
ATOM 5135 O O . ASN B 1 267 ? -24.375 5.75 -11.461 1 89 267 ASN B O 1
ATOM 5139 N N . THR B 1 268 ? -25.703 7.492 -11.328 1 89.38 268 THR B N 1
ATOM 5140 C CA . THR B 1 268 ? -26.891 6.762 -10.875 1 89.38 268 THR B CA 1
ATOM 5141 C C . THR B 1 268 ? -27.234 5.641 -11.852 1 89.38 268 THR B C 1
ATOM 5143 O O . THR B 1 268 ? -27.484 4.508 -11.445 1 89.38 268 THR B O 1
ATOM 5146 N N . ASP B 1 269 ? -27.188 5.938 -13.078 1 94.69 269 ASP B N 1
ATOM 5147 C CA . ASP B 1 269 ? -27.578 4.969 -14.094 1 94.69 269 ASP B CA 1
ATOM 5148 C C . ASP B 1 269 ? -26.672 3.74 -14.07 1 94.69 269 ASP B C 1
ATOM 5150 O O . ASP B 1 269 ? -27.156 2.605 -14.07 1 94.69 269 ASP B O 1
ATOM 5154 N N . ALA B 1 270 ? -25.406 3.975 -14.055 1 95.62 270 ALA B N 1
ATOM 5155 C CA . ALA B 1 270 ? -24.453 2.875 -14.023 1 95.62 270 ALA B CA 1
ATOM 5156 C C . ALA B 1 270 ? -24.594 2.055 -12.75 1 95.62 270 ALA B C 1
ATOM 5158 O O . ALA B 1 270 ? -24.484 0.826 -12.773 1 95.62 270 ALA B O 1
ATOM 5159 N N . ALA B 1 271 ? -24.797 2.691 -11.648 1 96.19 271 ALA B N 1
ATOM 5160 C CA . ALA B 1 271 ? -25 1.997 -10.383 1 96.19 271 ALA B CA 1
ATOM 5161 C C . ALA B 1 271 ? -26.219 1.074 -10.445 1 96.19 271 ALA B C 1
ATOM 5163 O O . ALA B 1 271 ? -26.141 -0.092 -10.047 1 96.19 271 ALA B O 1
ATOM 5164 N N . GLU B 1 272 ? -27.25 1.605 -11.016 1 97.31 272 GLU B N 1
ATOM 5165 C CA . GLU B 1 272 ? -28.484 0.833 -11.102 1 97.31 272 GLU B CA 1
ATOM 5166 C C . GLU B 1 272 ? -28.328 -0.335 -12.07 1 97.31 272 GLU B C 1
ATOM 5168 O O . GLU B 1 272 ? -28.906 -1.402 -11.859 1 97.31 272 GLU B O 1
ATOM 5173 N N . GLN B 1 273 ? -27.641 -0.092 -13.109 1 97.75 273 GLN B N 1
ATOM 5174 C CA . GLN B 1 273 ? -27.375 -1.18 -14.047 1 97.75 273 GLN B CA 1
ATOM 5175 C C . GLN B 1 273 ? -26.625 -2.318 -13.367 1 97.75 273 GLN B C 1
ATOM 5177 O O . GLN B 1 273 ? -26.938 -3.492 -13.57 1 97.75 273 GLN B O 1
ATOM 5182 N N . CYS B 1 274 ? -25.625 -1.967 -12.578 1 98.31 274 CYS B N 1
ATOM 5183 C CA . CYS B 1 274 ? -24.875 -2.975 -11.844 1 98.31 274 CYS B CA 1
ATOM 5184 C C . CYS B 1 274 ? -25.766 -3.723 -10.867 1 98.31 274 CYS B C 1
ATOM 5186 O O . CYS B 1 274 ? -25.656 -4.941 -10.719 1 98.31 274 CYS B O 1
ATOM 5188 N N . LEU B 1 275 ? -26.656 -3.021 -10.219 1 98.25 275 LEU B N 1
ATOM 5189 C CA . LEU B 1 275 ? -27.594 -3.668 -9.312 1 98.25 275 LEU B CA 1
ATOM 5190 C C . LEU B 1 275 ? -28.5 -4.641 -10.062 1 98.25 275 LEU B C 1
ATOM 5192 O O . LEU B 1 275 ? -28.812 -5.719 -9.562 1 98.25 275 LEU B O 1
ATOM 5196 N N . THR B 1 276 ? -28.891 -4.227 -11.227 1 98.25 276 THR B N 1
ATOM 5197 C CA . THR B 1 276 ? -29.734 -5.086 -12.055 1 98.25 276 THR B CA 1
ATOM 5198 C C . THR B 1 276 ? -29 -6.383 -12.398 1 98.25 276 THR B C 1
ATOM 5200 O O . THR B 1 276 ? -29.578 -7.469 -12.305 1 98.25 276 THR B O 1
ATOM 5203 N N . VAL B 1 277 ? -27.781 -6.262 -12.758 1 97.94 277 VAL B N 1
ATOM 5204 C CA . VAL B 1 277 ? -26.969 -7.43 -13.055 1 97.94 277 VAL B CA 1
ATOM 5205 C C . VAL B 1 277 ? -26.875 -8.32 -11.82 1 97.94 277 VAL B C 1
ATOM 5207 O O . VAL B 1 277 ? -27.047 -9.539 -11.906 1 97.94 277 VAL B O 1
ATOM 5210 N N . ALA B 1 278 ? -26.578 -7.746 -10.68 1 98.5 278 ALA B N 1
ATOM 5211 C CA . ALA B 1 278 ? -26.469 -8.5 -9.43 1 98.5 278 ALA B CA 1
ATOM 5212 C C . ALA B 1 278 ? -27.781 -9.219 -9.102 1 98.5 278 ALA B C 1
ATOM 5214 O O . ALA B 1 278 ? -27.766 -10.375 -8.672 1 98.5 278 ALA B O 1
ATOM 5215 N N . ARG B 1 279 ? -28.906 -8.578 -9.32 1 98 279 ARG B N 1
ATOM 5216 C CA . ARG B 1 279 ? -30.203 -9.172 -9.07 1 98 279 ARG B CA 1
ATOM 5217 C C . ARG B 1 279 ? -30.438 -10.383 -9.969 1 98 279 ARG B C 1
ATOM 5219 O O . ARG B 1 279 ? -30.953 -11.414 -9.516 1 98 279 ARG B O 1
ATOM 5226 N N . ARG B 1 280 ? -30.094 -10.227 -11.18 1 98 280 ARG B N 1
ATOM 5227 C CA . ARG B 1 280 ? -30.234 -11.336 -12.117 1 98 280 ARG B CA 1
ATOM 5228 C C . ARG B 1 280 ? -29.391 -12.531 -11.672 1 98 280 ARG B C 1
ATOM 5230 O O . ARG B 1 280 ? -29.875 -13.672 -11.68 1 98 280 ARG B O 1
ATOM 5237 N N . LEU B 1 281 ? -28.234 -12.258 -11.305 1 98.06 281 LEU B N 1
ATOM 5238 C CA . LEU B 1 281 ? -27.328 -13.32 -10.844 1 98.06 281 LEU B CA 1
ATOM 5239 C C . LEU B 1 281 ? -27.875 -13.969 -9.578 1 98.06 281 LEU B C 1
ATOM 5241 O O . LEU B 1 281 ? -27.859 -15.195 -9.445 1 98.06 281 LEU B O 1
ATOM 5245 N N . ALA B 1 282 ? -28.344 -13.188 -8.664 1 98.06 282 ALA B N 1
ATOM 5246 C CA . ALA B 1 282 ? -28.891 -13.703 -7.422 1 98.06 282 ALA B CA 1
ATOM 5247 C C . ALA B 1 282 ? -30.125 -14.562 -7.688 1 98.06 282 ALA B C 1
ATOM 5249 O O . ALA B 1 282 ? -30.344 -15.57 -7.004 1 98.06 282 ALA B O 1
ATOM 5250 N N . ALA B 1 283 ? -30.859 -14.156 -8.648 1 97.25 283 ALA B N 1
ATOM 5251 C CA . ALA B 1 283 ? -32.062 -14.93 -9.016 1 97.25 283 ALA B CA 1
ATOM 5252 C C . ALA B 1 283 ? -31.672 -16.312 -9.523 1 97.25 283 ALA B C 1
ATOM 5254 O O . ALA B 1 283 ? -32.344 -17.297 -9.195 1 97.25 283 ALA B O 1
ATOM 5255 N N . VAL B 1 284 ? -30.688 -16.375 -10.273 1 97 284 VAL B N 1
ATOM 5256 C CA . VAL B 1 284 ? -30.203 -17.656 -10.789 1 97 284 VAL B CA 1
ATOM 5257 C C . VAL B 1 284 ? -29.688 -18.516 -9.648 1 97 284 VAL B C 1
ATOM 5259 O O . VAL B 1 284 ? -29.891 -19.734 -9.625 1 97 284 VAL B O 1
ATOM 5262 N N . LEU B 1 285 ? -29 -17.891 -8.695 1 96.12 285 LEU B N 1
ATOM 5263 C CA . LEU B 1 285 ? -28.469 -18.609 -7.547 1 96.12 285 LEU B CA 1
ATOM 5264 C C . LEU B 1 285 ? -29.594 -19.188 -6.691 1 96.12 285 LEU B C 1
ATOM 5266 O O . LEU B 1 285 ? -29.438 -20.25 -6.098 1 96.12 285 LEU B O 1
ATOM 5270 N N . GLY B 1 286 ? -30.688 -18.469 -6.637 1 94.75 286 GLY B N 1
ATOM 5271 C CA . GLY B 1 286 ? -31.906 -18.984 -6.008 1 94.75 286 GLY B CA 1
ATOM 5272 C C . GLY B 1 286 ? -31.922 -18.781 -4.504 1 94.75 286 GLY B C 1
ATOM 5273 O O . GLY B 1 286 ? -32.938 -19.078 -3.846 1 94.75 286 GLY B O 1
ATOM 5274 N N . GLY B 1 287 ? -30.906 -18.328 -3.814 1 95.44 287 GLY B N 1
ATOM 5275 C CA . GLY B 1 287 ? -30.828 -18.094 -2.383 1 95.44 287 GLY B CA 1
ATOM 5276 C C . GLY B 1 287 ? -29.5 -17.5 -1.946 1 95.44 287 GLY B C 1
ATOM 5277 O O . GLY B 1 287 ? -28.625 -17.25 -2.775 1 95.44 287 GLY B O 1
ATOM 5278 N N . ASP B 1 288 ? -29.438 -17.156 -0.623 1 96.25 288 ASP B N 1
ATOM 5279 C CA . ASP B 1 288 ? -28.188 -16.609 -0.086 1 96.25 288 ASP B CA 1
ATOM 5280 C C . ASP B 1 288 ? -27.188 -17.719 0.195 1 96.25 288 ASP B C 1
ATOM 5282 O O . ASP B 1 288 ? -27.516 -18.719 0.853 1 96.25 288 ASP B O 1
ATOM 5286 N N . CYS B 1 289 ? -26.094 -17.625 -0.342 1 95.38 289 CYS B N 1
ATOM 5287 C CA . CYS B 1 289 ? -25.016 -18.594 -0.183 1 95.38 289 CYS B CA 1
ATOM 5288 C C . CYS B 1 289 ? -23.703 -17.891 0.191 1 95.38 289 CYS B C 1
ATOM 5290 O O . CYS B 1 289 ? -23.578 -16.688 0.019 1 95.38 289 CYS B O 1
ATOM 5292 N N . ASN B 1 290 ? -22.766 -18.656 0.735 1 96.62 290 ASN B N 1
ATOM 5293 C CA . ASN B 1 290 ? -21.5 -18.078 1.147 1 96.62 290 ASN B CA 1
ATOM 5294 C C . ASN B 1 290 ? -20.328 -18.688 0.375 1 96.62 290 ASN B C 1
ATOM 5296 O O . ASN B 1 290 ? -19.312 -19.062 0.966 1 96.62 290 ASN B O 1
ATOM 5300 N N . HIS B 1 291 ? -20.562 -18.844 -0.924 1 96.12 291 HIS B 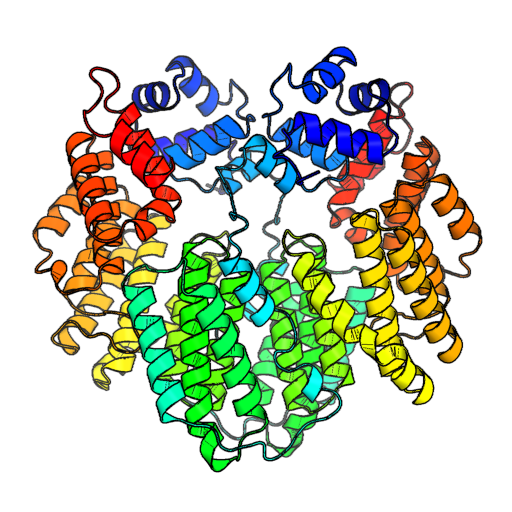N 1
ATOM 5301 C CA . HIS B 1 291 ? -19.453 -19.297 -1.76 1 96.12 291 HIS B CA 1
ATOM 5302 C C . HIS B 1 291 ? -18.297 -18.297 -1.738 1 96.12 291 HIS B C 1
ATOM 5304 O O . HIS B 1 291 ? -18.5 -17.109 -2.004 1 96.12 291 HIS B O 1
ATOM 5310 N N . HIS B 1 292 ? -17.078 -18.812 -1.388 1 95.75 292 HIS B N 1
ATOM 5311 C CA . HIS B 1 292 ? -15.859 -18.016 -1.309 1 95.75 292 HIS B CA 1
ATOM 5312 C C . HIS B 1 292 ? -16.031 -16.844 -0.355 1 95.75 292 HIS B C 1
ATOM 5314 O O . HIS B 1 292 ? -15.492 -15.758 -0.603 1 95.75 292 HIS B O 1
ATOM 5320 N N . ASP B 1 293 ? -16.938 -17.031 0.636 1 96 293 ASP B N 1
ATOM 5321 C CA . ASP B 1 293 ? -17.109 -16.062 1.725 1 96 293 ASP B CA 1
ATOM 5322 C C . ASP B 1 293 ? -17.625 -14.727 1.203 1 96 293 ASP B C 1
ATOM 5324 O O . ASP B 1 293 ? -17.203 -13.672 1.675 1 96 293 ASP B O 1
ATOM 5328 N N . THR B 1 294 ? -18.484 -14.734 0.225 1 96.31 294 THR B N 1
ATOM 5329 C CA . THR B 1 294 ? -19.047 -13.516 -0.366 1 96.31 294 THR B CA 1
ATOM 5330 C C . THR B 1 294 ? -20.391 -13.172 0.27 1 96.31 294 THR B C 1
ATOM 5332 O O . THR B 1 294 ? -20.875 -12.055 0.129 1 96.31 294 THR B O 1
ATOM 5335 N N . GLU B 1 295 ? -21.094 -14.25 0.803 1 96.75 295 GLU B N 1
ATOM 5336 C CA . GLU B 1 295 ? -22.453 -14.117 1.329 1 96.75 295 GLU B CA 1
ATOM 5337 C C . GLU B 1 295 ? -23.375 -13.492 0.294 1 96.75 295 GLU B C 1
ATOM 5339 O O . GLU B 1 295 ? -24.203 -12.633 0.625 1 96.75 295 GLU B O 1
ATOM 5344 N N . PHE B 1 296 ? -23.234 -13.945 -0.916 1 97.69 296 PHE B N 1
ATOM 5345 C CA . PHE B 1 296 ? -24.016 -13.383 -2.016 1 97.69 296 PHE B CA 1
ATOM 5346 C C . PHE B 1 296 ? -25.375 -14.055 -2.1 1 97.69 296 PHE B C 1
ATOM 5348 O O . PHE B 1 296 ? -25.5 -15.258 -1.891 1 97.69 296 PHE B O 1
ATOM 5355 N N . GLY B 1 297 ? -26.312 -13.258 -2.465 1 97.88 297 GLY B N 1
ATOM 5356 C CA . GLY B 1 297 ? -27.688 -13.688 -2.686 1 97.88 297 GLY B CA 1
ATOM 5357 C C . GLY B 1 297 ? -28.672 -12.539 -2.66 1 97.88 297 GLY B C 1
ATOM 5358 O O . GLY B 1 297 ? -28.281 -11.367 -2.592 1 97.88 297 GLY B O 1
ATOM 5359 N N . PRO B 1 298 ? -29.906 -12.898 -2.752 1 97.44 298 PRO B N 1
ATOM 5360 C CA . PRO B 1 298 ? -30.938 -11.859 -2.859 1 97.44 298 PRO B CA 1
ATOM 5361 C C . PRO B 1 298 ? -30.938 -10.898 -1.673 1 97.44 298 PRO B C 1
ATOM 5363 O O . PRO B 1 298 ? -31.109 -9.688 -1.851 1 97.44 298 PRO B O 1
ATOM 5366 N N . THR B 1 299 ? -30.766 -11.406 -0.481 1 97.94 299 THR B N 1
ATOM 5367 C CA . THR B 1 299 ? -30.766 -10.555 0.702 1 97.94 299 THR B CA 1
ATOM 5368 C C . THR B 1 299 ? -29.594 -9.562 0.661 1 97.94 299 THR B C 1
ATOM 5370 O O . THR B 1 299 ? -29.781 -8.367 0.894 1 97.94 299 THR B O 1
ATOM 5373 N N . ASN B 1 300 ? -28.422 -10.047 0.357 1 97.62 300 ASN B N 1
ATOM 5374 C CA . ASN B 1 300 ? -27.25 -9.18 0.289 1 97.62 300 ASN B CA 1
ATOM 5375 C C . ASN B 1 300 ? -27.391 -8.148 -0.833 1 97.62 300 ASN B C 1
ATOM 5377 O O . ASN B 1 300 ? -26.938 -7.012 -0.691 1 97.62 300 ASN B O 1
ATOM 5381 N N . VAL B 1 301 ? -27.984 -8.523 -1.948 1 98.25 301 VAL B N 1
ATOM 5382 C CA . VAL B 1 301 ? -28.219 -7.586 -3.039 1 98.25 301 VAL B CA 1
ATOM 5383 C C . VAL B 1 301 ? -29.125 -6.461 -2.564 1 98.25 301 VAL B C 1
ATOM 5385 O O . VAL B 1 301 ? -28.875 -5.285 -2.832 1 98.25 301 VAL B O 1
ATOM 5388 N N . ALA B 1 302 ? -30.156 -6.867 -1.875 1 98.19 302 ALA B N 1
ATOM 5389 C CA . ALA B 1 302 ? -31.094 -5.871 -1.349 1 98.19 302 ALA B CA 1
ATOM 5390 C C . ALA B 1 302 ? -30.391 -4.93 -0.373 1 98.19 302 ALA B C 1
ATOM 5392 O O . ALA B 1 302 ? -30.625 -3.717 -0.4 1 98.19 302 ALA B O 1
ATOM 5393 N N . MET B 1 303 ? -29.594 -5.461 0.463 1 98 303 MET B N 1
ATOM 5394 C CA . MET B 1 303 ? -28.844 -4.656 1.425 1 98 303 MET B CA 1
ATOM 5395 C C . MET B 1 303 ? -27.891 -3.699 0.711 1 98 303 MET B C 1
ATOM 5397 O O . MET B 1 303 ? -27.781 -2.531 1.09 1 98 303 MET B O 1
ATOM 5401 N N . HIS B 1 304 ? -27.219 -4.164 -0.318 1 97.75 304 HIS B N 1
ATOM 5402 C CA . HIS B 1 304 ? -26.312 -3.318 -1.08 1 97.75 304 HIS B CA 1
ATOM 5403 C C . HIS B 1 304 ? -27.062 -2.207 -1.803 1 97.75 304 HIS B C 1
ATOM 5405 O O . HIS B 1 304 ? -26.531 -1.103 -1.966 1 97.75 304 HIS B O 1
ATOM 5411 N N . ALA B 1 305 ? -28.266 -2.533 -2.227 1 98.31 305 ALA B N 1
ATOM 5412 C CA . ALA B 1 305 ? -29.078 -1.506 -2.871 1 98.31 305 ALA B CA 1
ATOM 5413 C C . ALA B 1 305 ? -29.328 -0.328 -1.932 1 98.31 305 ALA B C 1
ATOM 5415 O O . ALA B 1 305 ? -29.375 0.824 -2.371 1 98.31 305 ALA B O 1
ATOM 5416 N N . VAL B 1 306 ? -29.484 -0.633 -0.699 1 98.06 306 VAL B N 1
ATOM 5417 C CA . VAL B 1 306 ? -29.609 0.419 0.305 1 98.06 306 VAL B CA 1
ATOM 5418 C C . VAL B 1 306 ? -28.328 1.246 0.344 1 98.06 306 VAL B C 1
ATOM 5420 O O . VAL B 1 306 ? -28.359 2.479 0.304 1 98.06 306 VAL B O 1
ATOM 5423 N N . GLY B 1 307 ? -27.188 0.537 0.354 1 97 307 GLY B N 1
ATOM 5424 C CA . GLY B 1 307 ? -25.891 1.214 0.359 1 97 307 GLY B CA 1
ATOM 5425 C C . GLY B 1 307 ? -25.688 2.096 -0.857 1 97 307 GLY B C 1
ATOM 5426 O O . GLY B 1 307 ? -25.125 3.189 -0.748 1 97 307 GLY B O 1
ATOM 5427 N N . VAL B 1 308 ? -26.141 1.644 -1.973 1 96 308 VAL B N 1
ATOM 5428 C CA . VAL B 1 308 ? -26 2.4 -3.215 1 96 308 VAL B CA 1
ATOM 5429 C C . VAL B 1 308 ? -26.812 3.693 -3.117 1 96 308 VAL B C 1
ATOM 5431 O O . VAL B 1 308 ? -26.312 4.766 -3.475 1 96 308 VAL B O 1
ATOM 5434 N N . ALA B 1 309 ? -27.969 3.619 -2.57 1 95.81 309 ALA B N 1
ATOM 5435 C CA . ALA B 1 309 ? -28.812 4.809 -2.404 1 95.81 309 ALA B CA 1
ATOM 5436 C C . ALA B 1 309 ? -28.156 5.801 -1.44 1 95.81 309 ALA B C 1
ATOM 5438 O O . ALA B 1 309 ? -28.203 7.012 -1.663 1 95.81 309 ALA B O 1
ATOM 5439 N N . VAL B 1 310 ? -27.562 5.262 -0.436 1 93.12 310 VAL B N 1
ATOM 5440 C CA . VAL B 1 310 ? -26.891 6.105 0.542 1 93.12 310 VAL B CA 1
ATOM 5441 C C . VAL B 1 310 ? -25.719 6.828 -0.122 1 93.12 310 VAL B C 1
ATOM 5443 O O . VAL B 1 310 ? -25.547 8.039 0.04 1 93.12 310 VAL B O 1
ATOM 5446 N N . GLU B 1 311 ? -24.938 6.109 -0.894 1 88.31 311 GLU B N 1
ATOM 5447 C CA . GLU B 1 311 ? -23.797 6.699 -1.58 1 88.31 311 GLU B CA 1
ATOM 5448 C C . GLU B 1 311 ? -24.234 7.75 -2.594 1 88.31 311 GLU B C 1
ATOM 5450 O O . GLU B 1 311 ? -23.547 8.742 -2.816 1 88.31 311 GLU B O 1
ATOM 5455 N N . LEU B 1 312 ? -25.469 7.551 -3.068 1 86.38 312 LEU B N 1
ATOM 5456 C CA . LEU B 1 312 ? -26.031 8.5 -4.02 1 86.38 312 LEU B CA 1
ATOM 5457 C C . LEU B 1 312 ? -26.625 9.703 -3.299 1 86.38 312 LEU B C 1
ATOM 5459 O O . LEU B 1 312 ? -27.078 10.656 -3.939 1 86.38 312 LEU B O 1
ATOM 5463 N N . GLY B 1 313 ? -26.641 9.648 -1.998 1 84.69 313 GLY B N 1
ATOM 5464 C CA . GLY B 1 313 ? -27.125 10.758 -1.193 1 84.69 313 GLY B CA 1
ATOM 5465 C C . GLY B 1 313 ? -28.641 10.766 -1.065 1 84.69 313 GLY B C 1
ATOM 5466 O O . GLY B 1 313 ? -29.234 11.766 -0.66 1 84.69 313 GLY B O 1
ATOM 5467 N N . ASN B 1 314 ? -29.281 9.727 -1.481 1 89.62 314 ASN B N 1
ATOM 5468 C CA . ASN B 1 314 ? -30.75 9.648 -1.432 1 89.62 314 ASN B CA 1
ATOM 5469 C C . ASN B 1 314 ? -31.219 8.883 -0.2 1 89.62 314 ASN B C 1
ATOM 5471 O O . ASN B 1 314 ? -31.531 7.695 -0.282 1 89.62 314 ASN B O 1
ATOM 5475 N N . GLY B 1 315 ? -31.406 9.594 0.869 1 91.25 315 GLY B N 1
ATOM 5476 C CA . GLY B 1 315 ? -31.766 8.992 2.146 1 91.25 315 GLY B CA 1
ATOM 5477 C C . GLY B 1 315 ? -33.125 8.328 2.133 1 91.25 315 GLY B C 1
ATOM 5478 O O . GLY B 1 315 ? -33.281 7.195 2.6 1 91.25 315 GLY B O 1
ATOM 5479 N N . GLN B 1 316 ? -34.094 9.031 1.618 1 93.69 316 GLN B N 1
ATOM 5480 C CA . GLN B 1 316 ? -35.438 8.484 1.602 1 93.69 316 GLN B CA 1
ATOM 5481 C C . GLN B 1 316 ? -35.5 7.223 0.747 1 93.69 316 GLN B C 1
ATOM 5483 O O . GLN B 1 316 ? -36.125 6.23 1.146 1 93.69 316 GLN B O 1
ATOM 5488 N N . GLN B 1 317 ? -34.875 7.262 -0.374 1 95.62 317 GLN B N 1
ATOM 5489 C CA . GLN B 1 317 ? -34.844 6.074 -1.222 1 95.62 317 GLN B CA 1
ATOM 5490 C C . GLN B 1 317 ? -34.156 4.91 -0.508 1 95.62 317 GLN B C 1
ATOM 5492 O O . GLN B 1 317 ? -34.562 3.76 -0.643 1 95.62 317 GLN B O 1
ATOM 5497 N N . ALA B 1 318 ? -33.062 5.195 0.192 1 97.38 318 ALA B N 1
ATOM 5498 C CA . ALA B 1 318 ? -32.375 4.164 0.957 1 97.38 318 ALA B CA 1
ATOM 5499 C C . ALA B 1 318 ? -33.312 3.516 1.977 1 97.38 318 ALA B C 1
ATOM 5501 O O . ALA B 1 318 ? -33.344 2.287 2.082 1 97.38 318 ALA B O 1
ATOM 5502 N N . LEU B 1 319 ? -34.062 4.344 2.672 1 97.56 319 LEU B N 1
ATOM 5503 C CA . LEU B 1 319 ? -34.969 3.832 3.684 1 97.56 319 LEU B CA 1
ATOM 5504 C C . LEU B 1 319 ? -36.125 3.066 3.039 1 97.56 319 LEU B C 1
ATOM 5506 O O . LEU B 1 319 ? -36.594 2.07 3.588 1 97.56 319 LEU B O 1
ATOM 5510 N N . ASP B 1 320 ? -36.594 3.502 1.921 1 98 320 ASP B N 1
ATOM 5511 C CA . ASP B 1 320 ? -37.625 2.779 1.174 1 98 320 ASP B CA 1
ATOM 5512 C C . ASP B 1 320 ? -37.094 1.4 0.749 1 98 320 ASP B C 1
ATOM 5514 O O . ASP B 1 320 ? -37.812 0.407 0.878 1 98 320 ASP B O 1
ATOM 5518 N N . ARG B 1 321 ? -35.906 1.324 0.262 1 97.94 321 ARG B N 1
ATOM 5519 C CA . ARG B 1 321 ? -35.281 0.054 -0.13 1 97.94 321 ARG B CA 1
ATOM 5520 C C . ARG B 1 321 ? -35.125 -0.863 1.076 1 97.94 321 ARG B C 1
ATOM 5522 O O . ARG B 1 321 ? -35.281 -2.08 0.964 1 97.94 321 ARG B O 1
ATOM 5529 N N . ALA B 1 322 ? -34.75 -0.263 2.199 1 98.06 322 ALA B N 1
ATOM 5530 C CA . ALA B 1 322 ? -34.531 -1.025 3.426 1 98.06 322 ALA B CA 1
ATOM 5531 C C . ALA B 1 322 ? -35.812 -1.769 3.844 1 98.06 322 ALA B C 1
ATOM 5533 O O . ALA B 1 322 ? -35.75 -2.863 4.406 1 98.06 322 ALA B O 1
ATOM 5534 N N . ALA B 1 323 ? -36.906 -1.19 3.537 1 96.31 323 ALA B N 1
ATOM 5535 C CA . ALA B 1 323 ? -38.219 -1.784 3.893 1 96.31 323 ALA B CA 1
ATOM 5536 C C . ALA B 1 323 ? -38.438 -3.102 3.154 1 96.31 323 ALA B C 1
ATOM 5538 O O . ALA B 1 323 ? -39.219 -3.941 3.592 1 96.31 323 ALA B O 1
ATOM 5539 N N . HIS B 1 324 ? -37.688 -3.312 2.121 1 94.38 324 HIS B N 1
ATOM 5540 C CA . HIS B 1 324 ? -37.875 -4.512 1.308 1 94.38 324 HIS B CA 1
ATOM 5541 C C . HIS B 1 324 ? -36.812 -5.555 1.622 1 94.38 324 HIS B C 1
ATOM 5543 O O . HIS B 1 324 ? -36.781 -6.633 1.024 1 94.38 324 HIS B O 1
ATOM 5549 N N . VAL B 1 325 ? -35.844 -5.262 2.5 1 97.31 325 VAL B N 1
ATOM 5550 C CA . VAL B 1 325 ? -34.844 -6.23 2.883 1 97.31 325 VAL B CA 1
ATOM 5551 C C . VAL B 1 325 ? -35.438 -7.266 3.832 1 97.31 325 VAL B C 1
ATOM 5553 O O . VAL B 1 325 ? -36 -6.914 4.875 1 97.31 325 VAL B O 1
ATOM 5556 N N . ARG B 1 326 ? -35.281 -8.516 3.43 1 94.5 326 ARG B N 1
ATOM 5557 C CA . ARG B 1 326 ? -35.875 -9.594 4.219 1 94.5 326 ARG B CA 1
ATOM 5558 C C . ARG B 1 326 ? -34.781 -10.43 4.891 1 94.5 326 ARG B C 1
ATOM 5560 O O . ARG B 1 326 ? -33.781 -10.758 4.27 1 94.5 326 ARG B O 1
ATOM 5567 N N . HIS B 1 327 ? -34.938 -10.703 6.133 1 93.12 327 HIS B N 1
ATOM 5568 C CA . HIS B 1 327 ? -34.156 -11.625 6.949 1 93.12 327 HIS B CA 1
ATOM 5569 C C . HIS B 1 327 ? -32.656 -11.273 6.918 1 93.12 327 HIS B C 1
ATOM 5571 O O . HIS B 1 327 ? -31.828 -12.133 6.652 1 93.12 327 HIS B O 1
ATOM 5577 N N . PRO B 1 328 ? -32.312 -10.039 7.164 1 94.94 328 PRO B N 1
ATOM 5578 C CA . PRO B 1 328 ? -30.891 -9.688 7.211 1 94.94 328 PRO B CA 1
ATOM 5579 C C . PRO B 1 328 ? -30.125 -10.484 8.266 1 94.94 328 PRO B C 1
ATOM 5581 O O . PRO B 1 328 ? -28.906 -10.648 8.156 1 94.94 328 PRO B O 1
ATOM 5584 N N . GLU B 1 329 ? -30.875 -11.094 9.266 1 94.25 329 GLU B N 1
ATOM 5585 C CA . GLU B 1 329 ? -30.266 -11.812 10.383 1 94.25 329 GLU B CA 1
ATOM 5586 C C . GLU B 1 329 ? -29.656 -13.133 9.93 1 94.25 329 GLU B C 1
ATOM 5588 O O . GLU B 1 329 ? -28.891 -13.75 10.664 1 94.25 329 GLU B O 1
ATOM 5593 N N . GLN B 1 330 ? -29.984 -13.508 8.758 1 94.31 330 GLN B N 1
ATOM 5594 C CA . GLN B 1 330 ? -29.453 -14.766 8.234 1 94.31 330 GLN B CA 1
ATOM 5595 C C . GLN B 1 330 ? -28.016 -14.594 7.758 1 94.31 330 GLN B C 1
ATOM 5597 O O . GLN B 1 330 ? -27.312 -15.578 7.535 1 94.31 330 GLN B O 1
ATOM 5602 N N . LEU B 1 331 ? -27.594 -13.414 7.535 1 96.69 331 LEU B N 1
ATOM 5603 C CA . LEU B 1 331 ? -26.219 -13.156 7.105 1 96.69 331 LEU B CA 1
ATOM 5604 C C . LEU B 1 331 ? -25.297 -12.953 8.305 1 96.69 331 LEU B C 1
ATOM 5606 O O . LEU B 1 331 ? -25.75 -12.984 9.453 1 96.69 331 LEU B O 1
ATOM 5610 N N . SER B 1 332 ? -24.062 -12.906 8.109 1 96.56 332 SER B N 1
ATOM 5611 C CA . SER B 1 332 ? -23.062 -12.828 9.172 1 96.56 332 SER B CA 1
ATOM 5612 C C . SER B 1 332 ? -23.219 -11.547 9.992 1 96.56 332 SER B C 1
ATOM 5614 O O . SER B 1 332 ? -23.781 -10.562 9.516 1 96.56 332 SER B O 1
ATOM 5616 N N . PRO B 1 333 ? -22.75 -11.547 11.227 1 96.44 333 PRO B N 1
ATOM 5617 C CA . PRO B 1 333 ? -22.75 -10.32 12.031 1 96.44 333 PRO B CA 1
ATOM 5618 C C . PRO B 1 333 ? -22.047 -9.156 11.336 1 96.44 333 PRO B C 1
ATOM 5620 O O . PRO B 1 333 ? -22.5 -8.016 11.406 1 96.44 333 PRO B O 1
ATOM 5623 N N . GLU B 1 334 ? -21 -9.469 10.641 1 94.62 334 GLU B N 1
ATOM 5624 C CA . GLU B 1 334 ? -20.281 -8.445 9.883 1 94.62 334 GLU B CA 1
ATOM 5625 C C . GLU B 1 334 ? -21.203 -7.762 8.875 1 94.62 334 GLU B C 1
ATOM 5627 O O . GLU B 1 334 ? -21.281 -6.535 8.828 1 94.62 334 GLU B O 1
ATOM 5632 N N . ARG B 1 335 ? -21.906 -8.547 8.117 1 95.75 335 ARG B N 1
ATOM 5633 C CA . ARG B 1 335 ? -22.766 -8.008 7.066 1 95.75 335 ARG B CA 1
ATOM 5634 C C . ARG B 1 335 ? -23.953 -7.258 7.664 1 95.75 335 ARG B C 1
ATOM 5636 O O . ARG B 1 335 ? -24.344 -6.203 7.16 1 95.75 335 ARG B O 1
ATOM 5643 N N . GLN B 1 336 ? -24.469 -7.789 8.719 1 97.38 336 GLN B N 1
ATOM 5644 C CA . GLN B 1 336 ? -25.578 -7.125 9.414 1 97.38 336 GLN B CA 1
ATOM 5645 C C . GLN B 1 336 ? -25.156 -5.75 9.922 1 97.38 336 GLN B C 1
ATOM 5647 O O . GLN B 1 336 ? -25.875 -4.766 9.719 1 97.38 336 GLN B O 1
ATOM 5652 N N . ALA B 1 337 ? -24.062 -5.73 10.531 1 96.88 337 ALA B N 1
ATOM 5653 C CA . ALA B 1 337 ? -23.594 -4.48 11.117 1 96.88 337 ALA B CA 1
ATOM 5654 C C . ALA B 1 337 ? -23.312 -3.439 10.039 1 96.88 337 ALA B C 1
ATOM 5656 O O . ALA B 1 337 ? -23.672 -2.271 10.18 1 96.88 337 ALA B O 1
ATOM 5657 N N . ARG B 1 338 ? -22.703 -3.828 8.992 1 94.69 338 ARG B N 1
ATOM 5658 C CA . ARG B 1 338 ? -22.406 -2.912 7.895 1 94.69 338 ARG B CA 1
ATOM 5659 C C . ARG B 1 338 ? -23.703 -2.371 7.277 1 94.69 338 ARG B C 1
ATOM 5661 O O . ARG B 1 338 ? -23.766 -1.196 6.914 1 94.69 338 ARG B O 1
ATOM 5668 N N . TYR B 1 339 ? -24.656 -3.266 7.164 1 97.44 339 TYR B N 1
ATOM 5669 C CA . TYR B 1 339 ? -25.969 -2.859 6.684 1 97.44 339 TYR B CA 1
ATOM 5670 C C . TYR B 1 339 ? -26.578 -1.817 7.605 1 97.44 339 TYR B C 1
ATOM 5672 O O . TYR B 1 339 ? -27.109 -0.797 7.145 1 97.44 339 TYR B O 1
ATOM 5680 N N . LEU B 1 340 ? -26.453 -2.01 8.844 1 98 340 LEU B N 1
ATOM 5681 C CA . LEU B 1 340 ? -27.047 -1.103 9.828 1 98 340 LEU B CA 1
ATOM 5682 C C . LEU B 1 340 ? -26.297 0.227 9.852 1 98 340 LEU B C 1
ATOM 5684 O O . LEU B 1 340 ? -26.891 1.276 10.094 1 98 340 LEU B O 1
ATOM 5688 N N . ILE B 1 341 ? -25.094 0.178 9.547 1 95.81 341 ILE B N 1
ATOM 5689 C CA . ILE B 1 341 ? -24.344 1.423 9.398 1 95.81 341 ILE B CA 1
ATOM 5690 C C . ILE B 1 341 ? -24.875 2.213 8.211 1 95.81 341 ILE B C 1
ATOM 5692 O O . ILE B 1 341 ? -25.062 3.43 8.289 1 95.81 341 ILE B O 1
ATOM 5696 N N . ASP B 1 342 ? -25.156 1.528 7.121 1 96 342 ASP B N 1
ATOM 5697 C CA . ASP B 1 342 ? -25.766 2.184 5.969 1 96 342 ASP B CA 1
ATOM 5698 C C . ASP B 1 342 ? -27.141 2.744 6.32 1 96 342 ASP B C 1
ATOM 5700 O O . ASP B 1 342 ? -27.516 3.832 5.875 1 96 342 ASP B O 1
ATOM 5704 N N . ILE B 1 343 ? -27.859 2.033 7.148 1 97.88 343 ILE B N 1
ATOM 5705 C CA . ILE B 1 343 ? -29.172 2.498 7.602 1 97.88 343 ILE B CA 1
ATOM 5706 C C . ILE B 1 343 ? -29.016 3.773 8.43 1 97.88 343 ILE B C 1
ATOM 5708 O O . ILE B 1 343 ? -29.781 4.723 8.273 1 97.88 343 ILE B O 1
ATOM 5712 N N . ALA B 1 344 ? -28.047 3.768 9.258 1 96.62 344 ALA B N 1
ATOM 5713 C CA . ALA B 1 344 ? -27.766 4.965 10.047 1 96.62 344 ALA B CA 1
ATOM 5714 C C . ALA B 1 344 ? -27.484 6.16 9.148 1 96.62 344 ALA B C 1
ATOM 5716 O O . ALA B 1 344 ? -28 7.254 9.367 1 96.62 344 ALA B O 1
ATOM 5717 N N . ARG B 1 345 ? -26.703 5.906 8.156 1 93.25 345 ARG B N 1
ATOM 5718 C CA . ARG B 1 345 ? -26.375 6.965 7.203 1 93.25 345 ARG B CA 1
ATOM 5719 C C . ARG B 1 345 ? -27.625 7.434 6.465 1 93.25 345 ARG B C 1
ATOM 5721 O O . ARG B 1 345 ? -27.797 8.633 6.23 1 93.25 345 ARG B O 1
ATOM 5728 N N . ALA B 1 346 ? -28.484 6.531 6.121 1 94.94 346 ALA B N 1
ATOM 5729 C CA . ALA B 1 346 ? -29.734 6.875 5.461 1 94.94 346 ALA B CA 1
ATOM 5730 C C . ALA B 1 346 ? -30.594 7.777 6.344 1 94.94 346 ALA B C 1
ATOM 5732 O O . ALA B 1 346 ? -31.156 8.773 5.871 1 94.94 346 ALA B O 1
ATOM 5733 N N . HIS B 1 347 ? -30.688 7.48 7.582 1 95.62 347 HIS B N 1
ATOM 5734 C CA . HIS B 1 347 ? -31.438 8.289 8.531 1 95.62 347 HIS B CA 1
ATOM 5735 C C . HIS B 1 347 ? -30.859 9.688 8.664 1 95.62 347 HIS B C 1
ATOM 5737 O O . HIS B 1 347 ? -31.594 10.664 8.766 1 95.62 347 HIS B O 1
ATOM 5743 N N . LEU B 1 348 ? -29.594 9.766 8.68 1 89.56 348 LEU B N 1
ATOM 5744 C CA . LEU B 1 348 ? -28.938 11.07 8.789 1 89.56 348 LEU B CA 1
ATOM 5745 C C . LEU B 1 348 ? -29.203 11.906 7.543 1 89.56 348 LEU B C 1
ATOM 5747 O O . LEU B 1 348 ? -29.406 13.117 7.637 1 89.56 348 LEU B O 1
ATOM 5751 N N . LEU B 1 349 ? -29.203 11.258 6.406 1 84.75 349 LEU B N 1
ATOM 5752 C CA . LEU B 1 349 ? -29.516 11.945 5.156 1 84.75 349 LEU B CA 1
ATOM 5753 C C . LEU B 1 349 ? -30.922 12.508 5.184 1 84.75 349 LEU B C 1
ATOM 5755 O O . LEU B 1 349 ? -31.219 13.492 4.508 1 84.75 349 LEU B O 1
ATOM 5759 N N . THR B 1 350 ? -31.812 11.922 5.996 1 89.06 350 THR B N 1
ATOM 5760 C CA . THR B 1 350 ? -33.188 12.391 6.141 1 89.06 350 THR B CA 1
ATOM 5761 C C . THR B 1 350 ? -33.344 13.195 7.43 1 89.06 350 THR B C 1
ATOM 5763 O O . THR B 1 350 ? -34.469 13.43 7.879 1 89.06 350 THR B O 1
ATOM 5766 N N . ARG B 1 351 ? -32.219 13.5 8.141 1 86.38 351 ARG B N 1
ATOM 5767 C CA . ARG B 1 351 ? -32.125 14.359 9.32 1 86.38 351 ARG B CA 1
ATOM 5768 C C . ARG B 1 351 ? -32.844 13.727 10.516 1 86.38 351 ARG B C 1
ATOM 5770 O O . ARG B 1 351 ? -33.438 14.43 11.32 1 86.38 351 ARG B O 1
ATOM 5777 N N . SER B 1 352 ? -32.812 12.43 10.516 1 92.62 352 SER B N 1
ATOM 5778 C CA . SER B 1 352 ? -33.312 11.711 11.68 1 92.62 352 SER B CA 1
ATOM 5779 C C . SER B 1 352 ? -32.188 11.203 12.547 1 92.62 352 SER B C 1
ATOM 5781 O O . SER B 1 352 ? -31.703 10.078 12.375 1 92.62 352 SER B O 1
ATOM 5783 N N . GLY B 1 353 ? -31.828 11.922 13.547 1 91.69 353 GLY B N 1
ATOM 5784 C CA . GLY B 1 353 ? -30.766 11.531 14.461 1 91.69 353 GLY B CA 1
ATOM 5785 C C . GLY B 1 353 ? -31.125 10.328 15.312 1 91.69 353 GLY B C 1
ATOM 5786 O O . GLY B 1 353 ? -30.281 9.461 15.555 1 91.69 353 GLY B O 1
ATOM 5787 N N . ARG B 1 354 ? -32.344 10.297 15.742 1 94.12 354 ARG B N 1
ATOM 5788 C CA . ARG B 1 354 ? -32.812 9.188 16.578 1 94.12 354 ARG B CA 1
ATOM 5789 C C . ARG B 1 354 ? -32.75 7.867 15.82 1 94.12 354 ARG B C 1
ATOM 5791 O O . ARG B 1 354 ? -32.281 6.859 16.359 1 94.12 354 ARG B O 1
ATOM 5798 N N . GLY B 1 355 ? -33.219 7.91 14.578 1 96.38 355 GLY B N 1
ATOM 5799 C CA . GLY B 1 355 ? -33.125 6.715 13.75 1 96.38 355 GLY B CA 1
ATOM 5800 C C . GLY B 1 355 ? -31.703 6.234 13.531 1 96.38 355 GLY B C 1
ATOM 5801 O O . GLY B 1 355 ? -31.438 5.031 13.602 1 96.38 355 GLY B O 1
ATOM 5802 N N . ALA B 1 356 ? -30.844 7.152 13.312 1 96.81 356 ALA B N 1
ATOM 5803 C CA . ALA B 1 356 ? -29.438 6.832 13.094 1 96.81 356 ALA B CA 1
ATOM 5804 C C . ALA B 1 356 ? -28.812 6.207 14.344 1 96.81 356 ALA B C 1
ATOM 5806 O O . ALA B 1 356 ? -28.109 5.191 14.258 1 96.81 356 ALA B O 1
ATOM 5807 N N . LEU B 1 357 ? -29.156 6.789 15.461 1 96.06 357 LEU B N 1
ATOM 5808 C CA . LEU B 1 357 ? -28.625 6.281 16.719 1 96.06 357 LEU B CA 1
ATOM 5809 C C . LEU B 1 357 ? -29.125 4.863 16.984 1 96.06 357 LEU B C 1
ATOM 5811 O O . LEU B 1 357 ? -28.344 3.992 17.375 1 96.06 357 LEU B O 1
ATOM 5815 N N . LEU B 1 358 ? -30.375 4.641 16.781 1 96.94 358 LEU B N 1
ATOM 5816 C CA . LEU B 1 358 ? -30.938 3.314 17.016 1 96.94 358 LEU B CA 1
ATOM 5817 C C . LEU B 1 358 ? -30.266 2.273 16.125 1 96.94 358 LEU B C 1
ATOM 5819 O O . LEU B 1 358 ? -29.984 1.16 16.578 1 96.94 358 LEU B O 1
ATOM 5823 N N . ALA B 1 359 ? -30 2.658 14.906 1 97.88 359 ALA B N 1
ATOM 5824 C CA . ALA B 1 359 ? -29.328 1.751 13.984 1 97.88 359 ALA B CA 1
ATOM 5825 C C . ALA B 1 359 ? -27.906 1.436 14.453 1 97.88 359 ALA B C 1
ATOM 5827 O O . ALA B 1 359 ? -27.484 0.281 14.422 1 97.88 359 ALA B O 1
ATOM 5828 N N . LEU B 1 360 ? -27.188 2.41 14.914 1 97.06 360 LEU B N 1
ATOM 5829 C CA . LEU B 1 360 ? -25.828 2.215 15.367 1 97.06 360 LEU B CA 1
ATOM 5830 C C . LEU B 1 360 ? -25.781 1.364 16.641 1 97.06 360 LEU B C 1
ATOM 5832 O O . LEU B 1 360 ? -24.906 0.514 16.797 1 97.06 360 LEU B O 1
ATOM 5836 N N . VAL B 1 361 ? -26.734 1.614 17.516 1 97.12 361 VAL B N 1
ATOM 5837 C CA . VAL B 1 361 ? -26.797 0.84 18.75 1 97.12 361 VAL B CA 1
ATOM 5838 C C . VAL B 1 361 ? -27.062 -0.628 18.438 1 97.12 361 VAL B C 1
ATOM 5840 O O . VAL B 1 361 ? -26.438 -1.521 19 1 97.12 361 VAL B O 1
ATOM 5843 N N . LYS B 1 362 ? -27.984 -0.865 17.562 1 97.38 362 LYS B N 1
ATOM 5844 C CA . LYS B 1 362 ? -28.266 -2.232 17.141 1 97.38 362 LYS B CA 1
ATOM 5845 C C . LYS B 1 362 ? -27.031 -2.873 16.5 1 97.38 362 LYS B C 1
ATOM 5847 O O . LYS B 1 362 ? -26.719 -4.035 16.766 1 97.38 362 LYS B O 1
ATOM 5852 N N . ALA B 1 363 ? -26.328 -2.152 15.609 1 97.38 363 ALA B N 1
ATOM 5853 C CA . ALA B 1 363 ? -25.109 -2.646 14.977 1 97.38 363 ALA B CA 1
ATOM 5854 C C . ALA B 1 363 ? -24.062 -3.012 16.016 1 97.38 363 ALA B C 1
ATOM 5856 O O . ALA B 1 363 ? -23.375 -4.027 15.891 1 97.38 363 ALA B O 1
ATOM 5857 N N . GLU B 1 364 ? -23.953 -2.18 17.047 1 95.88 364 GLU B N 1
ATOM 5858 C CA . GLU B 1 364 ? -22.984 -2.426 18.109 1 95.88 364 GLU B CA 1
ATOM 5859 C C . GLU B 1 364 ? -23.297 -3.721 18.859 1 95.88 364 GLU B C 1
ATOM 5861 O O . GLU B 1 364 ? -22.391 -4.457 19.25 1 95.88 364 GLU B O 1
ATOM 5866 N N . GLN B 1 365 ? -24.547 -3.977 19.094 1 95.62 365 GLN B N 1
ATOM 5867 C CA . GLN B 1 365 ? -24.984 -5.191 19.781 1 95.62 365 GLN B CA 1
ATOM 5868 C C . GLN B 1 365 ? -24.625 -6.434 18.969 1 95.62 365 GLN B C 1
ATOM 5870 O O . GLN B 1 365 ? -24.297 -7.48 19.547 1 95.62 365 GLN B O 1
ATOM 5875 N N . ILE B 1 366 ? -24.656 -6.27 17.719 1 96.31 366 ILE B N 1
ATOM 5876 C CA . ILE B 1 366 ? -24.453 -7.406 16.828 1 96.31 366 ILE B CA 1
ATOM 5877 C C . ILE B 1 366 ? -22.953 -7.633 16.641 1 96.31 366 ILE B C 1
ATOM 5879 O O . ILE B 1 366 ? -22.469 -8.766 16.734 1 96.31 366 ILE B O 1
ATOM 5883 N N . ALA B 1 367 ? -22.219 -6.59 16.375 1 95.06 367 ALA B N 1
ATOM 5884 C CA . ALA B 1 367 ? -20.797 -6.676 16.078 1 95.06 367 ALA B CA 1
ATOM 5885 C C . ALA B 1 367 ? -20.047 -5.43 16.547 1 95.06 367 ALA B C 1
ATOM 5887 O O . ALA B 1 367 ? -19.75 -4.539 15.758 1 95.06 367 ALA B O 1
ATOM 5888 N N . PRO B 1 368 ? -19.703 -5.383 17.781 1 91.69 368 PRO B N 1
ATOM 5889 C CA . PRO B 1 368 ? -19.094 -4.18 18.359 1 91.69 368 PRO B CA 1
ATOM 5890 C C . PRO B 1 368 ? -17.766 -3.83 17.703 1 91.69 368 PRO B C 1
ATOM 5892 O O . PRO B 1 368 ? -17.469 -2.652 17.484 1 91.69 368 PRO B O 1
ATOM 5895 N N . GLU B 1 369 ? -16.953 -4.793 17.312 1 86.81 369 GLU B N 1
ATOM 5896 C CA . GLU B 1 369 ? -15.648 -4.516 16.719 1 86.81 369 GLU B CA 1
ATOM 5897 C C . GLU B 1 369 ? -15.789 -3.92 15.328 1 86.81 369 GLU B C 1
ATOM 5899 O O . GLU B 1 369 ? -14.961 -3.113 14.906 1 86.81 369 GLU B O 1
ATOM 5904 N N . GLU B 1 370 ? -16.844 -4.344 14.617 1 89.62 370 GLU B N 1
ATOM 5905 C CA . GLU B 1 370 ? -17.109 -3.758 13.305 1 89.62 370 GLU B CA 1
ATOM 5906 C C . GLU B 1 370 ? -17.312 -2.248 13.406 1 89.62 370 GLU B C 1
ATOM 5908 O O . GLU B 1 370 ? -16.75 -1.487 12.617 1 89.62 370 GLU B O 1
ATOM 5913 N N . LEU B 1 371 ? -18.047 -1.828 14.414 1 89 371 LEU B N 1
ATOM 5914 C CA . LEU B 1 371 ? -18.328 -0.406 14.594 1 89 371 LEU B CA 1
ATOM 5915 C C . LEU B 1 371 ? -17.078 0.33 15.07 1 89 371 LEU B C 1
ATOM 5917 O O . LEU B 1 371 ? -16.734 1.382 14.523 1 89 371 LEU B O 1
ATOM 5921 N N . ALA B 1 372 ? -16.438 -0.277 15.977 1 83.69 372 ALA B N 1
ATOM 5922 C CA . ALA B 1 372 ? -15.273 0.364 16.578 1 83.69 372 ALA B CA 1
ATOM 5923 C C . ALA B 1 372 ? -14.164 0.555 15.555 1 83.69 372 ALA B C 1
ATOM 5925 O O . ALA B 1 372 ? -13.422 1.544 15.602 1 83.69 372 ALA B O 1
ATOM 5926 N N . GLU B 1 373 ? -14.148 -0.352 14.586 1 78.25 373 GLU B N 1
ATOM 5927 C CA . GLU B 1 373 ? -13.016 -0.346 13.664 1 78.25 373 GLU B CA 1
ATOM 5928 C C . GLU B 1 373 ? -13.383 0.346 12.352 1 78.25 373 GLU B C 1
ATOM 5930 O O . GLU B 1 373 ? -12.5 0.634 11.539 1 78.25 373 GLU B O 1
ATOM 5935 N N . THR B 1 374 ? -14.633 0.598 12.172 1 78.56 374 THR B N 1
ATOM 5936 C CA . THR B 1 374 ? -15.055 1.31 10.969 1 78.56 374 THR B CA 1
ATOM 5937 C C . THR B 1 374 ? -14.867 2.814 11.141 1 78.56 374 THR B C 1
ATOM 5939 O O . THR B 1 374 ? -15.539 3.443 11.953 1 78.56 374 THR B O 1
ATOM 5942 N N . PRO B 1 375 ? -14.031 3.4 10.422 1 67.25 375 PRO B N 1
ATOM 5943 C CA . PRO B 1 375 ? -13.688 4.809 10.641 1 67.25 375 PRO B CA 1
ATOM 5944 C C . PRO B 1 375 ? -14.883 5.742 10.477 1 67.25 375 PRO B C 1
ATOM 5946 O O . PRO B 1 375 ? -14.992 6.742 11.188 1 67.25 375 PRO B O 1
ATOM 5949 N N . ARG B 1 376 ? -15.781 5.418 9.695 1 74.44 376 ARG B N 1
ATOM 5950 C CA . ARG B 1 376 ? -16.922 6.285 9.391 1 74.44 376 ARG B CA 1
ATOM 5951 C C . ARG B 1 376 ? -17.859 6.383 10.578 1 74.44 376 ARG B C 1
ATOM 5953 O O . ARG B 1 376 ? -18.609 7.352 10.703 1 74.44 376 ARG B O 1
ATOM 5960 N N . VAL B 1 377 ? -17.812 5.445 11.453 1 86.12 377 VAL B N 1
ATOM 5961 C CA . VAL B 1 377 ? -18.781 5.375 12.547 1 86.12 377 VAL B CA 1
ATOM 5962 C C . VAL B 1 377 ? -18.578 6.543 13.5 1 86.12 377 VAL B C 1
ATOM 5964 O O . VAL B 1 377 ? -19.531 7.152 13.977 1 86.12 377 VAL B O 1
ATOM 5967 N N . ALA B 1 378 ? -17.391 6.844 13.781 1 76.94 378 ALA B N 1
ATOM 5968 C CA . ALA B 1 378 ? -17.109 8 14.625 1 76.94 378 ALA B CA 1
ATOM 5969 C C . ALA B 1 378 ? -17.734 9.273 14.031 1 76.94 378 ALA B C 1
ATOM 5971 O O . ALA B 1 378 ? -18.328 10.07 14.75 1 76.94 378 ALA B O 1
ATOM 5972 N N . GLU B 1 379 ? -17.688 9.266 12.773 1 72.06 379 GLU B N 1
ATOM 5973 C CA . GLU B 1 379 ? -18.266 10.398 12.055 1 72.06 379 GLU B CA 1
ATOM 5974 C C . GLU B 1 379 ? -19.781 10.406 12.164 1 72.06 379 GLU B C 1
ATOM 5976 O O . GLU B 1 379 ? -20.391 11.469 12.312 1 72.06 379 GLU B O 1
ATOM 5981 N N . LEU B 1 380 ? -20.281 9.352 12.062 1 84.94 380 LEU B N 1
ATOM 5982 C CA . LEU B 1 380 ? -21.734 9.234 12.172 1 84.94 380 LEU B CA 1
ATOM 5983 C C . LEU B 1 380 ? -22.219 9.672 13.547 1 84.94 380 LEU B C 1
ATOM 5985 O O . LEU B 1 380 ? -23.234 10.359 13.664 1 84.94 380 LEU B O 1
ATOM 5989 N N . ILE B 1 381 ? -21.516 9.336 14.531 1 85.56 381 ILE B N 1
ATOM 5990 C CA . ILE B 1 381 ? -21.859 9.719 15.898 1 85.56 381 ILE B CA 1
ATOM 5991 C C . ILE B 1 381 ? -21.766 11.234 16.047 1 85.56 381 ILE B C 1
ATOM 5993 O O . ILE B 1 381 ? -22.656 11.859 16.625 1 85.56 381 ILE B O 1
ATOM 5997 N N . ASP B 1 382 ? -20.797 11.758 15.438 1 77.38 382 ASP B N 1
ATOM 5998 C CA . ASP B 1 382 ? -20.656 13.211 15.453 1 77.38 382 ASP B CA 1
ATOM 5999 C C . ASP B 1 382 ? -21.812 13.883 14.719 1 77.38 382 ASP B C 1
ATOM 6001 O O . ASP B 1 382 ? -22.344 14.898 15.18 1 77.38 382 ASP B O 1
ATOM 6005 N N . ASP B 1 383 ? -22.188 13.328 13.625 1 78.06 383 ASP B N 1
ATOM 6006 C CA . ASP B 1 383 ? -23.297 13.859 12.836 1 78.06 383 ASP B CA 1
ATOM 6007 C C . ASP B 1 383 ? -24.609 13.805 13.609 1 78.06 383 ASP B C 1
ATOM 6009 O O . ASP B 1 383 ? -25.406 14.734 13.539 1 78.06 383 ASP B O 1
ATOM 6013 N N . ILE B 1 384 ? -24.766 12.836 14.352 1 87.81 384 ILE B N 1
ATOM 6014 C CA . ILE B 1 384 ? -25.969 12.695 15.172 1 87.81 384 ILE B CA 1
ATOM 6015 C C . ILE B 1 384 ? -25.969 13.766 16.266 1 87.81 384 ILE B C 1
ATOM 6017 O O . ILE B 1 384 ? -27 14.383 16.516 1 87.81 384 ILE B O 1
ATOM 6021 N N . GLU B 1 385 ? -24.797 13.953 16.797 1 81.25 385 GLU B N 1
ATOM 6022 C CA . GLU B 1 385 ? -24.672 14.969 17.828 1 81.25 385 GLU B CA 1
ATOM 6023 C C . GLU B 1 385 ? -24.969 16.359 17.281 1 81.25 385 GLU B C 1
ATOM 6025 O O . GLU B 1 385 ? -25.656 17.156 17.922 1 81.25 385 GLU B O 1
ATOM 6030 N N . ALA B 1 386 ? -24.5 16.578 16.156 1 77.19 386 ALA B N 1
ATOM 6031 C CA . ALA B 1 386 ? -24.688 17.875 15.523 1 77.19 386 ALA B CA 1
ATOM 6032 C C . ALA B 1 386 ? -26.156 18.109 15.172 1 77.19 386 ALA B C 1
ATOM 6034 O O . ALA B 1 386 ? -26.641 19.234 15.25 1 77.19 386 ALA B O 1
ATOM 6035 N N . LEU B 1 387 ? -26.812 17.156 14.766 1 78.44 387 LEU B N 1
ATOM 6036 C CA . LEU B 1 387 ? -28.219 17.234 14.383 1 78.44 387 LEU B CA 1
ATOM 6037 C C . LEU B 1 387 ? -29.125 17.375 15.602 1 78.44 387 LEU B C 1
ATOM 6039 O O . LEU B 1 387 ? -30.25 17.859 15.5 1 78.44 387 LEU B O 1
ATOM 6043 N N . ASN B 1 388 ? -28.609 16.812 16.766 1 81.12 388 ASN B N 1
ATOM 6044 C CA . ASN B 1 388 ? -29.422 16.812 17.984 1 81.12 388 ASN B CA 1
ATOM 6045 C C . ASN B 1 388 ? -28.719 17.547 19.125 1 81.12 388 ASN B C 1
ATOM 6047 O O . ASN B 1 388 ? -28.531 17 20.203 1 81.12 388 ASN B O 1
ATOM 6051 N N . ARG B 1 389 ? -28.344 18.797 18.922 1 64.88 389 ARG B N 1
ATOM 6052 C CA . ARG B 1 389 ? -27.594 19.562 19.906 1 64.88 389 ARG B CA 1
ATOM 6053 C C . ARG B 1 389 ? -28.453 19.891 21.109 1 64.88 389 ARG B C 1
ATOM 6055 O O . ARG B 1 389 ? -27.984 19.812 22.25 1 64.88 389 ARG B O 1
ATOM 6062 N N . ARG B 1 390 ? -29.703 20.344 20.875 1 71.5 390 ARG B N 1
ATOM 6063 C CA . ARG B 1 390 ? -30.609 20.672 21.969 1 71.5 390 ARG B CA 1
ATOM 6064 C C . ARG B 1 390 ? -32 20.141 21.703 1 71.5 390 ARG B C 1
ATOM 6066 O O . ARG B 1 390 ? -32.688 20.594 20.781 1 71.5 390 ARG B O 1
ATOM 6073 N N . PRO B 1 391 ? -32.281 19.078 22.531 1 73.06 391 PRO B N 1
ATOM 6074 C CA . PRO B 1 391 ? -31.562 18.328 23.562 1 73.06 391 PRO B CA 1
ATOM 6075 C C . PRO B 1 391 ? -30.656 17.25 22.969 1 73.06 391 PRO B C 1
ATOM 6077 O O . PRO B 1 391 ? -30.891 16.781 21.844 1 73.06 391 PRO B O 1
ATOM 6080 N N . ARG B 1 392 ? -29.719 16.922 23.75 1 80.12 392 ARG B N 1
ATOM 6081 C CA . ARG B 1 392 ? -28.828 15.828 23.375 1 80.12 392 ARG B CA 1
ATOM 6082 C C . ARG B 1 392 ? -29.578 14.5 23.328 1 80.12 392 ARG B C 1
ATOM 6084 O O . ARG B 1 392 ? -30.438 14.25 24.172 1 80.12 392 ARG B O 1
ATOM 6091 N N . LEU B 1 393 ? -29.375 13.797 22.359 1 88.69 393 LEU B N 1
ATOM 6092 C CA . LEU B 1 393 ? -30 12.484 22.234 1 88.69 393 LEU B CA 1
ATOM 6093 C C . LEU B 1 393 ? -29.469 11.523 23.297 1 88.69 393 LEU B C 1
ATOM 6095 O O . LEU B 1 393 ? -28.25 11.297 23.359 1 88.69 393 LEU B O 1
ATOM 6099 N N . PRO B 1 394 ? -30.297 11.117 24.141 1 89.25 394 PRO B N 1
ATOM 6100 C CA . PRO B 1 394 ? -29.859 10.156 25.156 1 89.25 394 PRO B CA 1
ATOM 6101 C C . PRO B 1 394 ? -29.25 8.891 24.547 1 89.25 394 PRO B C 1
ATOM 6103 O O . PRO B 1 394 ? -29.781 8.367 23.562 1 89.25 394 PRO B O 1
ATOM 6106 N N . GLY B 1 395 ? -28.125 8.477 25.031 1 91.19 395 GLY B N 1
ATOM 6107 C CA . GLY B 1 395 ? -27.516 7.23 24.578 1 91.19 395 GLY B CA 1
ATOM 6108 C C . GLY B 1 395 ? -26.328 7.445 23.656 1 91.19 395 GLY B C 1
ATOM 6109 O O . GLY B 1 395 ? -25.516 6.539 23.484 1 91.19 395 GLY B O 1
ATOM 6110 N N . LEU B 1 396 ? -26.281 8.609 23.094 1 91.56 396 LEU B N 1
ATOM 6111 C CA . LEU B 1 396 ? -25.234 8.867 22.125 1 91.56 396 LEU B CA 1
ATOM 6112 C C . LEU B 1 396 ? -23.859 8.875 22.797 1 91.56 396 LEU B C 1
ATOM 6114 O O . LEU B 1 396 ? -22.906 8.266 22.297 1 91.56 396 LEU B O 1
ATOM 6118 N N . ARG B 1 397 ? -23.766 9.578 23.891 1 85.38 397 ARG B N 1
ATOM 6119 C CA . ARG B 1 397 ? -22.516 9.641 24.641 1 85.38 397 ARG B CA 1
ATOM 6120 C C . ARG B 1 397 ? -22.094 8.258 25.125 1 85.38 397 ARG B C 1
ATOM 6122 O O . ARG B 1 397 ? -20.906 7.922 25.125 1 85.38 397 ARG B O 1
ATOM 6129 N N . GLU B 1 398 ? -23.047 7.516 25.578 1 91 398 GLU B N 1
ATOM 6130 C CA . GLU B 1 398 ? -22.781 6.16 26.062 1 91 398 GLU B CA 1
ATOM 6131 C C . GLU B 1 398 ? -22.234 5.277 24.938 1 91 398 GLU B C 1
ATOM 6133 O O . GLU B 1 398 ? -21.328 4.48 25.141 1 91 398 GLU B O 1
ATOM 6138 N N . LEU B 1 399 ? -22.844 5.422 23.797 1 92.88 399 LEU B N 1
ATOM 6139 C CA . LEU B 1 399 ? -22.375 4.656 22.641 1 92.88 399 LEU B CA 1
ATOM 6140 C C . LEU B 1 399 ? -20.922 4.996 22.328 1 92.88 399 LEU B C 1
ATOM 6142 O O . LEU B 1 399 ? -20.094 4.098 22.125 1 92.88 399 LEU B O 1
ATOM 6146 N N . ARG B 1 400 ? -20.609 6.258 22.281 1 87.69 400 ARG B N 1
ATOM 6147 C CA . ARG B 1 400 ? -19.25 6.707 22 1 87.69 400 ARG B CA 1
ATOM 6148 C C . ARG B 1 400 ? -18.266 6.141 23.016 1 87.69 400 ARG B C 1
ATOM 6150 O O . ARG B 1 400 ? -17.188 5.684 22.656 1 87.69 400 ARG B O 1
ATOM 6157 N N . GLN B 1 401 ? -18.656 6.105 24.25 1 84.62 401 GLN B N 1
ATOM 6158 C CA . GLN B 1 401 ? -17.812 5.609 25.344 1 84.62 401 GLN B CA 1
ATOM 6159 C C . GLN B 1 401 ? -17.562 4.113 25.203 1 84.62 401 GLN B C 1
ATOM 6161 O O . GLN B 1 401 ? -16.453 3.637 25.438 1 84.62 401 GLN B O 1
ATOM 6166 N N . ARG B 1 402 ? -18.547 3.428 24.828 1 89.31 402 ARG B N 1
ATOM 6167 C CA . ARG B 1 402 ? -18.422 1.983 24.688 1 89.31 402 ARG B CA 1
ATOM 6168 C C . ARG B 1 402 ? -17.5 1.636 23.516 1 89.31 402 ARG B C 1
ATOM 6170 O O . ARG B 1 402 ? -16.75 0.66 23.562 1 89.31 402 ARG B O 1
ATOM 6177 N N . LEU B 1 403 ? -17.547 2.42 22.5 1 85.25 403 LEU B N 1
ATOM 6178 C CA . LEU B 1 403 ? -16.797 2.105 21.281 1 85.25 403 LEU B CA 1
ATOM 6179 C C . LEU B 1 403 ? -15.352 2.574 21.406 1 85.25 403 LEU B C 1
ATOM 6181 O O . LEU B 1 403 ? -14.438 1.887 20.953 1 85.25 403 LEU B O 1
ATOM 6185 N N . TYR B 1 404 ? -15.148 3.701 22 1 73.94 404 TYR B N 1
ATOM 6186 C CA . TYR B 1 404 ? -13.836 4.332 21.906 1 73.94 404 TYR B CA 1
ATOM 6187 C C . TYR B 1 404 ? -13.273 4.656 23.281 1 73.94 404 TYR B C 1
ATOM 6189 O O . TYR B 1 404 ? -12.203 5.25 23.391 1 73.94 404 TYR B O 1
ATOM 6197 N N . GLY B 1 405 ? -13.945 4.41 24.391 1 70.06 405 GLY B N 1
ATOM 6198 C CA . GLY B 1 405 ? -13.492 4.719 25.734 1 70.06 405 GLY B CA 1
ATOM 6199 C C . GLY B 1 405 ? -12.547 3.678 26.297 1 70.06 405 GLY B C 1
ATOM 6200 O O . GLY B 1 405 ? -12.484 2.551 25.797 1 70.06 405 GLY B O 1
#

Solvent-accessible surface area (backbone atoms only — not comparable to full-atom values): 39676 Å² total; per-residue (Å²): 126,76,86,68,87,46,41,29,18,40,46,47,43,51,36,30,51,55,50,66,45,52,53,58,43,50,10,50,45,70,72,46,48,43,64,52,42,51,30,19,36,69,59,73,36,87,58,34,34,39,47,55,41,44,46,45,15,36,52,51,69,40,59,45,60,58,39,47,31,23,43,50,30,75,74,56,82,38,70,59,87,41,65,34,54,53,46,30,49,49,51,67,42,62,66,66,48,62,71,42,52,84,52,68,56,75,63,42,73,84,75,65,61,66,60,53,51,51,51,49,52,48,52,48,54,34,49,38,46,31,48,56,80,72,36,22,54,55,50,24,52,49,48,45,52,41,52,44,41,56,65,14,31,44,79,86,51,33,67,64,38,27,52,53,43,16,51,47,24,35,48,50,12,56,51,27,38,50,60,65,40,35,47,64,8,35,42,28,6,50,50,6,26,53,30,11,54,76,51,71,36,48,60,49,27,50,46,14,42,49,44,28,28,59,26,22,58,88,40,97,42,33,67,47,22,46,52,47,28,50,62,60,35,69,55,48,64,62,41,58,73,68,60,46,61,52,53,32,30,48,31,25,50,29,21,48,54,43,12,40,53,28,10,67,66,66,33,60,66,61,16,50,51,24,46,50,52,24,50,53,36,20,58,72,61,67,44,72,40,57,50,91,75,59,52,30,14,53,48,47,51,39,47,46,50,22,42,28,27,37,53,56,41,34,13,64,58,14,53,57,42,50,71,69,47,58,69,59,80,78,49,46,35,37,57,40,23,54,46,24,47,40,49,16,52,15,24,48,49,65,70,31,37,68,58,17,48,52,27,44,53,52,19,37,74,61,16,48,52,48,48,53,44,34,72,62,45,63,19,50,53,45,44,33,44,23,73,28,64,86,66,64,58,85,61,53,67,56,51,52,41,71,55,73,100,126,74,88,69,90,45,42,29,18,39,46,47,45,51,36,29,50,53,46,67,47,52,53,59,51,49,10,48,44,69,71,46,49,43,66,52,43,50,30,18,37,70,59,74,36,86,58,33,34,38,50,56,41,44,46,45,15,40,60,50,69,41,61,47,61,56,38,47,33,25,40,49,30,76,74,58,84,37,67,58,88,40,66,34,55,52,45,31,48,50,51,68,43,62,66,67,48,62,72,42,53,83,54,67,57,74,63,44,73,85,75,64,62,65,59,53,52,51,51,50,51,49,52,48,54,33,51,38,45,29,47,54,81,73,37,22,54,55,51,23,52,50,50,47,51,41,50,43,42,55,64,14,32,46,78,87,52,33,66,64,39,26,51,53,42,15,51,47,23,34,48,49,13,56,50,27,38,49,62,66,40,34,49,63,9,35,42,28,6,50,50,7,25,54,30,10,53,75,51,71,36,50,59,49,27,50,47,13,42,50,44,28,29,62,27,23,59,87,42,97,42,35,67,48,23,46,53,47,29,51,61,61,36,67,53,49,65,62,40,58,72,67,61,46,60,52,53,34,30,48,33,26,50,28,21,47,54,43,12,41,52,27,10,66,66,64,33,58,68,61,15,49,50,24,45,50,52,25,50,53,37,21,58,72,63,69,44,72,41,56,50,90,74,61,51,29,16,53,47,46,52,40,47,47,52,22,42,27,27,36,52,55,47,35,13,65,61,12,53,57,42,50,73,69,48,58,70,61,80,78,49,45,37,38,58,40,24,54,45,24,48,42,50,16,51,14,25,47,47,64,70,28,39,67,57,17,49,53,26,45,54,53,19,38,74,61,15,46,52,49,48,56,44,34,73,62,45,62,12,49,54,42,42,31,44,21,71,28,63,86,66,63,60,86,60,54,68,58,50,51,42,71,56,72,99

Radius of gyration: 27.0 Å; Cα contacts (8 Å, |Δi|>4): 1379; chains: 2; bounding box: 75×73×59 Å

Sequence (810 aa):
MPRADRTPGELVGRYRKERNWSRERLAGQIHKSVSWVAQIERGELPLVDITVLGQLAALLGAPLQEFIDAALGPDTETVRNRPYVEQLRLAIAGHPAPDNIITPVIDGPPCDMESLRQRTRHIWQRIHASAYRDMGPTIAALISELENASRTAAKTQRPELLPLLAQTYQAAAAMLVKVGDRGAGWVAADRAIAAAEQSHDPALILAGQLRMARTLLDSSEQALARHVLTQATRRHDAIIAGGDPALISLVGSSALLLAILHARDANTDAAEQCLTVARRLAAVLGGDCNHHDTEFGPTNVAMHAVGVAVELGNGQQALDRAAHVRHPEQLSPERQARYLIDIARAHLLTRSGRGALLALVKAEQIAPEELAETPRVAELIDDIEALNRRPRLPGLRELRQRLYGMPRADRTPGELVGRYRKERNWSRERLAGQIHKSVSWVAQIERGELPLVDITVLGQLAALLGAPLQEFIDAALGPDTETVRNRPYVEQLRLAIAGHPAPDNIITPVIDGPPCDMESLRQRTRHIWQRIHASAYRDMGPTIAALISELENASRTAAKTQRPELLPLLAQTYQAAAAMLVKVGDRGAGWVAADRAIAAAEQSHDPALILAGQLRMARTLLDSSEQALARHVLTQATRRHDAIIAGGDPALISLVGSSALLLAILHARDANTDAAEQCLTVARRLAAVLGGDCNHHDTEFGPTNVAMHAVGVAVELGNGQQALDRAAHVRHPEQLSPERQARYLIDIARAHLLTRSGRGALLALVKAEQIAPEELAETPRVAELIDDIEALNRRPRLPGLRELRQRLYG

Secondary structure (DSSP, 8-state):
-------HHHHHHHHHHHTT--HHHHHHHTT--HHHHHHHHTTSS---BHHHHHHHHHHHT--HHHHHHHHH-TTSS-----HHHHHHHHHHSS-S-THHHHSPPPSPPPP-HHHHHHHHHHHHHHHHTT--TTHHHHHHHHHHHHHHHHHHS-TTTHHHHHHHHHHHHHHHHHHHHHTT-HHHHHHHHHHHHHHHHHTT-HHHHHHHHHHHHHHHTTSTTHHHHHHHHHHHHTTHHHHHHHT-HHHHHHHHHHHHHHHHHHHHTT-HHHHHHHHHHHHHHHHHH-S---GGG---SHHHHHHHHHHHHHHTT-HHHHHHHHTT---GGGS-HHHHHHHHHHHHHHHHHTT-HHHHHHHHHHHHHH-HHHHHH-HHHHHHHHHHHHHT-SS--TTHHHHHHHHH-/-------HHHHHHHHHHHTT--HHHHHHHTT--HHHHHHHHTTSS---BHHHHHHHHHHHT--HHHHHHHHH-TTTT-----HHHHHHHHHHSS-S-THHHHS---S-PPP-HHHHHHHHHHHHHHHHTT--TTHHHHHHHHHHHHHHHHHHS-TTTHHHHHHHHHHHHHHHHHHHHHTT-HHHHHHHHHHHHHHHHHTT-HHHHHHHHHHHHHHHTTSTTHHHHHHHHHHHHTTHHHHHHHT-HHHHHHHHHHHHHHHHHHHHTT-HHHHHHHHHHHHHHHHHH-S---GGG---SHHHHHHHHHHHHHHTT-HHHHHHHHTT---GGGS-HHHHHHHHHHHHHHHHHTT-HHHHHHHHHHHHHH-HHHHHH-HHHHHHHHHHHHHT-SS--TTHHHHHHHHH-